Protein AF-0000000086647575 (afdb_homodimer)

InterPro domains:
  IPR001873 Epithelial sodium channel [PF00858] (28-490)
  IPR001873 Epithelial sodium channel [PR01078] (91-107)
  IPR001873 Epithelial sodium channel [PR01078] (253-271)
  IPR001873 Epithelial sodium channel [PR01078] (278-296)
  IPR001873 Epithelial sodium channel [PR01078] (342-353)
  IPR001873 Epithelial sodium channel [PR01078] (353-370)
  IPR001873 Epithelial sodium channel [PR01078] (436-456)
  IPR001873 Epithelial sodium channel [PR01078] (456-470)
  IPR001873 Epithelial sodium channel [PR01078] (470-486)
  IPR001873 Epithelial sodium channel [PTHR11690] (23-499)

Foldseek 3Di:
DVVVVVVVVVVVVVVVVVVVVVVLLLVCLCQFPWPLSNQLNDPPDDPVSNVVSVVLQVVLVVVLVVVLVVLVVVCVVAWKDKDKDWFAFQLPDFAWKKWKFWQFQFQQVLLVVLLVLVCVVPQDNVLSLLLRQQLQCLLVPDDGPHDPVSNVVSCVSVVDANLRVSVSRGDDPQQFWPWKDALQHTDRLLLQWDWAFASSGTTIMGLADADAPPVPCPVVPDCVVPPSVVPYDPDDSCPHHSRNDTHTWPFFDLSTGMKIKGFSPVVRGRHGNDPAGWMKMWTHHNHAHRYPQIDIDTAHFLKEKEKAKAKEKEAEDPLCVPPDCVVSQADECVRDPPGNRDALRRLLVVQLQVVVCVQQVAGRSRDDDRPGRHDDSVSSVSCVVCVVVSPPPPPCCVPPSVRTHHNIDMHMDIDMDMDGDDDPPDDDPNCPPDDSRRMYMYTYTHNDRTHMYMYMYTPADPVNSVVVSQVSCCVSTVDHPVSVVVVVVSVVVVVVVVVPPDPDDPPVPPSPVPVVPPPPPPPVPPPPPPPD/DVVVVVVVVVVVVVVVVVVVVVVLLLQCLLPFPWPLSNQLNDVPDDPVSNVVSVVQQVVLVVVLVVVLVVLVVVCVPAWKDKDKDWFAFQLPDFAWKKWKFWQFQFFQVLLVVLLVLVCVVPQDNVLSLLLRQQLQCLLVPDDGPHDPVSNVVSCVSVVDANLRVSVSRGDDPQQFWPWKDALQHTDRLLLQWDWAFASSGITIMGLADADPLDPPCPCCPPCVPPPSVVPYDPDDSCPHHSRNDGHTFPFFDQSTGMKTKGFSPPVRGRHGNDPAGWMKMWTGHNRAHRYFQIDIDTAHFLKEKEKAKAKEKEAEDPLCVPPDCVVSQADEQVRDPPDNRDALRRLLVVQLQVVVCVQQVAGRSRDDDDPGRHDDSVSSVSCVVCVVVSPPPPPCCVPPSVRTHHNIDMHMDIDMDMGGDDPPPDDDPNCPPDDSRRMYMYTYTHNDRTHMYMYMYTPAHPVNSVVVSQVSCCVSTVDDPVSVVVVVVSVVVVVVVVVPPDPDDPPCPPRPVVVVVPDPPPPPPPPPPPPD

Secondary structure (DSSP, 8-state):
-HHHHHHHHHHHHHHHHHHHHHHHHHHHHHH--SSSGGGGS-TTS-HHHHHHHHHHHHHHHHHHHHHHHHHHHHHHH--EEEEEEEEEEGGGSPPPEEEEEESBSS-HHHHHHHHHHHHHTT--HHHHHHHHHHGGGGTS-----S-HHHHHHHHHHHT--HHHHHHHHSPPHHHHEEEEEETTEEE-HHHHEEEEEETTEEEEEES-----SS-------TTTTSTTGGG--SS-GGGSTTTSS----SS-STTSEEEEEE---GGG-SSBSSSSS-EEEEEE-TTS-TTTT-EEEEE-TTEEEEEEEEEEEEEE-GGGGGS-HHHH--B-GGGSTT-TT--HHHHHHHHHHHHHHHHHS-B-TTS--SSSPBP-GGGHHHHHHTHHHHH--TTHIIIII----BSSEEEEEEEEEEEE---S----TTTTT--TTT-EEEEEEES-SEEEEEEEEESS-HHHHHHHHHHHHHHHH---HHHHHHHHHHHHHHHHHHHS-----------HHHHSS-------GGGGGGG-/-HHHHHHHHHHHHHHHHHHHHHHHHHHHHHH--SSSGGGGS-TT--HHHHHHHHHHHHHHHHHHHHHHHHHHHHHHH--EEEEEEEEEEGGGSPPPEEEEEESBSSBHHHHHHHHHHHHHTT--HHHHHHHHHHGGGGTS-----S-HHHHHHHHHHHT--HHHHHHHHSPPHHHHEEEEEETTEEE-HHHHEEEEEETTEEEEEES-----SS-----THHHHTSTTGGG--SS-GGGSTTTSS----SS-STTSEEEEEE---GGGBSSBSSSSS-EEEEEE-TTS-SSTT-EEEEE-TTEEEEEEEEEEEEEE-GGGGGS-HHHH--B-GGGSTT-TT--HHHHHHHHHHHHHHHHHS-B-TTS--SSSPBP-GGGHHHHHHTHHHHH--TTTIIIII----BSSEEEEEEEEEEEE---S----TTTTT--TTT-EEEEEEES-SEEEEEEEEESS-HHHHHHHHHHHHHHHH---HHHHHHHHHHHHHHHHHHHS-----------TTGGG--------GGGGGTT-

Sequence (1064 aa):
MRVHSFRSISRRRRKAISQCLREKIKIYCKNTTLHGFRYLTVHQSTIIESMLWFLVCIMSIIFCIILMMRLWHNFDENPTATAISTTNPIWNIYFPGVTICNNNKVYNPHAKIFGNILSRNGINHSQSEKFFVSLMKLTRPDKTDVDNLTATRALEVLGFTVDRLMYELMQPCKTMLLRCAWLGQKFNCSDIFKAVKSREGYCCAFNYHFNLDRPYGYDNYDLKNSSEENDRSDIPSEELPGIGQIQKAPGSGRDVGLAVALNVEGEHYKSSNRPFAGATVLIHDPKDYPDIGIHSMSVLPGHVMGIGISGTTTESSQDLRQLPLKRRMCLFQDEVRGNSNYSFQSCVSNCIYMRVHKYCGCLPFYYPNENSRTCFLTDVDCILNHRRIVSTYETSFENECNCLPQCSDTFYDVVSESIAIEDVGYNSEITRDLDNKNASFIYVYFRDISYIEYRKQNIMSWDSLLASFGGIFGLCLGGSVISLVELLYYIVREFFYLRKGSTSAKRNFPAASELFVSTPLKDSKWKKFNGKMRVHSFRSISRRRRKAISQCLREKIKIYCKNTTLHGFRYLTVHQSTIIESMLWFLVCIMSIIFCIILMMRLWHNFDENPTATAISTTNPIWNIYFPGVTICNNNKVYNPHAKIFGNILSRNGINHSQSEKFFVSLMKLTRPDKTDVDNLTATRALEVLGFTVDRLMYELMQPCKTMLLRCAWLGQKFNCSDIFKAVKSREGYCCAFNYHFNLDRPYGYDNYDLKNSSEENDRSDIPSEELPGIGQIQKAPGSGRDVGLAVALNVEGEHYKSSNRPFAGATVLIHDPKDYPDIGIHSMSVLPGHVMGIGISGTTTESSQDLRQLPLKRRMCLFQDEVRGNSNYSFQSCVSNCIYMRVHKYCGCLPFYYPNENSRTCFLTDVDCILNHRRIVSTYETSFENECNCLPQCSDTFYDVVSESIAIEDVGYNSEITRDLDNKNASFIYVYFRDISYIEYRKQNIMSWDSLLASFGGIFGLCLGGSVISLVELLYYIVREFFYLRKGSTSAKRNFPAASELFVSTPLKDSKWKKFNGK

Organism: Vespula vulgaris (NCBI:txid7454)

Nearest PDB structures (foldseek):
  6wth-assembly1_C  TM=6.554E-01  e=1.546E-19  Homo sapiens
  9btg-assembly1_C  TM=6.231E-01  e=3.506E-20  Homo sapiens
  9btu-assembly1_C  TM=6.529E-01  e=1.605E-18  Homo sapiens
  9blr-assembly1_C  TM=6.102E-01  e=1.637E-19  Homo sapiens
  6wth-assembly1_A  TM=6.115E-01  e=5.737E-16  Homo sapiens

pLDDT: mean 80.05, std 18.46, range [21.81, 98.62]

Radius of gyration: 42.6 Å; Cα contacts (8 Å, |Δi|>4): 1866; chains: 2; bounding box: 90×135×94 Å

Structure (mmCIF, N/CA/C/O backbone):
data_AF-0000000086647575-model_v1
#
loop_
_entity.id
_entity.type
_entity.pdbx_description
1 polymer 'Sodium channel protein Nach'
#
loop_
_atom_site.group_PDB
_atom_site.id
_atom_site.type_symbol
_atom_site.label_atom_id
_atom_site.label_alt_id
_atom_site.label_comp_id
_atom_site.label_asym_id
_atom_site.label_entity_id
_atom_site.label_seq_id
_atom_site.pdbx_PDB_ins_code
_atom_site.Cartn_x
_atom_site.Cartn_y
_atom_site.Cartn_z
_atom_site.occupancy
_atom_site.B_iso_or_equiv
_atom_site.auth_seq_id
_atom_site.auth_comp_id
_atom_site.auth_asym_id
_atom_site.auth_atom_id
_atom_site.pdbx_PDB_model_num
ATOM 1 N N . MET A 1 1 ? -12.398 86.188 -19.031 1 34.53 1 MET A N 1
ATOM 2 C CA . MET A 1 1 ? -12.664 86.438 -17.625 1 34.53 1 MET A CA 1
ATOM 3 C C . MET A 1 1 ? -13.414 85.25 -16.984 1 34.53 1 MET A C 1
ATOM 5 O O . MET A 1 1 ? -13.375 85.125 -15.766 1 34.53 1 MET A O 1
ATOM 9 N N . ARG A 1 2 ? -14.211 84.562 -17.734 1 50 2 ARG A N 1
ATOM 10 C CA . ARG A 1 2 ? -15.125 83.562 -17.188 1 50 2 ARG A CA 1
ATOM 11 C C . ARG A 1 2 ? -14.391 82.25 -16.875 1 50 2 ARG A C 1
ATOM 13 O O . ARG A 1 2 ? -14.836 81.5 -16.016 1 50 2 ARG A O 1
ATOM 20 N N . VAL A 1 3 ? -13.336 82 -17.562 1 54.19 3 VAL A N 1
ATOM 21 C CA . VAL A 1 3 ? -12.672 80.75 -17.375 1 54.19 3 VAL A CA 1
ATOM 22 C C . VAL A 1 3 ? -11.844 80.75 -16.094 1 54.19 3 VAL A C 1
ATOM 24 O O . VAL A 1 3 ? -11.672 79.688 -15.445 1 54.19 3 VAL A O 1
ATOM 27 N N . HIS A 1 4 ? -11.383 81.938 -15.758 1 54.28 4 HIS A N 1
ATOM 28 C CA . HIS A 1 4 ? -10.555 82 -14.562 1 54.28 4 HIS A CA 1
ATOM 29 C C . HIS A 1 4 ? -11.391 81.812 -13.297 1 54.28 4 HIS A C 1
ATOM 31 O O . HIS A 1 4 ? -10.875 81.438 -12.25 1 54.28 4 HIS A O 1
ATOM 37 N N . SER A 1 5 ? -12.719 82.125 -13.344 1 57.12 5 SER A N 1
ATOM 38 C CA . SER A 1 5 ? -13.578 82.062 -12.172 1 57.12 5 SER A CA 1
ATOM 39 C C . SER A 1 5 ? -13.938 80.625 -11.789 1 57.12 5 SER A C 1
ATOM 41 O O . SER A 1 5 ? -14.094 80.312 -10.609 1 57.12 5 SER A O 1
ATOM 43 N N . PHE A 1 6 ? -13.93 79.812 -12.75 1 58.97 6 PHE A N 1
ATOM 44 C CA . PHE A 1 6 ? -14.359 78.438 -12.477 1 58.97 6 PHE A CA 1
ATOM 45 C C . PHE A 1 6 ? -13.258 77.688 -11.766 1 58.97 6 PHE A C 1
ATOM 47 O O . PHE A 1 6 ? -13.539 76.875 -10.883 1 58.97 6 PHE A O 1
ATOM 54 N N . ARG A 1 7 ? -12.031 77.938 -12.125 1 62.91 7 ARG A N 1
ATOM 55 C CA . ARG A 1 7 ? -10.914 77.25 -11.5 1 62.91 7 ARG A CA 1
ATOM 56 C C . ARG A 1 7 ? -10.742 77.688 -10.047 1 62.91 7 ARG A C 1
ATOM 58 O O . ARG A 1 7 ? -10.375 76.875 -9.188 1 62.91 7 ARG A O 1
ATOM 65 N N . SER A 1 8 ? -11.078 78.875 -9.836 1 65.44 8 SER A N 1
ATOM 66 C CA . SER A 1 8 ? -10.961 79.438 -8.477 1 65.44 8 SER A CA 1
ATOM 67 C C . SER A 1 8 ? -12.062 78.875 -7.578 1 65.44 8 SER A C 1
ATOM 69 O O . SER A 1 8 ? -11.812 78.562 -6.414 1 65.44 8 SER A O 1
ATOM 71 N N . ILE A 1 9 ? -13.203 78.625 -8.125 1 65.44 9 ILE A N 1
ATOM 72 C CA . ILE A 1 9 ? -14.336 78.125 -7.367 1 65.44 9 ILE A CA 1
ATOM 73 C C . ILE A 1 9 ? -14.102 76.625 -7.059 1 65.44 9 ILE A C 1
ATOM 75 O O . ILE A 1 9 ? -14.391 76.188 -5.953 1 65.44 9 ILE A O 1
ATOM 79 N N . SER A 1 10 ? -13.57 76 -8.023 1 67.94 10 SER A N 1
ATOM 80 C CA . SER A 1 10 ? -13.297 74.562 -7.824 1 67.94 10 SER A CA 1
ATOM 81 C C . SER A 1 10 ? -12.195 74.375 -6.793 1 67.94 10 SER A C 1
ATOM 83 O O . SER A 1 10 ? -12.273 73.438 -5.969 1 67.94 10 SER A O 1
ATOM 85 N N . ARG A 1 11 ? -11.203 75.188 -6.863 1 69.81 11 ARG A N 1
ATOM 86 C CA . ARG A 1 11 ? -10.125 75.125 -5.883 1 69.81 11 ARG A CA 1
ATOM 87 C C . ARG A 1 11 ? -10.625 75.5 -4.492 1 69.81 11 ARG A C 1
ATOM 89 O O . ARG A 1 11 ? -10.219 74.875 -3.496 1 69.81 11 ARG A O 1
ATOM 96 N N . ARG A 1 12 ? -11.508 76.438 -4.418 1 68.75 12 ARG A N 1
ATOM 97 C CA . ARG A 1 12 ? -12.102 76.812 -3.148 1 68.75 12 ARG A CA 1
ATOM 98 C C . ARG A 1 12 ? -13.008 75.75 -2.605 1 68.75 12 ARG A C 1
ATOM 100 O O . ARG A 1 12 ? -13.023 75.5 -1.399 1 68.75 12 ARG A O 1
ATOM 107 N N . ARG A 1 13 ? -13.664 75.125 -3.453 1 67.44 13 ARG A N 1
ATOM 108 C CA . ARG A 1 13 ? -14.523 74 -3.051 1 67.44 13 ARG A CA 1
ATOM 109 C C . ARG A 1 13 ? -13.703 72.812 -2.578 1 67.44 13 ARG A C 1
ATOM 111 O O . ARG A 1 13 ? -14.055 72.125 -1.597 1 67.44 13 ARG A O 1
ATOM 118 N N . ARG A 1 14 ? -12.641 72.5 -3.352 1 69.44 14 ARG A N 1
ATOM 119 C CA . ARG A 1 14 ? -11.758 71.438 -2.943 1 69.44 14 ARG A CA 1
ATOM 120 C C . ARG A 1 14 ? -11.094 71.75 -1.604 1 69.44 14 ARG A C 1
ATOM 122 O O . ARG A 1 14 ? -10.953 70.875 -0.758 1 69.44 14 ARG A O 1
ATOM 129 N N . LYS A 1 15 ? -10.688 72.938 -1.506 1 70.56 15 LYS A N 1
ATOM 130 C CA . LYS A 1 15 ? -10.102 73.375 -0.234 1 70.56 15 LYS A CA 1
ATOM 131 C C . LYS A 1 15 ? -11.133 73.312 0.891 1 70.56 15 LYS A C 1
ATOM 133 O O . LYS A 1 15 ? -10.805 72.938 2.016 1 70.56 15 LYS A O 1
ATOM 138 N N . ALA A 1 16 ? -12.336 73.75 0.584 1 67.5 16 ALA A N 1
ATOM 139 C CA . ALA A 1 16 ? -13.406 73.688 1.57 1 67.5 16 ALA A CA 1
ATOM 140 C C . ALA A 1 16 ? -13.75 72.25 1.933 1 67.5 16 ALA A C 1
ATOM 142 O O . ALA A 1 16 ? -13.953 71.938 3.105 1 67.5 16 ALA A O 1
ATOM 143 N N . ILE A 1 17 ? -13.758 71.5 0.965 1 66.44 17 ILE A N 1
ATOM 144 C CA . ILE A 1 17 ? -14.039 70.062 1.188 1 66.44 17 ILE A CA 1
ATOM 145 C C . ILE A 1 17 ? -12.891 69.438 1.977 1 66.44 17 ILE A C 1
ATOM 147 O O . ILE A 1 17 ? -13.125 68.688 2.895 1 66.44 17 ILE A O 1
ATOM 151 N N . SER A 1 18 ? -11.734 69.75 1.573 1 70.69 18 SER A N 1
ATOM 152 C CA . SER A 1 18 ? -10.57 69.25 2.295 1 70.69 18 SER A CA 1
ATOM 153 C C . SER A 1 18 ? -10.562 69.75 3.74 1 70.69 18 SER A C 1
ATOM 155 O O . SER A 1 18 ? -10.227 69 4.656 1 70.69 18 SER A O 1
ATOM 157 N N . GLN A 1 19 ? -10.93 71 3.918 1 69 19 GLN A N 1
ATOM 158 C CA . GLN A 1 19 ? -11 71.5 5.27 1 69 19 GLN A CA 1
ATOM 159 C C . GLN A 1 19 ? -12.109 70.875 6.078 1 69 19 GLN A C 1
ATOM 161 O O . GLN A 1 19 ? -11.938 70.562 7.266 1 69 19 GLN A O 1
ATOM 166 N N . CYS A 1 20 ? -13.195 70.625 5.426 1 63.94 20 CYS A N 1
ATOM 167 C CA . CYS A 1 20 ? -14.305 69.938 6.082 1 63.94 20 CYS A CA 1
ATOM 168 C C . CYS A 1 20 ? -13.922 68.5 6.465 1 63.94 20 CYS A C 1
ATOM 170 O O . CYS A 1 20 ? -14.219 68.062 7.57 1 63.94 20 CYS A O 1
ATOM 172 N N . LEU A 1 21 ? -13.266 67.875 5.551 1 69.06 21 LEU A N 1
ATOM 173 C CA . LEU A 1 21 ? -12.836 66.5 5.824 1 69.06 21 LEU A CA 1
ATOM 174 C C . LEU A 1 21 ? -11.797 66.5 6.945 1 69.06 21 LEU A C 1
ATOM 176 O O . LEU A 1 21 ? -11.836 65.625 7.801 1 69.06 21 LEU A O 1
ATOM 180 N N . ARG A 1 22 ? -10.914 67.375 6.918 1 71 22 ARG A N 1
ATOM 181 C CA . ARG A 1 22 ? -9.898 67.5 7.961 1 71 22 ARG A CA 1
ATOM 182 C C . ARG A 1 22 ? -10.539 67.688 9.328 1 71 22 ARG A C 1
ATOM 184 O O . ARG A 1 22 ? -10.094 67.125 10.328 1 71 22 ARG A O 1
ATOM 191 N N . GLU A 1 23 ? -11.531 68.562 9.305 1 69.94 23 GLU A N 1
ATOM 192 C CA . GLU A 1 23 ? -12.211 68.812 10.562 1 69.94 23 GLU A CA 1
ATOM 193 C C . GLU A 1 23 ? -12.969 67.625 11.07 1 69.94 23 GLU A C 1
ATOM 195 O O . GLU A 1 23 ? -12.969 67.312 12.273 1 69.94 23 GLU A O 1
ATOM 200 N N . LYS A 1 24 ? -13.539 66.938 10.172 1 68.62 24 LYS A N 1
ATOM 201 C CA . LYS A 1 24 ? -14.297 65.75 10.555 1 68.62 24 LYS A CA 1
ATOM 202 C C . LYS A 1 24 ? -13.367 64.625 11.047 1 68.62 24 LYS A C 1
ATOM 204 O O . LYS A 1 24 ? -13.688 63.938 12.008 1 68.62 24 LYS A O 1
ATOM 209 N N . ILE A 1 25 ? -12.266 64.438 10.406 1 71.38 25 ILE A N 1
ATOM 210 C CA . ILE A 1 25 ? -11.289 63.438 10.828 1 71.38 25 ILE A CA 1
ATOM 211 C C . ILE A 1 25 ? -10.727 63.812 12.203 1 71.38 25 ILE A C 1
ATOM 213 O O . ILE A 1 25 ? -10.5 62.938 13.047 1 71.38 25 ILE A O 1
ATOM 217 N N . LYS A 1 26 ? -10.578 65.125 12.32 1 68.19 26 LYS A N 1
ATOM 218 C CA . LYS A 1 26 ? -10.094 65.562 13.609 1 68.19 26 LYS A CA 1
ATOM 219 C C . LYS A 1 26 ? -11.078 65.25 14.727 1 68.19 26 LYS A C 1
ATOM 221 O O . LYS A 1 26 ? -10.68 64.875 15.82 1 68.19 26 LYS A O 1
ATOM 226 N N . ILE A 1 27 ? -12.336 65.438 14.375 1 62.94 27 ILE A N 1
ATOM 227 C CA . ILE A 1 27 ? -13.367 65.188 15.367 1 62.94 27 ILE A CA 1
ATOM 228 C C . ILE A 1 27 ? -13.383 63.656 15.68 1 62.94 27 ILE A C 1
ATOM 230 O O . ILE A 1 27 ? -13.516 63.281 16.844 1 62.94 27 ILE A O 1
ATOM 234 N N . TYR A 1 28 ? -13.195 62.969 14.688 1 66.94 28 TYR A N 1
ATOM 235 C CA . TYR A 1 28 ? -13.18 61.5 14.891 1 66.94 28 TYR A CA 1
ATOM 236 C C . TYR A 1 28 ? -11.977 61.094 15.719 1 66.94 28 TYR A C 1
ATOM 238 O O . TYR A 1 28 ? -12.094 60.25 16.625 1 66.94 28 TYR A O 1
ATOM 246 N N . CYS A 1 29 ? -10.875 61.562 15.328 1 66.88 29 CYS A N 1
ATOM 247 C CA . CYS A 1 29 ? -9.648 61.219 16.016 1 66.88 29 CYS A CA 1
ATOM 248 C C . CYS A 1 29 ? -9.719 61.594 17.5 1 66.88 29 CYS A C 1
ATOM 250 O O . CYS A 1 29 ? -9.141 60.906 18.344 1 66.88 29 CYS A O 1
ATOM 252 N N . LYS A 1 30 ? -10.484 62.594 17.688 1 62.47 30 LYS A N 1
ATOM 253 C CA . LYS A 1 30 ? -10.609 63.062 19.047 1 62.47 30 LYS A CA 1
ATOM 254 C C . LYS A 1 30 ? -11.539 62.188 19.859 1 62.47 30 LYS A C 1
ATOM 256 O O . LYS A 1 30 ? -11.383 62.062 21.078 1 62.47 30 LYS A O 1
ATOM 261 N N . ASN A 1 31 ? -12.461 61.438 19.062 1 58.25 31 ASN A N 1
ATOM 262 C CA . ASN A 1 31 ? -13.492 60.688 19.766 1 58.25 31 ASN A CA 1
ATOM 263 C C . ASN A 1 31 ? -13.289 59.188 19.641 1 58.25 31 ASN A C 1
ATOM 265 O O . ASN A 1 31 ? -14.016 58.406 20.234 1 58.25 31 ASN A O 1
ATOM 269 N N . THR A 1 32 ? -12.289 58.875 19 1 64.06 32 THR A N 1
ATOM 270 C CA . THR A 1 32 ? -12.125 57.438 18.75 1 64.06 32 THR A CA 1
ATOM 271 C C . THR A 1 32 ? -11.516 56.75 19.969 1 64.06 32 THR A C 1
ATOM 273 O O . THR A 1 32 ? -10.82 57.375 20.766 1 64.06 32 THR A O 1
ATOM 276 N N . THR A 1 33 ? -11.93 55.5 20.156 1 62.91 33 THR A N 1
ATOM 277 C CA . THR A 1 33 ? -11.398 54.656 21.234 1 62.91 33 THR A CA 1
ATOM 278 C C . THR A 1 33 ? -10.148 53.906 20.781 1 62.91 33 THR A C 1
ATOM 280 O O . THR A 1 33 ? -9.555 53.156 21.547 1 62.91 33 THR A O 1
ATOM 283 N N . LEU A 1 34 ? -9.773 54.188 19.531 1 70.88 34 LEU A N 1
ATOM 284 C CA . LEU A 1 34 ? -8.555 53.562 19.031 1 70.88 34 LEU A CA 1
ATOM 285 C C . LEU A 1 34 ? -7.316 54.188 19.641 1 70.88 34 LEU A C 1
ATOM 287 O O . LEU A 1 34 ? -7.305 55.406 19.906 1 70.88 34 LEU A O 1
ATOM 291 N N . HIS A 1 35 ? -6.395 53.344 19.859 1 67.94 35 HIS A N 1
ATOM 292 C CA . HIS A 1 35 ? -5.18 53.875 20.484 1 67.94 35 HIS A CA 1
ATOM 293 C C . HIS A 1 35 ? -4.355 54.688 19.484 1 67.94 35 HIS A C 1
ATOM 295 O O . HIS A 1 35 ? -4.25 54.312 18.312 1 67.94 35 HIS A O 1
ATOM 301 N N . GLY A 1 36 ? -3.816 55.688 19.766 1 67.62 36 GLY A N 1
ATOM 302 C CA . GLY A 1 36 ? -2.84 56.469 19 1 67.62 36 GLY A CA 1
ATOM 303 C C . GLY A 1 36 ? -3.461 57.562 18.172 1 67.62 36 GLY A C 1
ATOM 304 O O . GLY A 1 36 ? -2.799 58.562 17.859 1 67.62 36 GLY A O 1
ATOM 305 N N . PHE A 1 37 ? -4.723 57.406 17.891 1 71 37 PHE A N 1
ATOM 306 C CA . PHE A 1 37 ? -5.328 58.375 16.969 1 71 37 PHE A CA 1
ATOM 307 C C . PHE A 1 37 ? -5.598 59.688 17.672 1 71 37 PHE A C 1
ATOM 309 O O . PHE A 1 37 ? -5.684 60.75 17.031 1 71 37 PHE A O 1
ATOM 316 N N . ARG A 1 38 ? -5.594 59.656 18.938 1 67 38 ARG A N 1
ATOM 317 C CA . ARG A 1 38 ? -5.855 60.844 19.719 1 67 38 ARG A CA 1
ATOM 318 C C . ARG A 1 38 ? -4.684 61.812 19.625 1 67 38 ARG A C 1
ATOM 320 O O . ARG A 1 38 ? -4.875 63.031 19.688 1 67 38 ARG A O 1
ATOM 327 N N . TYR A 1 39 ? -3.52 61.25 19.328 1 68.19 39 TYR A N 1
ATOM 328 C CA . TYR A 1 39 ? -2.338 62.125 19.328 1 68.19 39 TYR A CA 1
ATOM 329 C C . TYR A 1 39 ? -2.191 62.844 18 1 68.19 39 TYR A C 1
ATOM 331 O O . TYR A 1 39 ? -1.36 63.75 17.859 1 68.19 39 TYR A O 1
ATOM 339 N N . LEU A 1 40 ? -3.035 62.438 17.125 1 70.31 40 LEU A N 1
ATOM 340 C CA . LEU A 1 40 ? -2.971 63.094 15.828 1 70.31 40 LEU A CA 1
ATOM 341 C C . LEU A 1 40 ? -3.59 64.5 15.906 1 70.31 40 LEU A C 1
ATOM 343 O O . LEU A 1 40 ? -3.213 65.375 15.148 1 70.31 40 LEU A O 1
ATOM 347 N N . THR A 1 41 ? -4.574 64.688 16.812 1 61.12 41 THR A N 1
ATOM 348 C CA . THR A 1 41 ? -5.328 65.938 16.797 1 61.12 41 THR A CA 1
ATOM 349 C C . THR A 1 41 ? -5.008 66.75 18.031 1 61.12 41 THR A C 1
ATOM 351 O O . THR A 1 41 ? -5.605 67.812 18.25 1 61.12 41 THR A O 1
ATOM 354 N N . VAL A 1 42 ? -4.035 66.375 18.781 1 58.41 42 VAL A N 1
ATOM 355 C CA . VAL A 1 42 ? -3.797 67.188 19.953 1 58.41 42 VAL A CA 1
ATOM 356 C C . VAL A 1 42 ? -3.273 68.562 19.547 1 58.41 42 VAL A C 1
ATOM 358 O O . VAL A 1 42 ? -2.391 68.625 18.688 1 58.41 42 VAL A O 1
ATOM 361 N N . HIS A 1 43 ? -4.074 69.562 19.734 1 53.97 43 HIS A N 1
ATOM 362 C CA . HIS A 1 43 ? -3.881 70.938 19.375 1 53.97 43 HIS A CA 1
ATOM 363 C C . HIS A 1 43 ? -2.451 71.375 19.656 1 53.97 43 HIS A C 1
ATOM 365 O O . HIS A 1 43 ? -1.905 72.25 18.938 1 53.97 43 HIS A O 1
ATOM 371 N N . GLN A 1 44 ? -1.751 70.938 20.734 1 55.12 44 GLN A N 1
ATOM 372 C CA . GLN A 1 44 ? -0.445 71.5 21.047 1 55.12 44 GLN A CA 1
ATOM 373 C C . GLN A 1 44 ? 0.68 70.688 20.422 1 55.12 44 GLN A C 1
ATOM 375 O O . GLN A 1 44 ? 1.857 70.938 20.688 1 55.12 44 GLN A O 1
ATOM 380 N N . SER A 1 45 ? 0.343 69.812 19.516 1 59.94 45 SER A N 1
ATOM 381 C CA . SER A 1 45 ? 1.405 68.938 19 1 59.94 45 SER A CA 1
ATOM 382 C C . SER A 1 45 ? 2.031 69.5 17.734 1 59.94 45 SER A C 1
ATOM 384 O O . SER A 1 45 ? 1.359 70.188 16.969 1 59.94 45 SER A O 1
ATOM 386 N N . THR A 1 46 ? 3.348 69.562 17.719 1 69 46 THR A N 1
ATOM 387 C CA . THR A 1 46 ? 4.078 70.062 16.547 1 69 46 THR A CA 1
ATOM 388 C C . THR A 1 46 ? 3.701 69.188 15.328 1 69 46 THR A C 1
ATOM 390 O O . THR A 1 46 ? 3.195 68.062 15.469 1 69 46 THR A O 1
ATOM 393 N N . ILE A 1 47 ? 3.65 69.812 14.242 1 76 47 ILE A N 1
ATOM 394 C CA . ILE A 1 47 ? 3.342 69.125 12.969 1 76 47 ILE A CA 1
ATOM 395 C C . ILE A 1 47 ? 4.18 67.875 12.828 1 76 47 ILE A C 1
ATOM 397 O O . ILE A 1 47 ? 3.697 66.875 12.32 1 76 47 ILE A O 1
ATOM 401 N N . ILE A 1 48 ? 5.367 67.875 13.398 1 78.19 48 ILE A N 1
ATOM 402 C CA . ILE A 1 48 ? 6.262 66.75 13.289 1 78.19 48 ILE A CA 1
ATOM 403 C C . ILE A 1 48 ? 5.73 65.562 14.148 1 78.19 48 ILE A C 1
ATOM 405 O O . ILE A 1 48 ? 5.746 64.438 13.727 1 78.19 48 ILE A O 1
ATOM 409 N N . GLU A 1 49 ? 5.246 65.938 15.25 1 78.81 49 GLU A N 1
ATOM 410 C CA . GLU A 1 49 ? 4.703 64.938 16.141 1 78.81 49 GLU A CA 1
ATOM 411 C C . GLU A 1 49 ? 3.441 64.312 15.562 1 78.81 49 GLU A C 1
ATOM 413 O O . GLU A 1 49 ? 3.25 63.062 15.648 1 78.81 49 GLU A O 1
ATOM 418 N N . SER A 1 50 ? 2.736 65.125 14.906 1 78.38 50 SER A N 1
ATOM 419 C CA . SER A 1 50 ? 1.505 64.625 14.305 1 78.38 50 SER A CA 1
ATOM 420 C C . SER A 1 50 ? 1.8 63.719 13.109 1 78.38 50 SER A C 1
ATOM 422 O O . SER A 1 50 ? 1.104 62.719 12.898 1 78.38 50 SER A O 1
ATOM 424 N N . MET A 1 51 ? 2.832 64.062 12.445 1 82.81 51 MET A N 1
ATOM 425 C CA . MET A 1 51 ? 3.213 63.219 11.305 1 82.81 51 MET A CA 1
ATOM 426 C C . MET A 1 51 ? 3.779 61.875 11.773 1 82.81 51 MET A C 1
ATOM 428 O O . MET A 1 51 ? 3.547 60.844 11.141 1 82.81 51 MET A O 1
ATOM 432 N N . LEU A 1 52 ? 4.441 61.844 12.867 1 82.88 52 LEU A N 1
ATOM 433 C CA . LEU A 1 52 ? 5.016 60.625 13.406 1 82.88 52 LEU A CA 1
ATOM 434 C C . LEU A 1 52 ? 3.922 59.688 13.883 1 82.88 52 LEU A C 1
ATOM 436 O O . LEU A 1 52 ? 3.98 58.469 13.625 1 82.88 52 LEU A O 1
ATOM 440 N N . TRP A 1 53 ? 2.963 60.312 14.523 1 82.69 53 TRP A N 1
ATOM 441 C CA . TRP A 1 53 ? 1.873 59.469 15.016 1 82.69 53 TRP A CA 1
ATOM 442 C C . TRP A 1 53 ? 1.018 58.969 13.867 1 82.69 53 TRP A C 1
ATOM 444 O O . TRP A 1 53 ? 0.488 57.844 13.93 1 82.69 53 TRP A O 1
ATOM 454 N N . PHE A 1 54 ? 0.952 59.781 12.859 1 82.62 54 PHE A N 1
ATOM 455 C CA . PHE A 1 54 ? 0.248 59.312 11.664 1 82.62 54 PHE A CA 1
ATOM 456 C C . PHE A 1 54 ? 0.957 58.125 11.047 1 82.62 54 PHE A C 1
ATOM 458 O O . PHE A 1 54 ? 0.311 57.156 10.641 1 82.62 54 PHE A O 1
ATOM 465 N N . LEU A 1 55 ? 2.215 58.125 11.055 1 86.75 55 LEU A N 1
ATOM 466 C CA . LEU A 1 55 ? 3 57.031 10.516 1 86.75 55 LEU A CA 1
ATOM 467 C C . LEU A 1 55 ? 2.852 55.781 11.383 1 86.75 55 LEU A C 1
ATOM 469 O O . LEU A 1 55 ? 2.746 54.656 10.859 1 86.75 55 LEU A O 1
ATOM 473 N N . VAL A 1 56 ? 2.84 55.938 12.648 1 84.62 56 VAL A N 1
ATOM 474 C CA . VAL A 1 56 ? 2.691 54.812 13.562 1 84.62 56 VAL A CA 1
ATOM 475 C C . VAL A 1 56 ? 1.325 54.156 13.367 1 84.62 56 VAL A C 1
ATOM 477 O O . VAL A 1 56 ? 1.214 52.938 13.344 1 84.62 56 VAL A O 1
ATOM 480 N N . CYS A 1 57 ? 0.354 54.969 13.211 1 80.81 57 CYS A N 1
ATOM 481 C CA . CYS A 1 57 ? -0.995 54.469 13.023 1 80.81 57 CYS A CA 1
ATOM 482 C C . CYS A 1 57 ? -1.11 53.688 11.711 1 80.81 57 CYS A C 1
ATOM 484 O O . CYS A 1 57 ? -1.689 52.594 11.672 1 80.81 57 CYS A O 1
ATOM 486 N N . ILE A 1 58 ? -0.531 54.219 10.672 1 86.81 58 ILE A N 1
ATOM 487 C CA . ILE A 1 58 ? -0.594 53.562 9.367 1 86.81 58 ILE A CA 1
ATOM 488 C C . ILE A 1 58 ? 0.193 52.25 9.414 1 86.81 58 ILE A C 1
ATOM 490 O O . ILE A 1 58 ? -0.244 51.219 8.867 1 86.81 58 ILE A O 1
ATOM 494 N N . MET A 1 59 ? 1.306 52.219 10.055 1 88.19 59 MET A N 1
ATOM 495 C CA . MET A 1 59 ? 2.117 51.031 10.172 1 88.19 59 MET A CA 1
ATOM 496 C C . MET A 1 59 ? 1.392 49.969 10.984 1 88.19 59 MET A C 1
ATOM 498 O O . MET A 1 59 ? 1.495 48.75 10.688 1 88.19 59 MET A O 1
ATOM 502 N N . SER A 1 60 ? 0.685 50.438 11.969 1 84.81 60 SER A N 1
ATOM 503 C CA . SER A 1 60 ? -0.071 49.469 12.789 1 84.81 60 SER A CA 1
ATOM 504 C C . SER A 1 60 ? -1.216 48.844 11.992 1 84.81 60 SER A C 1
ATOM 506 O O . SER A 1 60 ? -1.494 47.656 12.133 1 84.81 60 SER A O 1
ATOM 508 N N . ILE A 1 61 ? -1.799 49.656 11.211 1 85.25 61 ILE A N 1
ATOM 509 C CA . ILE A 1 61 ? -2.887 49.156 10.383 1 85.25 61 ILE A CA 1
ATOM 510 C C . ILE A 1 61 ? -2.338 48.156 9.367 1 85.25 61 ILE A C 1
ATOM 512 O O . ILE A 1 61 ? -2.91 47.062 9.164 1 85.25 61 ILE A O 1
ATOM 516 N N . ILE A 1 62 ? -1.272 48.469 8.758 1 89.44 62 ILE A N 1
ATOM 517 C CA . ILE A 1 62 ? -0.66 47.594 7.773 1 89.44 62 ILE A CA 1
ATOM 518 C C . ILE A 1 62 ? -0.228 46.312 8.453 1 89.44 62 ILE A C 1
ATOM 520 O O . ILE A 1 62 ? -0.45 45.219 7.918 1 89.44 62 ILE A O 1
ATOM 524 N N . PHE A 1 63 ? 0.357 46.406 9.562 1 84.94 63 PHE A N 1
ATOM 525 C CA . PHE A 1 63 ? 0.785 45.25 10.328 1 84.94 63 PHE A CA 1
ATOM 526 C C . PHE A 1 63 ? -0.41 44.375 10.711 1 84.94 63 PHE A C 1
ATOM 528 O O . PHE A 1 63 ? -0.335 43.156 10.656 1 84.94 63 PHE A O 1
ATOM 535 N N . CYS A 1 64 ? -1.443 45.031 11.109 1 85.19 64 CYS A N 1
ATOM 536 C CA . CYS A 1 64 ? -2.678 44.312 11.445 1 85.19 64 CYS A CA 1
ATOM 537 C C . CYS A 1 64 ? -3.203 43.531 10.25 1 85.19 64 CYS A C 1
ATOM 539 O O . CYS A 1 64 ? -3.539 42.344 10.375 1 85.19 64 CYS A O 1
ATOM 541 N N . ILE A 1 65 ? -3.191 44.125 9.164 1 88 65 ILE A N 1
ATOM 542 C CA . ILE A 1 65 ? -3.707 43.5 7.957 1 88 65 ILE A CA 1
ATOM 543 C C . ILE A 1 65 ? -2.803 42.312 7.559 1 88 65 ILE A C 1
ATOM 545 O O . ILE A 1 65 ? -3.287 41.25 7.188 1 88 65 ILE A O 1
ATOM 549 N N . ILE A 1 66 ? -1.568 42.469 7.645 1 87.19 66 ILE A N 1
ATOM 550 C CA . ILE A 1 66 ? -0.625 41.438 7.273 1 87.19 66 ILE A CA 1
ATOM 551 C C . ILE A 1 66 ? -0.81 40.219 8.188 1 87.19 66 ILE A C 1
ATOM 553 O O . ILE A 1 66 ? -0.861 39.062 7.715 1 87.19 66 ILE A O 1
ATOM 557 N N . LEU A 1 67 ? -0.973 40.469 9.383 1 83.94 67 LEU A N 1
ATOM 558 C CA . LEU A 1 67 ? -1.142 39.375 10.328 1 83.94 67 LEU A CA 1
ATOM 559 C C . LEU A 1 67 ? -2.455 38.656 10.078 1 83.94 67 LEU A C 1
ATOM 561 O O . LEU A 1 67 ? -2.51 37.406 10.164 1 83.94 67 LEU A O 1
ATOM 565 N N . MET A 1 68 ? -3.408 39.406 9.859 1 84.62 68 MET A N 1
ATOM 566 C CA . MET A 1 68 ? -4.707 38.812 9.594 1 84.62 68 MET A CA 1
ATOM 567 C C . MET A 1 68 ? -4.664 38 8.305 1 84.62 68 MET A C 1
ATOM 569 O O . MET A 1 68 ? -5.254 36.906 8.234 1 84.62 68 MET A O 1
ATOM 573 N N . MET A 1 69 ? -3.979 38.438 7.328 1 85.62 69 MET A N 1
ATOM 574 C CA . MET A 1 69 ? -3.863 37.719 6.066 1 85.62 69 MET A CA 1
ATOM 575 C C . MET A 1 69 ? -3.051 36.438 6.242 1 85.62 69 MET A C 1
ATOM 577 O O . MET A 1 69 ? -3.363 35.406 5.641 1 85.62 69 MET A O 1
ATOM 581 N N . ARG A 1 70 ? -2.121 36.5 6.969 1 81.88 70 ARG A N 1
ATOM 582 C CA . ARG A 1 70 ? -1.299 35.344 7.227 1 81.88 70 ARG A CA 1
ATOM 583 C C . ARG A 1 70 ? -2.086 34.281 7.988 1 81.88 70 ARG A C 1
ATOM 585 O O . ARG A 1 70 ? -1.954 33.094 7.715 1 81.88 70 ARG A O 1
ATOM 592 N N . LEU A 1 71 ? -2.76 34.75 8.938 1 80.19 71 LEU A N 1
ATOM 593 C CA . LEU A 1 71 ? -3.607 33.812 9.688 1 80.19 71 LEU A CA 1
ATOM 594 C C . LEU A 1 71 ? -4.664 33.188 8.781 1 80.19 71 LEU A C 1
ATOM 596 O O . LEU A 1 71 ? -4.957 32 8.891 1 80.19 71 LEU A O 1
ATOM 600 N N . TRP A 1 72 ? -5.152 34.031 7.938 1 81.06 72 TRP A N 1
ATOM 601 C CA . TRP A 1 72 ? -6.129 33.531 6.969 1 81.06 72 TRP A CA 1
ATOM 602 C C . TRP A 1 72 ? -5.508 32.5 6.055 1 81.06 72 TRP A C 1
ATOM 604 O O . TRP A 1 72 ? -6.133 31.469 5.762 1 81.06 72 TRP A O 1
ATOM 614 N N . HIS A 1 73 ? -4.383 32.719 5.645 1 78.06 73 HIS A N 1
ATOM 615 C CA . HIS A 1 73 ? -3.693 31.797 4.746 1 78.06 73 HIS A CA 1
ATOM 616 C C . HIS A 1 73 ? -3.393 30.484 5.445 1 78.06 73 HIS A C 1
ATOM 618 O O . HIS A 1 73 ? -3.541 29.406 4.848 1 78.06 73 HIS A O 1
ATOM 624 N N . ASN A 1 74 ? -2.965 30.609 6.598 1 73.38 74 ASN A N 1
ATOM 625 C CA . ASN A 1 74 ? -2.699 29.406 7.371 1 73.38 74 ASN A CA 1
ATOM 626 C C . ASN A 1 74 ? -3.973 28.594 7.594 1 73.38 74 ASN A C 1
ATOM 628 O O . ASN A 1 74 ? -3.947 27.359 7.523 1 73.38 74 ASN A O 1
ATOM 632 N N . PHE A 1 75 ? -4.988 29.25 7.941 1 74 75 PHE A N 1
ATOM 633 C CA . PHE A 1 75 ? -6.289 28.625 8.125 1 74 75 PHE A CA 1
ATOM 634 C C . PHE A 1 75 ? -6.734 27.922 6.855 1 74 75 PHE A C 1
ATOM 636 O O . PHE A 1 75 ? -7.289 26.812 6.91 1 74 75 PHE A O 1
ATOM 643 N N . ASP A 1 76 ? -6.43 28.5 5.844 1 74.62 76 ASP A N 1
ATOM 644 C CA . ASP A 1 76 ? -6.859 27.953 4.559 1 74.62 76 ASP A CA 1
ATOM 645 C C . ASP A 1 76 ? -5.988 26.781 4.148 1 74.62 76 ASP A C 1
ATOM 647 O O . ASP A 1 76 ? -6.48 25.812 3.551 1 74.62 76 ASP A O 1
ATOM 651 N N . GLU A 1 77 ? -4.801 26.812 4.465 1 72 77 GLU A N 1
ATOM 652 C CA . GLU A 1 77 ? -3.859 25.797 4.012 1 72 77 GLU A CA 1
ATOM 653 C C . GLU A 1 77 ? -3.92 24.562 4.898 1 72 77 GLU A C 1
ATOM 655 O O . GLU A 1 77 ? -3.682 23.438 4.434 1 72 77 GLU A O 1
ATOM 660 N N . ASN A 1 78 ? -4.145 24.797 6.129 1 65.94 78 ASN A N 1
ATOM 661 C CA . ASN A 1 78 ? -4.098 23.656 7.043 1 65.94 78 ASN A CA 1
ATOM 662 C C . ASN A 1 78 ? -5.379 23.547 7.863 1 65.94 78 ASN A C 1
ATOM 664 O O . ASN A 1 78 ? -5.352 23.688 9.086 1 65.94 78 ASN A O 1
ATOM 668 N N . PRO A 1 79 ? -6.281 23.062 7.242 1 66.94 79 PRO A N 1
ATOM 669 C CA . PRO A 1 79 ? -7.574 23.203 7.918 1 66.94 79 PRO A CA 1
ATOM 670 C C . PRO A 1 79 ? -7.891 22.016 8.828 1 66.94 79 PRO A C 1
ATOM 672 O O . PRO A 1 79 ? -8.664 22.156 9.781 1 66.94 79 PRO A O 1
ATOM 675 N N . THR A 1 80 ? -7.203 20.922 8.609 1 76.19 80 THR A N 1
ATOM 676 C CA . THR A 1 80 ? -7.73 19.766 9.312 1 76.19 80 THR A CA 1
ATOM 677 C C . THR A 1 80 ? -6.633 19.078 10.133 1 76.19 80 THR A C 1
ATOM 679 O O . THR A 1 80 ? -5.449 19.234 9.836 1 76.19 80 THR A O 1
ATOM 682 N N . ALA A 1 81 ? -6.977 18.578 11.266 1 78.81 81 ALA A N 1
ATOM 683 C CA . ALA A 1 81 ? -6.141 17.719 12.102 1 78.81 81 ALA A CA 1
ATOM 684 C C . ALA A 1 81 ? -6.832 16.391 12.375 1 78.81 81 ALA A C 1
ATOM 686 O O . ALA A 1 81 ? -8.047 16.266 12.219 1 78.81 81 ALA A O 1
ATOM 687 N N . THR A 1 82 ? -5.992 15.383 12.648 1 85.75 82 THR A N 1
ATOM 688 C CA . THR A 1 82 ? -6.559 14.062 12.906 1 85.75 82 THR A CA 1
ATOM 689 C C . THR A 1 82 ? -6.227 13.602 14.32 1 85.75 82 THR A C 1
ATOM 691 O O . THR A 1 82 ? -5.066 13.648 14.734 1 85.75 82 THR A O 1
ATOM 694 N N . ALA A 1 83 ? -7.262 13.297 15.062 1 83.94 83 ALA A N 1
ATOM 695 C CA . ALA A 1 83 ? -7.094 12.656 16.375 1 83.94 83 ALA A CA 1
ATOM 696 C C . ALA A 1 83 ? -7.176 11.141 16.25 1 83.94 83 ALA A C 1
ATOM 698 O O . ALA A 1 83 ? -8.016 10.609 15.523 1 83.94 83 ALA A O 1
ATOM 699 N N . ILE A 1 84 ? -6.262 10.414 16.922 1 87.56 84 ILE A N 1
ATOM 700 C CA . ILE A 1 84 ? -6.223 8.961 16.844 1 87.56 84 ILE A CA 1
ATOM 701 C C . ILE A 1 84 ? -6.695 8.367 18.172 1 87.56 84 ILE A C 1
ATOM 703 O O . ILE A 1 84 ? -6.23 8.766 19.234 1 87.56 84 ILE A O 1
ATOM 707 N N . SER A 1 85 ? -7.711 7.48 18.078 1 87.62 85 SER A N 1
ATOM 708 C CA . SER A 1 85 ? -8.172 6.695 19.219 1 87.62 85 SER A CA 1
ATOM 709 C C . SER A 1 85 ? -7.938 5.203 18.984 1 87.62 85 SER A C 1
ATOM 711 O O . SER A 1 85 ? -8.328 4.66 17.953 1 87.62 85 SER A O 1
ATOM 713 N N . THR A 1 86 ? -7.309 4.512 19.953 1 86.94 86 THR A N 1
ATOM 714 C CA . THR A 1 86 ? -6.965 3.107 19.766 1 86.94 86 THR A CA 1
ATOM 715 C C . THR A 1 86 ? -7.723 2.234 20.766 1 86.94 86 THR A C 1
ATOM 717 O O . THR A 1 86 ? -7.492 1.026 20.844 1 86.94 86 THR A O 1
ATOM 720 N N . THR A 1 87 ? -8.734 2.727 21.531 1 84.94 87 THR A N 1
ATOM 721 C CA . THR A 1 87 ? -9.328 1.954 22.625 1 84.94 87 THR A CA 1
ATOM 722 C C . THR A 1 87 ? -10.812 1.705 22.359 1 84.94 87 THR A C 1
ATOM 724 O O . THR A 1 87 ? -11.531 1.241 23.25 1 84.94 87 THR A O 1
ATOM 727 N N . ASN A 1 88 ? -11.25 1.971 21.203 1 89.5 88 ASN A N 1
ATOM 728 C CA . ASN A 1 88 ? -12.656 1.73 20.922 1 89.5 88 ASN A CA 1
ATOM 729 C C . ASN A 1 88 ? -12.953 0.24 20.766 1 89.5 88 ASN A C 1
ATOM 731 O O . ASN A 1 88 ? -12.211 -0.484 20.109 1 89.5 88 ASN A O 1
ATOM 735 N N . PRO A 1 89 ? -13.961 -0.186 21.391 1 91.38 89 PRO A N 1
ATOM 736 C CA . PRO A 1 89 ? -14.266 -1.618 21.359 1 91.38 89 PRO A CA 1
ATOM 737 C C . PRO A 1 89 ? -14.828 -2.062 20 1 91.38 89 PRO A C 1
ATOM 739 O O . PRO A 1 89 ? -15.578 -1.317 19.375 1 91.38 89 PRO A O 1
ATOM 742 N N . ILE A 1 90 ? -14.688 -3.322 19.594 1 92 90 ILE A N 1
ATOM 743 C CA . ILE A 1 90 ? -15 -3.846 18.266 1 92 90 ILE A CA 1
ATOM 744 C C . ILE A 1 90 ? -16.5 -4.074 18.141 1 92 90 ILE A C 1
ATOM 746 O O . ILE A 1 90 ? -17.031 -4.277 17.047 1 92 90 ILE A O 1
ATOM 750 N N . TRP A 1 91 ? -17.281 -4.148 19.234 1 89.62 91 TRP A N 1
ATOM 751 C CA . TRP A 1 91 ? -18.703 -4.391 19.094 1 89.62 91 TRP A CA 1
ATOM 752 C C . TRP A 1 91 ? -19.406 -3.176 18.5 1 89.62 91 TRP A C 1
ATOM 754 O O . TRP A 1 91 ? -20.609 -3.215 18.234 1 89.62 91 TRP A O 1
ATOM 764 N N . ASN A 1 92 ? -18.672 -2.031 18.219 1 90.19 92 ASN A N 1
ATOM 765 C CA . ASN A 1 92 ? -19.234 -0.843 17.578 1 90.19 92 ASN A CA 1
ATOM 766 C C . ASN A 1 92 ? -19.047 -0.892 16.062 1 90.19 92 ASN A C 1
ATOM 768 O O . ASN A 1 92 ? -19.531 -0.011 15.352 1 90.19 92 ASN A O 1
ATOM 772 N N . ILE A 1 93 ? -18.312 -1.885 15.594 1 94 93 ILE A N 1
ATOM 773 C CA . ILE A 1 93 ? -18.156 -2.006 14.148 1 94 93 ILE A CA 1
ATOM 774 C C . ILE A 1 93 ? -18.703 -3.348 13.672 1 94 93 ILE A C 1
ATOM 776 O O . ILE A 1 93 ? -18.891 -4.27 14.477 1 94 93 ILE A O 1
ATOM 780 N N . TYR A 1 94 ? -18.969 -3.4 12.469 1 95.12 94 TYR A N 1
ATOM 781 C CA . TYR A 1 94 ? -19.547 -4.598 11.875 1 95.12 94 TYR A CA 1
ATOM 782 C C . TYR A 1 94 ? -18.469 -5.637 11.57 1 95.12 94 TYR A C 1
ATOM 784 O O . TYR A 1 94 ? -17.312 -5.285 11.336 1 95.12 94 TYR A O 1
ATOM 792 N N . PHE A 1 95 ? -18.875 -6.938 11.648 1 96.62 95 PHE A N 1
ATOM 793 C CA . PHE A 1 95 ? -18.047 -8.008 11.109 1 96.62 95 PHE A CA 1
ATOM 794 C C . PHE A 1 95 ? -17.984 -7.93 9.586 1 96.62 95 PHE A C 1
ATOM 796 O O . PHE A 1 95 ? -18.984 -7.645 8.93 1 96.62 95 PHE A O 1
ATOM 803 N N . PRO A 1 96 ? -16.844 -8.117 9.016 1 96.69 96 PRO A N 1
ATOM 804 C CA . PRO A 1 96 ? -16.734 -7.98 7.562 1 96.69 96 PRO A CA 1
ATOM 805 C C . PRO A 1 96 ? -17.453 -9.102 6.812 1 96.69 96 PRO A C 1
ATOM 807 O O . PRO A 1 96 ? -17.844 -10.102 7.414 1 96.69 96 PRO A O 1
ATOM 810 N N . GLY A 1 97 ? -17.672 -8.797 5.578 1 96.62 97 GLY A N 1
ATOM 811 C CA . GLY A 1 97 ? -18.125 -9.867 4.699 1 96.62 97 GLY A CA 1
ATOM 812 C C . GLY A 1 97 ? -17.016 -10.852 4.363 1 96.62 97 GLY A C 1
ATOM 813 O O . GLY A 1 97 ? -15.867 -10.469 4.164 1 96.62 97 GLY A O 1
ATOM 814 N N . VAL A 1 98 ? -17.391 -12.109 4.336 1 98.12 98 VAL A N 1
ATOM 815 C CA . VAL A 1 98 ? -16.469 -13.18 3.979 1 98.12 98 VAL A CA 1
ATOM 816 C C . VAL A 1 98 ? -16.969 -13.906 2.73 1 98.12 98 VAL A C 1
ATOM 818 O O . VAL A 1 98 ? -17.969 -14.625 2.785 1 98.12 98 VAL A O 1
ATOM 821 N N . THR A 1 99 ? -16.266 -13.695 1.669 1 97.75 99 THR A N 1
ATOM 822 C CA . THR A 1 99 ? -16.641 -14.32 0.401 1 97.75 99 THR A CA 1
ATOM 823 C C . THR A 1 99 ? -15.609 -15.367 -0.009 1 97.75 99 THR A C 1
ATOM 825 O O . THR A 1 99 ? -14.422 -15.07 -0.112 1 97.75 99 THR A O 1
ATOM 828 N N . ILE A 1 100 ? -16.047 -16.547 -0.209 1 98.5 100 ILE A N 1
ATOM 829 C CA . ILE A 1 100 ? -15.18 -17.656 -0.568 1 98.5 100 ILE A CA 1
ATOM 830 C C . ILE A 1 100 ? -15.438 -18.078 -2.016 1 98.5 100 ILE A C 1
ATOM 832 O O . ILE A 1 100 ? -16.562 -18.422 -2.377 1 98.5 100 ILE A O 1
ATOM 836 N N . CYS A 1 101 ? -14.43 -18.047 -2.791 1 97.94 101 CYS A N 1
ATOM 837 C CA . CYS A 1 101 ? -14.539 -18.328 -4.219 1 97.94 101 CYS A CA 1
ATOM 838 C C . CYS A 1 101 ? -13.672 -19.531 -4.602 1 97.94 101 CYS A C 1
ATOM 840 O O . CYS A 1 101 ? -12.461 -19.516 -4.395 1 97.94 101 CYS A O 1
ATOM 842 N N . ASN A 1 102 ? -14.312 -20.516 -5.148 1 98.12 102 ASN A N 1
ATOM 843 C CA . ASN A 1 102 ? -13.523 -21.578 -5.742 1 98.12 102 ASN A CA 1
ATOM 844 C C . ASN A 1 102 ? -12.719 -21.078 -6.938 1 98.12 102 ASN A C 1
ATOM 846 O O . ASN A 1 102 ? -13.242 -20.359 -7.785 1 98.12 102 ASN A O 1
ATOM 850 N N . ASN A 1 103 ? -11.469 -21.484 -6.992 1 97.19 103 ASN A N 1
ATOM 851 C CA . ASN A 1 103 ? -10.648 -21.078 -8.133 1 97.19 103 ASN A CA 1
ATOM 852 C C . ASN A 1 103 ? -11.125 -21.719 -9.422 1 97.19 103 ASN A C 1
ATOM 854 O O . ASN A 1 103 ? -10.852 -21.219 -10.516 1 97.19 103 ASN A O 1
ATOM 858 N N . ASN A 1 104 ? -11.797 -22.828 -9.266 1 97.38 104 ASN A N 1
ATOM 859 C CA . ASN A 1 104 ? -12.367 -23.531 -10.414 1 97.38 104 ASN A CA 1
ATOM 860 C C . ASN A 1 104 ? -13.656 -22.859 -10.891 1 97.38 104 ASN A C 1
ATOM 862 O O . ASN A 1 104 ? -14.656 -22.844 -10.164 1 97.38 104 ASN A O 1
ATOM 866 N N . LYS A 1 105 ? -13.633 -22.391 -12.094 1 96.5 105 LYS A N 1
ATOM 867 C CA . LYS A 1 105 ? -14.797 -21.672 -12.594 1 96.5 105 LYS A CA 1
ATOM 868 C C . LYS A 1 105 ? -15.734 -22.609 -13.352 1 96.5 105 LYS A C 1
ATOM 870 O O . LYS A 1 105 ? -16.891 -22.266 -13.617 1 96.5 105 LYS A O 1
ATOM 875 N N . VAL A 1 106 ? -15.25 -23.75 -13.656 1 97.31 106 VAL A N 1
ATOM 876 C CA . VAL A 1 106 ? -16.062 -24.75 -14.336 1 97.31 106 VAL A CA 1
ATOM 877 C C . VAL A 1 106 ? -16.031 -26.062 -13.555 1 97.31 106 VAL A C 1
ATOM 879 O O . VAL A 1 106 ? -15.039 -26.781 -13.594 1 97.31 106 VAL A O 1
ATOM 882 N N . TYR A 1 107 ? -17.141 -26.328 -12.938 1 97.44 107 TYR A N 1
ATOM 883 C CA . TYR A 1 107 ? -17.297 -27.562 -12.188 1 97.44 107 TYR A CA 1
ATOM 884 C C . TYR A 1 107 ? -17.484 -28.75 -13.125 1 97.44 107 TYR A C 1
ATOM 886 O O . TYR A 1 107 ? -18.484 -28.828 -13.836 1 97.44 107 TYR A O 1
ATOM 894 N N . ASN A 1 108 ? -16.594 -29.703 -13.133 1 97 108 ASN A N 1
ATOM 895 C CA . ASN A 1 108 ? -16.5 -30.766 -14.125 1 97 108 ASN A CA 1
ATOM 896 C C . ASN A 1 108 ? -17.781 -31.594 -14.172 1 97 108 ASN A C 1
ATOM 898 O O . ASN A 1 108 ? -18.266 -31.938 -15.258 1 97 108 ASN A O 1
ATOM 902 N N . PRO A 1 109 ? -18.359 -31.984 -13.016 1 96.69 109 PRO A N 1
ATOM 903 C CA . PRO A 1 109 ? -19.578 -32.781 -13.07 1 96.69 109 PRO A CA 1
ATOM 904 C C . PRO A 1 109 ? -20.703 -32.094 -13.852 1 96.69 109 PRO A C 1
ATOM 906 O O . PRO A 1 109 ? -21.422 -32.75 -14.602 1 96.69 109 PRO A O 1
ATOM 909 N N . HIS A 1 110 ? -20.797 -30.812 -13.68 1 96.94 110 HIS A N 1
ATOM 910 C CA . HIS A 1 110 ? -21.812 -30.078 -14.43 1 96.94 110 HIS A CA 1
ATOM 911 C C . HIS A 1 110 ? -21.406 -29.906 -15.891 1 96.94 110 HIS A C 1
ATOM 913 O O . HIS A 1 110 ? -22.25 -29.984 -16.781 1 96.94 110 HIS A O 1
ATOM 919 N N . ALA A 1 111 ? -20.141 -29.688 -16.109 1 97.25 111 ALA A N 1
ATOM 920 C CA . ALA A 1 111 ? -19.625 -29.547 -17.469 1 97.25 111 ALA A CA 1
ATOM 921 C C . ALA A 1 111 ? -19.875 -30.812 -18.281 1 97.25 111 ALA A C 1
ATOM 923 O O . ALA A 1 111 ? -20.141 -30.734 -19.484 1 97.25 111 ALA A O 1
ATOM 924 N N . LYS A 1 112 ? -19.734 -31.953 -17.641 1 96.69 112 LYS A N 1
ATOM 925 C CA . LYS A 1 112 ? -19.984 -33.219 -18.328 1 96.69 112 LYS A CA 1
ATOM 926 C C . LYS A 1 112 ? -21.438 -33.344 -18.781 1 96.69 112 LYS A C 1
ATOM 928 O O . LYS A 1 112 ? -21.703 -33.812 -19.891 1 96.69 112 LYS A O 1
ATOM 933 N N . ILE A 1 113 ? -22.312 -32.906 -17.922 1 96.62 113 ILE A N 1
ATOM 934 C CA . ILE A 1 113 ? -23.734 -32.938 -18.266 1 96.62 113 ILE A CA 1
ATOM 935 C C . ILE A 1 113 ? -23.984 -32.031 -19.484 1 96.62 113 ILE A C 1
ATOM 937 O O . ILE A 1 113 ? -24.625 -32.469 -20.453 1 96.62 113 ILE A O 1
ATOM 941 N N . PHE A 1 114 ? -23.484 -30.844 -19.484 1 96.88 114 PHE A N 1
ATOM 942 C CA . PHE A 1 114 ? -23.672 -29.906 -20.578 1 96.88 114 PHE A CA 1
ATOM 943 C C . PHE A 1 114 ? -22.922 -30.359 -21.812 1 96.88 114 PHE A C 1
ATOM 945 O O . PHE A 1 114 ? -23.375 -30.141 -22.938 1 96.88 114 PHE A O 1
ATOM 952 N N . GLY A 1 115 ? -21.75 -30.984 -21.609 1 96.31 115 GLY A N 1
ATOM 953 C CA . GLY A 1 115 ? -21 -31.531 -22.719 1 96.31 115 GLY A CA 1
ATOM 954 C C . GLY A 1 115 ? -21.766 -32.562 -23.5 1 96.31 115 GLY A C 1
ATOM 955 O O . GLY A 1 115 ? -21.688 -32.625 -24.734 1 96.31 115 GLY A O 1
ATOM 956 N N . ASN A 1 116 ? -22.5 -33.375 -22.812 1 96.5 116 ASN A N 1
ATOM 957 C CA . ASN A 1 116 ? -23.344 -34.375 -23.453 1 96.5 116 ASN A CA 1
ATOM 958 C C . ASN A 1 116 ? -24.453 -33.75 -24.297 1 96.5 116 ASN A C 1
ATOM 960 O O . ASN A 1 116 ? -24.766 -34.219 -25.375 1 96.5 116 ASN A O 1
ATOM 964 N N . ILE A 1 117 ? -25 -32.719 -23.766 1 96.56 117 ILE A N 1
ATOM 965 C CA . ILE A 1 117 ? -26.031 -31.984 -24.5 1 96.56 117 ILE A CA 1
ATOM 966 C C . ILE A 1 117 ? -25.438 -31.391 -25.766 1 96.56 117 ILE A C 1
ATOM 968 O O . ILE A 1 117 ? -26.031 -31.453 -26.844 1 96.56 117 ILE A O 1
ATOM 972 N N . LEU A 1 118 ? -24.312 -30.844 -25.688 1 96.69 118 LEU A N 1
ATOM 973 C CA . LEU A 1 118 ? -23.641 -30.234 -26.828 1 96.69 118 LEU A CA 1
ATOM 974 C C . LEU A 1 118 ? -23.281 -31.297 -27.875 1 96.69 118 LEU A C 1
ATOM 976 O O . LEU A 1 118 ? -23.438 -31.062 -29.078 1 96.69 118 LEU A O 1
ATOM 980 N N . SER A 1 119 ? -22.812 -32.438 -27.391 1 95.81 119 SER A N 1
ATOM 981 C CA . SER A 1 119 ? -22.453 -33.531 -28.297 1 95.81 119 SER A CA 1
ATOM 982 C C . SER A 1 119 ? -23.656 -34 -29.094 1 95.81 119 SER A C 1
ATOM 984 O O . SER A 1 119 ? -23.531 -34.312 -30.281 1 95.81 119 SER A O 1
ATOM 986 N N . ARG A 1 120 ? -24.781 -34 -28.531 1 96.25 120 ARG A N 1
ATOM 987 C CA . ARG A 1 120 ? -26 -34.438 -29.188 1 96.25 120 ARG A CA 1
ATOM 988 C C . ARG A 1 120 ? -26.453 -33.406 -30.219 1 96.25 120 ARG A C 1
ATOM 990 O O . ARG A 1 120 ? -27.234 -33.719 -31.125 1 96.25 120 ARG A O 1
ATOM 997 N N . ASN A 1 121 ? -26 -32.25 -30.125 1 96 121 ASN A N 1
ATOM 998 C CA . ASN A 1 121 ? -26.422 -31.172 -31.047 1 96 121 ASN A CA 1
ATOM 999 C C . ASN A 1 121 ? -25.297 -30.781 -32 1 96 121 ASN A C 1
ATOM 1001 O O . ASN A 1 121 ? -25.188 -29.625 -32.406 1 96 121 ASN A O 1
ATOM 1005 N N . GLY A 1 122 ? -24.25 -31.609 -32.188 1 93.69 122 GLY A N 1
ATOM 1006 C CA . GLY A 1 122 ? -23.297 -31.453 -33.312 1 93.69 122 GLY A CA 1
ATOM 1007 C C . GLY A 1 122 ? -21.984 -30.844 -32.875 1 93.69 122 GLY A C 1
ATOM 1008 O O . GLY A 1 122 ? -21.141 -30.547 -33.719 1 93.69 122 GLY A O 1
ATOM 1009 N N . ILE A 1 123 ? -21.797 -30.531 -31.609 1 94.69 123 ILE A N 1
ATOM 1010 C CA . ILE A 1 123 ? -20.531 -30 -31.141 1 94.69 123 ILE A CA 1
ATOM 1011 C C . ILE A 1 123 ? -19.688 -31.141 -30.562 1 94.69 123 ILE A C 1
ATOM 1013 O O . ILE A 1 123 ? -20.094 -31.812 -29.625 1 94.69 123 ILE A O 1
ATOM 1017 N N . ASN A 1 124 ? -18.562 -31.422 -31.156 1 93.44 124 ASN A N 1
ATOM 1018 C CA . ASN A 1 124 ? -17.781 -32.594 -30.766 1 93.44 124 ASN A CA 1
ATOM 1019 C C . ASN A 1 124 ? -17.109 -32.375 -29.406 1 93.44 124 ASN A C 1
ATOM 1021 O O . ASN A 1 124 ? -17.141 -31.281 -28.859 1 93.44 124 ASN A O 1
ATOM 1025 N N . HIS A 1 125 ? -16.484 -33.438 -28.922 1 94.19 125 HIS A N 1
ATOM 1026 C CA . HIS A 1 125 ? -15.922 -33.469 -27.562 1 94.19 125 HIS A CA 1
ATOM 1027 C C . HIS A 1 125 ? -14.742 -32.5 -27.453 1 94.19 125 HIS A C 1
ATOM 1029 O O . HIS A 1 125 ? -14.609 -31.812 -26.438 1 94.19 125 HIS A O 1
ATOM 1035 N N . SER A 1 126 ? -13.93 -32.469 -28.422 1 93 126 SER A N 1
ATOM 1036 C CA . SER A 1 126 ? -12.766 -31.578 -28.406 1 93 126 SER A CA 1
ATOM 1037 C C . SER A 1 126 ? -13.188 -30.109 -28.391 1 93 126 SER A C 1
ATOM 1039 O O . SER A 1 126 ? -12.602 -29.297 -27.656 1 93 126 SER A O 1
ATOM 1041 N N . GLN A 1 127 ? -14.195 -29.812 -29.156 1 93.56 127 GLN A N 1
ATOM 1042 C CA . GLN A 1 127 ? -14.719 -28.453 -29.203 1 93.56 127 GLN A CA 1
ATOM 1043 C C . GLN A 1 127 ? -15.359 -28.078 -27.875 1 93.56 127 GLN A C 1
ATOM 1045 O O . GLN A 1 127 ? -15.164 -26.969 -27.375 1 93.56 127 GLN A O 1
ATOM 1050 N N . SER A 1 128 ? -16.094 -29 -27.297 1 94.38 128 SER A N 1
ATOM 1051 C CA . SER A 1 128 ? -16.734 -28.75 -26 1 94.38 128 SER A CA 1
ATOM 1052 C C . SER A 1 128 ? -15.703 -28.531 -24.906 1 94.38 128 SER A C 1
ATOM 1054 O O . SER A 1 128 ? -15.875 -27.656 -24.047 1 94.38 128 SER A O 1
ATOM 1056 N N . GLU A 1 129 ? -14.656 -29.344 -24.953 1 93.12 129 GLU A N 1
ATOM 1057 C CA . GLU A 1 129 ? -13.594 -29.219 -23.969 1 93.12 129 GLU A CA 1
ATOM 1058 C C . GLU A 1 129 ? -12.914 -27.859 -24.062 1 93.12 129 GLU A C 1
ATOM 1060 O O . GLU A 1 129 ? -12.688 -27.188 -23.047 1 93.12 129 GLU A O 1
ATOM 1065 N N . LYS A 1 130 ? -12.586 -27.422 -25.25 1 92 130 LYS A N 1
ATOM 1066 C CA . LYS A 1 130 ? -11.969 -26.125 -25.453 1 92 130 LYS A CA 1
ATOM 1067 C C . LYS A 1 130 ? -12.898 -25 -25 1 92 130 LYS A C 1
ATOM 1069 O O . LYS A 1 130 ? -12.445 -24 -24.453 1 92 130 LYS A O 1
ATOM 1074 N N . PHE A 1 131 ? -14.156 -25.219 -25.234 1 94.56 131 PHE A N 1
ATOM 1075 C CA . PHE A 1 131 ? -15.164 -24.234 -24.812 1 94.56 131 PHE A CA 1
ATOM 1076 C C . PHE A 1 131 ? -15.156 -24.078 -23.297 1 94.56 131 PHE A C 1
ATOM 1078 O O . PHE A 1 131 ? -15.031 -22.953 -22.797 1 94.56 131 PHE A O 1
ATOM 1085 N N . PHE A 1 132 ? -15.195 -25.141 -22.578 1 95.19 132 PHE A N 1
ATOM 1086 C CA . PHE A 1 132 ? -15.266 -25.094 -21.125 1 95.19 132 PHE A CA 1
ATOM 1087 C C . PHE A 1 132 ? -13.977 -24.531 -20.531 1 95.19 132 PHE A C 1
ATOM 1089 O O . PHE A 1 132 ? -14 -23.719 -19.609 1 95.19 132 PHE A O 1
ATOM 1096 N N . VAL A 1 133 ? -12.852 -24.922 -21.047 1 92.44 133 VAL A N 1
ATOM 1097 C CA . VAL A 1 133 ? -11.555 -24.469 -20.547 1 92.44 133 VAL A CA 1
ATOM 1098 C C . VAL A 1 133 ? -11.406 -22.969 -20.781 1 92.44 133 VAL A C 1
ATOM 1100 O O . VAL A 1 133 ? -10.789 -22.266 -19.984 1 92.44 133 VAL A O 1
ATOM 1103 N N . SER A 1 134 ? -12.031 -22.391 -21.781 1 93.06 134 SER A N 1
ATOM 1104 C CA . SER A 1 134 ? -11.891 -20.984 -22.141 1 93.06 134 SER A CA 1
ATOM 1105 C C . SER A 1 134 ? -12.773 -20.094 -21.281 1 93.06 134 SER A C 1
ATOM 1107 O O . SER A 1 134 ? -12.625 -18.875 -21.281 1 93.06 134 SER A O 1
ATOM 1109 N N . LEU A 1 135 ? -13.641 -20.703 -20.531 1 94.5 135 LEU A N 1
ATOM 1110 C CA . LEU A 1 135 ? -14.641 -19.922 -19.828 1 94.5 135 LEU A CA 1
ATOM 1111 C C . LEU A 1 135 ? -13.992 -19.125 -18.688 1 94.5 135 LEU A C 1
ATOM 1113 O O . LEU A 1 135 ? -14.539 -18.109 -18.25 1 94.5 135 LEU A O 1
ATOM 1117 N N . MET A 1 136 ? -12.828 -19.547 -18.172 1 92.38 136 MET A N 1
ATOM 1118 C CA . MET A 1 136 ? -12.141 -18.781 -17.125 1 92.38 136 MET A CA 1
ATOM 1119 C C . MET A 1 136 ? -11.703 -17.422 -17.656 1 92.38 136 MET A C 1
ATOM 1121 O O . MET A 1 136 ? -11.469 -16.5 -16.875 1 92.38 136 MET A O 1
ATOM 1125 N N . LYS A 1 137 ? -11.633 -17.266 -18.969 1 92.44 137 LYS A N 1
ATOM 1126 C CA . LYS A 1 137 ? -11.203 -16.016 -19.594 1 92.44 137 LYS A CA 1
ATOM 1127 C C . LYS A 1 137 ? -12.258 -14.922 -19.422 1 92.44 137 LYS A C 1
ATOM 1129 O O . LYS A 1 137 ? -11.977 -13.742 -19.641 1 92.44 137 LYS A O 1
ATOM 1134 N N . LEU A 1 138 ? -13.438 -15.328 -19.047 1 93.62 138 LEU A N 1
ATOM 1135 C CA . LEU A 1 138 ? -14.477 -14.352 -18.75 1 93.62 138 LEU A CA 1
ATOM 1136 C C . LEU A 1 138 ? -14.172 -13.602 -17.453 1 93.62 138 LEU A C 1
ATOM 1138 O O . LEU A 1 138 ? -14.578 -12.453 -17.281 1 93.62 138 LEU A O 1
ATOM 1142 N N . THR A 1 139 ? -13.453 -14.211 -16.531 1 92.19 139 THR A N 1
ATOM 1143 C CA . THR A 1 139 ? -13.062 -13.586 -15.273 1 92.19 139 THR A CA 1
ATOM 1144 C C . THR A 1 139 ? -11.641 -13.039 -15.352 1 92.19 139 THR A C 1
ATOM 1146 O O . THR A 1 139 ? -11.336 -12 -14.773 1 92.19 139 THR A O 1
ATOM 1149 N N . ARG A 1 140 ? -10.883 -13.781 -16.031 1 89 140 ARG A N 1
ATOM 1150 C CA . ARG A 1 140 ? -9.5 -13.375 -16.266 1 89 140 ARG A CA 1
ATOM 1151 C C . ARG A 1 140 ? -9.188 -13.312 -17.766 1 89 140 ARG A C 1
ATOM 1153 O O . ARG A 1 140 ? -8.625 -14.258 -18.328 1 89 140 ARG A O 1
ATOM 1160 N N . PRO A 1 141 ? -9.422 -12.188 -18.281 1 88 141 PRO A N 1
ATOM 1161 C CA . PRO A 1 141 ? -9.281 -12.062 -19.734 1 88 141 PRO A CA 1
ATOM 1162 C C . PRO A 1 141 ? -7.859 -12.336 -20.219 1 88 141 PRO A C 1
ATOM 1164 O O . PRO A 1 141 ? -6.895 -11.883 -19.594 1 88 141 PRO A O 1
ATOM 1167 N N . ASP A 1 142 ? -7.77 -13.156 -21.219 1 86.06 142 ASP A N 1
ATOM 1168 C CA . ASP A 1 142 ? -6.547 -13.531 -21.922 1 86.06 142 ASP A CA 1
ATOM 1169 C C . ASP A 1 142 ? -6.859 -14.047 -23.312 1 86.06 142 ASP A C 1
ATOM 1171 O O . ASP A 1 142 ? -8.023 -14.211 -23.688 1 86.06 142 ASP A O 1
ATOM 1175 N N . LYS A 1 143 ? -5.84 -14.211 -24.094 1 80.19 143 LYS A N 1
ATOM 1176 C CA . LYS A 1 143 ? -6.066 -14.719 -25.438 1 80.19 143 LYS A CA 1
ATOM 1177 C C . LYS A 1 143 ? -6.742 -16.078 -25.406 1 80.19 143 LYS A C 1
ATOM 1179 O O . LYS A 1 143 ? -6.387 -16.938 -24.594 1 80.19 143 LYS A O 1
ATOM 1184 N N . THR A 1 144 ? -7.82 -16.188 -26.172 1 75.94 144 THR A N 1
ATOM 1185 C CA . THR A 1 144 ? -8.609 -17.406 -26.156 1 75.94 144 THR A CA 1
ATOM 1186 C C . THR A 1 144 ? -8.258 -18.297 -27.344 1 75.94 144 THR A C 1
ATOM 1188 O O . THR A 1 144 ? -7.957 -17.797 -28.438 1 75.94 144 THR A O 1
ATOM 1191 N N . ASP A 1 145 ? -8.383 -19.578 -27.094 1 74.62 145 ASP A N 1
ATOM 1192 C CA . ASP A 1 145 ? -8.102 -20.547 -28.141 1 74.62 145 ASP A CA 1
ATOM 1193 C C . ASP A 1 145 ? -9.391 -21.016 -28.812 1 74.62 145 ASP A C 1
ATOM 1195 O O . ASP A 1 145 ? -9.344 -21.719 -29.828 1 74.62 145 ASP A O 1
ATOM 1199 N N . VAL A 1 146 ? -10.539 -20.688 -28.234 1 78.06 146 VAL A N 1
ATOM 1200 C CA . VAL A 1 146 ? -11.789 -21.172 -28.797 1 78.06 146 VAL A CA 1
ATOM 1201 C C . VAL A 1 146 ? -12.281 -20.188 -29.859 1 78.06 146 VAL A C 1
ATOM 1203 O O . VAL A 1 146 ? -12.188 -18.969 -29.688 1 78.06 146 VAL A O 1
ATOM 1206 N N . ASP A 1 147 ? -12.781 -20.828 -30.891 1 85.56 147 ASP A N 1
ATOM 1207 C CA . ASP A 1 147 ? -13.352 -20.016 -31.953 1 85.56 147 ASP A CA 1
ATOM 1208 C C . ASP A 1 147 ? -14.672 -19.375 -31.531 1 85.56 147 ASP A C 1
ATOM 1210 O O . ASP A 1 147 ? -15.484 -20.016 -30.859 1 85.56 147 ASP A O 1
ATOM 1214 N N . ASN A 1 148 ? -14.906 -18.203 -31.922 1 88.94 148 ASN A N 1
ATOM 1215 C CA . ASN A 1 148 ? -16.094 -17.422 -31.547 1 88.94 148 ASN A CA 1
ATOM 1216 C C . ASN A 1 148 ? -17.359 -18.109 -32.031 1 88.94 148 ASN A C 1
ATOM 1218 O O . ASN A 1 148 ? -18.375 -18.094 -31.328 1 88.94 148 ASN A O 1
ATOM 1222 N N . LEU A 1 149 ? -17.281 -18.734 -33.125 1 90.69 149 LEU A N 1
ATOM 1223 C CA . LEU A 1 149 ? -18.453 -19.391 -33.688 1 90.69 149 LEU A CA 1
ATOM 1224 C C . LEU A 1 149 ? -18.859 -20.594 -32.844 1 90.69 149 LEU A C 1
ATOM 1226 O O . LEU A 1 149 ? -20.031 -20.781 -32.531 1 90.69 149 LEU A O 1
ATOM 1230 N N . THR A 1 150 ? -17.906 -21.359 -32.469 1 92.19 150 THR A N 1
ATOM 1231 C CA . THR A 1 150 ? -18.172 -22.516 -31.625 1 92.19 150 THR A CA 1
ATOM 1232 C C . THR A 1 150 ? -18.719 -22.078 -30.281 1 92.19 150 THR A C 1
ATOM 1234 O O . THR A 1 150 ? -19.656 -22.703 -29.766 1 92.19 150 THR A O 1
ATOM 1237 N N . ALA A 1 151 ? -18.141 -21.094 -29.734 1 94.25 151 ALA A N 1
ATOM 1238 C CA . ALA A 1 151 ? -18.594 -20.594 -28.438 1 94.25 151 ALA A CA 1
ATOM 1239 C C . ALA A 1 151 ? -20.031 -20.109 -28.484 1 94.25 151 ALA A C 1
ATOM 1241 O O . ALA A 1 151 ? -20.844 -20.438 -27.609 1 94.25 151 ALA A O 1
ATOM 1242 N N . THR A 1 152 ? -20.391 -19.359 -29.547 1 94.94 152 THR A N 1
ATOM 1243 C CA . THR A 1 152 ? -21.734 -18.828 -29.688 1 94.94 152 THR A CA 1
ATOM 1244 C C . THR A 1 152 ? -22.75 -19.969 -29.922 1 94.94 152 THR A C 1
ATOM 1246 O O . THR A 1 152 ? -23.844 -19.938 -29.359 1 94.94 152 THR A O 1
ATOM 1249 N N . ARG A 1 153 ? -22.328 -20.891 -30.703 1 95.31 153 ARG A N 1
ATOM 1250 C CA . ARG A 1 153 ? -23.188 -22.047 -30.969 1 95.31 153 ARG A CA 1
ATOM 1251 C C . ARG A 1 153 ? -23.453 -22.844 -29.688 1 95.31 153 ARG A C 1
ATOM 1253 O O . ARG A 1 153 ? -24.578 -23.281 -29.453 1 95.31 153 ARG A O 1
ATOM 1260 N N . ALA A 1 154 ? -22.422 -23.047 -28.938 1 95.94 154 ALA A N 1
ATOM 1261 C CA . ALA A 1 154 ? -22.562 -23.766 -27.688 1 95.94 154 ALA A CA 1
ATOM 1262 C C . ALA A 1 154 ? -23.562 -23.078 -26.766 1 95.94 154 ALA A C 1
ATOM 1264 O O . ALA A 1 154 ? -24.422 -23.734 -26.156 1 95.94 154 ALA A O 1
ATOM 1265 N N . LEU A 1 155 ? -23.469 -21.797 -26.656 1 95.75 155 LEU A N 1
ATOM 1266 C CA . LEU A 1 155 ? -24.375 -21.031 -25.812 1 95.75 155 LEU A CA 1
ATOM 1267 C C . LEU A 1 155 ? -25.812 -21.141 -26.312 1 95.75 155 LEU A C 1
ATOM 1269 O O . LEU A 1 155 ? -26.734 -21.281 -25.516 1 95.75 155 LEU A O 1
ATOM 1273 N N . GLU A 1 156 ? -25.984 -21.125 -27.594 1 95.69 156 GLU A N 1
ATOM 1274 C CA . GLU A 1 156 ? -27.312 -21.219 -28.203 1 95.69 156 GLU A CA 1
ATOM 1275 C C . GLU A 1 156 ? -27.938 -22.594 -27.969 1 95.69 156 GLU A C 1
ATOM 1277 O O . GLU A 1 156 ? -29.109 -22.703 -27.656 1 95.69 156 GLU A O 1
ATOM 1282 N N . VAL A 1 157 ? -27.125 -23.547 -28.141 1 96.31 157 VAL A N 1
ATOM 1283 C CA . VAL A 1 157 ? -27.594 -24.906 -27.984 1 96.31 157 VAL A CA 1
ATOM 1284 C C . VAL A 1 157 ? -28.062 -25.141 -26.547 1 96.31 157 VAL A C 1
ATOM 1286 O O . VAL A 1 157 ? -29.078 -25.797 -26.312 1 96.31 157 VAL A O 1
ATOM 1289 N N . LEU A 1 158 ? -27.359 -24.672 -25.578 1 95.56 158 LEU A N 1
ATOM 1290 C CA . LEU A 1 158 ? -27.703 -24.844 -24.172 1 95.56 158 LEU A CA 1
ATOM 1291 C C . LEU A 1 158 ? -28.891 -23.984 -23.781 1 95.56 158 LEU A C 1
ATOM 1293 O O . LEU A 1 158 ? -29.547 -24.25 -22.781 1 95.56 158 LEU A O 1
ATOM 1297 N N . GLY A 1 159 ? -29.125 -22.906 -24.516 1 93.88 159 GLY A N 1
ATOM 1298 C CA . GLY A 1 159 ? -30.219 -22 -24.219 1 93.88 159 GLY A CA 1
ATOM 1299 C C . GLY A 1 159 ? -30 -21.156 -22.984 1 93.88 159 GLY A C 1
ATOM 1300 O O . GLY A 1 159 ? -30.938 -20.828 -22.266 1 93.88 159 GLY A O 1
ATOM 1301 N N . PHE A 1 160 ? -28.75 -20.953 -22.656 1 92.56 160 PHE A N 1
ATOM 1302 C CA . PHE A 1 160 ? -28.406 -20.203 -21.469 1 92.56 160 PHE A CA 1
ATOM 1303 C C . PHE A 1 160 ? -27.953 -18.781 -21.812 1 92.56 160 PHE A C 1
ATOM 1305 O O . PHE A 1 160 ? -27.469 -18.547 -22.922 1 92.56 160 PHE A O 1
ATOM 1312 N N . THR A 1 161 ? -28.203 -17.859 -20.906 1 92.12 161 THR A N 1
ATOM 1313 C CA . THR A 1 161 ? -27.422 -16.625 -20.906 1 92.12 161 THR A CA 1
ATOM 1314 C C . THR A 1 161 ? -26.031 -16.875 -20.344 1 92.12 161 THR A C 1
ATOM 1316 O O . THR A 1 161 ? -25.781 -17.891 -19.703 1 92.12 161 THR A O 1
ATOM 1319 N N . VAL A 1 162 ? -25.125 -16.016 -20.609 1 94.38 162 VAL A N 1
ATOM 1320 C CA . VAL A 1 162 ? -23.781 -16.156 -20.094 1 94.38 162 VAL A CA 1
ATOM 1321 C C . VAL A 1 162 ? -23.812 -16.234 -18.578 1 94.38 162 VAL A C 1
ATOM 1323 O O . VAL A 1 162 ? -23.125 -17.062 -17.969 1 94.38 162 VAL A O 1
ATOM 1326 N N . ASP A 1 163 ? -24.609 -15.422 -18 1 92.12 163 ASP A N 1
ATOM 1327 C CA . ASP A 1 163 ? -24.766 -15.383 -16.547 1 92.12 163 ASP A CA 1
ATOM 1328 C C . ASP A 1 163 ? -25.234 -16.734 -16.016 1 92.12 163 ASP A C 1
ATOM 1330 O O . ASP A 1 163 ? -24.672 -17.25 -15.055 1 92.12 163 ASP A O 1
ATOM 1334 N N . ARG A 1 164 ? -26.234 -17.25 -16.578 1 92.56 164 ARG A N 1
ATOM 1335 C CA . ARG A 1 164 ? -26.781 -18.531 -16.156 1 92.56 164 ARG A CA 1
ATOM 1336 C C . ARG A 1 164 ? -25.781 -19.656 -16.375 1 92.56 164 ARG A C 1
ATOM 1338 O O . ARG A 1 164 ? -25.641 -20.547 -15.523 1 92.56 164 ARG A O 1
ATOM 1345 N N . LEU A 1 165 ? -25.156 -19.625 -17.484 1 95.75 165 LEU A N 1
ATOM 1346 C CA . LEU A 1 165 ? -24.141 -20.641 -17.781 1 95.75 165 LEU A CA 1
ATOM 1347 C C . LEU A 1 165 ? -23.078 -20.672 -16.672 1 95.75 165 LEU A C 1
ATOM 1349 O O . LEU A 1 165 ? -22.781 -21.734 -16.141 1 95.75 165 LEU A O 1
ATOM 1353 N N . MET A 1 166 ? -22.547 -19.469 -16.328 1 96.19 166 MET A N 1
ATOM 1354 C CA . MET A 1 166 ? -21.469 -19.406 -15.352 1 96.19 166 MET A CA 1
ATOM 1355 C C . MET A 1 166 ? -21.969 -19.766 -13.961 1 96.19 166 MET A C 1
ATOM 1357 O O . MET A 1 166 ? -21.219 -20.344 -13.164 1 96.19 166 MET A O 1
ATOM 1361 N N . TYR A 1 167 ? -23.188 -19.5 -13.688 1 94.25 167 TYR A N 1
ATOM 1362 C CA . TYR A 1 167 ? -23.766 -19.875 -12.406 1 94.25 167 TYR A CA 1
ATOM 1363 C C . TYR A 1 167 ? -23.922 -21.391 -12.297 1 94.25 167 TYR A C 1
ATOM 1365 O O . TYR A 1 167 ? -23.562 -21.984 -11.266 1 94.25 167 TYR A O 1
ATOM 1373 N N . GLU A 1 168 ? -24.375 -22.031 -13.383 1 95.12 168 GLU A N 1
ATOM 1374 C CA . GLU A 1 168 ? -24.609 -23.469 -13.375 1 95.12 168 GLU A CA 1
ATOM 1375 C C . GLU A 1 168 ? -23.297 -24.25 -13.352 1 95.12 168 GLU A C 1
ATOM 1377 O O . GLU A 1 168 ? -23.25 -25.391 -12.883 1 95.12 168 GLU A O 1
ATOM 1382 N N . LEU A 1 169 ? -22.297 -23.578 -13.805 1 97 169 LEU A N 1
ATOM 1383 C CA . LEU A 1 169 ? -21.016 -24.266 -13.922 1 97 169 LEU A CA 1
ATOM 1384 C C . LEU A 1 169 ? -20.188 -24.078 -12.656 1 97 169 LEU A C 1
ATOM 1386 O O . LEU A 1 169 ? -19.141 -24.719 -12.492 1 97 169 LEU A O 1
ATOM 1390 N N . MET A 1 170 ? -20.562 -23.172 -11.773 1 96.25 170 MET A N 1
ATOM 1391 C CA . MET A 1 170 ? -19.828 -23.031 -10.523 1 96.25 170 MET A CA 1
ATOM 1392 C C . MET A 1 170 ? -20.094 -24.219 -9.602 1 96.25 170 MET A C 1
ATOM 1394 O O . MET A 1 170 ? -21.156 -24.812 -9.641 1 96.25 170 MET A O 1
ATOM 1398 N N . GLN A 1 171 ? -19.109 -24.609 -8.82 1 96.88 171 GLN A N 1
ATOM 1399 C CA . GLN A 1 171 ? -19.406 -25.578 -7.77 1 96.88 171 GLN A CA 1
ATOM 1400 C C . GLN A 1 171 ? -20.469 -25.047 -6.812 1 96.88 171 GLN A C 1
ATOM 1402 O O . GLN A 1 171 ? -20.328 -23.953 -6.281 1 96.88 171 GLN A O 1
ATOM 1407 N N . PRO A 1 172 ? -21.531 -25.766 -6.656 1 95.56 172 PRO A N 1
ATOM 1408 C CA . PRO A 1 172 ? -22.562 -25.297 -5.734 1 95.56 172 PRO A CA 1
ATOM 1409 C C . PRO A 1 172 ? -22.031 -25.047 -4.324 1 95.56 172 PRO A C 1
ATOM 1411 O O . PRO A 1 172 ? -21.188 -25.812 -3.838 1 95.56 172 PRO A O 1
ATOM 1414 N N . CYS A 1 173 ? -22.547 -24.016 -3.701 1 95.56 173 CYS A N 1
ATOM 1415 C CA . CYS A 1 173 ? -22.094 -23.672 -2.363 1 95.56 173 CYS A CA 1
ATOM 1416 C C . CYS A 1 173 ? -22.328 -24.812 -1.383 1 95.56 173 CYS A C 1
ATOM 1418 O O . CYS A 1 173 ? -21.5 -25.078 -0.511 1 95.56 173 CYS A O 1
ATOM 1420 N N . LYS A 1 174 ? -23.391 -25.484 -1.586 1 93.06 174 LYS A N 1
ATOM 1421 C CA . LYS A 1 174 ? -23.766 -26.578 -0.692 1 93.06 174 LYS A CA 1
ATOM 1422 C C . LYS A 1 174 ? -22.734 -27.703 -0.725 1 93.06 174 LYS A C 1
ATOM 1424 O O . LYS A 1 174 ? -22.484 -28.359 0.288 1 93.06 174 LYS A O 1
ATOM 1429 N N . THR A 1 175 ? -22.141 -27.859 -1.892 1 94.5 175 THR A N 1
ATOM 1430 C CA . THR A 1 175 ? -21.156 -28.922 -2.045 1 94.5 175 THR A CA 1
ATOM 1431 C C . THR A 1 175 ? -19.781 -28.453 -1.615 1 94.5 175 THR A C 1
ATOM 1433 O O . THR A 1 175 ? -18.969 -29.234 -1.119 1 94.5 175 THR A O 1
ATOM 1436 N N . MET A 1 176 ? -19.469 -27.203 -1.769 1 97.38 176 MET A N 1
ATOM 1437 C CA . MET A 1 176 ? -18.156 -26.672 -1.436 1 97.38 176 MET A CA 1
ATOM 1438 C C . MET A 1 176 ? -18.016 -26.453 0.068 1 97.38 176 MET A C 1
ATOM 1440 O O . MET A 1 176 ? -16.984 -26.797 0.657 1 97.38 176 MET A O 1
ATOM 1444 N N . LEU A 1 177 ? -19.094 -25.906 0.684 1 97.69 177 LEU A N 1
ATOM 1445 C CA . LEU A 1 177 ? -19.078 -25.641 2.117 1 97.69 177 LEU A CA 1
ATOM 1446 C C . LEU A 1 177 ? -19.656 -26.812 2.898 1 97.69 177 LEU A C 1
ATOM 1448 O O . LEU A 1 177 ? -20.875 -27.047 2.859 1 97.69 177 LEU A O 1
ATOM 1452 N N . LEU A 1 178 ? -18.859 -27.453 3.643 1 96.88 178 LEU A N 1
ATOM 1453 C CA . LEU A 1 178 ? -19.25 -28.688 4.297 1 96.88 178 LEU A CA 1
ATOM 1454 C C . LEU A 1 178 ? -19.891 -28.422 5.652 1 96.88 178 LEU A C 1
ATOM 1456 O O . LEU A 1 178 ? -20.922 -29 5.984 1 96.88 178 LEU A O 1
ATOM 1460 N N . ARG A 1 179 ? -19.219 -27.578 6.406 1 96.94 179 ARG A N 1
ATOM 1461 C CA . ARG A 1 179 ? -19.703 -27.203 7.73 1 96.94 179 ARG A CA 1
ATOM 1462 C C . ARG A 1 179 ? -19.438 -25.734 8.016 1 96.94 179 ARG A C 1
ATOM 1464 O O . ARG A 1 179 ? -18.406 -25.188 7.621 1 96.94 179 ARG A O 1
ATOM 1471 N N . CYS A 1 180 ? -20.375 -25.141 8.719 1 95.94 180 CYS A N 1
ATOM 1472 C CA . CYS A 1 180 ? -20.266 -23.734 9.062 1 95.94 180 CYS A CA 1
ATOM 1473 C C . CYS A 1 180 ? -20.688 -23.484 10.508 1 95.94 180 CYS A C 1
ATOM 1475 O O . CYS A 1 180 ? -21.594 -24.141 11.016 1 95.94 180 CYS A O 1
ATOM 1477 N N . ALA A 1 181 ? -19.953 -22.609 11.094 1 95.69 181 ALA A N 1
ATOM 1478 C CA . ALA A 1 181 ? -20.281 -22.203 12.461 1 95.69 181 ALA A CA 1
ATOM 1479 C C . ALA A 1 181 ? -20.078 -20.703 12.641 1 95.69 181 ALA A C 1
ATOM 1481 O O . ALA A 1 181 ? -19.125 -20.125 12.094 1 95.69 181 ALA A O 1
ATOM 1482 N N . TRP A 1 182 ? -20.984 -20.062 13.328 1 95.25 182 TRP A N 1
ATOM 1483 C CA . TRP A 1 182 ? -20.906 -18.656 13.695 1 95.25 182 TRP A CA 1
ATOM 1484 C C . TRP A 1 182 ? -21 -18.484 15.203 1 95.25 182 TRP A C 1
ATOM 1486 O O . TRP A 1 182 ? -21.953 -18.922 15.836 1 95.25 182 TRP A O 1
ATOM 1496 N N . LEU A 1 183 ? -20.016 -17.875 15.797 1 93.75 183 LEU A N 1
ATOM 1497 C CA . LEU A 1 183 ? -19.906 -17.672 17.234 1 93.75 183 LEU A CA 1
ATOM 1498 C C . LEU A 1 183 ? -20 -19 17.984 1 93.75 183 LEU A C 1
ATOM 1500 O O . LEU A 1 183 ? -20.734 -19.094 18.984 1 93.75 183 LEU A O 1
ATOM 1504 N N . GLY A 1 184 ? -19.531 -20 17.359 1 89.88 184 GLY A N 1
ATOM 1505 C CA . GLY A 1 184 ? -19.469 -21.297 18.016 1 89.88 184 GLY A CA 1
ATOM 1506 C C . GLY A 1 184 ? -20.688 -22.156 17.766 1 89.88 184 GLY A C 1
ATOM 1507 O O . GLY A 1 184 ? -20.703 -23.344 18.141 1 89.88 184 GLY A O 1
ATOM 1508 N N . GLN A 1 185 ? -21.656 -21.672 17.188 1 91.69 185 GLN A N 1
ATOM 1509 C CA . GLN A 1 185 ? -22.875 -22.438 16.891 1 91.69 185 GLN A CA 1
ATOM 1510 C C . GLN A 1 185 ? -22.875 -22.938 15.461 1 91.69 185 GLN A C 1
ATOM 1512 O O . GLN A 1 185 ? -22.609 -22.172 14.523 1 91.69 185 GLN A O 1
ATOM 1517 N N . LYS A 1 186 ? -23.219 -24.172 15.32 1 92.88 186 LYS A N 1
ATOM 1518 C CA . LYS A 1 186 ? -23.25 -24.797 14 1 92.88 186 LYS A CA 1
ATOM 1519 C C . LYS A 1 186 ? -24.531 -24.422 13.242 1 92.88 186 LYS A C 1
ATOM 1521 O O . LYS A 1 186 ? -25.609 -24.391 13.828 1 92.88 186 LYS A O 1
ATOM 1526 N N . PHE A 1 187 ? -24.406 -24.125 12.016 1 92.56 187 PHE A N 1
ATOM 1527 C CA . PHE A 1 187 ? -25.516 -23.844 11.102 1 92.56 187 PHE A CA 1
ATOM 1528 C C . PHE A 1 187 ? -25.359 -24.641 9.812 1 92.56 187 PHE A C 1
ATOM 1530 O O . PHE A 1 187 ? -24.25 -25.078 9.477 1 92.56 187 PHE A O 1
ATOM 1537 N N . ASN A 1 188 ? -26.516 -24.859 9.195 1 92.5 188 ASN A N 1
ATOM 1538 C CA . ASN A 1 188 ? -26.391 -25.281 7.801 1 92.5 188 ASN A CA 1
ATOM 1539 C C . ASN A 1 188 ? -25.75 -24.188 6.941 1 92.5 188 ASN A C 1
ATOM 1541 O O . ASN A 1 188 ? -26.203 -23.047 6.953 1 92.5 188 ASN A O 1
ATOM 1545 N N . CYS A 1 189 ? -24.734 -24.547 6.285 1 94.5 189 CYS A N 1
ATOM 1546 C CA . CYS A 1 189 ? -24 -23.547 5.52 1 94.5 189 C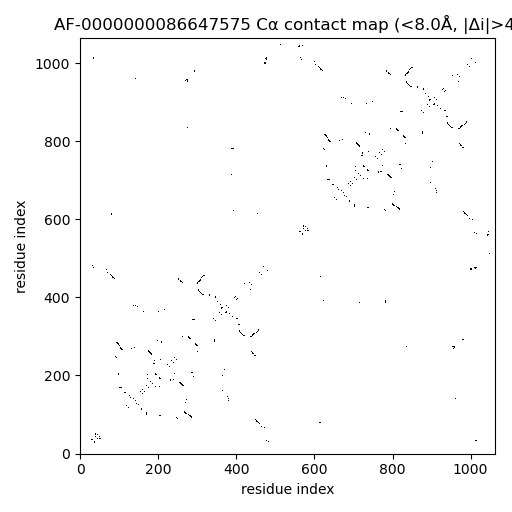YS A CA 1
ATOM 1547 C C . CYS A 1 189 ? -24.906 -22.828 4.523 1 94.5 189 CYS A C 1
ATOM 1549 O O . CYS A 1 189 ? -24.75 -21.641 4.293 1 94.5 189 CYS A O 1
ATOM 1551 N N . SER A 1 190 ? -25.812 -23.531 3.93 1 89.81 190 SER A N 1
ATOM 1552 C CA . SER A 1 190 ? -26.703 -22.953 2.934 1 89.81 190 SER A CA 1
ATOM 1553 C C . SER A 1 190 ? -27.625 -21.922 3.557 1 89.81 190 SER A C 1
ATOM 1555 O O . SER A 1 190 ? -28.219 -21.094 2.846 1 89.81 190 SER A O 1
ATOM 1557 N N . ASP A 1 191 ? -27.703 -21.938 4.875 1 90.5 191 ASP A N 1
ATOM 1558 C CA . ASP A 1 191 ? -28.578 -21 5.566 1 90.5 191 ASP A CA 1
ATOM 1559 C C . ASP A 1 191 ? -27.875 -19.656 5.793 1 90.5 191 ASP A C 1
ATOM 1561 O O . ASP A 1 191 ? -28.531 -18.609 5.871 1 90.5 191 ASP A O 1
ATOM 1565 N N . ILE A 1 192 ? -26.625 -19.75 5.875 1 93.12 192 ILE A N 1
ATOM 1566 C CA . ILE A 1 192 ? -25.969 -18.516 6.301 1 93.12 192 ILE A CA 1
ATOM 1567 C C . ILE A 1 192 ? -25.062 -18 5.18 1 93.12 192 ILE A C 1
ATOM 1569 O O . ILE A 1 192 ? -24.562 -16.875 5.25 1 93.12 192 ILE A O 1
ATOM 1573 N N . PHE A 1 193 ? -24.891 -18.781 4.184 1 94.44 193 PHE A N 1
ATOM 1574 C CA . PHE A 1 193 ? -24.141 -18.359 3.004 1 94.44 193 PHE A CA 1
ATOM 1575 C C . PHE A 1 193 ? -25.078 -18.219 1.8 1 94.44 193 PHE A C 1
ATOM 1577 O O . PHE A 1 193 ? -26.047 -18.969 1.679 1 94.44 193 PHE A O 1
ATOM 1584 N N . LYS A 1 194 ? -24.719 -17.297 0.982 1 90.62 194 LYS A N 1
ATOM 1585 C CA . LYS A 1 194 ? -25.453 -17.156 -0.273 1 90.62 194 LYS A CA 1
ATOM 1586 C C . LYS A 1 194 ? -24.5 -16.984 -1.449 1 90.62 194 LYS A C 1
ATOM 1588 O O . LYS A 1 194 ? -23.375 -16.516 -1.276 1 90.62 194 LYS A O 1
ATOM 1593 N N . ALA A 1 195 ? -24.922 -17.422 -2.582 1 93 195 ALA A N 1
ATOM 1594 C CA . ALA A 1 195 ? -24.141 -17.219 -3.801 1 93 195 ALA A CA 1
ATOM 1595 C C . ALA A 1 195 ? -24.172 -15.758 -4.23 1 93 195 ALA A C 1
ATOM 1597 O O . ALA A 1 195 ? -25.25 -15.141 -4.289 1 93 195 ALA A O 1
ATOM 1598 N N . VAL A 1 196 ? -23.016 -15.219 -4.457 1 92.81 196 VAL A N 1
ATOM 1599 C CA . VAL A 1 196 ? -22.938 -13.812 -4.824 1 92.81 196 VAL A CA 1
ATOM 1600 C C . VAL A 1 196 ? -21.953 -13.625 -5.977 1 92.81 196 VAL A C 1
ATOM 1602 O O . VAL A 1 196 ? -21.172 -14.531 -6.281 1 92.81 196 VAL A O 1
ATOM 1605 N N . LYS A 1 197 ? -22.094 -12.453 -6.602 1 93 197 LYS A N 1
ATOM 1606 C CA . LYS A 1 197 ? -21.156 -12.062 -7.641 1 93 197 LYS A CA 1
ATOM 1607 C C . LYS A 1 197 ? -19.953 -11.32 -7.047 1 93 197 LYS A C 1
ATOM 1609 O O . LYS A 1 197 ? -20.109 -10.562 -6.086 1 93 197 LYS A O 1
ATOM 1614 N N . SER A 1 198 ? -18.812 -11.578 -7.566 1 93.69 198 SER A N 1
ATOM 1615 C CA . SER A 1 198 ? -17.578 -10.914 -7.191 1 93.69 198 SER A CA 1
ATOM 1616 C C . SER A 1 198 ? -16.625 -10.805 -8.375 1 93.69 198 SER A C 1
ATOM 1618 O O . SER A 1 198 ? -16.891 -11.352 -9.445 1 93.69 198 SER A O 1
ATOM 1620 N N . ARG A 1 199 ? -15.617 -10.117 -8.156 1 91.75 199 ARG A N 1
ATOM 1621 C CA . ARG A 1 199 ? -14.617 -9.992 -9.219 1 91.75 199 ARG A CA 1
ATOM 1622 C C . ARG A 1 199 ? -14.078 -11.352 -9.633 1 91.75 199 ARG A C 1
ATOM 1624 O O . ARG A 1 199 ? -13.586 -11.516 -10.75 1 91.75 199 ARG A O 1
ATOM 1631 N N . GLU A 1 200 ? -14.227 -12.359 -8.773 1 94.56 200 GLU A N 1
ATOM 1632 C CA . GLU A 1 200 ? -13.758 -13.711 -9.055 1 94.56 200 GLU A CA 1
ATOM 1633 C C . GLU A 1 200 ? -14.867 -14.562 -9.656 1 94.56 200 GLU A C 1
ATOM 1635 O O . GLU A 1 200 ? -14.711 -15.773 -9.82 1 94.56 200 GLU A O 1
ATOM 1640 N N . GLY A 1 201 ? -15.914 -13.953 -10 1 95.12 201 GLY A N 1
ATOM 1641 C CA . GLY A 1 201 ? -17.062 -14.695 -10.477 1 95.12 201 GLY A CA 1
ATOM 1642 C C . GLY A 1 201 ? -18.078 -14.977 -9.383 1 95.12 201 GLY A C 1
ATOM 1643 O O . GLY A 1 201 ? -18.297 -14.148 -8.492 1 95.12 201 GLY A O 1
ATOM 1644 N N . TYR A 1 202 ? -18.719 -16.109 -9.523 1 95.25 202 TYR A N 1
ATOM 1645 C CA . TYR A 1 202 ? -19.672 -16.5 -8.492 1 95.25 202 TYR A CA 1
ATOM 1646 C C . TYR A 1 202 ? -18.969 -17.125 -7.301 1 95.25 202 TYR A C 1
ATOM 1648 O O . TYR A 1 202 ? -18.062 -17.953 -7.469 1 95.25 202 TYR A O 1
ATOM 1656 N N . CYS A 1 203 ? -19.328 -16.641 -6.176 1 96.81 203 CYS A N 1
ATOM 1657 C CA . CYS A 1 203 ? -18.734 -17.062 -4.914 1 96.81 203 CYS A CA 1
ATOM 1658 C C . CYS A 1 203 ? -19.812 -17.297 -3.854 1 96.81 203 CYS A C 1
ATOM 1660 O O . CYS A 1 203 ? -21 -17.109 -4.121 1 96.81 203 CYS A O 1
ATOM 1662 N N . CYS A 1 204 ? -19.422 -17.844 -2.701 1 97.12 204 CYS A N 1
ATOM 1663 C CA . CYS A 1 204 ? -20.297 -18.016 -1.55 1 97.12 204 CYS A CA 1
ATOM 1664 C C . CYS A 1 204 ? -19.953 -17.031 -0.439 1 97.12 204 CYS A C 1
ATOM 1666 O O . CYS A 1 204 ? -18.828 -17.047 0.074 1 97.12 204 CYS A O 1
ATOM 1668 N N . ALA A 1 205 ? -20.938 -16.25 -0.035 1 96.81 205 ALA A N 1
ATOM 1669 C CA . ALA A 1 205 ? -20.578 -15.164 0.862 1 96.81 205 ALA A CA 1
ATOM 1670 C C . ALA A 1 205 ? -21.375 -15.227 2.158 1 96.81 205 ALA A C 1
ATOM 1672 O O . ALA A 1 205 ? -22.562 -15.57 2.143 1 96.81 205 ALA A O 1
ATOM 1673 N N . PHE A 1 206 ? -20.734 -14.992 3.232 1 96.75 206 PHE A N 1
ATOM 1674 C CA . PHE A 1 206 ? -21.312 -14.758 4.551 1 96.75 206 PHE A CA 1
ATOM 1675 C C . PHE A 1 206 ? -21.328 -13.273 4.883 1 96.75 206 PHE A C 1
ATOM 1677 O O . PHE A 1 206 ? -20.344 -12.57 4.66 1 96.75 206 PHE A O 1
ATOM 1684 N N . ASN A 1 207 ? -22.406 -12.719 5.414 1 95.88 207 ASN A N 1
ATOM 1685 C CA . ASN A 1 207 ? -22.547 -11.336 5.859 1 95.88 207 ASN A CA 1
ATOM 1686 C C . ASN A 1 207 ? -22.359 -10.359 4.707 1 95.88 207 ASN A C 1
ATOM 1688 O O . ASN A 1 207 ? -21.609 -9.383 4.824 1 95.88 207 ASN A O 1
ATOM 1692 N N . TYR A 1 208 ? -22.922 -10.688 3.594 1 93.62 208 TYR A N 1
ATOM 1693 C CA . TYR A 1 208 ? -22.891 -9.867 2.387 1 93.62 208 TYR A CA 1
ATOM 1694 C C . TYR A 1 208 ? -24.219 -9.117 2.199 1 93.62 208 TYR A C 1
ATOM 1696 O O . TYR A 1 208 ? -25.266 -9.734 2.09 1 93.62 208 TYR A O 1
ATOM 1704 N N . HIS A 1 209 ? -24.156 -7.75 2.092 1 89.88 209 HIS A N 1
ATOM 1705 C CA . HIS A 1 209 ? -25.375 -6.953 2.043 1 89.88 209 HIS A CA 1
ATOM 1706 C C . HIS A 1 209 ? -25.297 -5.879 0.965 1 89.88 209 HIS A C 1
ATOM 1708 O O . HIS A 1 209 ? -25.906 -4.82 1.088 1 89.88 209 HIS A O 1
ATOM 1714 N N . PHE A 1 210 ? -24.422 -6.094 0.097 1 86.81 210 PHE A N 1
ATOM 1715 C CA . PHE A 1 210 ? -24.375 -5.172 -1.029 1 86.81 210 PHE A CA 1
ATOM 1716 C C . PHE A 1 210 ? -25.688 -5.199 -1.808 1 86.81 210 PHE A C 1
ATOM 1718 O O . PHE A 1 210 ? -26.219 -6.27 -2.107 1 86.81 210 PHE A O 1
ATOM 1725 N N . ASN A 1 211 ? -26.531 -3.98 -1.508 1 68.44 211 ASN A N 1
ATOM 1726 C CA . ASN A 1 211 ? -27.766 -3.824 -2.26 1 68.44 211 ASN A CA 1
ATOM 1727 C C . ASN A 1 211 ? -27.641 -2.725 -3.312 1 68.44 211 ASN A C 1
ATOM 1729 O O . ASN A 1 211 ? -27.359 -1.571 -2.982 1 68.44 211 ASN A O 1
ATOM 1733 N N . LEU A 1 212 ? -27.25 -2.838 -4.414 1 50.88 212 LEU A N 1
ATOM 1734 C CA . LEU A 1 212 ? -27.453 -1.7 -5.305 1 50.88 212 LEU A CA 1
ATOM 1735 C C . LEU A 1 212 ? -28.891 -1.188 -5.211 1 50.88 212 LEU A C 1
ATOM 1737 O O . LEU A 1 212 ? -29.828 -1.976 -5.23 1 50.88 212 LEU A O 1
ATOM 1741 N N . ASP A 1 213 ? -29.344 -0.228 -4.328 1 44.12 213 ASP A N 1
ATOM 1742 C CA . ASP A 1 213 ? -30.703 0.297 -4.27 1 44.12 213 ASP A CA 1
ATOM 1743 C C . ASP A 1 213 ? -31.484 -0.032 -5.543 1 44.12 213 ASP A C 1
ATOM 1745 O O . ASP A 1 213 ? -32.594 0.478 -5.758 1 44.12 213 ASP A O 1
ATOM 1749 N N . ARG A 1 214 ? -31.047 0.258 -6.703 1 38.19 214 ARG A N 1
ATOM 1750 C CA . ARG A 1 214 ? -31.906 0.121 -7.875 1 38.19 214 ARG A CA 1
ATOM 1751 C C . ARG A 1 214 ? -32.75 -1.152 -7.793 1 38.19 214 ARG A C 1
ATOM 1753 O O . ARG A 1 214 ? -32.312 -2.139 -7.188 1 38.19 214 ARG A O 1
ATOM 1760 N N . PRO A 1 215 ? -34.156 -0.875 -7.816 1 32.78 215 PRO A N 1
ATOM 1761 C CA . PRO A 1 215 ? -35 -2.031 -8.156 1 32.78 215 PRO A CA 1
ATOM 1762 C C . PRO A 1 215 ? -34.25 -3.057 -9.016 1 32.78 215 PRO A C 1
ATOM 1764 O O . PRO A 1 215 ? -34.875 -3.766 -9.812 1 32.78 215 PRO A O 1
ATOM 1767 N N . TYR A 1 216 ? -33.031 -2.828 -9.219 1 29.66 216 TYR A N 1
ATOM 1768 C CA . TYR A 1 216 ? -32.688 -3.82 -10.219 1 29.66 216 TYR A CA 1
ATOM 1769 C C . TYR A 1 216 ? -33.25 -5.191 -9.859 1 29.66 216 TYR A C 1
ATOM 1771 O O . TYR A 1 216 ? -33.281 -5.566 -8.688 1 29.66 216 TYR A O 1
ATOM 1779 N N . GLY A 1 217 ? -34.344 -5.309 -10.289 1 28.62 217 GLY A N 1
ATOM 1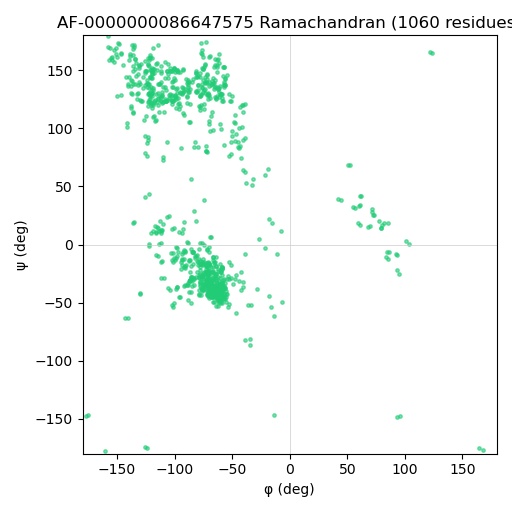780 C CA . GLY A 1 217 ? -34.938 -6.629 -10.469 1 28.62 217 GLY A CA 1
ATOM 1781 C C . GLY A 1 217 ? -33.906 -7.742 -10.422 1 28.62 217 GLY A C 1
ATOM 1782 O O . GLY A 1 217 ? -33.5 -8.258 -11.469 1 28.62 217 GLY A O 1
ATOM 1783 N N . TYR A 1 218 ? -32.844 -7.309 -9.867 1 32.06 218 TYR A N 1
ATOM 1784 C CA . TYR A 1 218 ? -32.094 -8.562 -9.805 1 32.06 218 TYR A CA 1
ATOM 1785 C C . TYR A 1 218 ? -33.031 -9.727 -9.484 1 32.06 218 TYR A C 1
ATOM 1787 O O . TYR A 1 218 ? -33.562 -9.836 -8.375 1 32.06 218 TYR A O 1
ATOM 1795 N N . ASP A 1 219 ? -33.938 -9.711 -10.266 1 30.83 219 ASP A N 1
ATOM 1796 C CA . ASP A 1 219 ? -34.594 -11.016 -10.305 1 30.83 219 ASP A CA 1
ATOM 1797 C C . ASP A 1 219 ? -33.688 -12.102 -9.727 1 30.83 219 ASP A C 1
ATOM 1799 O O . ASP A 1 219 ? -32.562 -12.312 -10.203 1 30.83 219 ASP A O 1
ATOM 1803 N N . ASN A 1 220 ? -33.375 -12 -8.359 1 33.91 220 ASN A N 1
ATOM 1804 C CA . ASN A 1 220 ? -33.281 -13.391 -7.941 1 33.91 220 ASN A CA 1
ATOM 1805 C C . ASN A 1 220 ? -33.719 -14.344 -9.047 1 33.91 220 ASN A C 1
ATOM 1807 O O . ASN A 1 220 ? -34.875 -14.766 -9.07 1 33.91 220 ASN A O 1
ATOM 1811 N N . TYR A 1 221 ? -33.844 -13.711 -10.156 1 31.94 221 TYR A N 1
ATOM 1812 C CA . TYR A 1 221 ? -34.312 -14.688 -11.141 1 31.94 221 TYR A CA 1
ATOM 1813 C C . TYR A 1 221 ? -34.156 -16.109 -10.617 1 31.94 221 TYR A C 1
ATOM 1815 O O . TYR A 1 221 ? -33.5 -16.328 -9.594 1 31.94 221 TYR A O 1
ATOM 1823 N N . ASP A 1 222 ? -33.875 -17 -11.633 1 33.19 222 ASP A N 1
ATOM 1824 C CA . ASP A 1 222 ? -34.031 -18.438 -11.836 1 33.19 222 ASP A CA 1
ATOM 1825 C C . ASP A 1 222 ? -33.062 -19.219 -10.953 1 33.19 222 ASP A C 1
ATOM 1827 O O . ASP A 1 222 ? -32.812 -20.391 -11.211 1 33.19 222 ASP A O 1
ATOM 1831 N N . LEU A 1 223 ? -32.219 -18.547 -10.297 1 36.28 223 LEU A N 1
ATOM 1832 C CA . LEU A 1 223 ? -31.547 -19.469 -9.375 1 36.28 223 LEU A CA 1
ATOM 1833 C C . LEU A 1 223 ? -32.562 -20.031 -8.367 1 36.28 223 LEU A C 1
ATOM 1835 O O . LEU A 1 223 ? -32.188 -20.812 -7.492 1 36.28 223 LEU A O 1
ATOM 1839 N N . LYS A 1 224 ? -33.562 -19.422 -7.973 1 37.41 224 LYS A N 1
ATOM 1840 C CA . LYS A 1 224 ? -34.688 -19.969 -7.219 1 37.41 224 LYS A CA 1
ATOM 1841 C C . LYS A 1 224 ? -34.969 -21.406 -7.633 1 37.41 224 LYS A C 1
ATOM 1843 O O . LYS A 1 224 ? -35.438 -22.203 -6.824 1 37.41 224 LYS A O 1
ATOM 1848 N N . ASN A 1 225 ? -35.094 -21.5 -8.914 1 34.03 225 ASN A N 1
ATOM 1849 C CA . ASN A 1 225 ? -35.312 -22.875 -9.352 1 34.03 225 ASN A CA 1
ATOM 1850 C C . ASN A 1 225 ? -34 -23.672 -9.352 1 34.03 225 ASN A C 1
ATOM 1852 O O . ASN A 1 225 ? -33.906 -24.719 -9.984 1 34.03 225 ASN A O 1
ATOM 1856 N N . SER A 1 226 ? -33 -22.875 -8.922 1 38.56 226 SER A N 1
ATOM 1857 C CA . SER A 1 226 ? -31.781 -23.703 -8.906 1 38.56 226 SER A CA 1
ATOM 1858 C C . SER A 1 226 ? -31.797 -24.672 -7.73 1 38.56 226 SER A C 1
ATOM 1860 O O . SER A 1 226 ? -32.531 -24.484 -6.766 1 38.56 226 SER A O 1
ATOM 1862 N N . SER A 1 227 ? -31.203 -25.703 -7.801 1 43.97 227 SER A N 1
ATOM 1863 C CA . SER A 1 227 ? -31.109 -26.844 -6.887 1 43.97 227 SER A CA 1
ATOM 1864 C C . SER A 1 227 ? -30.703 -26.406 -5.492 1 43.97 227 SER A C 1
ATOM 1866 O O . SER A 1 227 ? -30.844 -27.156 -4.523 1 43.97 227 SER A O 1
ATOM 1868 N N . GLU A 1 228 ? -30.172 -25.188 -5.203 1 47.25 228 GLU A N 1
ATOM 1869 C CA . GLU A 1 228 ? -29.641 -24.906 -3.871 1 47.25 228 GLU A CA 1
ATOM 1870 C C . GLU A 1 228 ? -30.734 -24.391 -2.943 1 47.25 228 GLU A C 1
ATOM 1872 O O . GLU A 1 228 ? -30.594 -24.453 -1.72 1 47.25 228 GLU A O 1
ATOM 1877 N N . GLU A 1 229 ? -31.781 -23.688 -3.271 1 47.84 229 GLU A N 1
ATOM 1878 C CA . GLU A 1 229 ? -32.812 -23.141 -2.385 1 47.84 229 GLU A CA 1
ATOM 1879 C C . GLU A 1 229 ? -33.5 -24.234 -1.598 1 47.84 229 GLU A C 1
ATOM 1881 O O . GLU A 1 229 ? -33.969 -24.016 -0.479 1 47.84 229 GLU A O 1
ATOM 1886 N N . ASN A 1 230 ? -33.594 -25.391 -2.223 1 47.06 230 ASN A N 1
ATOM 1887 C CA . ASN A 1 230 ? -34.344 -26.422 -1.54 1 47.06 230 ASN A CA 1
ATOM 1888 C C . ASN A 1 230 ? -33.688 -26.844 -0.232 1 47.06 230 ASN A C 1
ATOM 1890 O O . ASN A 1 230 ? -34.25 -27.609 0.547 1 47.06 230 ASN A O 1
ATOM 1894 N N . ASP A 1 231 ? -32.438 -26.406 0.01 1 53.56 231 ASP A N 1
ATOM 1895 C CA . ASP A 1 231 ? -31.703 -26.969 1.142 1 53.56 231 ASP A CA 1
ATOM 1896 C C . ASP A 1 231 ? -31.703 -26.016 2.334 1 53.56 231 ASP A C 1
ATOM 1898 O O . ASP A 1 231 ? -31.016 -26.25 3.324 1 53.56 231 ASP A O 1
ATOM 1902 N N . ARG A 1 232 ? -32.625 -24.938 2.258 1 55.22 232 ARG A N 1
ATOM 1903 C CA . ARG A 1 232 ? -32.656 -23.969 3.352 1 55.22 232 ARG A CA 1
ATOM 1904 C C . ARG A 1 232 ? -33.625 -24.406 4.449 1 55.22 232 ARG A C 1
ATOM 1906 O O . ARG A 1 232 ? -34.656 -25.031 4.168 1 55.22 232 ARG A O 1
ATOM 1913 N N . SER A 1 233 ? -33.094 -24.172 5.648 1 69.12 233 SER A N 1
ATOM 1914 C CA . SER A 1 233 ? -33.938 -24.5 6.801 1 69.12 233 SER A CA 1
ATOM 1915 C C . SER A 1 233 ? -35.156 -23.625 6.844 1 69.12 233 SER A C 1
ATOM 1917 O O . SER A 1 233 ? -35.25 -22.609 6.141 1 69.12 233 SER A O 1
ATOM 1919 N N . ASP A 1 234 ? -36.156 -24.047 7.523 1 67.56 234 ASP A N 1
ATOM 1920 C CA . ASP A 1 234 ? -37.406 -23.359 7.719 1 67.56 234 ASP A CA 1
ATOM 1921 C C . ASP A 1 234 ? -37.25 -22.125 8.594 1 67.56 234 ASP A C 1
ATOM 1923 O O . ASP A 1 234 ? -38.219 -21.453 8.945 1 67.56 234 ASP A O 1
ATOM 1927 N N . ILE A 1 235 ? -36.031 -21.859 8.883 1 69.44 235 ILE A N 1
ATOM 1928 C CA . ILE A 1 235 ? -35.812 -20.688 9.711 1 69.44 235 ILE A CA 1
ATOM 1929 C C . ILE A 1 235 ? -35.938 -19.422 8.859 1 69.44 235 ILE A C 1
ATOM 1931 O O . ILE A 1 235 ? -35.344 -19.328 7.781 1 69.44 235 ILE A O 1
ATOM 1935 N N . PRO A 1 236 ? -36.75 -18.516 9.32 1 70.5 236 PRO A N 1
ATOM 1936 C CA . PRO A 1 236 ? -36.906 -17.266 8.57 1 70.5 236 PRO A CA 1
ATOM 1937 C C . PRO A 1 236 ? -35.594 -16.547 8.359 1 70.5 236 PRO A C 1
ATOM 1939 O O . PRO A 1 236 ? -34.719 -16.562 9.242 1 70.5 236 PRO A O 1
ATOM 1942 N N . SER A 1 237 ? -35.375 -16.047 7.203 1 71.44 237 SER A N 1
ATOM 1943 C CA . SER A 1 237 ? -34.156 -15.383 6.793 1 71.44 237 SER A CA 1
ATOM 1944 C C . SER A 1 237 ? -33.75 -14.289 7.777 1 71.44 237 SER A C 1
ATOM 1946 O O . SER A 1 237 ? -32.562 -14.039 7.992 1 71.44 237 SER A O 1
ATOM 1948 N N . GLU A 1 238 ? -34.688 -13.727 8.414 1 74.19 238 GLU A N 1
ATOM 1949 C CA . GLU A 1 238 ? -34.438 -12.625 9.336 1 74.19 238 GLU A CA 1
ATOM 1950 C C . GLU A 1 238 ? -33.719 -13.109 10.594 1 74.19 238 GLU A C 1
ATOM 1952 O O . GLU A 1 238 ? -33.031 -12.328 11.273 1 74.19 238 GLU A O 1
ATOM 1957 N N . GLU A 1 239 ? -33.812 -14.391 10.758 1 76.06 239 GLU A N 1
ATOM 1958 C CA . GLU A 1 239 ? -33.219 -14.938 11.977 1 76.06 239 GLU A CA 1
ATOM 1959 C C . GLU A 1 239 ? -31.859 -15.586 11.695 1 76.06 239 GLU A C 1
ATOM 1961 O O . GLU A 1 239 ? -31.125 -15.914 12.625 1 76.06 239 GLU A O 1
ATOM 1966 N N . LEU A 1 240 ? -31.609 -15.633 10.477 1 85.56 240 LEU A N 1
ATOM 1967 C CA . LEU A 1 240 ? -30.344 -16.281 10.117 1 85.56 240 LEU A CA 1
ATOM 1968 C C . LEU A 1 240 ? -29.203 -15.281 10.125 1 85.56 240 LEU A C 1
ATOM 1970 O O . LEU A 1 240 ? -29.328 -14.18 9.578 1 85.56 240 LEU A O 1
ATOM 1974 N N . PRO A 1 241 ? -28.156 -15.672 10.773 1 88.69 241 PRO A N 1
ATOM 1975 C CA . PRO A 1 241 ? -27.031 -14.734 10.828 1 88.69 241 PRO A CA 1
ATOM 1976 C C . PRO A 1 241 ? -26.453 -14.422 9.445 1 88.69 241 PRO A C 1
ATOM 1978 O O . PRO A 1 241 ? -26.266 -15.336 8.641 1 88.69 241 PRO A O 1
ATOM 1981 N N . GLY A 1 242 ? -26.25 -13.078 9.273 1 87.25 242 GLY A N 1
ATOM 1982 C CA . GLY A 1 242 ? -25.531 -12.641 8.086 1 87.25 242 GLY A CA 1
ATOM 1983 C C . GLY A 1 242 ? -26.422 -12.492 6.871 1 87.25 242 GLY A C 1
ATOM 1984 O O . GLY A 1 242 ? -25.969 -12.07 5.805 1 87.25 242 GLY A O 1
ATOM 1985 N N . ILE A 1 243 ? -27.688 -12.867 6.934 1 84.5 243 ILE A N 1
ATOM 1986 C CA . ILE A 1 243 ? -28.562 -12.812 5.773 1 84.5 243 ILE A CA 1
ATOM 1987 C C . ILE A 1 243 ? -29.469 -11.586 5.867 1 84.5 243 ILE A C 1
ATOM 1989 O O . ILE A 1 243 ? -29.453 -10.727 4.984 1 84.5 243 ILE A O 1
ATOM 1993 N N . GLY A 1 244 ? -30.125 -11.414 6.926 1 80.62 244 GLY A N 1
ATOM 1994 C CA . GLY A 1 244 ? -31.047 -10.297 7.066 1 80.62 244 GLY A CA 1
ATOM 1995 C C . GLY A 1 244 ? -30.391 -9.055 7.625 1 80.62 244 GLY A C 1
ATOM 1996 O O . GLY A 1 244 ? -30.75 -7.934 7.25 1 80.62 244 GLY A O 1
ATOM 1997 N N . GLN A 1 245 ? -29.516 -9.328 8.461 1 87.75 245 GLN A N 1
ATOM 1998 C CA . GLN A 1 245 ? -28.859 -8.211 9.141 1 87.75 245 GLN A CA 1
ATOM 1999 C C . GLN A 1 245 ? -27.344 -8.367 9.125 1 87.75 245 GLN A C 1
ATOM 2001 O O . GLN A 1 245 ? -26.828 -9.492 9.172 1 87.75 245 GLN A O 1
ATOM 2006 N N . ILE A 1 246 ? -26.734 -7.195 9.055 1 92.81 246 ILE A N 1
ATOM 2007 C CA . ILE A 1 246 ? -25.281 -7.219 9.148 1 92.81 246 ILE A CA 1
ATOM 2008 C C . ILE A 1 246 ? -24.859 -7.652 10.555 1 92.81 246 ILE A C 1
ATOM 2010 O O . ILE A 1 246 ? -25.453 -7.211 11.547 1 92.81 246 ILE A O 1
ATOM 2014 N N . GLN A 1 247 ? -23.844 -8.438 10.664 1 94 247 GLN A N 1
ATOM 2015 C CA . GLN A 1 247 ? -23.469 -9.055 11.93 1 94 247 GLN A CA 1
ATOM 2016 C C . GLN A 1 247 ? -22.359 -8.266 12.617 1 94 247 GLN A C 1
ATOM 2018 O O . GLN A 1 247 ? -21.547 -7.621 11.953 1 94 247 GLN A O 1
ATOM 2023 N N . LYS A 1 248 ? -22.406 -8.328 13.914 1 92.94 248 LYS A N 1
ATOM 2024 C CA . LYS A 1 248 ? -21.328 -7.836 14.773 1 92.94 248 LYS A CA 1
ATOM 2025 C C . LYS A 1 248 ? -20.75 -8.953 15.633 1 92.94 248 LYS A C 1
ATOM 2027 O O . LYS A 1 248 ? -21.438 -9.953 15.898 1 92.94 248 LYS A O 1
ATOM 2032 N N . ALA A 1 249 ? -19.5 -8.859 15.945 1 90.44 249 ALA A N 1
ATOM 2033 C CA . ALA A 1 249 ? -18.891 -9.852 16.828 1 90.44 249 ALA A CA 1
ATOM 2034 C C . ALA A 1 249 ? -18.828 -9.336 18.266 1 90.44 249 ALA A C 1
ATOM 2036 O O . ALA A 1 249 ? -18.422 -8.195 18.516 1 90.44 249 ALA A O 1
ATOM 2037 N N . PRO A 1 250 ? -19.281 -10.156 19.156 1 87.38 250 PRO A N 1
ATOM 2038 C CA . PRO A 1 250 ? -19.281 -9.742 20.562 1 87.38 250 PRO A CA 1
ATOM 2039 C C . PRO A 1 250 ? -17.891 -9.711 21.172 1 87.38 250 PRO A C 1
ATOM 2041 O O . PRO A 1 250 ? -17.688 -9.117 22.234 1 87.38 250 PRO A O 1
ATOM 2044 N N . GLY A 1 251 ? -16.969 -10.383 20.547 1 89.44 251 GLY A N 1
ATOM 2045 C CA . GLY A 1 251 ? -15.617 -10.453 21.078 1 89.44 251 GLY A CA 1
ATOM 2046 C C . GLY A 1 251 ? -14.578 -10.789 20.031 1 89.44 251 GLY A C 1
ATOM 2047 O O . GLY A 1 251 ? -14.891 -10.891 18.844 1 89.44 251 GLY A O 1
ATOM 2048 N N . SER A 1 252 ? -13.305 -10.82 20.625 1 91.06 252 SER A N 1
ATOM 2049 C CA . SER A 1 252 ? -12.164 -11.164 19.766 1 91.06 252 SER A CA 1
ATOM 2050 C C . SER A 1 252 ? -11.68 -12.586 20.062 1 91.06 252 SER A C 1
ATOM 2052 O O . SER A 1 252 ? -11.977 -13.148 21.109 1 91.06 252 SER A O 1
ATOM 2054 N N . GLY A 1 253 ? -11.031 -13.156 19.031 1 91.19 253 GLY A N 1
ATOM 2055 C CA . GLY A 1 253 ? -10.484 -14.492 19.203 1 91.19 253 GLY A CA 1
ATOM 2056 C C . GLY A 1 253 ? -11.008 -15.484 18.172 1 91.19 253 GLY A C 1
ATOM 2057 O O . GLY A 1 253 ? -12.086 -15.297 17.609 1 91.19 253 GLY A O 1
ATOM 2058 N N . ARG A 1 254 ? -10.375 -16.531 18.094 1 89.31 254 ARG A N 1
ATOM 2059 C CA . ARG A 1 254 ? -10.641 -17.516 17.047 1 89.31 254 ARG A CA 1
ATOM 2060 C C . ARG A 1 254 ? -11.977 -18.219 17.297 1 89.31 254 ARG A C 1
ATOM 2062 O O . ARG A 1 254 ? -12.656 -18.625 16.344 1 89.31 254 ARG A O 1
ATOM 2069 N N . ASP A 1 255 ? -12.398 -18.297 18.5 1 87.44 255 ASP A N 1
ATOM 2070 C CA . ASP A 1 255 ? -13.617 -19.047 18.828 1 87.44 255 ASP A CA 1
ATOM 2071 C C . ASP A 1 255 ? -14.852 -18.156 18.688 1 87.44 255 ASP A C 1
ATOM 2073 O O . ASP A 1 255 ? -15.984 -18.656 18.75 1 87.44 255 ASP A O 1
ATOM 2077 N N . VAL A 1 256 ? -14.562 -16.922 18.594 1 91.06 256 VAL A N 1
ATOM 2078 C CA . VAL A 1 256 ? -15.664 -15.977 18.484 1 91.06 256 VAL A CA 1
ATOM 2079 C C . VAL A 1 256 ? -15.695 -15.375 17.078 1 91.06 256 VAL A C 1
ATOM 2081 O O . VAL A 1 256 ? -15.273 -14.234 16.875 1 91.06 256 VAL A O 1
ATOM 2084 N N . GLY A 1 257 ? -16.062 -16.047 16.156 1 95.56 257 GLY A N 1
ATOM 2085 C CA . GLY A 1 257 ? -16.141 -15.609 14.766 1 95.56 257 GLY A CA 1
ATOM 2086 C C . GLY A 1 257 ? -16.75 -16.641 13.844 1 95.56 257 GLY A C 1
ATOM 2087 O O . GLY A 1 257 ? -17.703 -17.328 14.211 1 95.56 257 GLY A O 1
ATOM 2088 N N . LEU A 1 258 ? -16.266 -16.656 12.625 1 97.62 258 LEU A N 1
ATOM 2089 C CA . LEU A 1 258 ? -16.781 -17.562 11.602 1 97.62 258 LEU A CA 1
ATOM 2090 C C . LEU A 1 258 ? -15.836 -18.734 11.391 1 97.62 258 LEU A C 1
ATOM 2092 O O . LEU A 1 258 ? -14.617 -18.547 11.305 1 97.62 258 LEU A O 1
ATOM 2096 N N . ALA A 1 259 ? -16.344 -19.922 11.461 1 97.25 259 ALA A N 1
ATOM 2097 C CA . ALA A 1 259 ? -15.594 -21.141 11.125 1 97.25 259 ALA A CA 1
ATOM 2098 C C . ALA A 1 259 ? -16.25 -21.875 9.969 1 97.25 259 ALA A C 1
ATOM 2100 O O . ALA A 1 259 ? -17.453 -22.094 9.961 1 97.25 259 ALA A O 1
ATOM 2101 N N . VAL A 1 260 ? -15.445 -22.25 9.039 1 97.88 260 VAL A N 1
ATOM 2102 C CA . VAL A 1 260 ? -15.984 -22.922 7.855 1 97.88 260 VAL A CA 1
ATOM 2103 C C . VAL A 1 260 ? -15.078 -24.094 7.469 1 97.88 260 VAL A C 1
ATOM 2105 O O . VAL A 1 260 ? -13.852 -23.953 7.434 1 97.88 260 VAL A O 1
ATOM 2108 N N . ALA A 1 261 ? -15.633 -25.234 7.258 1 97.81 261 ALA A N 1
ATOM 2109 C CA . ALA A 1 261 ? -14.969 -26.359 6.594 1 97.81 261 ALA A CA 1
ATOM 2110 C C . ALA A 1 261 ? -15.375 -26.438 5.125 1 97.81 261 ALA A C 1
ATOM 2112 O O . ALA A 1 261 ? -16.562 -26.438 4.805 1 97.81 261 ALA A O 1
ATOM 2113 N N . LEU A 1 262 ? -14.406 -26.469 4.246 1 97.94 262 LEU A N 1
ATOM 2114 C CA . LEU A 1 262 ? -14.766 -26.484 2.834 1 97.94 262 LEU A CA 1
ATOM 2115 C C . LEU A 1 262 ? -13.945 -27.531 2.076 1 97.94 262 LEU A C 1
ATOM 2117 O O . LEU A 1 262 ? -12.922 -27.984 2.574 1 97.94 262 LEU A O 1
ATOM 2121 N N . ASN A 1 263 ? -14.43 -27.922 0.966 1 97.94 263 ASN A N 1
ATOM 2122 C CA . ASN A 1 263 ? -13.797 -28.828 0.002 1 97.94 263 ASN A CA 1
ATOM 2123 C C . ASN A 1 263 ? -13.969 -28.312 -1.428 1 97.94 263 ASN A C 1
ATOM 2125 O O . ASN A 1 263 ? -15.086 -28.281 -1.95 1 97.94 263 ASN A O 1
ATOM 2129 N N . VAL A 1 264 ? -12.875 -27.953 -2.033 1 97.56 264 VAL A N 1
ATOM 2130 C CA . VAL A 1 264 ? -12.945 -27.375 -3.369 1 97.56 264 VAL A CA 1
ATOM 2131 C C . VAL A 1 264 ? -12.969 -28.484 -4.418 1 97.56 264 VAL A C 1
ATOM 2133 O O . VAL A 1 264 ? -13.086 -28.219 -5.617 1 97.56 264 VAL A O 1
ATOM 2136 N N . GLU A 1 265 ? -12.844 -29.719 -4.031 1 96.62 265 GLU A N 1
ATOM 2137 C CA . GLU A 1 265 ? -12.875 -30.875 -4.93 1 96.62 265 GLU A CA 1
ATOM 2138 C C . GLU A 1 265 ? -11.906 -30.688 -6.098 1 96.62 265 GLU A C 1
ATOM 2140 O O . GLU A 1 265 ? -12.32 -30.688 -7.258 1 96.62 265 GLU A O 1
ATOM 2145 N N . GLY A 1 266 ? -10.656 -30.719 -5.77 1 94.62 266 GLY A N 1
ATOM 2146 C CA . GLY A 1 266 ? -9.602 -30.469 -6.738 1 94.62 266 GLY A CA 1
ATOM 2147 C C . GLY A 1 266 ? -9.625 -31.438 -7.91 1 94.62 266 GLY A C 1
ATOM 2148 O O . GLY A 1 266 ? -9.164 -31.109 -9 1 94.62 266 GLY A O 1
ATOM 2149 N N . GLU A 1 267 ? -10.219 -32.531 -7.82 1 94 267 GLU A N 1
ATOM 2150 C CA . GLU A 1 267 ? -10.281 -33.531 -8.875 1 94 267 GLU A CA 1
ATOM 2151 C C . GLU A 1 267 ? -11.258 -33.125 -9.977 1 94 267 GLU A C 1
ATOM 2153 O O . GLU A 1 267 ? -11.195 -33.625 -11.094 1 94 267 GLU A O 1
ATOM 2158 N N . HIS A 1 268 ? -12.102 -32.188 -9.633 1 95.81 268 HIS A N 1
ATOM 2159 C CA . HIS A 1 268 ? -13.125 -31.781 -10.602 1 95.81 268 HIS A CA 1
ATOM 2160 C C . HIS A 1 268 ? -12.789 -30.438 -11.234 1 95.81 268 HIS A C 1
ATOM 2162 O O . HIS A 1 268 ? -13.68 -29.719 -11.688 1 95.81 268 HIS A O 1
ATOM 2168 N N . TYR A 1 269 ? -11.523 -30.141 -11.234 1 95.81 269 TYR A N 1
ATOM 2169 C CA . TYR A 1 269 ? -11.086 -28.891 -11.852 1 95.81 269 TYR A CA 1
ATOM 2170 C C . TYR A 1 269 ? -11.094 -29 -13.367 1 95.81 269 TYR A C 1
ATOM 2172 O O . TYR A 1 269 ? -10.68 -30.031 -13.922 1 95.81 269 TYR A O 1
ATOM 2180 N N . LYS A 1 270 ? -11.625 -27.969 -14.039 1 94.62 270 LYS A N 1
ATOM 2181 C CA . LYS A 1 270 ? -11.648 -27.938 -15.5 1 94.62 270 LYS A CA 1
ATOM 2182 C C . LYS A 1 270 ? -11.102 -26.609 -16.031 1 94.62 270 LYS A C 1
ATOM 2184 O O . LYS A 1 270 ? -10.438 -26.594 -17.062 1 94.62 270 LYS A O 1
ATOM 2189 N N . SER A 1 271 ? -11.445 -25.516 -15.438 1 94.31 271 SER A N 1
ATOM 2190 C CA . SER A 1 271 ? -11.031 -24.172 -15.812 1 94.31 271 SER A CA 1
ATOM 2191 C C . SER A 1 271 ? -10.766 -23.312 -14.586 1 94.31 271 SER A C 1
ATOM 2193 O O . SER A 1 271 ? -11.68 -22.703 -14.039 1 94.31 271 SER A O 1
ATOM 2195 N N . SER A 1 272 ? -9.469 -23.141 -14.25 1 94.19 272 SER A N 1
ATOM 2196 C CA . SER A 1 272 ? -9.102 -22.5 -12.992 1 94.19 272 SER A CA 1
ATOM 2197 C C . SER A 1 272 ? -8.586 -21.094 -13.219 1 94.19 272 SER A C 1
ATOM 2199 O O . SER A 1 272 ? -7.863 -20.828 -14.18 1 94.19 272 SER A O 1
ATOM 2201 N N . ASN A 1 273 ? -8.93 -20.188 -12.281 1 92.69 273 ASN A N 1
ATOM 2202 C CA . ASN A 1 273 ? -8.461 -18.812 -12.297 1 92.69 273 ASN A CA 1
ATOM 2203 C C . ASN A 1 273 ? -7.031 -18.703 -11.766 1 92.69 273 ASN A C 1
ATOM 2205 O O . ASN A 1 273 ? -6.387 -17.656 -11.93 1 92.69 273 ASN A O 1
ATOM 2209 N N . ARG A 1 274 ? -6.59 -19.719 -11.195 1 92.88 274 ARG A N 1
ATOM 2210 C CA . ARG A 1 274 ? -5.262 -19.766 -10.594 1 92.88 274 ARG A CA 1
ATOM 2211 C C . ARG A 1 274 ? -4.527 -21.047 -10.977 1 92.88 274 ARG A C 1
ATOM 2213 O O . ARG A 1 274 ? -5.152 -22.047 -11.305 1 92.88 274 ARG A O 1
ATOM 2220 N N . PRO A 1 275 ? -3.199 -21 -10.93 1 92.75 275 PRO A N 1
ATOM 2221 C CA . PRO A 1 275 ? -2.457 -22.188 -11.328 1 92.75 275 PRO A CA 1
ATOM 2222 C C . PRO A 1 275 ? -2.328 -23.203 -10.195 1 92.75 275 PRO A C 1
ATOM 2224 O O . PRO A 1 275 ? -1.282 -23.844 -10.055 1 92.75 275 PRO A O 1
ATOM 2227 N N . PHE A 1 276 ? -3.26 -23.234 -9.305 1 94.06 276 PHE A N 1
ATOM 2228 C CA . PHE A 1 276 ? -3.311 -24.203 -8.211 1 94.06 276 PHE A CA 1
ATOM 2229 C C . PHE A 1 276 ? -4.75 -24.438 -7.77 1 94.06 276 PHE A C 1
ATOM 2231 O O . PHE A 1 276 ? -5.629 -23.609 -8.023 1 94.06 276 PHE A O 1
ATOM 2238 N N . ALA A 1 277 ? -4.957 -25.578 -7.156 1 95.94 277 ALA A N 1
ATOM 2239 C CA . ALA A 1 277 ? -6.277 -25.875 -6.609 1 95.94 277 ALA A CA 1
ATOM 2240 C C . ALA A 1 277 ? -6.469 -25.203 -5.25 1 95.94 277 ALA A C 1
ATOM 2242 O O . ALA A 1 277 ? -5.551 -25.188 -4.43 1 95.94 277 ALA A O 1
ATOM 2243 N N . GLY A 1 278 ? -7.508 -24.578 -5.07 1 97.06 278 GLY A N 1
ATOM 2244 C CA . GLY A 1 278 ? -7.828 -23.906 -3.824 1 97.06 278 GLY A CA 1
ATOM 2245 C C . GLY A 1 278 ? -8.969 -22.906 -3.963 1 97.06 278 GLY A C 1
ATOM 2246 O O . GLY A 1 278 ? -9.672 -22.891 -4.973 1 97.06 278 GLY A O 1
ATOM 2247 N N . ALA A 1 279 ? -9.188 -22.25 -2.891 1 97.69 279 ALA A N 1
ATOM 2248 C CA . ALA A 1 279 ? -10.211 -21.203 -2.887 1 97.69 279 ALA A CA 1
ATOM 2249 C C . ALA A 1 279 ? -9.609 -19.859 -2.492 1 97.69 279 ALA A C 1
ATOM 2251 O O . ALA A 1 279 ? -8.586 -19.797 -1.811 1 97.69 279 ALA A O 1
ATOM 2252 N N . THR A 1 280 ? -10.219 -18.859 -3.018 1 96.75 280 THR A N 1
ATOM 2253 C CA . THR A 1 280 ? -9.852 -17.5 -2.65 1 96.75 280 THR A CA 1
ATOM 2254 C C . THR A 1 280 ? -10.859 -16.906 -1.667 1 96.75 280 THR A C 1
ATOM 2256 O O . THR A 1 280 ? -12.062 -16.906 -1.931 1 96.75 280 THR A O 1
ATOM 2259 N N . VAL A 1 281 ? -10.344 -16.484 -0.554 1 97.88 281 VAL A N 1
ATOM 2260 C CA . VAL A 1 281 ? -11.195 -15.852 0.448 1 97.88 281 VAL A CA 1
ATOM 2261 C C . VAL A 1 281 ? -11.07 -14.336 0.347 1 97.88 281 VAL A C 1
ATOM 2263 O O . VAL A 1 281 ? -9.969 -13.789 0.409 1 97.88 281 VAL A O 1
ATOM 2266 N N . LEU A 1 282 ? -12.172 -13.688 0.194 1 96.88 282 LEU A N 1
ATOM 2267 C CA . LEU A 1 282 ? -12.219 -12.234 0.097 1 96.88 282 LEU A CA 1
ATOM 2268 C C . LEU A 1 282 ? -12.828 -11.625 1.356 1 96.88 282 LEU A C 1
ATOM 2270 O O . LEU A 1 282 ? -13.945 -11.984 1.748 1 96.88 282 LEU A O 1
ATOM 2274 N N . ILE A 1 283 ? -12.094 -10.75 1.975 1 96.94 283 ILE A N 1
ATOM 2275 C CA . ILE A 1 283 ? -12.602 -10.008 3.121 1 96.94 283 ILE A CA 1
ATOM 2276 C C . ILE A 1 283 ? -12.906 -8.57 2.707 1 96.94 283 ILE A C 1
ATOM 2278 O O . ILE A 1 283 ? -12.039 -7.875 2.172 1 96.94 283 ILE A O 1
ATOM 2282 N N . HIS A 1 284 ? -14.07 -8.109 2.902 1 94.06 284 HIS A N 1
ATOM 2283 C CA . HIS A 1 284 ? -14.516 -6.785 2.469 1 94.06 284 HIS A CA 1
ATOM 2284 C C . HIS A 1 284 ? -15.602 -6.238 3.391 1 94.06 284 HIS A C 1
ATOM 2286 O O . HIS A 1 284 ? -16.125 -6.965 4.242 1 94.06 284 HIS A O 1
ATOM 2292 N N . ASP A 1 285 ? -15.914 -4.969 3.219 1 93.19 285 ASP A N 1
ATOM 2293 C CA . ASP A 1 285 ? -17.062 -4.402 3.922 1 93.19 285 ASP A CA 1
ATOM 2294 C C . ASP A 1 285 ? -18.359 -5.086 3.49 1 93.19 285 ASP A C 1
ATOM 2296 O O . ASP A 1 285 ? -18.562 -5.348 2.303 1 93.19 285 ASP A O 1
ATOM 2300 N N . PRO A 1 286 ? -19.219 -5.426 4.445 1 93.38 286 PRO A N 1
ATOM 2301 C CA . PRO A 1 286 ? -20.438 -6.172 4.109 1 93.38 286 PRO A CA 1
ATOM 2302 C C . PRO A 1 286 ? -21.312 -5.434 3.107 1 93.38 286 PRO A C 1
ATOM 2304 O O . PRO A 1 286 ? -22.109 -6.062 2.404 1 93.38 286 PRO A O 1
ATOM 2307 N N . LYS A 1 287 ? -21.156 -4.152 2.998 1 90.19 287 LYS A N 1
ATOM 2308 C CA . LYS A 1 287 ? -22.031 -3.369 2.131 1 90.19 287 LYS A CA 1
ATOM 2309 C C . LYS A 1 287 ? -21.375 -3.113 0.776 1 90.19 287 LYS A C 1
ATOM 2311 O O . LYS A 1 287 ? -22 -2.547 -0.123 1 90.19 287 LYS A O 1
ATOM 2316 N N . ASP A 1 288 ? -20.188 -3.533 0.587 1 90.88 288 ASP A N 1
ATOM 2317 C CA . ASP A 1 288 ? -19.453 -3.234 -0.638 1 90.88 288 ASP A CA 1
ATOM 2318 C C . ASP A 1 288 ? -19.484 -4.422 -1.599 1 90.88 288 ASP A C 1
ATOM 2320 O O . ASP A 1 288 ? -19.578 -5.574 -1.168 1 90.88 288 ASP A O 1
ATOM 2324 N N . TYR A 1 289 ? -19.391 -4.043 -2.883 1 91.81 289 TYR A N 1
ATOM 2325 C CA . TYR A 1 289 ? -19.141 -5.066 -3.889 1 91.81 289 TYR A CA 1
ATOM 2326 C C . TYR A 1 289 ? -17.703 -5.594 -3.771 1 91.81 289 TYR A C 1
ATOM 2328 O O . TYR A 1 289 ? -16.75 -4.816 -3.674 1 91.81 289 TYR A O 1
ATOM 2336 N N . PRO A 1 290 ? -17.547 -6.879 -3.639 1 93.12 290 PRO A N 1
ATOM 2337 C CA . PRO A 1 290 ? -16.219 -7.441 -3.402 1 93.12 290 PRO A CA 1
ATOM 2338 C C . PRO A 1 290 ? -15.312 -7.379 -4.637 1 93.12 290 PRO A C 1
ATOM 2340 O O . PRO A 1 290 ? -15.141 -8.383 -5.328 1 93.12 290 PRO A O 1
ATOM 2343 N N . ASP A 1 291 ? -14.758 -6.254 -4.879 1 90.62 291 ASP A N 1
ATOM 2344 C CA . ASP A 1 291 ? -13.93 -6.012 -6.055 1 90.62 291 ASP A CA 1
ATOM 2345 C C . ASP A 1 291 ? -12.727 -5.141 -5.711 1 90.62 291 ASP A C 1
ATOM 2347 O O . ASP A 1 291 ? -11.602 -5.633 -5.633 1 90.62 291 ASP A O 1
ATOM 2351 N N . ILE A 1 292 ? -13.055 -3.975 -5.305 1 85.94 292 ILE A N 1
ATOM 2352 C CA . ILE A 1 292 ? -12 -3.01 -5.023 1 85.94 292 ILE A CA 1
ATOM 2353 C C . ILE A 1 292 ? -11.773 -2.918 -3.516 1 85.94 292 ILE A C 1
ATOM 2355 O O . ILE A 1 292 ? -12.727 -2.891 -2.738 1 85.94 292 ILE A O 1
ATOM 2359 N N . GLY A 1 293 ? -10.484 -2.814 -3.193 1 81.94 293 GLY A N 1
ATOM 2360 C CA . GLY A 1 293 ? -10.164 -2.621 -1.787 1 81.94 293 GLY A CA 1
ATOM 2361 C C . GLY A 1 293 ? -10.406 -3.861 -0.946 1 81.94 293 GLY A C 1
ATOM 2362 O O . GLY A 1 293 ? -10.805 -3.762 0.216 1 81.94 293 GLY A O 1
ATOM 2363 N N . ILE A 1 294 ? -10.266 -4.973 -1.483 1 89.62 294 ILE A N 1
ATOM 2364 C CA . ILE A 1 294 ? -10.547 -6.223 -0.779 1 89.62 294 ILE A CA 1
ATOM 2365 C C . ILE A 1 294 ? -9.234 -6.926 -0.44 1 89.62 294 ILE A C 1
ATOM 2367 O O . ILE A 1 294 ? -8.211 -6.695 -1.091 1 89.62 294 ILE A O 1
ATOM 2371 N N . HIS A 1 295 ? -9.305 -7.629 0.651 1 92.06 295 HIS A N 1
ATOM 2372 C CA . HIS A 1 295 ? -8.195 -8.508 1.002 1 92.06 295 HIS A CA 1
ATOM 2373 C C . HIS A 1 295 ? -8.445 -9.93 0.53 1 92.06 295 HIS A C 1
ATOM 2375 O O . HIS A 1 295 ? -9.461 -10.531 0.88 1 92.06 295 HIS A O 1
ATOM 2381 N N . SER A 1 296 ? -7.574 -10.344 -0.292 1 93 296 SER A N 1
ATOM 2382 C CA . SER A 1 296 ? -7.727 -11.688 -0.844 1 93 296 SER A CA 1
ATOM 2383 C C . SER A 1 296 ? -6.66 -12.633 -0.302 1 93 296 SER A C 1
ATOM 2385 O O . SER A 1 296 ? -5.48 -12.273 -0.237 1 93 296 SER A O 1
ATOM 2387 N N . MET A 1 297 ? -7.043 -13.812 0.075 1 94.5 297 MET A N 1
ATOM 2388 C CA . MET A 1 297 ? -6.148 -14.867 0.544 1 94.5 297 MET A CA 1
ATOM 2389 C C . MET A 1 297 ? -6.52 -16.203 -0.078 1 94.5 297 MET A C 1
ATOM 2391 O O . MET A 1 297 ? -7.684 -16.453 -0.407 1 94.5 297 MET A O 1
ATOM 2395 N N . SER A 1 298 ? -5.531 -17.031 -0.166 1 96.06 298 SER A N 1
ATOM 2396 C CA . SER A 1 298 ? -5.766 -18.344 -0.772 1 96.06 298 SER A CA 1
ATOM 2397 C C . SER A 1 298 ? -5.75 -19.453 0.276 1 96.06 298 SER A C 1
ATOM 2399 O O . SER A 1 298 ? -4.875 -19.484 1.142 1 96.06 298 SER A O 1
ATOM 2401 N N . VAL A 1 299 ? -6.73 -20.266 0.173 1 96.94 299 VAL A N 1
ATOM 2402 C CA . VAL A 1 299 ? -6.773 -21.438 1.036 1 96.94 299 VAL A CA 1
ATOM 2403 C C . VAL A 1 299 ? -6.555 -22.703 0.203 1 96.94 299 VAL A C 1
ATOM 2405 O O . VAL A 1 299 ? -7.219 -22.906 -0.815 1 96.94 299 VAL A O 1
ATOM 2408 N N . LEU A 1 300 ? -5.629 -23.516 0.624 1 96.69 300 LEU A N 1
ATOM 2409 C CA . LEU A 1 300 ? -5.27 -24.734 -0.091 1 96.69 300 LEU A CA 1
ATOM 2410 C C . LEU A 1 300 ? -5.969 -25.953 0.521 1 96.69 300 LEU A C 1
ATOM 2412 O O . LEU A 1 300 ? -6.289 -25.953 1.712 1 96.69 300 LEU A O 1
ATOM 2416 N N . PRO A 1 301 ? -6.25 -26.984 -0.35 1 96.81 301 PRO A N 1
ATOM 2417 C CA . PRO A 1 301 ? -6.793 -28.219 0.216 1 96.81 301 PRO A CA 1
ATOM 2418 C C . PRO A 1 301 ? -5.887 -28.828 1.281 1 96.81 301 PRO A C 1
ATOM 2420 O O . PRO A 1 301 ? -4.66 -28.812 1.134 1 96.81 301 PRO A O 1
ATOM 2423 N N . GLY A 1 302 ? -6.484 -29.25 2.352 1 96.44 302 GLY A N 1
ATOM 2424 C CA . GLY A 1 302 ? -5.734 -29.891 3.42 1 96.44 302 GLY A CA 1
ATOM 2425 C C . GLY A 1 302 ? -5.051 -28.906 4.344 1 96.44 302 GLY A C 1
ATOM 2426 O O . GLY A 1 302 ? -4.062 -29.234 5 1 96.44 302 GLY A O 1
ATOM 2427 N N . HIS A 1 303 ? -5.434 -27.703 4.359 1 96.75 303 HIS A N 1
ATOM 2428 C CA . HIS A 1 303 ? -4.816 -26.688 5.211 1 96.75 303 HIS A CA 1
ATOM 2429 C C . HIS A 1 303 ? -5.832 -26.094 6.18 1 96.75 303 HIS A C 1
ATOM 2431 O O . HIS A 1 303 ? -7.035 -26.109 5.918 1 96.75 303 HIS A O 1
ATOM 2437 N N . VAL A 1 304 ? -5.367 -25.656 7.285 1 96.44 304 VAL A N 1
ATOM 2438 C CA . VAL A 1 304 ? -6.125 -24.828 8.211 1 96.44 304 VAL A CA 1
ATOM 2439 C C . VAL A 1 304 ? -5.645 -23.375 8.109 1 96.44 304 VAL A C 1
ATOM 2441 O O . VAL A 1 304 ? -4.441 -23.109 8.125 1 96.44 304 VAL A O 1
ATOM 2444 N N . MET A 1 305 ? -6.578 -22.516 7.934 1 96.88 305 MET A N 1
ATOM 2445 C CA . MET A 1 305 ? -6.219 -21.109 7.754 1 96.88 305 MET A CA 1
ATOM 2446 C C . MET A 1 305 ? -6.887 -20.25 8.812 1 96.88 305 MET A C 1
ATOM 2448 O O . MET A 1 305 ? -8.109 -20.297 8.984 1 96.88 305 MET A O 1
ATOM 2452 N N . GLY A 1 306 ? -6.082 -19.516 9.516 1 96.69 306 GLY A N 1
ATOM 2453 C CA . GLY A 1 306 ? -6.582 -18.469 10.406 1 96.69 306 GLY A CA 1
ATOM 2454 C C . GLY A 1 306 ? -6.488 -17.078 9.812 1 96.69 306 GLY A C 1
ATOM 2455 O O . GLY A 1 306 ? -5.434 -16.688 9.32 1 96.69 306 GLY A O 1
ATOM 2456 N N . ILE A 1 307 ? -7.598 -16.422 9.82 1 97.44 307 ILE A N 1
ATOM 2457 C CA . ILE A 1 307 ? -7.645 -15.055 9.305 1 97.44 307 ILE A CA 1
ATOM 2458 C C . ILE A 1 307 ? -8 -14.094 10.438 1 97.44 307 ILE A C 1
ATOM 2460 O O . ILE A 1 307 ? -9.148 -14.039 10.875 1 97.44 307 ILE A O 1
ATOM 2464 N N . GLY A 1 308 ? -7.012 -13.367 10.852 1 96.56 308 GLY A N 1
ATOM 2465 C CA . GLY A 1 308 ? -7.227 -12.344 11.867 1 96.56 308 GLY A CA 1
ATOM 2466 C C . GLY A 1 308 ? -7.527 -10.977 11.281 1 96.56 308 GLY A C 1
ATOM 2467 O O . GLY A 1 308 ? -6.789 -10.484 10.43 1 96.56 308 GLY A O 1
ATOM 2468 N N . ILE A 1 309 ? -8.594 -10.352 11.805 1 96.19 309 ILE A N 1
ATOM 2469 C CA . ILE A 1 309 ? -9.055 -9.078 11.273 1 96.19 309 ILE A CA 1
ATOM 2470 C C . ILE A 1 309 ? -8.836 -7.969 12.305 1 96.19 309 ILE A C 1
ATOM 2472 O O . ILE A 1 309 ? -9.031 -8.18 13.5 1 96.19 309 ILE A O 1
ATOM 2476 N N . SER A 1 310 ? -8.383 -6.863 11.852 1 94.31 310 SER A N 1
ATOM 2477 C CA . SER A 1 310 ? -8.328 -5.641 12.648 1 94.31 310 SER A CA 1
ATOM 2478 C C . SER A 1 310 ? -9.094 -4.508 11.977 1 94.31 310 SER A C 1
ATOM 2480 O O . SER A 1 310 ? -9.008 -4.324 10.758 1 94.31 310 SER A O 1
ATOM 2482 N N . GLY A 1 311 ? -9.852 -3.754 12.828 1 92.25 311 GLY A N 1
ATOM 2483 C CA . GLY A 1 311 ? -10.68 -2.693 12.281 1 92.25 311 GLY A CA 1
ATOM 2484 C C . GLY A 1 311 ? -10.055 -1.316 12.422 1 92.25 311 GLY A C 1
ATOM 2485 O O . GLY A 1 311 ? -9.375 -1.038 13.414 1 92.25 311 GLY A O 1
ATOM 2486 N N . THR A 1 312 ? -10.234 -0.54 11.445 1 91.75 312 THR A N 1
ATOM 2487 C CA . THR A 1 312 ? -9.891 0.877 11.461 1 91.75 312 THR A CA 1
ATOM 2488 C C . THR A 1 312 ? -11.047 1.722 10.938 1 91.75 312 THR A C 1
ATOM 2490 O O . THR A 1 312 ? -11.625 1.408 9.898 1 91.75 312 THR A O 1
ATOM 2493 N N . THR A 1 313 ? -11.398 2.791 11.727 1 92.56 313 THR A N 1
ATOM 2494 C CA . THR A 1 313 ? -12.5 3.652 11.297 1 92.56 313 THR A CA 1
ATOM 2495 C C . THR A 1 313 ? -12.023 5.094 11.133 1 92.56 313 THR A C 1
ATOM 2497 O O . THR A 1 313 ? -11.078 5.52 11.805 1 92.56 313 THR A O 1
ATOM 2500 N N . THR A 1 314 ? -12.57 5.73 10.172 1 90 314 THR A N 1
ATOM 2501 C CA . THR A 1 314 ? -12.383 7.168 9.984 1 90 314 THR A CA 1
ATOM 2502 C C . THR A 1 314 ? -13.695 7.914 10.219 1 90 314 THR A C 1
ATOM 2504 O O . THR A 1 314 ? -14.734 7.527 9.695 1 90 314 THR A O 1
ATOM 2507 N N . GLU A 1 315 ? -13.633 8.891 11.055 1 90.69 315 GLU A N 1
ATOM 2508 C CA . GLU A 1 315 ? -14.781 9.75 11.32 1 90.69 315 GLU A CA 1
ATOM 2509 C C . GLU A 1 315 ? -14.422 11.227 11.148 1 90.69 315 GLU A C 1
ATOM 2511 O O . GLU A 1 315 ? -13.328 11.656 11.531 1 90.69 315 GLU A O 1
ATOM 2516 N N . SER A 1 316 ? -15.336 11.906 10.453 1 88.31 316 SER A N 1
ATOM 2517 C CA . SER A 1 316 ? -15.125 13.344 10.258 1 88.31 316 SER A CA 1
ATOM 2518 C C . SER A 1 316 ? -16.156 14.164 11.016 1 88.31 316 SER A C 1
ATOM 2520 O O . SER A 1 316 ? -17.328 13.789 11.078 1 88.31 316 SER A O 1
ATOM 2522 N N . SER A 1 317 ? -15.664 15.219 11.578 1 87.06 317 SER A N 1
ATOM 2523 C CA . SER A 1 317 ? -16.578 16.125 12.281 1 87.06 317 SER A CA 1
ATOM 2524 C C . SER A 1 317 ? -17.547 16.797 11.32 1 87.06 317 SER A C 1
ATOM 2526 O O . SER A 1 317 ? -17.203 17.047 10.164 1 87.06 317 SER A O 1
ATOM 2528 N N . GLN A 1 318 ? -18.734 17.172 11.867 1 85.94 318 GLN A N 1
ATOM 2529 C CA . GLN A 1 318 ? -19.766 17.797 11.055 1 85.94 318 GLN A CA 1
ATOM 2530 C C . GLN A 1 318 ? -19.328 19.172 10.578 1 85.94 318 GLN A C 1
ATOM 2532 O O . GLN A 1 318 ? -19.812 19.656 9.555 1 85.94 318 GLN A O 1
ATOM 2537 N N . ASP A 1 319 ? -18.391 19.688 11.227 1 81.06 319 ASP A N 1
ATOM 2538 C CA . ASP A 1 319 ? -17.922 21.031 10.891 1 81.06 319 ASP A CA 1
ATOM 2539 C C . ASP A 1 319 ? -17.172 21.016 9.555 1 81.06 319 ASP A C 1
ATOM 2541 O O . ASP A 1 319 ? -17.016 22.062 8.922 1 81.06 319 ASP A O 1
ATOM 2545 N N . LEU A 1 320 ? -16.797 19.875 9.18 1 84 320 LEU A N 1
ATOM 2546 C CA . LEU A 1 320 ? -16.062 19.766 7.922 1 84 320 LEU A CA 1
ATOM 2547 C C . LEU A 1 320 ? -16.969 20.047 6.734 1 84 320 LEU A C 1
ATOM 2549 O O . LEU A 1 320 ? -16.5 20.297 5.625 1 84 320 LEU A O 1
ATOM 2553 N N . ARG A 1 321 ? -18.25 19.969 6.992 1 84.44 321 ARG A N 1
ATOM 2554 C CA . ARG A 1 321 ? -19.219 20.203 5.926 1 84.44 321 ARG A CA 1
ATOM 2555 C C . ARG A 1 321 ? -19.094 21.641 5.395 1 84.44 321 ARG A C 1
ATOM 2557 O O . ARG A 1 321 ? -19.516 21.922 4.266 1 84.44 321 ARG A O 1
ATOM 2564 N N . GLN A 1 322 ? -18.547 22.406 6.199 1 79.44 322 GLN A N 1
ATOM 2565 C CA . GLN A 1 322 ? -18.422 23.812 5.824 1 79.44 322 GLN A CA 1
ATOM 2566 C C . GLN A 1 322 ? -17.281 24.016 4.836 1 79.44 322 GLN A C 1
ATOM 2568 O O . GLN A 1 322 ? -17.234 25.031 4.137 1 79.44 322 GLN A O 1
ATOM 2573 N N . LEU A 1 323 ? -16.438 23.141 4.785 1 79.88 323 LEU A N 1
ATOM 2574 C CA . LEU A 1 323 ? -15.344 23.219 3.834 1 79.88 323 LEU A CA 1
ATOM 2575 C C . LEU A 1 323 ? -15.797 22.781 2.441 1 79.88 323 LEU A C 1
ATOM 2577 O O . LEU A 1 323 ? -16.625 21.891 2.303 1 79.88 323 LEU A O 1
ATOM 2581 N N . PRO A 1 324 ? -15.203 23.453 1.473 1 81.56 324 PRO A N 1
ATOM 2582 C CA . PRO A 1 324 ? -15.508 23 0.113 1 81.56 324 PRO A CA 1
ATOM 2583 C C . PRO A 1 324 ? -15.039 21.578 -0.162 1 81.56 324 PRO A C 1
ATOM 2585 O O . PRO A 1 324 ? -14.07 21.125 0.443 1 81.56 324 PRO A O 1
ATOM 2588 N N . LEU A 1 325 ? -15.734 20.922 -1.091 1 81.25 325 LEU A N 1
ATOM 2589 C CA . LEU A 1 325 ? -15.477 19.531 -1.405 1 81.25 325 LEU A CA 1
ATOM 2590 C C . LEU A 1 325 ? -14.047 19.344 -1.904 1 81.25 325 LEU A C 1
ATOM 2592 O O . LEU A 1 325 ? -13.422 18.312 -1.643 1 81.25 325 LEU A O 1
ATOM 2596 N N . LYS A 1 326 ? -13.578 20.344 -2.619 1 75.94 326 LYS A N 1
ATOM 2597 C CA . LYS A 1 326 ? -12.227 20.25 -3.168 1 75.94 326 LYS A CA 1
ATOM 2598 C C . LYS A 1 326 ? -11.18 20.188 -2.057 1 75.94 326 LYS A C 1
ATOM 2600 O O . LYS A 1 326 ? -10.117 19.594 -2.232 1 75.94 326 LYS A O 1
ATOM 2605 N N . ARG A 1 327 ? -11.555 20.719 -0.96 1 74.81 327 ARG A N 1
ATOM 2606 C CA . ARG A 1 327 ? -10.617 20.734 0.159 1 74.81 327 ARG A CA 1
ATOM 2607 C C . ARG A 1 327 ? -10.859 19.562 1.099 1 74.81 327 ARG A C 1
ATOM 2609 O O . ARG A 1 327 ? -9.914 18.938 1.576 1 74.81 327 ARG A O 1
ATOM 2616 N N . ARG A 1 328 ? -12.117 19.344 1.394 1 77.81 328 ARG A N 1
ATOM 2617 C CA . ARG A 1 328 ? -12.414 18.266 2.322 1 77.81 328 ARG A CA 1
ATOM 2618 C C . ARG A 1 328 ? -12.188 16.906 1.673 1 77.81 328 ARG A C 1
ATOM 2620 O O . ARG A 1 328 ? -11.812 15.938 2.348 1 77.81 328 ARG A O 1
ATOM 2627 N N . MET A 1 329 ? -12.453 16.688 0.403 1 79.31 329 MET A N 1
ATOM 2628 C CA . MET A 1 329 ? -12.172 15.523 -0.422 1 79.31 329 MET A CA 1
ATOM 2629 C C . MET A 1 329 ? -12.875 14.289 0.131 1 79.31 329 MET A C 1
ATOM 2631 O O . MET A 1 329 ? -12.281 13.211 0.218 1 79.31 329 MET A O 1
ATOM 2635 N N . CYS A 1 330 ? -14.031 14.422 0.696 1 84.44 330 CYS A N 1
ATOM 2636 C CA . CYS A 1 330 ? -14.867 13.312 1.151 1 84.44 330 CYS A CA 1
ATOM 2637 C C . CYS A 1 330 ? -16.344 13.68 1.098 1 84.44 330 CYS A C 1
ATOM 2639 O O . CYS A 1 330 ? -16.688 14.859 1.011 1 84.44 330 CYS A O 1
ATOM 2641 N N . LEU A 1 331 ? -17.234 12.648 1.17 1 87.5 331 LEU A N 1
ATOM 2642 C CA . LEU A 1 331 ? -18.672 12.836 1.097 1 87.5 331 LEU A CA 1
ATOM 2643 C C . LEU A 1 331 ? -19.359 12.273 2.338 1 87.5 331 LEU A C 1
ATOM 2645 O O . LEU A 1 331 ? -19.062 11.156 2.766 1 87.5 331 LEU A O 1
ATOM 2649 N N . PHE A 1 332 ? -20.203 13.086 2.904 1 88.44 332 PHE A N 1
ATOM 2650 C CA . PHE A 1 332 ? -21.062 12.57 3.973 1 88.44 332 PHE A CA 1
ATOM 2651 C C . PHE A 1 332 ? -22.172 11.711 3.402 1 88.44 332 PHE A C 1
ATOM 2653 O O . PHE A 1 332 ? -22.609 11.914 2.264 1 88.44 332 PHE A O 1
ATOM 2660 N N . GLN A 1 333 ? -22.641 10.742 4.152 1 83.56 333 GLN A N 1
ATOM 2661 C CA . GLN A 1 333 ? -23.609 9.766 3.676 1 83.56 333 GLN A CA 1
ATOM 2662 C C . GLN A 1 333 ? -24.859 10.453 3.137 1 83.56 333 GLN A C 1
ATOM 2664 O O . GLN A 1 333 ? -25.453 9.992 2.158 1 83.56 333 GLN A O 1
ATOM 2669 N N . ASP A 1 334 ? -25.234 11.547 3.691 1 82.75 334 ASP A N 1
ATOM 2670 C CA . ASP A 1 334 ? -26.469 12.242 3.318 1 82.75 334 ASP A CA 1
ATOM 2671 C C . ASP A 1 334 ? -26.25 13.133 2.102 1 82.75 334 ASP A C 1
ATOM 2673 O O . ASP A 1 334 ? -27.219 13.648 1.525 1 82.75 334 ASP A O 1
ATOM 2677 N N . GLU A 1 335 ? -25.078 13.266 1.673 1 84.75 335 GLU A N 1
ATOM 2678 C CA . GLU A 1 335 ? -24.766 14.141 0.549 1 84.75 335 GLU A CA 1
ATOM 2679 C C . GLU A 1 335 ? -24.859 13.398 -0.778 1 84.75 335 GLU A C 1
ATOM 2681 O O . GLU A 1 335 ? -24.891 14.016 -1.844 1 84.75 335 GLU A O 1
ATOM 2686 N N . VAL A 1 336 ? -24.828 12.102 -0.711 1 78.62 336 VAL A N 1
ATOM 2687 C CA . VAL A 1 336 ? -24.938 11.336 -1.947 1 78.62 336 VAL A CA 1
ATOM 2688 C C . VAL A 1 336 ? -26.406 11.109 -2.283 1 78.62 336 VAL A C 1
ATOM 2690 O O . VAL A 1 336 ? -27.141 10.461 -1.521 1 78.62 336 VAL A O 1
ATOM 2693 N N . ARG A 1 337 ? -26.922 11.844 -3.285 1 67.19 337 ARG A N 1
ATOM 2694 C CA . ARG A 1 337 ? -28.312 11.766 -3.688 1 67.19 337 ARG A CA 1
ATOM 2695 C C . ARG A 1 337 ? -28.656 10.375 -4.203 1 67.19 337 ARG A C 1
ATOM 2697 O O . ARG A 1 337 ? -27.969 9.836 -5.066 1 67.19 337 ARG A O 1
ATOM 2704 N N . GLY A 1 338 ? -29.703 9.75 -3.686 1 61.09 338 GLY A N 1
ATOM 2705 C CA . GLY A 1 338 ? -30.312 8.555 -4.258 1 61.09 338 GLY A CA 1
ATOM 2706 C C . GLY A 1 338 ? -29.609 7.273 -3.838 1 61.09 338 GLY A C 1
ATOM 2707 O O . GLY A 1 338 ? -30.031 6.18 -4.223 1 61.09 338 GLY A O 1
ATOM 2708 N N . ASN A 1 339 ? -28.438 7.402 -3.205 1 61.16 339 ASN A N 1
ATOM 2709 C CA . ASN A 1 339 ? -27.75 6.164 -2.855 1 61.16 339 ASN A CA 1
ATOM 2710 C C . ASN A 1 339 ? -27.422 6.105 -1.365 1 61.16 339 ASN A C 1
ATOM 2712 O O . ASN A 1 339 ? -26.453 6.711 -0.913 1 61.16 339 ASN A O 1
ATOM 2716 N N . SER A 1 340 ? -28.328 5.504 -0.691 1 66.69 340 SER A N 1
ATOM 2717 C CA . SER A 1 340 ? -28.172 5.387 0.754 1 66.69 340 SER A CA 1
ATOM 2718 C C . SER A 1 340 ? -26.984 4.488 1.112 1 66.69 340 SER A C 1
ATOM 2720 O O . SER A 1 340 ? -26.484 4.543 2.232 1 66.69 340 SER A O 1
ATOM 2722 N N . ASN A 1 341 ? -26.5 3.791 0.195 1 78.88 341 ASN A N 1
ATOM 2723 C CA . ASN A 1 341 ? -25.422 2.871 0.513 1 78.88 341 ASN A CA 1
ATOM 2724 C C . ASN A 1 341 ? -24.172 3.154 -0.331 1 78.88 341 ASN A C 1
ATOM 2726 O O . ASN A 1 341 ? -23.531 2.227 -0.827 1 78.88 341 ASN A O 1
ATOM 2730 N N . TYR A 1 342 ? -23.953 4.371 -0.398 1 85 342 TYR A N 1
ATOM 2731 C CA . TYR A 1 342 ? -22.781 4.781 -1.168 1 85 342 TYR A CA 1
ATOM 2732 C C . TYR A 1 342 ? -21.5 4.297 -0.508 1 85 342 TYR A C 1
ATOM 2734 O O . TYR A 1 342 ? -21.359 4.344 0.717 1 85 342 TYR A O 1
ATOM 2742 N N . SER A 1 343 ? -20.625 3.744 -1.267 1 86.94 343 SER A N 1
ATOM 2743 C CA . SER A 1 343 ? -19.266 3.43 -0.86 1 86.94 343 SER A CA 1
ATOM 2744 C C . SER A 1 343 ? -18.266 3.811 -1.944 1 86.94 343 SER A C 1
ATOM 2746 O O . SER A 1 343 ? -18.547 3.686 -3.137 1 86.94 343 SER A O 1
ATOM 2748 N N . PHE A 1 344 ? -17.203 4.363 -1.529 1 86.5 344 PHE A N 1
ATOM 2749 C CA . PHE A 1 344 ? -16.172 4.773 -2.461 1 86.5 344 PHE A CA 1
ATOM 2750 C C . PHE A 1 344 ? -15.719 3.602 -3.326 1 86.5 344 PHE A C 1
ATOM 2752 O O . PHE A 1 344 ? -15.57 3.742 -4.543 1 86.5 344 PHE A O 1
ATOM 2759 N N . GLN A 1 345 ? -15.539 2.439 -2.717 1 86.38 345 GLN A N 1
ATOM 2760 C CA . GLN A 1 345 ? -15.062 1.245 -3.406 1 86.38 345 GLN A CA 1
ATOM 2761 C C . GLN A 1 345 ? -16.047 0.797 -4.477 1 86.38 345 GLN A C 1
ATOM 2763 O O . GLN A 1 345 ? -15.664 0.502 -5.605 1 86.38 345 GLN A O 1
ATOM 2768 N N . SER A 1 346 ? -17.281 0.788 -4.105 1 86.81 346 SER A N 1
ATOM 2769 C CA . SER A 1 346 ? -18.312 0.364 -5.059 1 86.81 346 SER A CA 1
ATOM 2770 C C . SER A 1 346 ? -18.469 1.382 -6.184 1 86.81 346 SER A C 1
ATOM 2772 O O . SER A 1 346 ? -18.781 1.016 -7.32 1 86.81 346 SER A O 1
ATOM 2774 N N . CYS A 1 347 ? -18.297 2.641 -5.867 1 85 347 CYS A N 1
ATOM 2775 C CA . CYS A 1 347 ? -18.344 3.686 -6.887 1 85 347 CYS A CA 1
ATOM 2776 C C . CYS A 1 347 ? -17.219 3.508 -7.898 1 85 347 CYS A C 1
ATOM 2778 O O . CYS A 1 347 ? -17.438 3.641 -9.102 1 85 347 CYS A O 1
ATOM 2780 N N . VAL A 1 348 ? -16.062 3.211 -7.375 1 84.38 348 VAL A N 1
ATOM 2781 C CA . VAL A 1 348 ? -14.922 3.002 -8.258 1 84.38 348 VAL A CA 1
ATOM 2782 C C . VAL A 1 348 ? -15.172 1.779 -9.141 1 84.38 348 VAL A C 1
ATOM 2784 O O . VAL A 1 348 ? -14.891 1.808 -10.336 1 84.38 348 VAL A O 1
ATOM 2787 N N . SER A 1 349 ? -15.664 0.722 -8.555 1 86.94 349 SER A N 1
ATOM 2788 C CA . SER A 1 349 ? -16.016 -0.462 -9.336 1 86.94 349 SER A CA 1
ATOM 2789 C C . SER A 1 349 ? -17 -0.123 -10.445 1 86.94 349 SER A C 1
ATOM 2791 O O . SER A 1 349 ? -16.828 -0.552 -11.586 1 86.94 349 SER A O 1
ATOM 2793 N N . ASN A 1 350 ? -17.984 0.605 -10.07 1 86.44 350 ASN A N 1
ATOM 2794 C CA . ASN A 1 350 ? -18.969 1 -11.062 1 86.44 350 ASN A CA 1
ATOM 2795 C C . ASN A 1 350 ? -18.344 1.803 -12.195 1 86.44 350 ASN A C 1
ATOM 2797 O O . ASN A 1 350 ? -18.703 1.625 -13.359 1 86.44 350 ASN A O 1
ATOM 2801 N N . CYS A 1 351 ? -17.516 2.648 -11.812 1 83.62 351 CYS A N 1
ATOM 2802 C CA . CYS A 1 351 ? -16.844 3.471 -12.82 1 83.62 351 CYS A CA 1
ATOM 2803 C C . CYS A 1 351 ? -16.047 2.607 -13.781 1 83.62 351 CYS A C 1
ATOM 2805 O O . CYS A 1 351 ? -16.078 2.822 -14.992 1 83.62 351 CYS A O 1
ATOM 2807 N N . ILE A 1 352 ? -15.32 1.647 -13.305 1 85.19 352 ILE A N 1
ATOM 2808 C CA . ILE A 1 352 ? -14.492 0.752 -14.102 1 85.19 352 ILE A CA 1
ATOM 2809 C C . ILE A 1 352 ? -15.375 -0.036 -15.07 1 85.19 352 ILE A C 1
ATOM 2811 O O . ILE A 1 352 ? -15.094 -0.11 -16.266 1 85.19 352 ILE A O 1
ATOM 2815 N N . TYR A 1 353 ? -16.438 -0.588 -14.562 1 89.12 353 TYR A N 1
ATOM 2816 C CA . TYR A 1 353 ? -17.266 -1.453 -15.398 1 89.12 353 TYR A CA 1
ATOM 2817 C C . TYR A 1 353 ? -18.094 -0.633 -16.375 1 89.12 353 TYR A C 1
ATOM 2819 O O . TYR A 1 353 ? -18.375 -1.085 -17.484 1 89.12 353 TYR A O 1
ATOM 2827 N N . MET A 1 354 ? -18.406 0.604 -16.016 1 87.94 354 MET A N 1
ATOM 2828 C CA . MET A 1 354 ? -19.094 1.466 -16.969 1 87.94 354 MET A CA 1
ATOM 2829 C C . MET A 1 354 ? -18.172 1.843 -18.125 1 87.94 354 MET A C 1
ATOM 2831 O O . MET A 1 354 ? -18.625 2.018 -19.25 1 87.94 354 MET A O 1
ATOM 2835 N N . ARG A 1 355 ? -16.984 1.92 -17.828 1 86.94 355 ARG A N 1
ATOM 2836 C CA . ARG A 1 355 ? -16.031 2.148 -18.891 1 86.94 355 ARG A CA 1
ATOM 2837 C C . ARG A 1 355 ? -15.93 0.935 -19.812 1 86.94 355 ARG A C 1
ATOM 2839 O O . ARG A 1 355 ? -15.797 1.078 -21.031 1 86.94 355 ARG A O 1
ATOM 2846 N N . VAL A 1 356 ? -15.906 -0.199 -19.203 1 89.88 356 VAL A N 1
ATOM 2847 C CA . VAL A 1 356 ? -15.938 -1.411 -20.016 1 89.88 356 VAL A CA 1
ATOM 2848 C C . VAL A 1 356 ? -17.172 -1.391 -20.938 1 89.88 356 VAL A C 1
ATOM 2850 O O . VAL A 1 356 ? -17.062 -1.687 -22.125 1 89.88 356 VAL A O 1
ATOM 2853 N N . HIS A 1 357 ? -18.266 -1.028 -20.344 1 91.75 357 HIS A N 1
ATOM 2854 C CA . HIS A 1 357 ? -19.5 -0.935 -21.109 1 91.75 357 HIS A CA 1
ATOM 2855 C C . HIS A 1 357 ? -19.391 0.101 -22.219 1 91.75 357 HIS A C 1
ATOM 2857 O O . HIS A 1 357 ? -19.875 -0.113 -23.328 1 91.75 357 HIS A O 1
ATOM 2863 N N . LYS A 1 358 ? -18.812 1.149 -21.938 1 89.19 358 LYS A N 1
ATOM 2864 C CA . LYS A 1 358 ? -18.656 2.236 -22.891 1 89.19 358 LYS A CA 1
ATOM 2865 C C . LYS A 1 358 ? -17.797 1.796 -24.094 1 89.19 358 LYS A C 1
ATOM 2867 O O . LYS A 1 358 ? -18.156 2.057 -25.234 1 89.19 358 LYS A O 1
ATOM 2872 N N . TYR A 1 359 ? -16.781 1.071 -23.859 1 91 359 TYR A N 1
ATOM 2873 C CA . TYR A 1 359 ? -15.82 0.75 -24.906 1 91 359 TYR A CA 1
ATOM 2874 C C . TYR A 1 359 ? -16.188 -0.557 -25.609 1 91 359 TYR A C 1
ATOM 2876 O O . TYR A 1 359 ? -15.984 -0.708 -26.812 1 91 359 TYR A O 1
ATOM 2884 N N . CYS A 1 360 ? -16.734 -1.532 -24.828 1 93.81 360 CYS A N 1
ATOM 2885 C CA . CYS A 1 360 ? -16.969 -2.854 -25.391 1 93.81 360 CYS A CA 1
ATOM 2886 C C . CYS A 1 360 ? -18.469 -3.127 -25.531 1 93.81 360 CYS A C 1
ATOM 2888 O O . CYS A 1 360 ? -18.859 -4.129 -26.141 1 93.81 360 CYS A O 1
ATOM 2890 N N . GLY A 1 361 ? -19.281 -2.354 -24.922 1 93.94 361 GLY A N 1
ATOM 2891 C CA . GLY A 1 361 ? -20.734 -2.471 -25.078 1 93.94 361 GLY A CA 1
ATOM 2892 C C . GLY A 1 361 ? -21.328 -3.598 -24.25 1 93.94 361 GLY A C 1
ATOM 2893 O O . GLY A 1 361 ? -22.406 -4.086 -24.562 1 93.94 361 GLY A O 1
ATOM 2894 N N . CYS A 1 362 ? -20.625 -4.105 -23.359 1 94.81 362 CYS A N 1
ATOM 2895 C CA . CYS A 1 362 ? -21.094 -5.188 -22.5 1 94.81 362 CYS A CA 1
ATOM 2896 C C . CYS A 1 362 ? -20.5 -5.07 -21.109 1 94.81 362 CYS A C 1
ATOM 2898 O O . CYS A 1 362 ? -19.594 -4.273 -20.875 1 94.81 362 CYS A O 1
ATOM 2900 N N . LEU A 1 363 ? -21.125 -5.816 -20.172 1 93.75 363 LEU A N 1
ATOM 2901 C CA . LEU A 1 363 ? -20.625 -5.891 -18.812 1 93.75 363 LEU A CA 1
ATOM 2902 C C . LEU A 1 363 ? -20.281 -7.328 -18.438 1 93.75 363 LEU A C 1
ATOM 2904 O O . LEU A 1 363 ? -20.922 -8.266 -18.906 1 93.75 363 LEU A O 1
ATOM 2908 N N . PRO A 1 364 ? -19.234 -7.469 -17.672 1 93.75 364 PRO A N 1
ATOM 2909 C CA . PRO A 1 364 ? -18.922 -8.828 -17.219 1 93.75 364 PRO A CA 1
ATOM 2910 C C . PRO A 1 364 ? -20.078 -9.469 -16.453 1 93.75 364 PRO A C 1
ATOM 2912 O O . PRO A 1 364 ? -20.844 -8.773 -15.781 1 93.75 364 PRO A O 1
ATOM 2915 N N . PHE A 1 365 ? -20.172 -10.797 -16.469 1 93.44 365 PHE A N 1
ATOM 2916 C CA . PHE A 1 365 ? -21.297 -11.516 -15.883 1 93.44 365 PHE A CA 1
ATOM 2917 C C . PHE A 1 365 ? -21.297 -11.352 -14.367 1 93.44 365 PHE A C 1
ATOM 2919 O O . PHE A 1 365 ? -22.344 -11.484 -13.727 1 93.44 365 PHE A O 1
ATOM 2926 N N . TYR A 1 366 ? -20.141 -11.055 -13.812 1 93.5 366 TYR A N 1
ATOM 2927 C CA . TYR A 1 366 ? -20.031 -11.023 -12.359 1 93.5 366 TYR A CA 1
ATOM 2928 C C . TYR A 1 366 ? -20.297 -9.625 -11.82 1 93.5 366 TYR A C 1
ATOM 2930 O O . TYR A 1 366 ? -20.266 -9.406 -10.609 1 93.5 366 TYR A O 1
ATOM 2938 N N . TYR A 1 367 ? -20.484 -8.68 -12.672 1 91.38 367 TYR A N 1
ATOM 2939 C CA . TYR A 1 367 ? -20.906 -7.367 -12.203 1 91.38 367 TYR A CA 1
ATOM 2940 C C . TYR A 1 367 ? -22.422 -7.223 -12.281 1 91.38 367 TYR A C 1
ATOM 2942 O O . TYR A 1 367 ? -23.016 -7.52 -13.32 1 91.38 367 TYR A O 1
ATOM 2950 N N . PRO A 1 368 ? -22.953 -6.754 -11.172 1 81.81 368 PRO A N 1
ATOM 2951 C CA . PRO A 1 368 ? -24.422 -6.695 -11.141 1 81.81 368 PRO A CA 1
ATOM 2952 C C . PRO A 1 368 ? -24.984 -5.621 -12.062 1 81.81 368 PRO A C 1
ATOM 2954 O O . PRO A 1 368 ? -24.531 -4.473 -12.031 1 81.81 368 PRO A O 1
ATOM 2957 N N . ASN A 1 369 ? -25.562 -6.02 -13.281 1 72.81 369 ASN A N 1
ATOM 2958 C CA . ASN A 1 369 ? -26.25 -5.043 -14.125 1 72.81 369 ASN A CA 1
ATOM 2959 C C . ASN A 1 369 ? -27.422 -5.664 -14.859 1 72.81 369 ASN A C 1
ATOM 2961 O O . ASN A 1 369 ? -27.344 -6.801 -15.328 1 72.81 369 ASN A O 1
ATOM 2965 N N . GLU A 1 370 ? -28.594 -5.137 -14.82 1 64.81 370 GLU A N 1
ATOM 2966 C CA . GLU A 1 370 ? -29.781 -5.77 -15.383 1 64.81 370 GLU A CA 1
ATOM 2967 C C . GLU A 1 370 ? -30.016 -5.332 -16.828 1 64.81 370 GLU A C 1
ATOM 2969 O O . GLU A 1 370 ? -30.531 -6.102 -17.641 1 64.81 370 GLU A O 1
ATOM 2974 N N . ASN A 1 371 ? -29.406 -4.25 -17.141 1 75.44 371 ASN A N 1
ATOM 2975 C CA . ASN A 1 371 ? -29.922 -3.719 -18.391 1 75.44 371 ASN A CA 1
ATOM 2976 C C . ASN A 1 371 ? -28.844 -3.682 -19.484 1 75.44 371 ASN A C 1
ATOM 2978 O O . ASN A 1 371 ? -29.031 -3.049 -20.516 1 75.44 371 ASN A O 1
ATOM 2982 N N . SER A 1 372 ? -27.844 -4.426 -19.141 1 86.06 372 SER A N 1
ATOM 2983 C CA . SER A 1 372 ? -26.781 -4.371 -20.156 1 86.06 372 SER A CA 1
ATOM 2984 C C . SER A 1 372 ? -26.422 -5.766 -20.641 1 86.06 372 SER A C 1
ATOM 2986 O O . SER A 1 372 ? -26.688 -6.762 -19.953 1 86.06 372 SER A O 1
ATOM 2988 N N . ARG A 1 373 ? -26.016 -5.777 -21.875 1 92.5 373 ARG A N 1
ATOM 2989 C CA . ARG A 1 373 ? -25.531 -7.035 -22.438 1 92.5 373 ARG A CA 1
ATOM 2990 C C . ARG A 1 373 ? -24.375 -7.594 -21.609 1 92.5 373 ARG A C 1
ATOM 2992 O O . ARG A 1 373 ? -23.516 -6.844 -21.172 1 92.5 373 ARG A O 1
ATOM 2999 N N . THR A 1 374 ? -24.406 -8.875 -21.406 1 94.38 374 THR A N 1
ATOM 3000 C CA . THR A 1 374 ? -23.328 -9.531 -20.688 1 94.38 374 THR A CA 1
ATOM 3001 C C . THR A 1 374 ? -22.203 -9.914 -21.625 1 94.38 374 THR A C 1
ATOM 3003 O O . THR A 1 374 ? 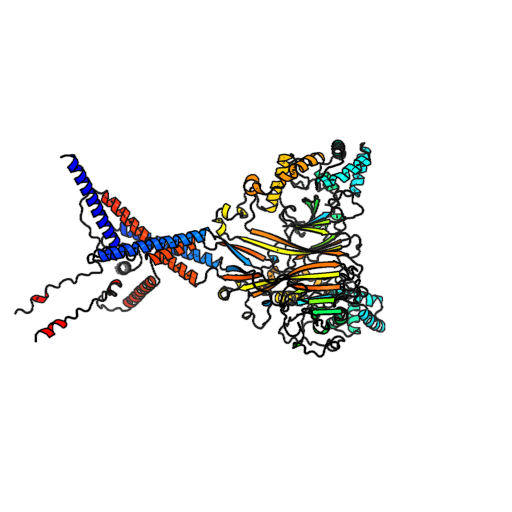-22.453 -10.445 -22.719 1 94.38 374 THR A O 1
ATOM 3006 N N . CYS A 1 375 ? -21.016 -9.625 -21.234 1 94.81 375 CYS A N 1
ATOM 3007 C CA . CYS A 1 375 ? -19.859 -9.969 -22.062 1 94.81 375 CYS A CA 1
ATOM 3008 C C . CYS A 1 375 ? -19.703 -11.477 -22.188 1 94.81 375 CYS A C 1
ATOM 3010 O O . CYS A 1 375 ? -19.969 -12.219 -21.234 1 94.81 375 CYS A O 1
ATOM 3012 N N . PHE A 1 376 ? -19.328 -11.891 -23.344 1 95.69 376 PHE A N 1
ATOM 3013 C CA . PHE A 1 376 ? -19.062 -13.297 -23.609 1 95.69 376 PHE A CA 1
ATOM 3014 C C . PHE A 1 376 ? -17.641 -13.484 -24.156 1 95.69 376 PHE A C 1
ATOM 3016 O O . PHE A 1 376 ? -16.828 -12.562 -24.109 1 95.69 376 PHE A O 1
ATOM 3023 N N . LEU A 1 377 ? -17.266 -14.695 -24.547 1 95.38 377 LEU A N 1
ATOM 3024 C CA . LEU A 1 377 ? -15.922 -15 -25.016 1 95.38 377 LEU A CA 1
ATOM 3025 C C . LEU A 1 377 ? -15.578 -14.164 -26.25 1 95.38 377 LEU A C 1
ATOM 3027 O O . LEU A 1 377 ? -14.414 -13.82 -26.469 1 95.38 377 LEU A O 1
ATOM 3031 N N . THR A 1 378 ? -16.562 -13.719 -26.969 1 94.12 378 THR A N 1
ATOM 3032 C CA . THR A 1 378 ? -16.375 -12.922 -28.172 1 94.12 378 THR A CA 1
ATOM 3033 C C . THR A 1 378 ? -15.93 -11.508 -27.828 1 94.12 378 THR A C 1
ATOM 3035 O O . THR A 1 378 ? -15.398 -10.789 -28.672 1 94.12 378 THR A O 1
ATOM 3038 N N . ASP A 1 379 ? -16.188 -11.125 -26.625 1 94.25 379 ASP A N 1
ATOM 3039 C CA . ASP A 1 379 ? -15.898 -9.758 -26.203 1 94.25 379 ASP A CA 1
ATOM 3040 C C . ASP A 1 379 ? -14.555 -9.68 -25.484 1 94.25 379 ASP A C 1
ATOM 3042 O O . ASP A 1 379 ? -14.102 -8.594 -25.125 1 94.25 379 ASP A O 1
ATOM 3046 N N . VAL A 1 380 ? -13.906 -10.789 -25.219 1 92.44 380 VAL A N 1
ATOM 3047 C CA . VAL A 1 380 ? -12.695 -10.852 -24.391 1 92.44 380 VAL A CA 1
ATOM 3048 C C . VAL A 1 380 ? -11.578 -10.047 -25.062 1 92.44 380 VAL A C 1
ATOM 3050 O O . VAL A 1 380 ? -10.82 -9.352 -24.375 1 92.44 380 VAL A O 1
ATOM 3053 N N . ASP A 1 381 ? -11.508 -10.086 -26.344 1 89.75 381 ASP A N 1
ATOM 3054 C CA . ASP A 1 381 ? -10.477 -9.344 -27.062 1 89.75 381 ASP A CA 1
ATOM 3055 C C . ASP A 1 381 ? -10.641 -7.836 -26.859 1 89.75 381 ASP A C 1
ATOM 3057 O O . ASP A 1 381 ? -9.656 -7.113 -26.719 1 89.75 381 ASP A O 1
ATOM 3061 N N . CYS A 1 382 ? -11.859 -7.43 -26.922 1 91.56 382 CYS A N 1
ATOM 3062 C CA . CYS A 1 382 ? -12.133 -6.012 -26.703 1 91.56 382 CYS A CA 1
ATOM 3063 C C . CYS A 1 382 ? -11.688 -5.586 -25.312 1 91.56 382 CYS A C 1
ATOM 3065 O O . CYS A 1 382 ? -11.078 -4.523 -25.141 1 91.56 382 CYS A O 1
ATOM 3067 N N . ILE A 1 383 ? -11.977 -6.398 -24.328 1 89.62 383 ILE A N 1
ATOM 3068 C CA . ILE A 1 383 ? -11.625 -6.09 -22.953 1 89.62 383 ILE A CA 1
ATOM 3069 C C . ILE A 1 383 ? -10.102 -6.027 -22.812 1 89.62 383 ILE A C 1
ATOM 3071 O O . ILE A 1 383 ? -9.57 -5.113 -22.172 1 89.62 383 ILE A O 1
ATOM 3075 N N . LEU A 1 384 ? -9.422 -6.918 -23.406 1 85.44 384 LEU A N 1
ATOM 3076 C CA . LEU A 1 384 ? -7.965 -6.973 -23.344 1 85.44 384 LEU A CA 1
ATOM 3077 C C . LEU A 1 384 ? -7.348 -5.742 -23.984 1 85.44 384 LEU A C 1
ATOM 3079 O O . LEU A 1 384 ? -6.371 -5.188 -23.484 1 85.44 384 LEU A O 1
ATOM 3083 N N . ASN A 1 385 ? -7.93 -5.348 -25.031 1 84.75 385 ASN A N 1
ATOM 3084 C CA . ASN A 1 385 ? -7.395 -4.211 -25.766 1 84.75 385 ASN A CA 1
ATOM 3085 C C . ASN A 1 385 ? -7.602 -2.9 -25.016 1 84.75 385 ASN A C 1
ATOM 3087 O O . ASN A 1 385 ? -6.836 -1.95 -25.188 1 84.75 385 ASN A O 1
ATOM 3091 N N . HIS A 1 386 ? -8.562 -2.889 -24.141 1 85.06 386 HIS A N 1
ATOM 3092 C CA . HIS A 1 386 ? -8.875 -1.646 -23.453 1 85.06 386 HIS A CA 1
ATOM 3093 C C . HIS A 1 386 ? -8.508 -1.741 -21.969 1 85.06 386 HIS A C 1
ATOM 3095 O O . HIS A 1 386 ? -8.938 -0.912 -21.156 1 85.06 386 HIS A O 1
ATOM 3101 N N . ARG A 1 387 ? -7.824 -2.686 -21.578 1 79 387 ARG A N 1
ATOM 3102 C CA . ARG A 1 387 ? -7.496 -2.945 -20.188 1 79 387 ARG A CA 1
ATOM 3103 C C . ARG A 1 387 ? -6.75 -1.769 -19.562 1 79 387 ARG A C 1
ATOM 3105 O O . ARG A 1 387 ? -6.988 -1.41 -18.406 1 79 387 ARG A O 1
ATOM 3112 N N . ARG A 1 388 ? -5.902 -1.162 -20.297 1 73.19 388 ARG A N 1
ATOM 3113 C CA . ARG A 1 388 ? -5.121 -0.039 -19.797 1 73.19 388 ARG A CA 1
ATOM 3114 C C . ARG A 1 388 ? -6.004 1.181 -19.547 1 73.19 388 ARG A C 1
ATOM 3116 O O . ARG A 1 388 ? -5.879 1.854 -18.531 1 73.19 388 ARG A O 1
ATOM 3123 N N . ILE A 1 389 ? -6.891 1.378 -20.422 1 72.69 389 ILE A N 1
ATOM 3124 C CA . ILE A 1 389 ? -7.746 2.559 -20.344 1 72.69 389 ILE A CA 1
ATOM 3125 C C . ILE A 1 389 ? -8.789 2.367 -19.25 1 72.69 389 ILE A C 1
ATOM 3127 O O . ILE A 1 389 ? -9.125 3.312 -18.531 1 72.69 389 ILE A O 1
ATOM 3131 N N . VAL A 1 390 ? -9.172 1.166 -19.141 1 74.44 390 VAL A N 1
ATOM 3132 C CA . VAL A 1 390 ? -10.234 0.878 -18.188 1 74.44 390 VAL A CA 1
ATOM 3133 C C . VAL A 1 390 ? -9.68 0.991 -16.766 1 74.44 390 VAL A C 1
ATOM 3135 O O . VAL A 1 390 ? -10.391 1.419 -15.844 1 74.44 390 VAL A O 1
ATOM 3138 N N . SER A 1 391 ? -8.43 0.703 -16.641 1 66.25 391 SER A N 1
ATOM 3139 C CA . SER A 1 391 ? -7.855 0.677 -15.305 1 66.25 391 SER A CA 1
ATOM 3140 C C . SER A 1 391 ? -7.23 2.021 -14.945 1 66.25 391 SER A C 1
ATOM 3142 O O . SER A 1 391 ? -6.883 2.262 -13.781 1 66.25 391 SER A O 1
ATOM 3144 N N . THR A 1 392 ? -6.957 2.85 -15.914 1 63.28 392 THR A N 1
ATOM 3145 C CA . THR A 1 392 ? -6.348 4.148 -15.641 1 63.28 392 THR A CA 1
ATOM 3146 C C . THR A 1 392 ? -7.332 5.066 -14.914 1 63.28 392 THR A C 1
ATOM 3148 O O . THR A 1 392 ? -8.383 5.414 -15.461 1 63.28 392 THR A O 1
ATOM 3151 N N . TYR A 1 393 ? -7.125 5.059 -13.57 1 58.12 393 TYR A N 1
ATOM 3152 C CA . TYR A 1 393 ? -7.961 5.84 -12.664 1 58.12 393 TYR A CA 1
ATOM 3153 C C . TYR A 1 393 ? -7.652 7.328 -12.781 1 58.12 393 TYR A C 1
ATOM 3155 O O . TYR A 1 393 ? -8.461 8.172 -12.383 1 58.12 393 TYR A O 1
ATOM 3163 N N . GLU A 1 394 ? -6.418 7.668 -13.219 1 54.12 394 GLU A N 1
ATOM 3164 C CA . GLU A 1 394 ? -5.879 9.016 -13.07 1 54.12 394 GLU A CA 1
ATOM 3165 C C . GLU A 1 394 ? -6.953 10.07 -13.312 1 54.12 394 GLU A C 1
ATOM 3167 O O . GLU A 1 394 ? -7.172 10.953 -12.469 1 54.12 394 GLU A O 1
ATOM 3172 N N . THR A 1 395 ? -7.141 10.312 -14.586 1 48.84 395 THR A N 1
ATOM 3173 C CA . THR A 1 395 ? -7.887 11.484 -15.031 1 48.84 395 THR A CA 1
ATOM 3174 C C . THR A 1 395 ? -9.344 11.406 -14.586 1 48.84 395 THR A C 1
ATOM 3176 O O . THR A 1 395 ? -10.016 12.43 -14.445 1 48.84 395 THR A O 1
ATOM 3179 N N . SER A 1 396 ? -9.82 10.258 -14.391 1 50.09 396 SER A N 1
ATOM 3180 C CA . SER A 1 396 ? -11.266 10.055 -14.477 1 50.09 396 SER A CA 1
ATOM 3181 C C . SER A 1 396 ? -11.938 10.297 -13.125 1 50.09 396 SER A C 1
ATOM 3183 O O . SER A 1 396 ? -13.148 10.492 -13.055 1 50.09 396 SER A O 1
ATOM 3185 N N . PHE A 1 397 ? -11.203 9.93 -12.07 1 52.44 397 PHE A N 1
ATOM 3186 C CA . PHE A 1 397 ? -11.984 10.078 -10.844 1 52.44 397 PHE A CA 1
ATOM 3187 C C . PHE A 1 397 ? -12.547 11.484 -10.727 1 52.44 397 PHE A C 1
ATOM 3189 O O . PHE A 1 397 ? -13.711 11.664 -10.367 1 52.44 397 PHE A O 1
ATOM 3196 N N . GLU A 1 398 ? -11.617 12.5 -10.836 1 55.19 398 GLU A N 1
ATOM 3197 C CA . GLU A 1 398 ? -12.133 13.859 -10.688 1 55.19 398 GLU A CA 1
ATOM 3198 C C . GLU A 1 398 ? -13.062 14.219 -11.836 1 55.19 398 GLU A C 1
ATOM 3200 O O . GLU A 1 398 ? -14.047 14.938 -11.648 1 55.19 398 GLU A O 1
ATOM 3205 N N . ASN A 1 399 ? -12.734 13.602 -12.969 1 56.97 399 ASN A N 1
ATOM 3206 C CA . ASN A 1 399 ? -13.477 14.203 -14.078 1 56.97 399 ASN A CA 1
ATOM 3207 C C . ASN A 1 399 ? -14.602 13.289 -14.555 1 56.97 399 ASN A C 1
ATOM 3209 O O . ASN A 1 399 ? -15.711 13.75 -14.844 1 56.97 399 ASN A O 1
ATOM 3213 N N . GLU A 1 400 ? -14.305 11.945 -14.555 1 66.88 400 GLU A N 1
ATOM 3214 C CA . GLU A 1 400 ? -15.328 11.148 -15.219 1 66.88 400 GLU A CA 1
ATOM 3215 C C . GLU A 1 400 ? -16.203 10.414 -14.203 1 66.88 400 GLU A C 1
ATOM 3217 O O . GLU A 1 400 ? -17.422 10.422 -14.305 1 66.88 400 GLU A O 1
ATOM 3222 N N . CYS A 1 401 ? -15.656 9.898 -13.133 1 73.44 401 CYS A N 1
ATOM 3223 C CA . CYS A 1 401 ? -16.438 9.031 -12.258 1 73.44 401 CYS A CA 1
ATOM 3224 C C . CYS A 1 401 ? -16.891 9.789 -11.016 1 73.44 401 CYS A C 1
ATOM 3226 O O . CYS A 1 401 ? -17.891 9.43 -10.398 1 73.44 401 CYS A O 1
ATOM 3228 N N . ASN A 1 402 ? -16.406 10.891 -10.719 1 77.25 402 ASN A N 1
ATOM 3229 C CA . ASN A 1 402 ? -16.766 11.719 -9.57 1 77.25 402 ASN A CA 1
ATOM 3230 C C . ASN A 1 402 ? -16.891 10.883 -8.297 1 77.25 402 ASN A C 1
ATOM 3232 O O . ASN A 1 402 ? -17.891 10.992 -7.586 1 77.25 402 ASN A O 1
ATOM 3236 N N . CYS A 1 403 ? -16.016 9.875 -8.094 1 82 403 CYS A N 1
ATOM 3237 C CA . CYS A 1 403 ? -16 9.094 -6.867 1 82 403 CYS A CA 1
ATOM 3238 C C . CYS A 1 403 ? -15.141 9.75 -5.801 1 82 403 CYS A C 1
ATOM 3240 O O . CYS A 1 403 ? -13.984 10.086 -6.055 1 82 403 CYS A O 1
ATOM 3242 N N . LEU A 1 404 ? -15.805 10.047 -4.668 1 83.12 404 LEU A N 1
ATOM 3243 C CA . LEU A 1 404 ? -15.062 10.57 -3.525 1 83.12 404 LEU A CA 1
ATOM 3244 C C . LEU A 1 404 ? -15.203 9.656 -2.316 1 83.12 404 LEU A C 1
ATOM 3246 O O . LEU A 1 404 ? -16.25 9.031 -2.121 1 83.12 404 LEU A O 1
ATOM 3250 N N . PRO A 1 405 ? -14.133 9.602 -1.541 1 85.75 405 PRO A N 1
ATOM 3251 C CA . PRO A 1 405 ? -14.242 8.781 -0.333 1 85.75 405 PRO A CA 1
ATOM 3252 C C . PRO A 1 405 ? -15.312 9.289 0.63 1 85.75 405 PRO A C 1
ATOM 3254 O O . PRO A 1 405 ? -15.719 10.453 0.554 1 85.75 405 PRO A O 1
ATOM 3257 N N . GLN A 1 406 ? -15.703 8.352 1.462 1 88.69 406 GLN A N 1
ATOM 3258 C CA . GLN A 1 406 ? -16.672 8.719 2.492 1 88.69 406 GLN A CA 1
ATOM 3259 C C . GLN A 1 406 ? -15.977 9.414 3.664 1 88.69 406 GLN A C 1
ATOM 3261 O O . GLN A 1 406 ? -14.867 9.047 4.047 1 88.69 406 GLN A O 1
ATOM 3266 N N . CYS A 1 407 ? -16.688 10.406 4.234 1 87.56 407 CYS A N 1
ATOM 3267 C CA . CYS A 1 407 ? -16.141 11.133 5.379 1 87.56 407 CYS A CA 1
ATOM 3268 C C . CYS A 1 407 ? -16.109 10.242 6.617 1 87.56 407 CYS A C 1
ATOM 3270 O O . CYS A 1 407 ? -15.367 10.523 7.562 1 87.56 407 CYS A O 1
ATOM 3272 N N . SER A 1 408 ? -16.969 9.25 6.609 1 89.38 408 SER A N 1
ATOM 3273 C CA . SER A 1 408 ? -16.953 8.219 7.641 1 89.38 408 SER A CA 1
ATOM 3274 C C . SER A 1 408 ? -16.953 6.824 7.02 1 89.38 408 SER A C 1
ATOM 3276 O O . SER A 1 408 ? -17.844 6.496 6.227 1 89.38 408 SER A O 1
ATOM 3278 N N . ASP A 1 409 ? -15.945 6.07 7.406 1 90.38 409 ASP A N 1
ATOM 3279 C CA . ASP A 1 409 ? -15.828 4.754 6.793 1 90.38 409 ASP A CA 1
ATOM 3280 C C . ASP A 1 409 ? -15.086 3.783 7.715 1 90.38 409 ASP A C 1
ATOM 3282 O O . ASP A 1 409 ? -14.492 4.199 8.711 1 90.38 409 ASP A O 1
ATOM 3286 N N . THR A 1 410 ? -15.297 2.52 7.398 1 91.19 410 THR A N 1
ATOM 3287 C CA . THR A 1 410 ? -14.617 1.455 8.125 1 91.19 410 THR A CA 1
ATOM 3288 C C . THR A 1 410 ? -13.766 0.615 7.184 1 91.19 410 THR A C 1
ATOM 3290 O O . THR A 1 410 ? -14.195 0.277 6.082 1 91.19 410 THR A O 1
ATOM 3293 N N . PHE A 1 411 ? -12.57 0.336 7.617 1 89.44 411 PHE A N 1
ATOM 3294 C CA . PHE A 1 411 ? -11.625 -0.487 6.867 1 89.44 411 PHE A CA 1
ATOM 3295 C C . PHE A 1 411 ? -11.172 -1.681 7.699 1 89.44 411 PHE A C 1
ATOM 3297 O O . PHE A 1 411 ? -11.203 -1.634 8.93 1 89.44 411 PHE A O 1
ATOM 3304 N N . TYR A 1 412 ? -10.766 -2.715 6.988 1 92.44 412 TYR A N 1
ATOM 3305 C CA . TYR A 1 412 ? -10.289 -3.912 7.676 1 92.44 412 TYR A CA 1
ATOM 3306 C C . TYR A 1 412 ? -8.883 -4.27 7.227 1 92.44 412 TYR A C 1
ATOM 3308 O O . TYR A 1 412 ? -8.547 -4.152 6.047 1 92.44 412 TYR A O 1
ATOM 3316 N N . ASP A 1 413 ? -8.078 -4.578 8.109 1 90.06 413 ASP A N 1
ATOM 3317 C CA . ASP A 1 413 ? -6.777 -5.184 7.832 1 90.06 413 ASP A CA 1
ATOM 3318 C C . ASP A 1 413 ? -6.77 -6.664 8.211 1 90.06 413 ASP A C 1
ATOM 3320 O O . ASP A 1 413 ? -7.418 -7.066 9.18 1 90.06 413 ASP A O 1
ATOM 3324 N N . VAL A 1 414 ? -5.965 -7.41 7.453 1 93.75 414 VAL A N 1
ATOM 3325 C CA . VAL A 1 414 ? -6.059 -8.852 7.648 1 93.75 414 VAL A CA 1
ATOM 3326 C C . VAL A 1 414 ? -4.656 -9.453 7.73 1 93.75 414 VAL A C 1
ATOM 3328 O O . VAL A 1 414 ? -3.746 -9.023 7.02 1 93.75 414 VAL A O 1
ATOM 3331 N N . VAL A 1 415 ? -4.496 -10.328 8.609 1 91.25 415 VAL A N 1
ATOM 3332 C CA . VAL A 1 415 ? -3.318 -11.18 8.703 1 91.25 415 VAL A CA 1
ATOM 3333 C C . VAL A 1 415 ? -3.742 -12.648 8.648 1 91.25 415 VAL A C 1
ATOM 3335 O O . VAL A 1 415 ? -4.676 -13.062 9.344 1 91.25 415 VAL A O 1
ATOM 3338 N N . SER A 1 416 ? -3.105 -13.352 7.797 1 94.06 416 SER A N 1
ATOM 3339 C CA . SER A 1 416 ? -3.516 -14.75 7.652 1 94.06 416 SER A CA 1
ATOM 3340 C C . SER A 1 416 ? -2.334 -15.695 7.836 1 94.06 416 SER A C 1
ATOM 3342 O O . SER A 1 416 ? -1.186 -15.312 7.602 1 94.06 416 SER A O 1
ATOM 3344 N N . GLU A 1 417 ? -2.645 -16.844 8.328 1 92.94 417 GLU A N 1
ATOM 3345 C CA . GLU A 1 417 ? -1.704 -17.953 8.453 1 92.94 417 GLU A CA 1
ATOM 3346 C C . GLU A 1 417 ? -2.314 -19.25 7.941 1 92.94 417 GLU A C 1
ATOM 3348 O O . GLU A 1 417 ? -3.449 -19.594 8.289 1 92.94 417 GLU A O 1
ATOM 3353 N N . SER A 1 418 ? -1.674 -19.906 7.031 1 94.31 418 SER A N 1
ATOM 3354 C CA . SER A 1 418 ? -2.123 -21.172 6.465 1 94.31 418 SER A CA 1
ATOM 3355 C C . SER A 1 418 ? -1.137 -22.297 6.773 1 94.31 418 SER A C 1
ATOM 3357 O O . SER A 1 418 ? 0.041 -22.203 6.418 1 94.31 418 SER A O 1
ATOM 3359 N N . ILE A 1 419 ? -1.621 -23.375 7.387 1 94.19 419 ILE A N 1
ATOM 3360 C CA . ILE A 1 419 ? -0.763 -24.484 7.797 1 94.19 419 ILE A CA 1
ATOM 3361 C C . ILE A 1 419 ? -1.355 -25.812 7.316 1 94.19 419 ILE A C 1
ATOM 3363 O O . ILE A 1 419 ? -2.561 -26.031 7.434 1 94.19 419 ILE A O 1
ATOM 3367 N N . ALA A 1 420 ? -0.51 -26.656 6.828 1 95.06 420 ALA A N 1
ATOM 3368 C CA . ALA A 1 420 ? -0.964 -27.969 6.391 1 95.06 420 ALA A CA 1
ATOM 3369 C C . ALA A 1 420 ? -1.443 -28.812 7.574 1 95.06 420 ALA A C 1
ATOM 3371 O O . ALA A 1 420 ? -0.827 -28.797 8.641 1 95.06 420 ALA A O 1
ATOM 3372 N N . ILE A 1 421 ? -2.543 -29.531 7.371 1 94.12 421 ILE A N 1
ATOM 3373 C CA . ILE A 1 421 ? -3.123 -30.359 8.422 1 94.12 421 ILE A CA 1
ATOM 3374 C C . ILE A 1 421 ? -2.348 -31.672 8.531 1 94.12 421 ILE A C 1
ATOM 3376 O O . ILE A 1 421 ? -1.989 -32.281 7.516 1 94.12 421 ILE A O 1
ATOM 3380 N N . GLU A 1 422 ? -2.035 -32 9.695 1 92.31 422 GLU A N 1
ATOM 3381 C CA . GLU A 1 422 ? -1.409 -33.281 10 1 92.31 422 GLU A CA 1
ATOM 3382 C C . GLU A 1 422 ? -2.314 -34.156 10.867 1 92.31 422 GLU A C 1
ATOM 3384 O O . GLU A 1 422 ? -3.24 -33.656 11.508 1 92.31 422 GLU A O 1
ATOM 3389 N N . ASP A 1 423 ? -2.064 -35.406 10.766 1 88.81 423 ASP A N 1
ATOM 3390 C CA . ASP A 1 423 ? -2.854 -36.312 11.578 1 88.81 423 ASP A CA 1
ATOM 3391 C C . ASP A 1 423 ? -2.314 -36.406 13.008 1 88.81 423 ASP A C 1
ATOM 3393 O O . ASP A 1 423 ? -1.518 -37.281 13.336 1 88.81 423 ASP A O 1
ATOM 3397 N N . VAL A 1 424 ? -2.76 -35.531 13.867 1 90.31 424 VAL A N 1
ATOM 3398 C CA . VAL A 1 424 ? -2.279 -35.5 15.25 1 90.31 424 VAL A CA 1
ATOM 3399 C C . VAL A 1 424 ? -3.428 -35.812 16.203 1 90.31 424 VAL A C 1
ATOM 3401 O O . VAL A 1 424 ? -3.359 -35.5 17.391 1 90.31 424 VAL A O 1
ATOM 3404 N N . GLY A 1 425 ? -4.586 -36.25 15.703 1 85.5 425 GLY A N 1
ATOM 3405 C CA . GLY A 1 425 ? -5.723 -36.656 16.516 1 85.5 425 GLY A CA 1
ATOM 3406 C C . GLY A 1 425 ? -6.609 -35.5 16.922 1 85.5 425 GLY A C 1
ATOM 3407 O O . GLY A 1 425 ? -7.316 -35.562 17.922 1 85.5 425 GLY A O 1
ATOM 3408 N N . TYR A 1 426 ? -6.43 -34.438 16.188 1 85.12 426 TYR A N 1
ATOM 3409 C CA . TYR A 1 426 ? -7.293 -33.281 16.438 1 85.12 426 TYR A CA 1
ATOM 3410 C C . TYR A 1 426 ? -8.727 -33.562 16 1 85.12 426 TYR A C 1
ATOM 3412 O O . TYR A 1 426 ? -8.953 -34.062 14.906 1 85.12 426 TYR A O 1
ATOM 3420 N N . ASN A 1 427 ? -9.656 -33.281 16.984 1 84.75 427 ASN A N 1
ATOM 3421 C CA . ASN A 1 427 ? -11.07 -33.562 16.734 1 84.75 427 ASN A CA 1
ATOM 3422 C C . ASN A 1 427 ? -11.953 -32.406 17.25 1 84.75 427 ASN A C 1
ATOM 3424 O O . ASN A 1 427 ? -11.914 -32.094 18.438 1 84.75 427 ASN A O 1
ATOM 3428 N N . SER A 1 428 ? -12.641 -31.781 16.344 1 87.19 428 SER A N 1
ATOM 3429 C CA . SER A 1 428 ? -13.594 -30.734 16.672 1 87.19 428 SER A CA 1
ATOM 3430 C C . SER A 1 428 ? -14.891 -30.891 15.898 1 87.19 428 SER A C 1
ATOM 3432 O O . SER A 1 428 ? -14.977 -31.719 14.984 1 87.19 428 SER A O 1
ATOM 3434 N N . GLU A 1 429 ? -15.914 -30.094 16.297 1 87.25 429 GLU A N 1
ATOM 3435 C CA . GLU A 1 429 ? -17.219 -30.188 15.641 1 87.25 429 GLU A CA 1
ATOM 3436 C C . GLU A 1 429 ? -17.109 -29.828 14.156 1 87.25 429 GLU A C 1
ATOM 3438 O O . GLU A 1 429 ? -17.828 -30.406 13.328 1 87.25 429 GLU A O 1
ATOM 3443 N N . ILE A 1 430 ? -16.188 -29.031 13.859 1 90.75 430 ILE A N 1
ATOM 3444 C CA . ILE A 1 430 ? -16.047 -28.562 12.484 1 90.75 430 ILE A CA 1
ATOM 3445 C C . ILE A 1 430 ? -15.195 -29.562 11.695 1 90.75 430 ILE A C 1
ATOM 3447 O O . ILE A 1 430 ? -15.438 -29.781 10.5 1 90.75 430 ILE A O 1
ATOM 3451 N N . THR A 1 431 ? -14.281 -30.234 12.289 1 90.44 431 THR A N 1
ATOM 3452 C CA . THR A 1 431 ? -13.32 -31.062 11.586 1 90.44 431 THR A CA 1
ATOM 3453 C C . THR A 1 431 ? -13.727 -32.531 11.633 1 90.44 431 THR A C 1
ATOM 3455 O O . THR A 1 431 ? -13.234 -33.344 10.852 1 90.44 431 THR A O 1
ATOM 3458 N N . ARG A 1 432 ? -14.625 -32.906 12.43 1 88.56 432 ARG A N 1
ATOM 3459 C CA . ARG A 1 432 ? -14.945 -34.312 12.703 1 88.56 432 ARG A CA 1
ATOM 3460 C C . ARG A 1 432 ? -15.391 -35.031 11.438 1 88.56 432 ARG A C 1
ATOM 3462 O O . ARG A 1 432 ? -16.234 -34.531 10.695 1 88.56 432 ARG A O 1
ATOM 3469 N N . ASP A 1 433 ? -14.797 -36.156 11.164 1 87.31 433 ASP A N 1
ATOM 3470 C CA . ASP A 1 433 ? -15.18 -37.094 10.117 1 87.31 433 ASP A CA 1
ATOM 3471 C C . ASP A 1 433 ? -14.898 -36.5 8.727 1 87.31 433 ASP A C 1
ATOM 3473 O O . ASP A 1 433 ? -15.57 -36.875 7.758 1 87.31 433 ASP A O 1
ATOM 3477 N N . LEU A 1 434 ? -14.148 -35.531 8.703 1 90.94 434 LEU A N 1
ATOM 3478 C CA . LEU A 1 434 ? -13.789 -34.969 7.406 1 90.94 434 LEU A CA 1
ATOM 3479 C C . LEU A 1 434 ? -12.383 -35.406 7.004 1 90.94 434 LEU A C 1
ATOM 3481 O O . LEU A 1 434 ? -11.555 -35.719 7.859 1 90.94 434 LEU A O 1
ATOM 3485 N N . ASP A 1 435 ? -12.242 -35.5 5.699 1 89.62 435 ASP A N 1
ATOM 3486 C CA . ASP A 1 435 ? -10.961 -35.906 5.152 1 89.62 435 ASP A CA 1
ATOM 3487 C C . ASP A 1 435 ? -9.938 -34.781 5.234 1 89.62 435 ASP A C 1
ATOM 3489 O O . ASP A 1 435 ? -10.039 -33.781 4.512 1 89.62 435 ASP A O 1
ATOM 3493 N N . ASN A 1 436 ? -8.867 -35 5.887 1 87.19 436 ASN A N 1
ATOM 3494 C CA . ASN A 1 436 ? -7.863 -34 6.16 1 87.19 436 ASN A CA 1
ATOM 3495 C C . ASN A 1 436 ? -7.059 -33.656 4.91 1 87.19 436 ASN A C 1
ATOM 3497 O O . ASN A 1 436 ? -6.391 -32.625 4.859 1 87.19 436 ASN A O 1
ATOM 3501 N N . LYS A 1 437 ? -7.105 -34.469 3.953 1 89.06 437 LYS A N 1
ATOM 3502 C CA . LYS A 1 437 ? -6.312 -34.219 2.752 1 89.06 437 LYS A CA 1
ATOM 3503 C C . LYS A 1 437 ? -7.055 -33.312 1.781 1 89.06 437 LYS A C 1
ATOM 3505 O O . LYS A 1 437 ? -6.434 -32.531 1.061 1 89.06 437 LYS A O 1
ATOM 3510 N N . ASN A 1 438 ? -8.359 -33.375 1.841 1 93.12 438 ASN A N 1
ATOM 3511 C CA . ASN A 1 438 ? -9.133 -32.625 0.852 1 93.12 438 ASN A CA 1
ATOM 3512 C C . ASN A 1 438 ? -9.891 -31.469 1.491 1 93.12 438 ASN A C 1
ATOM 3514 O O . ASN A 1 438 ? -10.148 -30.453 0.839 1 93.12 438 ASN A O 1
ATOM 3518 N N . ALA A 1 439 ? -10.219 -31.672 2.734 1 95.88 439 ALA A N 1
ATOM 3519 C CA . ALA A 1 439 ? -10.977 -30.625 3.406 1 95.88 439 ALA A CA 1
ATOM 3520 C C . ALA A 1 439 ? -10.055 -29.531 3.951 1 95.88 439 ALA A C 1
ATOM 3522 O O . ALA A 1 439 ? -8.93 -29.828 4.379 1 95.88 439 ALA A O 1
ATOM 3523 N N . SER A 1 440 ? -10.508 -28.328 3.857 1 97.5 440 SER A N 1
ATOM 3524 C CA . SER A 1 440 ? -9.797 -27.172 4.43 1 97.5 440 SER A CA 1
ATOM 3525 C C . SER A 1 440 ? -10.648 -26.484 5.488 1 97.5 440 SER A C 1
ATOM 3527 O O . SER A 1 440 ? -11.883 -26.531 5.441 1 97.5 440 SER A O 1
ATOM 3529 N N . PHE A 1 441 ? -9.992 -25.875 6.449 1 97 441 PHE A N 1
ATOM 3530 C CA . PHE A 1 441 ? -10.688 -25.203 7.539 1 97 441 PHE A CA 1
ATOM 3531 C C . PHE A 1 441 ? -10.289 -23.734 7.613 1 97 441 PHE A C 1
ATOM 3533 O O . PHE A 1 441 ? -9.102 -23.406 7.602 1 97 441 PHE A O 1
ATOM 3540 N N . ILE A 1 442 ? -11.266 -22.844 7.664 1 97.94 442 ILE A N 1
ATOM 3541 C CA . ILE A 1 442 ? -11.031 -21.406 7.734 1 97.94 442 ILE A CA 1
ATOM 3542 C C . ILE A 1 442 ? -11.633 -20.844 9.016 1 97.94 442 ILE A C 1
ATOM 3544 O O . ILE A 1 442 ? -12.789 -21.141 9.344 1 97.94 442 ILE A O 1
ATOM 3548 N N . TYR A 1 443 ? -10.906 -20.125 9.703 1 97.5 443 TYR A N 1
ATOM 3549 C CA . TYR A 1 443 ? -11.375 -19.391 10.875 1 97.5 443 TYR A CA 1
ATOM 3550 C C . TYR A 1 443 ? -11.18 -17.891 10.688 1 97.5 443 TYR A C 1
ATOM 3552 O O . TYR A 1 443 ? -10.055 -17.422 10.516 1 97.5 443 TYR A O 1
ATOM 3560 N N . VAL A 1 444 ? -12.219 -17.156 10.68 1 98 444 VAL A N 1
ATOM 3561 C CA . VAL A 1 444 ? -12.172 -15.703 10.562 1 98 444 VAL A CA 1
ATOM 3562 C C . VAL A 1 444 ? -12.625 -15.062 11.875 1 98 444 VAL A C 1
ATOM 3564 O O . VAL A 1 444 ? -13.711 -15.359 12.375 1 98 444 VAL A O 1
ATOM 3567 N N . TYR A 1 445 ? -11.836 -14.195 12.414 1 97.38 445 TYR A N 1
ATOM 3568 C CA . TYR A 1 445 ? -12.125 -13.625 13.727 1 97.38 445 TYR A CA 1
ATOM 3569 C C . TYR A 1 445 ? -11.422 -12.281 13.898 1 97.38 445 TYR A C 1
ATOM 3571 O O . TYR A 1 445 ? -10.469 -11.969 13.172 1 97.38 445 TYR A O 1
ATOM 3579 N N . PHE A 1 446 ? -11.938 -11.484 14.82 1 96.62 446 PHE A N 1
ATOM 3580 C CA . PHE A 1 446 ? -11.219 -10.273 15.195 1 96.62 446 PHE A CA 1
ATOM 3581 C C . PHE A 1 446 ? -10 -10.617 16.047 1 96.62 446 PHE A C 1
ATOM 3583 O O . PHE A 1 446 ? -10.109 -11.352 17.031 1 96.62 446 PHE A O 1
ATOM 3590 N N . ARG A 1 447 ? -8.906 -10.102 15.711 1 94.75 447 ARG A N 1
ATOM 3591 C CA . ARG A 1 447 ? -7.66 -10.352 16.438 1 94.75 447 ARG A CA 1
ATOM 3592 C C . ARG A 1 447 ? -7.59 -9.531 17.719 1 94.75 447 ARG A C 1
ATOM 3594 O O . ARG A 1 447 ? -7.109 -10.008 18.75 1 94.75 447 ARG A O 1
ATOM 3601 N N . ASP A 1 448 ? -8.133 -8.336 17.609 1 91.38 448 ASP A N 1
ATOM 3602 C CA . ASP A 1 448 ? -8.047 -7.395 18.719 1 91.38 448 ASP A CA 1
ATOM 3603 C C . ASP A 1 448 ? -9.438 -7.07 19.266 1 91.38 448 ASP A C 1
ATOM 3605 O O . ASP A 1 448 ? -10.43 -7.137 18.547 1 91.38 448 ASP A O 1
ATOM 3609 N N . ILE A 1 449 ? -9.469 -6.676 20.484 1 91.94 449 ILE A N 1
ATOM 3610 C CA . ILE A 1 449 ? -10.742 -6.348 21.125 1 91.94 449 ILE A CA 1
ATOM 3611 C C . ILE A 1 449 ? -11.102 -4.895 20.844 1 91.94 449 ILE A C 1
ATOM 3613 O O . ILE A 1 449 ? -12.258 -4.484 21.016 1 91.94 449 ILE A O 1
ATOM 3617 N N . SER A 1 450 ? -10.133 -4.18 20.359 1 92.62 450 SER A N 1
ATOM 3618 C CA . SER A 1 450 ? -10.352 -2.771 20.031 1 92.62 450 SER A CA 1
ATOM 3619 C C . SER A 1 450 ? -9.961 -2.467 18.594 1 92.62 450 SER A C 1
ATOM 3621 O O . SER A 1 450 ? -9.32 -3.287 17.922 1 92.62 450 SER A O 1
ATOM 3623 N N . TYR A 1 451 ? -10.516 -1.382 18.062 1 92.75 451 TYR A N 1
ATOM 3624 C CA . TYR A 1 451 ? -10.133 -0.927 16.734 1 92.75 451 TYR A CA 1
ATOM 3625 C C . TYR A 1 451 ? -9.586 0.493 16.781 1 92.75 451 TYR A C 1
ATOM 3627 O O . TYR A 1 451 ? -9.75 1.199 17.766 1 92.75 451 TYR A O 1
ATOM 3635 N N . ILE A 1 452 ? -8.859 0.897 15.75 1 91.62 452 ILE A N 1
ATOM 3636 C CA . ILE A 1 452 ? -8.266 2.229 15.641 1 91.62 452 ILE A CA 1
ATOM 3637 C C . ILE A 1 452 ? -9.266 3.18 14.984 1 91.62 452 ILE A C 1
ATOM 3639 O O . ILE A 1 452 ? -9.898 2.832 13.977 1 91.62 452 ILE A O 1
ATOM 3643 N N . GLU A 1 453 ? -9.422 4.336 15.562 1 92 453 GLU A N 1
ATOM 3644 C CA . GLU A 1 453 ? -10.312 5.355 15.008 1 92 453 GLU A CA 1
ATOM 3645 C C . GLU A 1 453 ? -9.547 6.641 14.703 1 92 453 GLU A C 1
ATOM 3647 O O . GLU A 1 453 ? -8.852 7.18 15.57 1 92 453 GLU A O 1
ATOM 3652 N N . TYR A 1 454 ? -9.641 7.086 13.492 1 88.81 454 TYR A N 1
ATOM 3653 C CA . TYR A 1 454 ? -9.141 8.391 13.07 1 88.81 454 TYR A CA 1
ATOM 3654 C C . TYR A 1 454 ? -10.266 9.414 13.016 1 88.81 454 TYR A C 1
ATOM 3656 O O . TYR A 1 454 ? -11.203 9.273 12.227 1 88.81 454 TYR A O 1
ATOM 3664 N N . ARG A 1 455 ? -10.18 10.398 13.789 1 88.75 455 ARG A N 1
ATOM 3665 C CA . ARG A 1 455 ? -11.18 11.469 13.789 1 88.75 455 ARG A CA 1
ATOM 3666 C C . ARG A 1 455 ? -10.602 12.758 13.211 1 88.75 455 ARG A C 1
ATOM 3668 O O . ARG A 1 455 ? -9.734 13.383 13.82 1 88.75 455 ARG A O 1
ATOM 3675 N N . LYS A 1 456 ? -11.156 13.094 12.102 1 85.5 456 LYS A N 1
ATOM 3676 C CA . LYS A 1 456 ? -10.742 14.328 11.438 1 85.5 456 LYS A CA 1
ATOM 3677 C C . LYS A 1 456 ? -11.562 15.516 11.922 1 85.5 456 LYS A C 1
ATOM 3679 O O . LYS A 1 456 ? -12.797 15.453 11.953 1 85.5 456 LYS A O 1
ATOM 3684 N N . GLN A 1 457 ? -10.875 16.5 12.32 1 83 457 GLN A N 1
ATOM 3685 C CA . GLN A 1 457 ? -11.523 17.703 12.82 1 83 457 GLN A CA 1
ATOM 3686 C C . GLN A 1 457 ? -10.805 18.953 12.336 1 83 457 GLN A C 1
ATOM 3688 O O . GLN A 1 457 ? -9.656 18.891 11.891 1 83 457 GLN A O 1
ATOM 3693 N N . ASN A 1 458 ? -11.602 20.031 12.383 1 75.19 458 ASN A N 1
ATOM 3694 C CA . ASN A 1 458 ? -10.984 21.312 12.062 1 75.19 458 ASN A CA 1
ATOM 3695 C C . ASN A 1 458 ? -10.023 21.766 13.156 1 75.19 458 ASN A C 1
ATOM 3697 O O . ASN A 1 458 ? -10.32 21.609 14.344 1 75.19 458 ASN A O 1
ATOM 3701 N N . ILE A 1 459 ? -8.805 22.125 12.656 1 71.5 459 ILE A N 1
ATOM 3702 C CA . ILE A 1 459 ? -7.867 22.672 13.633 1 71.5 459 ILE A CA 1
ATOM 3703 C C . ILE A 1 459 ? -8.422 23.969 14.227 1 71.5 459 ILE A C 1
ATOM 3705 O O . ILE A 1 459 ? -8.391 24.156 15.445 1 71.5 459 ILE A O 1
ATOM 3709 N N . MET A 1 460 ? -8.773 24.844 13.328 1 70.5 460 MET A N 1
ATOM 3710 C CA . MET A 1 460 ? -9.328 26.125 13.719 1 70.5 460 MET A CA 1
ATOM 3711 C C . MET A 1 460 ? -10.727 26.328 13.141 1 70.5 460 MET A C 1
ATOM 3713 O O . MET A 1 460 ? -10.938 26.125 11.945 1 70.5 460 MET A O 1
ATOM 3717 N N . SER A 1 461 ? -11.68 26.5 14.133 1 69.06 461 SER A N 1
ATOM 3718 C CA . SER A 1 461 ? -13.031 26.828 13.68 1 69.06 461 SER A CA 1
ATOM 3719 C C . SER A 1 461 ? -13.141 28.281 13.242 1 69.06 461 SER A C 1
ATOM 3721 O O . SER A 1 461 ? -12.234 29.078 13.484 1 69.06 461 SER A O 1
ATOM 3723 N N . TRP A 1 462 ? -14.188 28.625 12.602 1 71.25 462 TRP A N 1
ATOM 3724 C CA . TRP A 1 462 ? -14.461 30 12.203 1 71.25 462 TRP A CA 1
ATOM 3725 C C . TRP A 1 462 ? -14.523 30.922 13.414 1 71.25 462 TRP A C 1
ATOM 3727 O O . TRP A 1 462 ? -14.047 32.062 13.367 1 71.25 462 TRP A O 1
ATOM 3737 N N . ASP A 1 463 ? -15 30.297 14.422 1 70.12 463 ASP A N 1
ATOM 3738 C CA . ASP A 1 463 ? -15.102 31.094 15.648 1 70.12 463 ASP A CA 1
ATOM 3739 C C . ASP A 1 463 ? -13.727 31.406 16.219 1 70.12 463 ASP A C 1
ATOM 3741 O O . ASP A 1 463 ? -13.477 32.531 16.672 1 70.12 463 ASP A O 1
ATOM 3745 N N . SER A 1 464 ? -12.938 30.391 16.094 1 74.12 464 SER A N 1
ATOM 3746 C CA . SER A 1 464 ? -11.586 30.594 16.609 1 74.12 464 SER A CA 1
ATOM 3747 C C . SER A 1 464 ? -10.797 31.562 15.734 1 74.12 464 SER A C 1
ATOM 3749 O O . SER A 1 464 ? -9.992 32.344 16.234 1 74.12 464 SER A O 1
ATOM 3751 N N . LEU A 1 465 ? -11.086 31.516 14.508 1 78.31 465 LEU A N 1
ATOM 3752 C CA . LEU A 1 465 ? -10.422 32.438 13.594 1 78.31 465 LEU A CA 1
ATOM 3753 C C . LEU A 1 465 ? -10.859 33.875 13.859 1 78.31 465 LEU A C 1
ATOM 3755 O O . LEU A 1 465 ? -10.031 34.781 13.906 1 78.31 465 LEU A O 1
ATOM 3759 N N . LEU A 1 466 ? -12.094 34.031 14.109 1 77.56 466 LEU A N 1
ATOM 3760 C CA . LEU A 1 466 ? -12.633 35.375 14.391 1 77.56 466 LEU A CA 1
ATOM 3761 C C . LEU A 1 466 ? -12.086 35.906 15.703 1 77.56 466 LEU A C 1
ATOM 3763 O O . LEU A 1 466 ? -11.789 37.094 15.812 1 77.56 466 LEU A O 1
ATOM 3767 N N . ALA A 1 467 ? -12.008 35 16.547 1 74.94 467 ALA A N 1
ATOM 3768 C CA . ALA A 1 467 ? -11.438 35.375 17.828 1 74.94 467 ALA A CA 1
ATOM 3769 C C . ALA A 1 467 ? -9.984 35.812 17.672 1 74.94 467 ALA A C 1
ATOM 3771 O O . ALA A 1 467 ? -9.539 36.781 18.297 1 74.94 467 ALA A O 1
ATOM 3772 N N . SER A 1 468 ? -9.32 35.125 16.797 1 79.44 468 SER A N 1
ATOM 3773 C CA . SER A 1 468 ? -7.926 35.469 16.547 1 79.44 468 SER A CA 1
ATOM 3774 C C . SER A 1 468 ? -7.809 36.781 15.805 1 79.44 468 SER A C 1
ATOM 3776 O O . SER A 1 468 ? -6.895 37.594 16.062 1 79.44 468 SER A O 1
ATOM 3778 N N . PHE A 1 469 ? -8.734 37.062 15 1 81.62 469 PHE A N 1
ATOM 3779 C CA . PHE A 1 469 ? -8.766 38.344 14.32 1 81.62 469 PHE A CA 1
ATOM 3780 C C . PHE A 1 469 ? -9.008 39.469 15.312 1 81.62 469 PHE A C 1
ATOM 3782 O O . PHE A 1 469 ? -8.367 40.531 15.234 1 81.62 469 PHE A O 1
ATOM 3789 N N . GLY A 1 470 ? -9.875 39.219 16.219 1 76.25 470 GLY A N 1
ATOM 3790 C CA . GLY A 1 470 ? -10.109 40.219 17.266 1 76.25 470 GLY A CA 1
ATOM 3791 C C . GLY A 1 470 ? -8.883 40.469 18.125 1 76.25 470 GLY A C 1
ATOM 3792 O O . GLY A 1 470 ? -8.602 41.594 18.5 1 76.25 470 GLY A O 1
ATOM 3793 N N . GLY A 1 471 ? -8.273 39.375 18.375 1 77.62 471 GLY A N 1
ATOM 3794 C CA . GLY A 1 471 ? -7.043 39.5 19.141 1 77.62 471 GLY A CA 1
ATOM 3795 C C . GLY A 1 471 ? -5.984 40.312 18.406 1 77.62 471 GLY A C 1
ATOM 3796 O O . GLY A 1 471 ? -5.297 41.125 19.016 1 77.62 471 GLY A O 1
ATOM 3797 N N . ILE A 1 472 ? -5.961 40.094 17.125 1 82.88 472 ILE A N 1
ATOM 3798 C CA . ILE A 1 472 ? -4.996 40.844 16.312 1 82.88 472 ILE A CA 1
ATOM 3799 C C . ILE A 1 472 ? -5.387 42.312 16.25 1 82.88 472 ILE A C 1
ATOM 3801 O O . ILE A 1 472 ? -4.535 43.188 16.406 1 82.88 472 ILE A O 1
ATOM 3805 N N . PHE A 1 473 ? -6.594 42.531 16.078 1 82 473 PHE A N 1
ATOM 3806 C CA . PHE A 1 473 ? -7.105 43.906 16.031 1 82 473 PHE A CA 1
ATOM 3807 C C . PHE A 1 473 ? -6.879 44.625 17.359 1 82 473 PHE A C 1
ATOM 3809 O O . PHE A 1 473 ? -6.496 45.781 17.375 1 82 473 PHE A O 1
ATOM 3816 N N . GLY A 1 474 ? -7.043 43.906 18.359 1 77.31 474 GLY A N 1
ATOM 3817 C CA . GLY A 1 474 ? -6.801 44.469 19.688 1 77.31 474 GLY A CA 1
ATOM 3818 C C . GLY A 1 474 ? -5.332 44.719 19.969 1 77.31 474 GLY A C 1
ATOM 3819 O O . GLY A 1 474 ? -4.977 45.719 20.562 1 77.31 474 GLY A O 1
ATOM 3820 N N . LEU A 1 475 ? -4.613 43.906 19.453 1 79.88 475 LEU A N 1
ATOM 3821 C CA . LEU A 1 475 ? -3.174 44 19.672 1 79.88 475 LEU A CA 1
ATOM 3822 C C . LEU A 1 475 ? -2.592 45.188 18.906 1 79.88 475 LEU A C 1
ATOM 3824 O O . LEU A 1 475 ? -1.768 45.938 19.422 1 79.88 475 LEU A O 1
ATOM 3828 N N . CYS A 1 476 ? -3.049 45.312 17.703 1 80.88 476 CYS A N 1
ATOM 3829 C CA . CYS A 1 476 ? -2.42 46.281 16.828 1 80.88 476 CYS A CA 1
ATOM 3830 C C . CYS A 1 476 ? -3.025 47.688 17.031 1 80.88 476 CYS A C 1
ATOM 3832 O O . CYS A 1 476 ? -2.305 48.688 17.094 1 80.88 476 CYS A O 1
ATOM 3834 N N . LEU A 1 477 ? -4.383 47.781 17.188 1 76.5 477 LEU A N 1
ATOM 3835 C CA . LEU A 1 477 ? -5.039 49.094 17.172 1 76.5 477 LEU A CA 1
ATOM 3836 C C . LEU A 1 477 ? -5.816 49.312 18.469 1 76.5 477 LEU A C 1
ATOM 3838 O O . LEU A 1 477 ? -6.355 50.406 18.672 1 76.5 477 LEU A O 1
ATOM 3842 N N . GLY A 1 478 ? -5.797 48.375 19.359 1 73.62 478 GLY A N 1
ATOM 3843 C CA . GLY A 1 478 ? -6.57 48.5 20.594 1 73.62 478 GLY A CA 1
ATOM 3844 C C . GLY A 1 478 ? -8.062 48.625 20.344 1 73.62 478 GLY A C 1
ATOM 3845 O O . GLY A 1 478 ? -8.789 49.219 21.125 1 73.62 478 GLY A O 1
ATOM 3846 N N . GLY A 1 479 ? -8.406 48.25 19.156 1 70.75 479 GLY A N 1
ATOM 3847 C CA . GLY A 1 479 ? -9.805 48.406 18.766 1 70.75 479 GLY A CA 1
ATOM 3848 C C . GLY A 1 479 ? -10.617 47.156 19.031 1 70.75 479 GLY A C 1
ATOM 3849 O O . GLY A 1 479 ? -10.062 46.094 19.312 1 70.75 479 GLY A O 1
ATOM 3850 N N . SER A 1 480 ? -11.906 47.312 19.312 1 67.81 480 SER A N 1
ATOM 3851 C CA . SER A 1 480 ? -12.898 46.25 19.422 1 67.81 480 SER A CA 1
ATOM 3852 C C . SER A 1 480 ? -13.945 46.344 18.328 1 67.81 480 SER A C 1
ATOM 3854 O O . SER A 1 480 ? -13.883 47.25 17.484 1 67.81 480 SER A O 1
ATOM 3856 N N . VAL A 1 481 ? -14.742 45.406 18.234 1 69 481 VAL A N 1
ATOM 3857 C CA . VAL A 1 481 ? -15.844 45.469 17.281 1 69 481 VAL A CA 1
ATOM 3858 C C . VAL A 1 481 ? -16.656 46.75 17.484 1 69 481 VAL A C 1
ATOM 3860 O O . VAL A 1 481 ? -17.125 47.344 16.516 1 69 481 VAL A O 1
ATOM 3863 N N . ILE A 1 482 ? -16.641 47.25 18.656 1 64.19 482 ILE A N 1
ATOM 3864 C CA . ILE A 1 482 ? -17.406 48.438 18.984 1 64.19 482 ILE A CA 1
ATOM 3865 C C . ILE A 1 482 ? -16.766 49.656 18.344 1 64.19 482 ILE A C 1
ATOM 3867 O O . ILE A 1 482 ? -17.453 50.562 17.859 1 64.19 482 ILE A O 1
ATOM 3871 N N . SER A 1 483 ? -15.43 49.625 18.25 1 68.31 483 SER A N 1
ATOM 3872 C CA . SER A 1 483 ? -14.727 50.75 17.609 1 68.31 483 SER A CA 1
ATOM 3873 C C . SER A 1 483 ? -15.078 50.812 16.125 1 68.31 483 SER A C 1
ATOM 3875 O O . SER A 1 483 ? -15.172 51.906 15.57 1 68.31 483 SER A O 1
ATOM 3877 N N . LEU A 1 484 ? -15.344 49.719 15.648 1 71.44 484 LEU A N 1
ATOM 3878 C CA . LEU A 1 484 ? -15.719 49.688 14.234 1 71.44 484 LEU A CA 1
ATOM 3879 C C . LEU A 1 484 ? -17.156 50.188 14.055 1 71.44 484 LEU A C 1
ATOM 3881 O O . LEU A 1 484 ? -17.453 50.906 13.102 1 71.44 484 LEU A O 1
ATOM 3885 N N . VAL A 1 485 ? -18.016 49.781 14.977 1 70 485 VAL A N 1
ATOM 3886 C CA . VAL A 1 485 ? -19.391 50.25 14.914 1 70 485 VAL A CA 1
ATOM 3887 C C . VAL A 1 485 ? -19.453 51.75 15.141 1 70 485 VAL A C 1
ATOM 3889 O O . VAL A 1 485 ? -20.234 52.438 14.492 1 70 485 VAL A O 1
ATOM 3892 N N . GLU A 1 486 ? -18.594 52.281 16.016 1 64.19 486 GLU A N 1
ATOM 3893 C CA . GLU A 1 486 ? -18.5 53.719 16.25 1 64.19 486 GLU A CA 1
ATOM 3894 C C . GLU A 1 486 ? -18.078 54.438 14.984 1 64.19 486 GLU A C 1
ATOM 3896 O O . GLU A 1 486 ? -18.641 55.5 14.664 1 64.19 486 GLU A O 1
ATOM 3901 N N . LEU A 1 487 ? -17.203 53.844 14.344 1 72 487 LEU A N 1
ATOM 3902 C CA . LEU A 1 487 ? -16.75 54.438 13.102 1 72 487 LEU A CA 1
ATOM 3903 C C . LEU A 1 487 ? -17.859 54.469 12.055 1 72 487 LEU A C 1
ATOM 3905 O O . LEU A 1 487 ? -18.062 55.469 11.375 1 72 487 LEU A O 1
ATOM 3909 N N . LEU A 1 488 ? -18.516 53.406 12.016 1 74.19 488 LEU A N 1
ATOM 3910 C CA . LEU A 1 488 ? -19.609 53.312 11.062 1 74.19 488 LEU A CA 1
ATOM 3911 C C . LEU A 1 488 ? -20.719 54.281 11.414 1 74.19 488 LEU A C 1
ATOM 3913 O O . LEU A 1 488 ? -21.297 54.938 10.539 1 74.19 488 LEU A O 1
ATOM 3917 N N . TYR A 1 489 ? -20.938 54.344 12.719 1 67.75 489 TYR A N 1
ATOM 3918 C CA . TYR A 1 489 ? -21.938 55.312 13.203 1 67.75 489 TYR A CA 1
ATOM 3919 C C . TYR A 1 489 ? -21.562 56.719 12.812 1 67.75 489 TYR A C 1
ATOM 3921 O O . TYR A 1 489 ? -22.406 57.5 12.336 1 67.75 489 TYR A O 1
ATOM 3929 N N . TYR A 1 490 ? -20.344 57.094 12.898 1 69.56 490 TYR A N 1
ATOM 3930 C CA . TYR A 1 490 ? -19.875 58.406 12.555 1 69.56 490 TYR A CA 1
ATOM 3931 C C . TYR A 1 490 ? -19.984 58.656 11.055 1 69.56 490 TYR A C 1
ATOM 3933 O O . TYR A 1 490 ? -20.391 59.75 10.633 1 69.56 490 TYR A O 1
ATOM 3941 N N . ILE A 1 491 ? -19.703 57.656 10.32 1 71.94 491 ILE A N 1
ATOM 3942 C CA . ILE A 1 491 ? -19.75 57.812 8.867 1 71.94 491 ILE A CA 1
ATOM 3943 C C . ILE A 1 491 ? -21.188 57.969 8.406 1 71.94 491 ILE A C 1
ATOM 3945 O O . ILE A 1 491 ? -21.5 58.812 7.578 1 71.94 491 ILE A O 1
ATOM 3949 N N . VAL A 1 492 ? -22.031 57.125 8.969 1 73.88 492 VAL A N 1
ATOM 3950 C CA . VAL A 1 492 ? -23.438 57.188 8.594 1 73.88 492 VAL A CA 1
ATOM 3951 C C . VAL A 1 492 ? -24.047 58.531 9.023 1 73.88 492 VAL A C 1
ATOM 3953 O O . VAL A 1 492 ? -24.797 59.125 8.273 1 73.88 492 VAL A O 1
ATOM 3956 N N . ARG A 1 493 ? -23.688 58.969 10.164 1 64.12 493 ARG A N 1
ATOM 3957 C CA . ARG A 1 493 ? -24.172 60.25 10.68 1 64.12 493 ARG A CA 1
ATOM 3958 C C . ARG A 1 493 ? -23.734 61.406 9.789 1 64.12 493 ARG A C 1
ATOM 3960 O O . ARG A 1 493 ? -24.516 62.312 9.492 1 64.12 493 ARG A O 1
ATOM 3967 N N . GLU A 1 494 ? -22.562 61.344 9.32 1 67.5 494 GLU A N 1
ATOM 3968 C CA . GLU A 1 494 ? -22.031 62.406 8.469 1 67.5 494 GLU A CA 1
ATOM 3969 C C . GLU A 1 494 ? -22.656 62.375 7.078 1 67.5 494 GLU A C 1
ATOM 3971 O O . GLU A 1 494 ? -22.891 63.406 6.473 1 67.5 494 GLU A O 1
ATOM 3976 N N . PHE A 1 495 ? -22.891 61.25 6.66 1 67.56 495 PHE A N 1
ATOM 3977 C CA . PHE A 1 495 ? -23.531 61.094 5.359 1 67.56 495 PHE A CA 1
ATOM 3978 C C . PHE A 1 495 ? -24.953 61.656 5.391 1 67.56 495 PHE A C 1
ATOM 3980 O O . PHE A 1 495 ? -25.391 62.312 4.441 1 67.56 495 PHE A O 1
ATOM 3987 N N . PHE A 1 496 ? -25.609 61.375 6.43 1 60.91 496 PHE A N 1
ATOM 3988 C CA . PHE A 1 496 ? -26.969 61.875 6.566 1 60.91 496 PHE A CA 1
ATOM 3989 C C . PHE A 1 496 ? -26.969 63.375 6.832 1 60.91 496 PHE A C 1
ATOM 3991 O O . PHE A 1 496 ? -27.875 64.062 6.418 1 60.91 496 PHE A O 1
ATOM 3998 N N . TYR A 1 497 ? -25.938 63.844 7.535 1 58.28 497 TYR A N 1
ATOM 3999 C CA . TYR A 1 497 ? -25.812 65.312 7.758 1 58.28 497 TYR A CA 1
ATOM 4000 C C . TYR A 1 497 ? -25.531 66 6.453 1 58.28 497 TYR A C 1
ATOM 4002 O O . TYR A 1 497 ? -26.016 67.125 6.238 1 58.28 497 TYR A O 1
ATOM 4010 N N . LEU A 1 498 ? -24.734 65.438 5.668 1 57.28 498 LEU A N 1
ATOM 4011 C CA . LEU A 1 498 ? -24.469 66.062 4.383 1 57.28 498 LEU A CA 1
ATOM 4012 C C . LEU A 1 498 ? -25.703 66.062 3.506 1 57.28 498 LEU A C 1
ATOM 4014 O O . LEU A 1 498 ? -25.906 67 2.725 1 57.28 498 LEU A O 1
ATOM 4018 N N . ARG A 1 499 ? -26.438 65.125 3.471 1 55.25 499 ARG A N 1
ATOM 4019 C CA . ARG A 1 499 ? -27.656 65.125 2.66 1 55.25 499 ARG A CA 1
ATOM 4020 C C . ARG A 1 499 ? -28.672 66.125 3.205 1 55.25 499 ARG A C 1
ATOM 4022 O O . ARG A 1 499 ? -29.469 66.688 2.445 1 55.25 499 ARG A O 1
ATOM 4029 N N . LYS A 1 500 ? -28.812 66.125 4.5 1 49.44 500 LYS A N 1
ATOM 4030 C CA . LYS A 1 500 ? -29.734 67.188 5.004 1 49.44 500 LYS A CA 1
ATOM 4031 C C . LYS A 1 500 ? -29.141 68.562 4.918 1 49.44 500 LYS A C 1
ATOM 4033 O O . LYS A 1 500 ? -28 68.75 5.336 1 49.44 500 LYS A O 1
ATOM 4038 N N . GLY A 1 501 ? -29.234 69.25 3.775 1 42.5 501 GLY A N 1
ATOM 4039 C CA . GLY A 1 501 ? -28.891 70.625 3.457 1 42.5 501 GLY A CA 1
ATOM 4040 C C . GLY A 1 501 ? -28.656 71.5 4.688 1 42.5 501 GLY A C 1
ATOM 4041 O O . GLY A 1 501 ? -28.297 72.688 4.574 1 42.5 501 GLY A O 1
ATOM 4042 N N . SER A 1 502 ? -29.844 71.688 5.668 1 40.34 502 SER A N 1
ATOM 4043 C CA . SER A 1 502 ? -30.188 72.812 6.531 1 40.34 502 SER A CA 1
ATOM 4044 C C . SER A 1 502 ? -29.125 73.062 7.586 1 40.34 502 SER A C 1
ATOM 4046 O O . SER A 1 502 ? -28.344 72.125 7.91 1 40.34 502 SER A O 1
ATOM 4048 N N . THR A 1 503 ? -28.906 74.438 8.047 1 37.94 503 THR A N 1
ATOM 4049 C CA . THR A 1 503 ? -28.234 75.312 8.953 1 37.94 503 THR A CA 1
ATOM 4050 C C . THR A 1 503 ? -28.203 74.75 10.375 1 37.94 503 THR A C 1
ATOM 4052 O O . THR A 1 503 ? -27.906 75.5 11.328 1 37.94 503 THR A O 1
ATOM 4055 N N . SER A 1 504 ? -29.109 73.875 10.719 1 36.94 504 SER A N 1
ATOM 4056 C CA . SER A 1 504 ? -29.359 73.812 12.156 1 36.94 504 SER A CA 1
ATOM 4057 C C . SER A 1 504 ? -28.094 73.5 12.93 1 36.94 504 SER A C 1
ATOM 4059 O O . SER A 1 504 ? -27.188 72.812 12.398 1 36.94 504 SER A O 1
ATOM 4061 N N . ALA A 1 505 ? -28.094 74 14.258 1 39.62 505 ALA A N 1
ATOM 4062 C CA . ALA A 1 505 ? -27.141 74.188 15.352 1 39.62 505 ALA A CA 1
ATOM 4063 C C . ALA A 1 505 ? -26.391 72.875 15.633 1 39.62 505 ALA A C 1
ATOM 4065 O O . ALA A 1 505 ? -27 71.812 15.633 1 39.62 505 ALA A O 1
ATOM 4066 N N . LYS A 1 506 ? -25.156 72.938 15.562 1 42.69 506 LYS A N 1
ATOM 4067 C CA . LYS A 1 506 ? -24.031 72.062 16 1 42.69 506 LYS A CA 1
ATOM 4068 C C . LYS A 1 506 ? -24.391 71.312 17.266 1 42.69 506 LYS A C 1
ATOM 4070 O O . LYS A 1 506 ? -24.375 71.875 18.375 1 42.69 506 LYS A O 1
ATOM 4075 N N . ARG A 1 507 ? -25.469 70.562 17.281 1 37.94 507 ARG A N 1
ATOM 4076 C CA . ARG A 1 507 ? -25.609 69.812 18.531 1 37.94 507 ARG A CA 1
ATOM 4077 C C . ARG A 1 507 ? -24.328 69.062 18.844 1 37.94 507 ARG A C 1
ATOM 4079 O O . ARG A 1 507 ? -23.891 68.25 18.031 1 37.94 507 ARG A O 1
ATOM 4086 N N . ASN A 1 508 ? -23.375 69.625 19.531 1 34.97 508 ASN A N 1
ATOM 4087 C CA . ASN A 1 508 ? -22.188 69 20.141 1 34.97 508 ASN A CA 1
ATOM 4088 C C . ASN A 1 508 ? -22.5 67.688 20.766 1 34.97 508 ASN A C 1
ATOM 4090 O O . ASN A 1 508 ? -23.25 67.562 21.734 1 34.97 508 ASN A O 1
ATOM 4094 N N . PHE A 1 509 ? -22.891 66.688 20.062 1 37.22 509 PHE A N 1
ATOM 4095 C CA . PHE A 1 509 ? -23.047 65.375 20.719 1 37.22 509 PHE A CA 1
ATOM 4096 C C . PHE A 1 509 ? -21.906 65.125 21.703 1 37.22 509 PH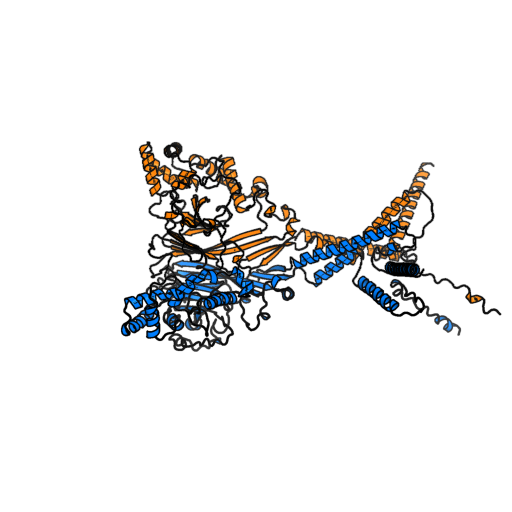E A C 1
ATOM 4098 O O . PHE A 1 509 ? -20.734 65.375 21.359 1 37.22 509 PHE A O 1
ATOM 4105 N N . PRO A 1 510 ? -22.219 65.062 23.062 1 35 510 PRO A N 1
ATOM 4106 C CA . PRO A 1 510 ? -21.172 64.812 24.047 1 35 510 PRO A CA 1
ATOM 4107 C C . PRO A 1 510 ? -20.297 63.594 23.703 1 35 510 PRO A C 1
ATOM 4109 O O . PRO A 1 510 ? -20.75 62.688 23 1 35 510 PRO A O 1
ATOM 4112 N N . ALA A 1 511 ? -19.094 63.719 23.688 1 37.88 511 ALA A N 1
ATOM 4113 C CA . ALA A 1 511 ? -18.109 62.656 23.453 1 37.88 511 ALA A CA 1
ATOM 4114 C C . ALA A 1 511 ? -18.5 61.375 24.172 1 37.88 511 ALA A C 1
ATOM 4116 O O . ALA A 1 511 ? -19.156 61.406 25.219 1 37.88 511 ALA A O 1
ATOM 4117 N N . ALA A 1 512 ? -18.703 60.281 23.547 1 39.75 512 ALA A N 1
ATOM 4118 C CA . ALA A 1 512 ? -19.094 58.969 24.031 1 39.75 512 ALA A CA 1
ATOM 4119 C C . ALA A 1 512 ? -18.625 58.75 25.469 1 39.75 512 ALA A C 1
ATOM 4121 O O . ALA A 1 512 ? -19.312 58.094 26.266 1 39.75 512 ALA A O 1
ATOM 4122 N N . SER A 1 513 ? -17.469 59.188 25.875 1 35.62 513 SER A N 1
ATOM 4123 C CA . SER A 1 513 ? -17.062 59.094 27.281 1 35.62 513 SER A CA 1
ATOM 4124 C C . SER A 1 513 ? -18.031 59.844 28.188 1 35.62 513 SER A C 1
ATOM 4126 O O . SER A 1 513 ? -18.016 59.688 29.406 1 35.62 513 SER A O 1
ATOM 4128 N N . GLU A 1 514 ? -18.766 60.812 27.625 1 35 514 GLU A N 1
ATOM 4129 C CA . GLU A 1 514 ? -19.672 61.625 28.438 1 35 514 GLU A CA 1
ATOM 4130 C C . GLU A 1 514 ? -20.969 60.875 28.734 1 35 514 GLU A C 1
ATOM 4132 O O . GLU A 1 514 ? -21.719 61.25 29.641 1 35 514 GLU A O 1
ATOM 4137 N N . LEU A 1 515 ? -21.312 60.031 27.891 1 33.03 515 LEU A N 1
ATOM 4138 C CA . LEU A 1 515 ? -22.641 59.438 28.078 1 33.03 515 LEU A CA 1
ATOM 4139 C C . LEU A 1 515 ? -22.688 58.594 29.328 1 33.03 515 LEU A C 1
ATOM 4141 O O . LEU A 1 515 ? -23.719 58.5 30 1 33.03 515 LEU A O 1
ATOM 4145 N N . PHE A 1 516 ? -21.672 57.781 29.594 1 33.12 516 PHE A N 1
ATOM 4146 C CA . PHE A 1 516 ? -21.906 56.875 30.688 1 33.12 516 PHE A CA 1
ATOM 4147 C C . PHE A 1 516 ? -21.75 57.562 32.031 1 33.12 516 PHE A C 1
ATOM 4149 O O . PHE A 1 516 ? -21.828 56.938 33.094 1 33.12 516 PHE A O 1
ATOM 4156 N N . VAL A 1 517 ? -21.094 58.781 32.156 1 30.72 517 VAL A N 1
ATOM 4157 C CA . VAL A 1 517 ? -21.047 59.344 33.5 1 30.72 517 VAL A CA 1
ATOM 4158 C C . VAL A 1 517 ? -22.438 59.875 33.875 1 30.72 517 VAL A C 1
ATOM 4160 O O . VAL A 1 517 ? -22.938 60.812 33.25 1 30.72 517 VAL A O 1
ATOM 4163 N N . SER A 1 518 ? -23.359 58.938 34.312 1 30.47 518 SER A N 1
ATOM 4164 C CA . SER A 1 518 ? -24.625 59.312 34.906 1 30.47 518 SER A CA 1
ATOM 4165 C C . SER A 1 518 ? -24.469 60.5 35.844 1 30.47 518 SER A C 1
ATOM 4167 O O . SER A 1 518 ? -23.641 60.5 36.75 1 30.47 518 SER A O 1
ATOM 4169 N N . THR A 1 519 ? -24.594 61.719 35.406 1 30.73 519 THR A N 1
ATOM 4170 C CA . THR A 1 519 ? -24.719 62.844 36.312 1 30.73 519 THR A CA 1
ATOM 4171 C C . THR A 1 519 ? -25.75 62.562 37.406 1 30.73 519 THR A C 1
ATOM 4173 O O . THR A 1 519 ? -26.875 62.156 37.125 1 30.73 519 THR A O 1
ATOM 4176 N N . PRO A 1 520 ? -25.297 62.281 38.625 1 31.67 520 PRO A N 1
ATOM 4177 C CA . PRO A 1 520 ? -26.344 62.219 39.656 1 31.67 520 PRO A CA 1
ATOM 4178 C C . PRO A 1 520 ? -27.281 63.438 39.594 1 31.67 520 PRO A C 1
ATOM 4180 O O . PRO A 1 520 ? -26.828 64.562 39.344 1 31.67 520 PRO A O 1
ATOM 4183 N N . LEU A 1 521 ? -28.438 63.281 39.125 1 32.16 521 LEU A N 1
ATOM 4184 C CA . LEU A 1 521 ? -29.516 64.25 39.219 1 32.16 521 LEU A CA 1
ATOM 4185 C C . LEU A 1 521 ? -29.516 64.938 40.594 1 32.16 521 LEU A C 1
ATOM 4187 O O . LEU A 1 521 ? -29.594 64.25 41.625 1 32.16 521 LEU A O 1
ATOM 4191 N N . LYS A 1 522 ? -28.844 66.062 40.75 1 37.16 522 LYS A N 1
ATOM 4192 C CA . LYS A 1 522 ? -29.062 66.938 41.906 1 37.16 522 LYS A CA 1
ATOM 4193 C C . LYS A 1 522 ? -30.547 67.125 42.188 1 37.16 522 LYS A C 1
ATOM 4195 O O . LYS A 1 522 ? -31.297 67.625 41.375 1 37.16 522 LYS A O 1
ATOM 4200 N N . ASP A 1 523 ? -31.141 66.188 42.906 1 33.03 523 ASP A N 1
ATOM 4201 C CA . ASP A 1 523 ? -32.469 66.375 43.5 1 33.03 523 ASP A CA 1
ATOM 4202 C C . ASP A 1 523 ? -32.469 67.688 44.344 1 33.03 523 ASP A C 1
ATOM 4204 O O . ASP A 1 523 ? -31.734 67.75 45.344 1 33.03 523 ASP A O 1
ATOM 4208 N N . SER A 1 524 ? -32.531 68.875 43.812 1 34.38 524 SER A N 1
ATOM 4209 C CA . SER A 1 524 ? -32.75 70.188 44.438 1 34.38 524 SER A CA 1
ATOM 4210 C C . SER A 1 524 ? -33.875 70.125 45.469 1 34.38 524 SER A C 1
ATOM 4212 O O . SER A 1 524 ? -34.094 71.062 46.25 1 34.38 524 SER A O 1
ATOM 4214 N N . LYS A 1 525 ? -34.844 69.312 45.312 1 36.81 525 LYS A N 1
ATOM 4215 C CA . LYS A 1 525 ? -36.094 69.562 45.969 1 36.81 525 LYS A CA 1
ATOM 4216 C C . LYS A 1 525 ? -36.031 69.25 47.469 1 36.81 525 LYS A C 1
ATOM 4218 O O . LYS A 1 525 ? -37.031 69.312 48.188 1 36.81 525 LYS A O 1
ATOM 4223 N N . TRP A 1 526 ? -34.969 68.562 47.938 1 33.78 526 TRP A N 1
ATOM 4224 C CA . TRP A 1 526 ? -35.25 68.125 49.312 1 33.78 526 TRP A CA 1
ATOM 4225 C C . TRP A 1 526 ? -35.156 69.25 50.281 1 33.78 526 TRP A C 1
ATOM 4227 O O . TRP A 1 526 ? -35.219 69.062 51.5 1 33.78 526 TRP A O 1
ATOM 4237 N N . LYS A 1 527 ? -34.844 70.5 49.875 1 35.03 527 LYS A N 1
ATOM 4238 C CA . LYS A 1 527 ? -34.719 71.5 50.938 1 35.03 527 LYS A CA 1
ATOM 4239 C C . LYS A 1 527 ? -36.062 71.812 51.594 1 35.03 527 LYS A C 1
ATOM 4241 O O . LYS A 1 527 ? -36.094 72.375 52.656 1 35.03 527 LYS A O 1
ATOM 4246 N N . LYS A 1 528 ? -37.125 71.812 50.844 1 34.06 528 LYS A N 1
ATOM 4247 C CA . LYS A 1 528 ? -38.188 72.625 51.375 1 34.06 528 LYS A CA 1
ATOM 4248 C C . LYS A 1 528 ? -38.844 72 52.594 1 34.06 528 LYS A C 1
ATOM 4250 O O . LYS A 1 528 ? -39.812 72.5 53.156 1 34.06 528 LYS A O 1
ATOM 4255 N N . PHE A 1 529 ? -38.656 70.688 52.75 1 30.92 529 PHE A N 1
ATOM 4256 C CA . PHE A 1 529 ? -39.656 70.188 53.688 1 30.92 529 PHE A CA 1
ATOM 4257 C C . PHE A 1 529 ? -39.344 70.625 55.094 1 30.92 529 PHE A C 1
ATOM 4259 O O . PHE A 1 529 ? -40.094 70.312 56.031 1 30.92 529 PHE A O 1
ATOM 4266 N N . ASN A 1 530 ? -38.125 70.938 55.469 1 29.5 530 ASN A N 1
ATOM 4267 C CA . ASN A 1 530 ? -38.031 71 56.938 1 29.5 530 ASN A CA 1
ATOM 4268 C C . ASN A 1 530 ? -38.562 72.312 57.469 1 29.5 530 ASN A C 1
ATOM 4270 O O . ASN A 1 530 ? -38.312 72.688 58.625 1 29.5 530 ASN A O 1
ATOM 4274 N N . GLY A 1 531 ? -38.875 73.312 56.625 1 26.94 531 GLY A N 1
ATOM 4275 C CA . GLY A 1 531 ? -39.281 74.562 57.312 1 26.94 531 GLY A CA 1
ATOM 4276 C C . GLY A 1 531 ? -40.562 74.438 58.094 1 26.94 531 GLY A C 1
ATOM 4277 O O . GLY A 1 531 ? -40.969 75.312 58.844 1 26.94 531 GLY A O 1
ATOM 4278 N N . LYS A 1 532 ? -41.438 73.438 57.969 1 23.61 532 LYS A N 1
ATOM 4279 C CA . LYS A 1 532 ? -42.438 73.625 59.031 1 23.61 532 LYS A CA 1
ATOM 4280 C C . LYS A 1 532 ? -41.875 73.125 60.375 1 23.61 532 LYS A C 1
ATOM 4282 O O . LYS A 1 532 ? -41.156 72.125 60.438 1 23.61 532 LYS A O 1
ATOM 4287 N N . MET B 1 1 ? 29.859 69.125 60.969 1 36.59 1 MET B N 1
ATOM 4288 C CA . MET B 1 1 ? 28.797 69.938 60.344 1 36.59 1 MET B CA 1
ATOM 4289 C C . MET B 1 1 ? 28.688 69.562 58.875 1 36.59 1 MET B C 1
ATOM 4291 O O . MET B 1 1 ? 27.641 69.812 58.25 1 36.59 1 MET B O 1
ATOM 4295 N N . ARG B 1 2 ? 29.75 69.188 58.25 1 52.09 2 ARG B N 1
ATOM 4296 C CA . ARG B 1 2 ? 29.797 69 56.781 1 52.09 2 ARG B CA 1
ATOM 4297 C C . ARG B 1 2 ? 29.172 67.688 56.375 1 52.09 2 ARG B C 1
ATOM 4299 O O . ARG B 1 2 ? 28.656 67.562 55.25 1 52.09 2 ARG B O 1
ATOM 4306 N N . VAL B 1 3 ? 29.25 66.75 57.25 1 55.81 3 VAL B N 1
ATOM 4307 C CA . VAL B 1 3 ? 28.781 65.438 56.844 1 55.81 3 VAL B CA 1
ATOM 4308 C C . VAL B 1 3 ? 27.25 65.375 56.875 1 55.81 3 VAL B C 1
ATOM 4310 O O . VAL B 1 3 ? 26.625 64.688 56.094 1 55.81 3 VAL B O 1
ATOM 4313 N N . HIS B 1 4 ? 26.688 66.25 57.719 1 55.81 4 HIS B N 1
ATOM 4314 C CA . HIS B 1 4 ? 25.219 66.188 57.812 1 55.81 4 HIS B CA 1
ATOM 4315 C C . HIS B 1 4 ? 24.594 66.875 56.594 1 55.81 4 HIS B C 1
ATOM 4317 O O . HIS B 1 4 ? 23.438 66.562 56.25 1 55.81 4 HIS B O 1
ATOM 4323 N N . SER B 1 5 ? 25.359 67.688 55.844 1 59.03 5 SER B N 1
ATOM 4324 C CA . SER B 1 5 ? 24.812 68.5 54.75 1 59.03 5 SER B CA 1
ATOM 4325 C C . SER B 1 5 ? 24.703 67.625 53.469 1 59.03 5 SER B C 1
ATOM 4327 O O . SER B 1 5 ? 23.781 67.75 52.688 1 59.03 5 SER B O 1
ATOM 4329 N N . PHE B 1 6 ? 25.578 66.688 53.406 1 61.34 6 PHE B N 1
ATOM 4330 C CA . PHE B 1 6 ? 25.578 65.875 52.188 1 61.34 6 PHE B CA 1
ATOM 4331 C C . PHE B 1 6 ? 24.422 64.875 52.188 1 61.34 6 PHE B C 1
ATOM 4333 O O . PHE B 1 6 ? 23.828 64.625 51.125 1 61.34 6 PHE B O 1
ATOM 4340 N N . ARG B 1 7 ? 24.109 64.312 53.312 1 64.12 7 ARG B N 1
ATOM 4341 C CA . ARG B 1 7 ? 23 63.375 53.438 1 64.12 7 ARG B CA 1
ATOM 4342 C C . ARG B 1 7 ? 21.672 64.062 53.188 1 64.12 7 ARG B C 1
ATOM 4344 O O . ARG B 1 7 ? 20.734 63.469 52.625 1 64.12 7 ARG B O 1
ATOM 4351 N N . SER B 1 8 ? 21.609 65.312 53.562 1 66.44 8 SER B N 1
ATOM 4352 C CA . SER B 1 8 ? 20.391 66.062 53.406 1 66.44 8 SER B CA 1
ATOM 4353 C C . SER B 1 8 ? 20.172 66.438 51.938 1 66.44 8 SER B C 1
ATOM 4355 O O . SER B 1 8 ? 19.031 66.375 51.438 1 66.44 8 SER B O 1
ATOM 4357 N N . ILE B 1 9 ? 21.234 66.688 51.25 1 66.56 9 ILE B N 1
ATOM 4358 C CA . ILE B 1 9 ? 21.156 67 49.812 1 66.56 9 ILE B CA 1
ATOM 4359 C C . ILE B 1 9 ? 20.797 65.812 49 1 66.56 9 ILE B C 1
ATOM 4361 O O . ILE B 1 9 ? 19.984 65.875 48.062 1 66.56 9 ILE B O 1
ATOM 4365 N N . SER B 1 10 ? 21.406 64.75 49.375 1 69 10 SER B N 1
ATOM 4366 C CA . SER B 1 10 ? 21.109 63.5 48.688 1 69 10 SER B CA 1
ATOM 4367 C C . SER B 1 10 ? 19.672 63.062 48.906 1 69 10 SER B C 1
ATOM 4369 O O . SER B 1 10 ? 19 62.562 48 1 69 10 SER B O 1
ATOM 4371 N N . ARG B 1 11 ? 19.234 63.219 50.125 1 69.38 11 ARG B N 1
ATOM 4372 C CA . ARG B 1 11 ? 17.844 62.906 50.438 1 69.38 11 ARG B CA 1
ATOM 4373 C C . ARG B 1 11 ? 16.875 63.844 49.75 1 69.38 11 ARG B C 1
ATOM 4375 O O . ARG B 1 11 ? 15.82 63.438 49.281 1 69.38 11 ARG B O 1
ATOM 4382 N N . ARG B 1 12 ? 17.234 65.062 49.594 1 68.5 12 ARG B N 1
ATOM 4383 C CA . ARG B 1 12 ? 16.422 66.062 48.875 1 68.5 12 ARG B CA 1
ATOM 4384 C C . ARG B 1 12 ? 16.406 65.75 47.375 1 68.5 12 ARG B C 1
ATOM 4386 O O . ARG B 1 12 ? 15.367 65.875 46.719 1 68.5 12 ARG B O 1
ATOM 4393 N N . ARG B 1 13 ? 17.484 65.375 46.875 1 68.19 13 ARG B N 1
ATOM 4394 C CA . ARG B 1 13 ? 17.578 65 45.469 1 68.19 13 ARG B CA 1
ATOM 4395 C C . ARG B 1 13 ? 16.766 63.719 45.188 1 68.19 13 ARG B C 1
ATOM 4397 O O . ARG B 1 13 ? 16.094 63.625 44.156 1 68.19 13 ARG B O 1
ATOM 4404 N N . ARG B 1 14 ? 16.938 62.781 46.125 1 69.5 14 ARG B N 1
ATOM 4405 C CA . ARG B 1 14 ? 16.156 61.562 45.969 1 69.5 14 ARG B CA 1
ATOM 4406 C C . ARG B 1 14 ? 14.664 61.844 46.062 1 69.5 14 ARG B C 1
ATOM 4408 O O . ARG B 1 14 ? 13.859 61.281 45.312 1 69.5 14 ARG B O 1
ATOM 4415 N N . LYS B 1 15 ? 14.383 62.656 47 1 69.25 15 LYS B N 1
ATOM 4416 C CA . LYS B 1 15 ? 12.984 63.062 47.156 1 69.25 15 LYS B CA 1
ATOM 4417 C C . LYS B 1 15 ? 12.492 63.844 45.938 1 69.25 15 LYS B C 1
ATOM 4419 O O . LYS B 1 15 ? 11.359 63.656 45.5 1 69.25 15 LYS B O 1
ATOM 4424 N N . ALA B 1 16 ? 13.344 64.688 45.406 1 68.06 16 ALA B N 1
ATOM 4425 C CA . ALA B 1 16 ? 13 65.438 44.219 1 68.06 16 ALA B CA 1
ATOM 4426 C C . ALA B 1 16 ? 12.859 64.5 43 1 68.06 16 ALA B C 1
ATOM 4428 O O . ALA B 1 16 ? 11.938 64.688 42.188 1 68.06 16 ALA B O 1
ATOM 4429 N N . ILE B 1 17 ? 13.734 63.688 42.938 1 67.56 17 ILE B N 1
ATOM 4430 C CA . ILE B 1 17 ? 13.672 62.719 41.844 1 67.56 17 ILE B CA 1
ATOM 4431 C C . ILE B 1 17 ? 12.43 61.844 42 1 67.56 17 ILE B C 1
ATOM 4433 O O . ILE B 1 17 ? 11.742 61.562 41 1 67.56 17 ILE B O 1
ATOM 4437 N N . SER B 1 18 ? 12.227 61.438 43.188 1 70.62 18 SER B N 1
ATOM 4438 C CA . SER B 1 18 ? 11.031 60.625 43.438 1 70.62 18 SER B CA 1
ATOM 4439 C C . SER B 1 18 ? 9.758 61.406 43.156 1 70.62 18 SER B C 1
ATOM 4441 O O . SER B 1 18 ? 8.797 60.875 42.594 1 70.62 18 SER B O 1
ATOM 4443 N N . GLN B 1 19 ? 9.75 62.656 43.5 1 70.12 19 GLN B N 1
ATOM 4444 C CA . GLN B 1 19 ? 8.602 63.531 43.219 1 70.12 19 GLN B CA 1
ATOM 4445 C C . GLN B 1 19 ? 8.43 63.75 41.719 1 70.12 19 GLN B C 1
ATOM 4447 O O . GLN B 1 19 ? 7.312 63.75 41.188 1 70.12 19 GLN B O 1
ATOM 4452 N N . CYS B 1 20 ? 9.539 63.906 41.062 1 64.88 20 CYS B N 1
ATOM 4453 C CA . CYS B 1 20 ? 9.508 64.062 39.594 1 64.88 20 CYS B CA 1
ATOM 4454 C C . CYS B 1 20 ? 8.992 62.812 38.906 1 64.88 20 CYS B C 1
ATOM 4456 O O . CYS B 1 20 ? 8.172 62.906 38 1 64.88 20 CYS B O 1
ATOM 4458 N N . LEU B 1 21 ? 9.461 61.75 39.406 1 71 21 LEU B N 1
ATOM 4459 C CA . LEU B 1 21 ? 9.016 60.469 38.844 1 71 21 LEU B CA 1
ATOM 4460 C C . LEU B 1 21 ? 7.531 60.25 39.094 1 71 21 LEU B C 1
ATOM 4462 O O . LEU B 1 21 ? 6.805 59.781 38.219 1 71 21 LEU B O 1
ATOM 4466 N N . ARG B 1 22 ? 7.102 60.531 40.281 1 71.56 22 ARG B N 1
ATOM 4467 C CA . ARG B 1 22 ? 5.695 60.406 40.625 1 71.56 22 ARG B CA 1
ATOM 4468 C C . ARG B 1 22 ? 4.816 61.281 39.75 1 71.56 22 ARG B C 1
ATOM 4470 O O . ARG B 1 22 ? 3.729 60.875 39.344 1 71.56 22 ARG B O 1
ATOM 4477 N N . GLU B 1 23 ? 5.273 62.438 39.469 1 72 23 GLU B N 1
ATOM 4478 C CA . GLU B 1 23 ? 4.504 63.375 38.625 1 72 23 GLU B CA 1
ATOM 4479 C C . GLU B 1 23 ? 4.438 62.875 37.188 1 72 23 GLU B C 1
ATOM 4481 O O . GLU B 1 23 ? 3.391 62.969 36.531 1 72 23 GLU B O 1
ATOM 4486 N N . LYS B 1 24 ? 5.523 62.312 36.844 1 70.88 24 LYS B N 1
ATOM 4487 C CA . LYS B 1 24 ? 5.574 61.812 35.469 1 70.88 24 LYS B CA 1
ATOM 4488 C C . LYS B 1 24 ? 4.699 60.594 35.312 1 70.88 24 LYS B C 1
ATOM 4490 O O . LYS B 1 24 ? 4.023 60.438 34.281 1 70.88 24 LYS B O 1
ATOM 4495 N N . ILE B 1 25 ? 4.727 59.719 36.219 1 72 25 ILE B N 1
ATOM 4496 C CA . ILE B 1 25 ? 3.879 58.531 36.188 1 72 25 ILE B CA 1
ATOM 4497 C C . ILE B 1 25 ? 2.41 58.938 36.219 1 72 25 ILE B C 1
ATOM 4499 O O . ILE B 1 25 ? 1.567 58.344 35.562 1 72 25 ILE B O 1
ATOM 4503 N N . LYS B 1 26 ? 2.217 59.969 37 1 69.88 26 LYS B N 1
ATOM 4504 C CA . LYS B 1 26 ? 0.855 60.5 37.094 1 69.88 26 LYS B CA 1
ATOM 4505 C C . LYS B 1 26 ? 0.372 61.031 35.75 1 69.88 26 LYS B C 1
ATOM 4507 O O . LYS B 1 26 ? -0.778 60.812 35.375 1 69.88 26 LYS B O 1
ATOM 4512 N N . ILE B 1 27 ? 1.282 61.656 35.062 1 65.94 27 ILE B N 1
ATOM 4513 C CA . ILE B 1 27 ? 0.932 62.188 33.75 1 65.94 27 ILE B CA 1
ATOM 4514 C C . ILE B 1 27 ? 0.681 61.062 32.75 1 65.94 27 ILE B C 1
ATOM 4516 O O . ILE B 1 27 ? -0.264 61.125 31.969 1 65.94 27 ILE B O 1
ATOM 4520 N N . TYR B 1 28 ? 1.475 60.094 32.875 1 69.25 28 TYR B N 1
ATOM 4521 C CA . TYR B 1 28 ? 1.293 58.938 32 1 69.25 28 TYR B CA 1
ATOM 4522 C C . TYR B 1 28 ? -0.019 58.219 32.281 1 69.25 28 TYR B C 1
ATOM 4524 O O . TYR B 1 28 ? -0.75 57.844 31.375 1 69.25 28 TYR B O 1
ATOM 4532 N N . CYS B 1 29 ? -0.198 57.969 33.531 1 69 29 CYS B N 1
ATOM 4533 C CA . CYS B 1 29 ? -1.408 57.25 33.938 1 69 29 CYS B CA 1
ATOM 4534 C C . CYS B 1 29 ? -2.654 58.031 33.5 1 69 29 CYS B C 1
ATOM 4536 O O . CYS B 1 29 ? -3.684 57.406 33.219 1 69 29 CYS B O 1
ATOM 4538 N N . LYS B 1 30 ? -2.482 59.25 33.375 1 63.94 30 LYS B N 1
ATOM 4539 C CA . LYS B 1 30 ? -3.613 60.094 33 1 63.94 30 LYS B CA 1
ATOM 4540 C C . LYS B 1 30 ? -3.857 60.031 31.5 1 63.94 30 LYS B C 1
ATOM 4542 O O . LYS B 1 30 ? -4.992 60.188 31.047 1 63.94 30 LYS B O 1
ATOM 4547 N N . ASN B 1 31 ? -2.738 59.656 30.688 1 61.94 31 ASN B N 1
ATOM 4548 C CA . ASN B 1 31 ? -2.854 59.75 29.234 1 61.94 31 ASN B CA 1
ATOM 4549 C C . ASN B 1 31 ? -2.797 58.375 28.594 1 61.94 31 ASN B C 1
ATOM 4551 O O . ASN B 1 31 ? -2.928 58.25 27.375 1 61.94 31 ASN B O 1
ATOM 4555 N N . THR B 1 32 ? -2.68 57.469 29.438 1 64.88 32 THR B N 1
ATOM 4556 C CA . THR B 1 32 ? -2.533 56.125 28.859 1 64.88 32 THR B CA 1
ATOM 4557 C C . THR B 1 32 ? -3.885 55.594 28.406 1 64.88 32 THR B C 1
ATOM 4559 O O . THR B 1 32 ? -4.926 55.969 28.938 1 64.88 32 THR B O 1
ATOM 4562 N N . THR B 1 33 ? -3.83 54.812 27.359 1 65.38 33 THR B N 1
ATOM 4563 C CA . THR B 1 33 ? -5.031 54.156 26.828 1 65.38 33 THR B CA 1
ATOM 4564 C C . THR B 1 33 ? -5.25 52.812 27.5 1 65.38 33 THR B C 1
ATOM 4566 O O . THR B 1 33 ? -6.223 52.125 27.203 1 65.38 33 THR B O 1
ATOM 4569 N N . LEU B 1 34 ? -4.383 52.469 28.469 1 71 34 LEU B N 1
ATOM 4570 C CA . LEU B 1 34 ? -4.562 51.219 29.203 1 71 34 LEU B CA 1
ATOM 4571 C C . LEU B 1 34 ? -5.703 51.344 30.203 1 71 34 LEU B C 1
ATOM 4573 O O . LEU B 1 34 ? -5.902 52.406 30.812 1 71 34 LEU B O 1
ATOM 4577 N N . HIS B 1 35 ? -6.402 50.312 30.297 1 65.69 35 HIS B N 1
ATOM 4578 C CA . HIS B 1 35 ? -7.547 50.344 31.203 1 65.69 35 HIS B CA 1
ATOM 4579 C C . HIS B 1 35 ? -7.098 50.281 32.656 1 65.69 35 HIS B C 1
ATOM 4581 O O . HIS B 1 35 ? -6.172 49.531 33 1 65.69 35 HIS B O 1
ATOM 4587 N N . GLY B 1 36 ? -7.629 50.969 33.5 1 65.56 36 GLY B N 1
ATOM 4588 C CA . GLY B 1 36 ? -7.457 50.906 34.938 1 65.56 36 GLY B CA 1
ATOM 4589 C C . GLY B 1 36 ? -6.422 51.875 35.469 1 65.56 36 GLY B C 1
ATOM 4590 O O . GLY B 1 36 ? -6.496 52.312 36.625 1 65.56 36 GLY B O 1
ATOM 4591 N N . PHE B 1 37 ? -5.469 52.25 34.594 1 71.75 37 PHE B N 1
ATOM 4592 C CA . PHE B 1 37 ? -4.367 53.094 35.094 1 71.75 37 PHE B CA 1
ATOM 4593 C C . PHE B 1 37 ? -4.824 54.531 35.312 1 71.75 37 PHE B C 1
ATOM 4595 O O . PHE B 1 37 ? -4.234 55.25 36.125 1 71.75 37 PHE B O 1
ATOM 4602 N N . ARG B 1 38 ? -5.922 54.812 34.75 1 65.81 38 ARG B N 1
ATOM 4603 C CA . ARG B 1 38 ? -6.441 56.188 34.875 1 65.81 38 ARG B CA 1
ATOM 4604 C C . ARG B 1 38 ? -6.973 56.438 36.281 1 65.81 38 ARG B C 1
ATOM 4606 O O . ARG B 1 38 ? -6.902 57.531 36.812 1 65.81 38 ARG B O 1
ATOM 4613 N N . TYR B 1 39 ? -7.332 55.375 36.938 1 65.31 39 TYR B N 1
ATOM 4614 C CA . TYR B 1 39 ? -7.953 55.531 38.25 1 65.31 39 TYR B CA 1
ATOM 4615 C C . TYR B 1 39 ? -6.895 55.656 39.312 1 65.31 39 TYR B C 1
ATOM 4617 O O . TYR B 1 39 ? -7.211 56 40.469 1 65.31 39 TYR B O 1
ATOM 4625 N N . LEU B 1 40 ? -5.684 55.469 38.875 1 70.56 40 LEU B N 1
ATOM 4626 C CA . LEU B 1 40 ? -4.609 55.594 39.844 1 70.56 40 LEU B CA 1
ATOM 4627 C C . LEU B 1 40 ? -4.332 57.062 40.156 1 70.56 40 LEU B C 1
ATOM 4629 O O . LEU B 1 40 ? -3.852 57.406 41.25 1 70.56 40 LEU B O 1
ATOM 4633 N N . THR B 1 41 ? -4.617 58 39.156 1 61.53 41 THR B N 1
ATOM 4634 C CA . THR B 1 41 ? -4.207 59.375 39.312 1 61.53 41 THR B CA 1
ATOM 4635 C C . THR B 1 41 ? -5.422 60.281 39.438 1 61.53 41 THR B C 1
ATOM 4637 O O . THR B 1 41 ? -5.285 61.531 39.469 1 61.53 41 THR B O 1
ATOM 4640 N N . VAL B 1 42 ? -6.559 59.688 39.625 1 57.12 42 VAL B N 1
ATOM 4641 C CA . VAL B 1 42 ? -7.695 60.594 39.75 1 57.12 42 VAL B CA 1
ATOM 4642 C C . VAL B 1 42 ? -7.574 61.406 41.031 1 57.12 42 VAL B C 1
ATOM 4644 O O . VAL B 1 42 ? -7.246 60.875 42.094 1 57.12 42 VAL B O 1
ATOM 4647 N N . HIS B 1 43 ? -7.391 62.688 40.844 1 55.62 43 HIS B N 1
ATOM 4648 C CA . HIS B 1 43 ? -7.191 63.656 41.906 1 55.62 43 HIS B CA 1
ATOM 4649 C C . HIS B 1 43 ? -8.141 63.406 43.094 1 55.62 43 HIS B C 1
ATOM 4651 O O . HIS B 1 43 ? -7.773 63.594 44.25 1 55.62 43 HIS B O 1
ATOM 4657 N N . GLN B 1 44 ? -9.398 63.031 42.875 1 55.69 44 GLN B N 1
ATOM 4658 C CA . GLN B 1 44 ? -10.32 62.938 44 1 55.69 44 GLN B CA 1
ATOM 4659 C C . GLN B 1 44 ? -10.336 61.531 44.594 1 55.69 44 GLN B C 1
ATOM 4661 O O . GLN B 1 44 ? -11.156 61.219 45.469 1 55.69 44 GLN B O 1
ATOM 4666 N N . SER B 1 45 ? -9.273 60.812 44.281 1 59.78 45 SER B N 1
ATOM 4667 C CA . SER B 1 45 ? -9.375 59.438 44.781 1 59.78 45 SER B CA 1
ATOM 4668 C C . SER B 1 45 ? -8.602 59.25 46.062 1 59.78 45 SER B C 1
ATOM 4670 O O . SER B 1 45 ? -7.594 59.938 46.281 1 59.78 45 SER B O 1
ATOM 4672 N N . THR B 1 46 ? -9.273 58.688 47.094 1 68.31 46 THR B N 1
ATOM 4673 C CA . THR B 1 46 ? -8.641 58.375 48.375 1 68.31 46 THR B CA 1
ATOM 4674 C C . THR B 1 46 ? -7.422 57.5 48.156 1 68.31 46 THR B C 1
ATOM 4676 O O . THR B 1 46 ? -7.293 56.844 47.125 1 68.31 46 THR B O 1
ATOM 4679 N N . ILE B 1 47 ? -6.418 57.625 48.906 1 76.12 47 ILE B N 1
ATOM 4680 C CA . ILE B 1 47 ? -5.188 56.844 48.875 1 76.12 47 ILE B CA 1
ATOM 4681 C C . ILE B 1 47 ? -5.527 55.375 48.844 1 76.12 47 ILE B C 1
ATOM 4683 O O . ILE B 1 47 ? -4.867 54.594 48.156 1 76.12 47 ILE B O 1
ATOM 4687 N N . ILE B 1 48 ? -6.629 55.031 49.531 1 76.06 48 ILE B N 1
ATOM 4688 C CA . ILE B 1 48 ? -7.031 53.625 49.594 1 76.06 48 ILE B CA 1
ATOM 4689 C C . ILE B 1 48 ? -7.52 53.188 48.219 1 76.06 48 ILE B C 1
ATOM 4691 O O . ILE B 1 48 ? -7.191 52.094 47.781 1 76.06 48 ILE B O 1
ATOM 4695 N N . GLU B 1 49 ? -8.227 54.062 47.531 1 78.5 49 GLU B N 1
ATOM 4696 C CA . GLU B 1 49 ? -8.734 53.719 46.219 1 78.5 49 GLU B CA 1
ATOM 4697 C C . GLU B 1 49 ? -7.605 53.594 45.188 1 78.5 49 GLU B C 1
ATOM 4699 O O . GLU B 1 49 ? -7.613 52.688 44.344 1 78.5 49 GLU B O 1
ATOM 4704 N N . SER B 1 50 ? -6.621 54.375 45.406 1 78.06 50 SER B N 1
ATOM 4705 C CA . SER B 1 50 ? -5.48 54.344 44.5 1 78.06 50 SER B CA 1
ATOM 4706 C C . SER B 1 50 ? -4.645 53.094 44.719 1 78.06 50 SER B C 1
ATOM 4708 O O . SER B 1 50 ? -4.137 52.5 43.75 1 78.06 50 SER B O 1
ATOM 4710 N N . MET B 1 51 ? -4.594 52.719 45.938 1 82.62 51 MET B N 1
ATOM 4711 C CA . MET B 1 51 ? -3.842 51.5 46.25 1 82.62 51 MET B CA 1
ATOM 4712 C C . MET B 1 51 ? -4.574 50.281 45.75 1 82.62 51 MET B C 1
ATOM 4714 O O . MET B 1 51 ? -3.945 49.312 45.281 1 82.62 51 MET B O 1
ATOM 4718 N N . LEU B 1 52 ? -5.832 50.281 45.781 1 82 52 LEU B N 1
ATOM 4719 C CA . LEU B 1 52 ? -6.625 49.188 45.281 1 82 52 LEU B CA 1
ATOM 4720 C C . LEU B 1 52 ? -6.5 49.031 43.75 1 82 52 LEU B C 1
ATOM 4722 O O . LEU B 1 52 ? -6.34 47.938 43.25 1 82 52 LEU B O 1
ATOM 4726 N N . TRP B 1 53 ? -6.535 50.219 43.125 1 81.56 53 TRP B N 1
ATOM 4727 C CA . TRP B 1 53 ? -6.41 50.156 41.656 1 81.56 53 TRP B CA 1
ATOM 4728 C C . TRP B 1 53 ? -5.004 49.75 41.25 1 81.56 53 TRP B C 1
ATOM 4730 O O . TRP B 1 53 ? -4.816 49.094 40.219 1 81.56 53 TRP B O 1
ATOM 4740 N N . PHE B 1 54 ? -4.066 50.125 42.062 1 82.75 54 PHE B N 1
ATOM 4741 C CA . PHE B 1 54 ? -2.693 49.688 41.812 1 82.75 54 PHE B CA 1
ATOM 4742 C C . PHE B 1 54 ? -2.561 48.188 41.938 1 82.75 54 PHE B C 1
ATOM 4744 O O . PHE B 1 54 ? -1.923 47.531 41.094 1 82.75 54 PHE B O 1
ATOM 4751 N N . LEU B 1 55 ? -3.199 47.625 42.906 1 85.25 55 LEU B N 1
ATOM 4752 C CA . LEU B 1 55 ? -3.17 46.188 43.094 1 85.25 55 LEU B CA 1
ATOM 4753 C C . LEU B 1 55 ? -3.867 45.469 41.938 1 85.25 55 LEU B C 1
ATOM 4755 O O . LEU B 1 55 ? -3.391 44.438 41.469 1 85.25 55 LEU B O 1
ATOM 4759 N N . VAL B 1 56 ? -4.93 46 41.5 1 83.12 56 VAL B N 1
ATOM 4760 C CA . VAL B 1 56 ? -5.668 45.406 40.375 1 83.12 56 VAL B CA 1
ATOM 4761 C C . VAL B 1 56 ? -4.82 45.438 39.125 1 83.12 56 VAL B C 1
ATOM 4763 O O . VAL B 1 56 ? -4.777 44.469 38.344 1 83.12 56 VAL B O 1
ATOM 4766 N N . CYS B 1 57 ? -4.145 46.531 38.875 1 81.06 57 CYS B N 1
ATOM 4767 C CA . CYS B 1 57 ? -3.318 46.656 37.688 1 81.06 57 CYS B CA 1
ATOM 4768 C C . CYS B 1 57 ? -2.143 45.688 37.719 1 81.06 57 CYS B C 1
ATOM 4770 O O . CYS B 1 57 ? -1.834 45.031 36.75 1 81.06 57 CYS B O 1
ATOM 4772 N N . ILE B 1 58 ? -1.545 45.562 38.875 1 86.69 58 ILE B N 1
ATOM 4773 C CA . ILE B 1 58 ? -0.407 44.656 39 1 86.69 58 ILE B CA 1
ATOM 4774 C C . ILE B 1 58 ? -0.874 43.219 38.875 1 86.69 58 ILE B C 1
ATOM 4776 O O . ILE B 1 58 ? -0.201 42.406 38.219 1 86.69 58 ILE B O 1
ATOM 4780 N N . MET B 1 59 ? -1.959 42.875 39.406 1 87.12 59 MET B N 1
ATOM 4781 C CA . MET B 1 59 ? -2.502 41.531 39.281 1 87.12 59 MET B CA 1
ATOM 4782 C C . MET B 1 59 ? -2.855 41.219 37.844 1 87.12 59 MET B C 1
ATOM 4784 O O . MET B 1 59 ? -2.676 40.094 37.375 1 87.12 59 MET B O 1
ATOM 4788 N N . SER B 1 60 ? -3.348 42.219 37.094 1 85.12 60 SER B N 1
ATOM 4789 C CA . SER B 1 60 ? -3.682 42.031 35.688 1 85.12 60 SER B CA 1
ATOM 4790 C C . SER B 1 60 ? -2.43 41.812 34.844 1 85.12 60 SER B C 1
ATOM 4792 O O . SER B 1 60 ? -2.426 40.969 33.938 1 85.12 60 SER B O 1
ATOM 4794 N N . ILE B 1 61 ? -1.417 42.469 35.219 1 86.12 61 ILE B N 1
ATOM 4795 C CA . ILE B 1 61 ? -0.16 42.312 34.5 1 86.12 61 ILE B CA 1
ATOM 4796 C C . ILE B 1 61 ? 0.426 40.938 34.781 1 86.12 61 ILE B C 1
ATOM 4798 O O . ILE B 1 61 ? 0.871 40.25 33.844 1 86.12 61 ILE B O 1
ATOM 4802 N N . ILE B 1 62 ? 0.4 40.562 36 1 89.56 62 ILE B N 1
ATOM 4803 C CA . ILE B 1 62 ? 0.917 39.25 36.375 1 89.56 62 ILE B CA 1
ATOM 4804 C C . ILE B 1 62 ? 0.093 38.156 35.688 1 89.56 62 ILE B C 1
ATOM 4806 O O . ILE B 1 62 ? 0.648 37.219 35.156 1 89.56 62 ILE B O 1
ATOM 4810 N N . PHE B 1 63 ? -1.181 38.312 35.688 1 87 63 PHE B N 1
ATOM 4811 C CA . PHE B 1 63 ? -2.072 37.375 35.031 1 87 63 PHE B CA 1
ATOM 4812 C C . PHE B 1 63 ? -1.796 37.312 33.531 1 87 63 PHE B C 1
ATOM 4814 O O . PHE B 1 63 ? -1.789 36.25 32.938 1 87 63 PHE B O 1
ATOM 4821 N N . CYS B 1 64 ? -1.567 38.438 32.938 1 86 64 CYS B N 1
ATOM 4822 C CA . CYS B 1 64 ? -1.235 38.531 31.531 1 86 64 CYS B CA 1
ATOM 4823 C C . CYS B 1 64 ? 0.054 37.781 31.219 1 86 64 CYS B C 1
ATOM 4825 O O . CYS B 1 64 ? 0.108 36.969 30.281 1 86 64 CYS B O 1
ATOM 4827 N N . ILE B 1 65 ? 0.952 37.969 32 1 89.88 65 ILE B N 1
ATOM 4828 C CA . ILE B 1 65 ? 2.254 37.344 31.812 1 89.88 65 ILE B CA 1
ATOM 4829 C C . ILE B 1 65 ? 2.137 35.844 31.984 1 89.88 65 ILE B C 1
ATOM 4831 O O . ILE B 1 65 ? 2.701 35.062 31.203 1 89.88 65 ILE B O 1
ATOM 4835 N N . ILE B 1 66 ? 1.424 35.406 32.938 1 89.19 66 ILE B N 1
ATOM 4836 C CA . ILE B 1 66 ? 1.249 34 33.188 1 89.19 66 ILE B CA 1
ATOM 4837 C C . ILE B 1 66 ? 0.551 33.344 32 1 89.19 66 ILE B C 1
ATOM 4839 O O . ILE B 1 66 ? 0.965 32.281 31.547 1 89.19 66 ILE B O 1
ATOM 4843 N N . LEU B 1 67 ? -0.385 33.969 31.5 1 87.19 67 LEU B N 1
ATOM 4844 C CA . LEU B 1 67 ? -1.114 33.406 30.359 1 87.19 67 LEU B CA 1
ATOM 4845 C C . LEU B 1 67 ? -0.233 33.375 29.125 1 87.19 67 LEU B C 1
ATOM 4847 O O . LEU B 1 67 ? -0.269 32.406 28.359 1 87.19 67 LEU B O 1
ATOM 4851 N N . MET B 1 68 ? 0.49 34.375 28.938 1 87.12 68 MET B N 1
ATOM 4852 C CA . MET B 1 68 ? 1.382 34.406 27.781 1 87.12 68 MET B CA 1
ATOM 4853 C C . MET B 1 68 ? 2.475 33.344 27.906 1 87.12 68 MET B C 1
ATOM 4855 O O . MET B 1 68 ? 2.844 32.719 26.922 1 87.12 68 MET B O 1
ATOM 4859 N N . MET B 1 69 ? 2.951 33.156 29.078 1 88.88 69 MET B N 1
ATOM 4860 C CA . MET B 1 69 ? 3.984 32.156 29.297 1 88.88 69 MET B CA 1
ATOM 4861 C C . MET B 1 69 ? 3.428 30.734 29.094 1 88.88 69 MET B C 1
ATOM 4863 O O . MET B 1 69 ? 4.117 29.859 28.578 1 88.88 69 MET B O 1
ATOM 4867 N N . ARG B 1 70 ? 2.301 30.562 29.547 1 85.12 70 ARG B N 1
ATOM 4868 C CA . ARG B 1 70 ? 1.658 29.281 29.344 1 85.12 70 ARG B CA 1
ATOM 4869 C C . ARG B 1 70 ? 1.449 29 27.859 1 85.12 70 ARG B C 1
ATOM 4871 O O . ARG B 1 70 ? 1.639 27.859 27.391 1 85.12 70 ARG B O 1
ATOM 4878 N N . LEU B 1 71 ? 1.031 29.906 27.125 1 83.69 71 LEU B N 1
ATOM 4879 C CA . LEU B 1 71 ? 0.837 29.75 25.688 1 83.69 71 LEU B CA 1
ATOM 4880 C C . LEU B 1 71 ? 2.166 29.5 24.984 1 83.69 71 LEU B C 1
ATOM 4882 O O . LEU B 1 71 ? 2.246 28.688 24.062 1 83.69 71 LEU B O 1
ATOM 4886 N N . TRP B 1 72 ? 3.178 30.188 25.453 1 84.06 72 TRP B N 1
ATOM 4887 C CA . TRP B 1 72 ? 4.516 30 24.906 1 84.06 72 TRP B CA 1
ATOM 4888 C C . TRP B 1 72 ? 5.016 28.578 25.172 1 84.06 72 TRP B C 1
ATOM 4890 O O . TRP B 1 72 ? 5.602 27.953 24.281 1 84.06 72 TRP B O 1
ATOM 4900 N N . HIS B 1 73 ? 4.766 28.141 26.312 1 82.31 73 HIS B N 1
ATOM 4901 C CA . HIS B 1 73 ? 5.203 26.797 26.672 1 82.31 73 HIS B CA 1
ATOM 4902 C C . HIS B 1 73 ? 4.477 25.734 25.859 1 82.31 73 HIS B C 1
ATOM 4904 O O . HIS B 1 73 ? 5.09 24.766 25.406 1 82.31 73 HIS B O 1
ATOM 4910 N N . ASN B 1 74 ? 3.264 25.906 25.641 1 77.44 74 ASN B N 1
ATOM 4911 C CA . ASN B 1 74 ? 2.486 25 24.812 1 77.44 74 ASN B CA 1
ATOM 4912 C C . ASN B 1 74 ? 2.955 25.016 23.359 1 77.44 74 ASN B C 1
ATOM 4914 O O . ASN B 1 74 ? 3.025 23.969 22.719 1 77.44 74 ASN B O 1
ATOM 4918 N N . PHE B 1 75 ? 3.207 26.156 22.906 1 76 75 PHE B N 1
ATOM 4919 C CA . PHE B 1 75 ? 3.699 26.312 21.547 1 76 75 PHE B CA 1
ATOM 4920 C C . PHE B 1 75 ? 5.043 25.625 21.375 1 76 75 PHE B C 1
ATOM 4922 O O . PHE B 1 75 ? 5.277 24.969 20.359 1 76 75 PHE B O 1
ATOM 4929 N N . ASP B 1 76 ? 5.809 25.688 22.328 1 75.94 76 ASP B N 1
ATOM 4930 C CA . ASP B 1 76 ? 7.156 25.141 22.25 1 75.94 76 ASP B CA 1
ATOM 4931 C C . ASP B 1 76 ? 7.137 23.625 22.406 1 75.94 76 ASP B C 1
ATOM 4933 O O . ASP B 1 76 ? 7.914 22.906 21.75 1 75.94 76 ASP B O 1
ATOM 4937 N N . GLU B 1 77 ? 6.246 23.125 23.141 1 73.88 77 GLU B N 1
ATOM 4938 C CA . GLU B 1 77 ? 6.211 21.703 23.453 1 73.88 77 GLU B CA 1
ATOM 4939 C C . GLU B 1 77 ? 5.488 20.922 22.359 1 73.88 77 GLU B C 1
ATOM 4941 O O . GLU B 1 77 ? 5.797 19.75 22.109 1 73.88 77 GLU B O 1
ATOM 4946 N N . ASN B 1 78 ? 4.512 21.453 21.797 1 68.75 78 ASN B N 1
ATOM 4947 C CA . ASN B 1 78 ? 3.703 20.734 20.828 1 68.75 78 ASN B CA 1
ATOM 4948 C C . ASN B 1 78 ? 3.635 21.484 19.484 1 68.75 78 ASN B C 1
ATOM 4950 O O . ASN B 1 78 ? 2.557 21.906 19.062 1 68.75 78 ASN B O 1
ATOM 4954 N N . PRO B 1 79 ? 4.672 21.359 18.859 1 67.31 79 PRO B N 1
ATOM 4955 C CA . PRO B 1 79 ? 4.711 22.25 17.703 1 67.31 79 PRO B CA 1
ATOM 4956 C C . PRO B 1 79 ? 4.047 21.641 16.469 1 67.31 79 PRO B C 1
ATOM 4958 O O . PRO B 1 79 ? 3.551 22.375 15.602 1 67.31 79 PRO B O 1
ATOM 4961 N N . THR B 1 80 ? 4.012 20.359 16.5 1 74.56 80 THR B N 1
ATOM 4962 C CA . THR B 1 80 ? 3.566 19.781 15.227 1 74.56 80 THR B CA 1
ATOM 4963 C C . THR B 1 80 ? 2.363 18.875 15.438 1 74.56 80 THR B C 1
ATOM 4965 O O . THR B 1 80 ? 2.168 18.328 16.531 1 74.56 80 THR B O 1
ATOM 4968 N N . ALA B 1 81 ? 1.468 18.938 14.508 1 77.31 81 ALA B N 1
ATOM 4969 C CA . ALA B 1 81 ? 0.343 18 14.43 1 77.31 81 ALA B CA 1
ATOM 4970 C C . ALA B 1 81 ? 0.375 17.219 13.125 1 77.31 81 ALA B C 1
ATOM 4972 O O . ALA B 1 81 ? 0.985 17.641 12.141 1 77.31 81 ALA B O 1
ATOM 4973 N N . THR B 1 82 ? -0.111 16 13.195 1 82 82 THR B N 1
ATOM 4974 C CA . THR B 1 82 ? -0.131 15.164 12 1 82 82 THR B CA 1
ATOM 4975 C C . THR B 1 82 ? -1.565 14.875 11.562 1 82 82 THR B C 1
ATOM 4977 O O . THR B 1 82 ? -2.398 14.469 12.375 1 82 82 THR B O 1
ATOM 4980 N N . ALA B 1 83 ? -1.803 15.305 10.352 1 83.19 83 ALA B N 1
ATOM 4981 C CA . ALA B 1 83 ? -3.074 14.945 9.734 1 83.19 83 ALA B CA 1
ATOM 4982 C C . ALA B 1 83 ? -2.936 13.664 8.906 1 83.19 83 ALA B C 1
ATOM 4984 O O . ALA B 1 83 ? -1.949 13.484 8.188 1 83.19 83 ALA B O 1
ATOM 4985 N N . ILE B 1 84 ? -3.881 12.758 9.055 1 85.19 84 ILE B N 1
ATOM 4986 C CA . ILE B 1 84 ? -3.836 11.492 8.336 1 85.19 84 ILE B CA 1
ATOM 4987 C C . ILE B 1 84 ? -4.941 11.453 7.285 1 85.19 84 ILE B C 1
ATOM 4989 O O . ILE B 1 84 ? -6.098 11.773 7.578 1 85.19 84 ILE B O 1
ATOM 4993 N N . SER B 1 85 ? -4.496 11.141 6.082 1 82.19 85 SER B N 1
ATOM 4994 C CA . SER B 1 85 ? -5.441 10.93 4.992 1 82.19 85 SER B CA 1
ATOM 4995 C C . SER B 1 85 ? -5.328 9.516 4.434 1 82.19 85 SER B C 1
ATOM 4997 O O . SER B 1 85 ? -4.23 9.062 4.098 1 82.19 85 SER B O 1
ATOM 4999 N N . THR B 1 86 ? -6.441 8.805 4.348 1 78.88 86 THR B N 1
ATOM 5000 C CA . THR B 1 86 ? -6.422 7.418 3.893 1 78.88 86 THR B CA 1
ATOM 5001 C C . THR B 1 86 ? -7.109 7.285 2.537 1 78.88 86 THR B C 1
ATOM 5003 O O . THR B 1 86 ? -7.332 6.172 2.055 1 78.88 86 THR B O 1
ATOM 5006 N N . THR B 1 87 ? -7.367 8.344 1.892 1 74.94 87 THR B N 1
ATOM 5007 C CA . THR B 1 87 ? -8.234 8.25 0.724 1 74.94 87 THR B CA 1
ATOM 5008 C C . THR B 1 87 ? -7.508 8.734 -0.53 1 74.94 87 THR B C 1
ATOM 5010 O O . THR B 1 87 ? -8.117 8.867 -1.593 1 74.94 87 THR B O 1
ATOM 5013 N N . ASN B 1 88 ? -6.289 8.945 -0.413 1 81.44 88 ASN B N 1
ATOM 5014 C CA . ASN B 1 88 ? -5.539 9.414 -1.577 1 81.44 88 ASN B CA 1
ATOM 5015 C C . ASN B 1 88 ? -5.34 8.289 -2.596 1 81.44 88 ASN B C 1
ATOM 5017 O O . ASN B 1 88 ? -4.988 7.168 -2.23 1 81.44 88 ASN B O 1
ATOM 5021 N N . PRO B 1 89 ? -5.57 8.57 -3.828 1 81.38 89 PRO B N 1
ATOM 5022 C CA . PRO B 1 89 ? -5.453 7.535 -4.859 1 81.38 89 PRO B CA 1
ATOM 5023 C C . PRO B 1 89 ? -4.004 7.164 -5.16 1 81.38 89 PRO B C 1
ATOM 5025 O O . PRO B 1 89 ? -3.121 8.023 -5.121 1 81.38 89 PRO B O 1
ATOM 5028 N N . ILE B 1 90 ? -3.74 5.961 -5.66 1 87.44 90 ILE B N 1
ATOM 5029 C CA . ILE B 1 90 ? -2.398 5.414 -5.828 1 87.44 90 ILE B CA 1
ATOM 5030 C C . ILE B 1 90 ? -1.771 5.969 -7.105 1 87.44 90 ILE B C 1
ATOM 5032 O O . ILE B 1 90 ? -0.563 5.836 -7.316 1 87.44 90 ILE B O 1
ATOM 5036 N N . TRP B 1 91 ? -2.502 6.582 -8.008 1 82.56 91 TRP B N 1
ATOM 5037 C CA . TRP B 1 91 ? -1.89 7.094 -9.227 1 82.56 91 TRP B CA 1
ATOM 5038 C C . TRP B 1 91 ? -1.036 8.32 -8.93 1 82.56 91 TRP B C 1
ATOM 5040 O O . TRP B 1 91 ? -0.374 8.859 -9.82 1 82.56 91 TRP B O 1
ATOM 5050 N N . ASN B 1 92 ? -1.06 8.797 -7.648 1 85.06 92 ASN B N 1
ATOM 5051 C CA . ASN B 1 92 ? -0.235 9.93 -7.242 1 85.06 92 ASN B CA 1
ATOM 5052 C C . ASN B 1 92 ? 1.124 9.477 -6.715 1 85.06 92 ASN B C 1
ATOM 5054 O O . ASN B 1 92 ? 1.98 10.305 -6.402 1 85.06 92 ASN B O 1
ATOM 5058 N N . ILE B 1 93 ? 1.252 8.188 -6.625 1 92 93 ILE B N 1
ATOM 5059 C CA . ILE B 1 93 ? 2.547 7.703 -6.16 1 92 93 ILE B CA 1
ATOM 5060 C C . ILE B 1 93 ? 3.158 6.781 -7.215 1 92 93 ILE B C 1
ATOM 5062 O O . ILE B 1 93 ? 2.457 6.285 -8.094 1 92 93 ILE B O 1
ATOM 5066 N N . TYR B 1 94 ? 4.41 6.629 -7.094 1 94.5 94 TYR B N 1
ATOM 5067 C CA . TYR B 1 94 ? 5.148 5.812 -8.047 1 94.5 94 TYR B CA 1
ATOM 5068 C C . TYR B 1 94 ? 5.035 4.332 -7.703 1 94.5 94 TYR B C 1
ATOM 5070 O O . TYR B 1 94 ? 4.867 3.973 -6.535 1 94.5 94 TYR B O 1
ATOM 5078 N N . PHE B 1 95 ? 5.059 3.523 -8.812 1 96.12 95 PHE B N 1
ATOM 5079 C CA . PHE B 1 95 ? 5.242 2.09 -8.617 1 96.12 95 PHE B CA 1
ATOM 5080 C C . PHE B 1 95 ? 6.641 1.789 -8.086 1 96.12 95 PHE B C 1
ATOM 5082 O O . PHE B 1 95 ? 7.617 2.398 -8.523 1 96.12 95 PHE B O 1
ATOM 5089 N N . PRO B 1 96 ? 6.809 0.904 -7.145 1 97.12 96 PRO B N 1
ATOM 5090 C CA . PRO B 1 96 ? 8.133 0.642 -6.582 1 97.12 96 PRO B CA 1
ATOM 5091 C C . PRO B 1 96 ? 9.062 -0.063 -7.566 1 97.12 96 PRO B C 1
ATOM 5093 O O . PRO B 1 96 ? 8.617 -0.548 -8.609 1 97.12 96 PRO B O 1
ATOM 5096 N N . GLY B 1 97 ? 10.297 0.042 -7.246 1 96.88 97 GLY B N 1
ATOM 5097 C CA . GLY B 1 97 ? 11.25 -0.796 -7.949 1 96.88 97 GLY B CA 1
ATOM 5098 C C . GLY B 1 97 ? 11.164 -2.26 -7.562 1 96.88 97 GLY B C 1
ATOM 5099 O O . GLY B 1 97 ? 10.969 -2.584 -6.387 1 96.88 97 GLY B O 1
ATOM 5100 N N . VAL B 1 98 ? 11.281 -3.111 -8.57 1 98.31 98 VAL B N 1
ATOM 5101 C CA . VAL B 1 98 ? 11.266 -4.555 -8.352 1 98.31 98 VAL B CA 1
ATOM 5102 C C . VAL B 1 98 ? 12.594 -5.16 -8.805 1 98.31 98 VAL B C 1
ATOM 5104 O O . VAL B 1 98 ? 12.875 -5.223 -10 1 98.31 98 VAL B O 1
ATOM 5107 N N . THR B 1 99 ? 13.336 -5.59 -7.844 1 97.94 99 THR B N 1
ATOM 5108 C CA . THR B 1 99 ? 14.641 -6.188 -8.133 1 97.94 99 THR B CA 1
ATOM 5109 C C . THR B 1 99 ? 14.633 -7.68 -7.812 1 97.94 99 THR B C 1
ATOM 5111 O O . THR B 1 99 ? 14.32 -8.078 -6.688 1 97.94 99 THR B O 1
ATOM 5114 N N . ILE B 1 100 ? 14.961 -8.477 -8.781 1 98.62 100 ILE B N 1
ATOM 5115 C CA . ILE B 1 100 ? 14.961 -9.93 -8.633 1 98.62 100 ILE B CA 1
ATOM 5116 C C . ILE B 1 100 ? 16.391 -10.453 -8.664 1 98.62 100 ILE B C 1
ATOM 5118 O O . ILE B 1 100 ? 17.109 -10.242 -9.641 1 98.62 100 ILE B O 1
ATOM 5122 N N . CYS B 1 101 ? 16.766 -11.102 -7.633 1 98.06 101 CYS B N 1
ATOM 5123 C CA . CYS B 1 101 ? 18.125 -11.594 -7.492 1 98.06 101 CYS B CA 1
ATOM 5124 C C . CYS B 1 101 ? 18.156 -13.117 -7.391 1 98.06 101 CYS B C 1
ATOM 5126 O O . CYS B 1 101 ? 17.531 -13.688 -6.496 1 98.06 101 CYS B O 1
ATOM 5128 N N . ASN B 1 102 ? 18.859 -13.719 -8.289 1 98.38 102 ASN B N 1
ATOM 5129 C CA . ASN B 1 102 ? 19.109 -15.141 -8.109 1 98.38 102 ASN B CA 1
ATOM 5130 C C . ASN B 1 102 ? 19.969 -15.414 -6.879 1 98.38 102 ASN B C 1
ATOM 5132 O O . ASN B 1 102 ? 20.953 -14.719 -6.648 1 98.38 102 ASN B O 1
ATOM 5136 N N . ASN B 1 103 ? 19.578 -16.406 -6.125 1 98.06 103 ASN B N 1
ATOM 5137 C CA . ASN B 1 103 ? 20.375 -16.75 -4.949 1 98.06 103 ASN B CA 1
ATOM 5138 C C . ASN B 1 103 ? 21.734 -17.312 -5.336 1 98.06 103 ASN B C 1
ATOM 5140 O O . ASN B 1 103 ? 22.672 -17.312 -4.535 1 98.06 103 ASN B O 1
ATOM 5144 N N . ASN B 1 104 ? 21.766 -17.828 -6.516 1 98.06 104 ASN B N 1
ATOM 5145 C CA . ASN B 1 104 ? 23.031 -18.359 -7.043 1 98.06 104 ASN B CA 1
ATOM 5146 C C . ASN B 1 104 ? 23.938 -17.25 -7.543 1 98.06 104 ASN B C 1
ATOM 5148 O O . ASN B 1 104 ? 23.609 -16.562 -8.508 1 98.06 104 ASN B O 1
ATOM 5152 N N . LYS B 1 105 ? 25.062 -17.141 -6.961 1 97.56 105 LYS B N 1
ATOM 5153 C CA . LYS B 1 105 ? 25.953 -16.047 -7.32 1 97.56 105 LYS B CA 1
ATOM 5154 C C . LYS B 1 105 ? 26.953 -16.469 -8.383 1 97.56 105 LYS B C 1
ATOM 5156 O O . LYS B 1 105 ? 27.609 -15.641 -9.008 1 97.56 105 LYS B O 1
ATOM 5161 N N . VAL B 1 106 ? 27.047 -17.703 -8.539 1 98.19 106 VAL B N 1
ATOM 5162 C CA . VAL B 1 106 ? 27.938 -18.25 -9.562 1 98.19 106 VAL B CA 1
ATOM 5163 C C . VAL B 1 106 ? 27.156 -19.172 -10.492 1 98.19 106 VAL B C 1
ATOM 5165 O O . VAL B 1 106 ? 26.828 -20.297 -10.117 1 98.19 106 VAL B O 1
ATOM 5168 N N . TYR B 1 107 ? 26.984 -18.734 -11.688 1 97.88 107 TYR B N 1
ATOM 5169 C CA . TYR B 1 107 ? 26.297 -19.5 -12.719 1 97.88 107 TYR B CA 1
ATOM 5170 C C . TYR B 1 107 ? 27.203 -20.578 -13.289 1 97.88 107 TYR B C 1
ATOM 5172 O O . TYR B 1 107 ? 28.203 -20.266 -13.938 1 97.88 107 TYR B O 1
ATOM 5180 N N . ASN B 1 108 ? 26.891 -21.797 -13.125 1 97.69 108 ASN B N 1
ATOM 5181 C CA . ASN B 1 108 ? 27.75 -22.938 -13.383 1 97.69 108 ASN B CA 1
ATOM 5182 C C . ASN B 1 108 ? 28.203 -22.969 -14.836 1 97.69 108 ASN B C 1
ATOM 5184 O O . ASN B 1 108 ? 29.375 -23.234 -15.125 1 97.69 108 ASN B O 1
ATOM 5188 N N . PRO B 1 109 ? 27.328 -22.766 -15.805 1 96.69 109 PRO B N 1
ATOM 5189 C CA . PRO B 1 109 ? 27.766 -22.781 -17.203 1 96.69 109 PRO B CA 1
ATOM 5190 C C . PRO B 1 109 ? 28.906 -21.797 -17.469 1 96.69 109 PRO B C 1
ATOM 5192 O O . PRO B 1 109 ? 29.844 -22.125 -18.203 1 96.69 109 PRO B O 1
ATOM 5195 N N . HIS B 1 110 ? 28.844 -20.672 -16.906 1 96.94 110 HIS B N 1
ATOM 5196 C CA . HIS B 1 110 ? 29.906 -19.703 -17.078 1 96.94 110 HIS B CA 1
ATOM 5197 C C . HIS B 1 110 ? 31.141 -20.078 -16.266 1 96.94 110 HIS B C 1
ATOM 5199 O O . HIS B 1 110 ? 32.281 -19.906 -16.719 1 96.94 110 HIS B O 1
ATOM 5205 N N . ALA B 1 111 ? 30.891 -20.609 -15.062 1 97.56 111 ALA B N 1
ATOM 5206 C CA . ALA B 1 111 ? 32 -21.047 -14.227 1 97.56 111 ALA B CA 1
ATOM 5207 C C . ALA B 1 111 ? 32.812 -22.141 -14.922 1 97.56 111 ALA B C 1
ATOM 5209 O O . ALA B 1 111 ? 34.031 -22.188 -14.773 1 97.56 111 ALA B O 1
ATOM 5210 N N . LYS B 1 112 ? 32.156 -23 -15.609 1 96.81 112 LYS B N 1
ATOM 5211 C CA . LYS B 1 112 ? 32.812 -24.078 -16.344 1 96.81 112 LYS B CA 1
ATOM 5212 C C . LYS B 1 112 ? 33.75 -23.5 -17.422 1 96.81 112 LYS B C 1
ATOM 5214 O O . LYS B 1 112 ? 34.844 -23.984 -17.609 1 96.81 112 LYS B O 1
ATOM 5219 N N . ILE B 1 113 ? 33.25 -22.5 -18.094 1 96.69 113 ILE B N 1
ATOM 5220 C CA . ILE B 1 113 ? 34.062 -21.844 -19.125 1 96.69 113 ILE B CA 1
ATOM 5221 C C . ILE B 1 113 ? 35.312 -21.25 -18.484 1 96.69 113 ILE B C 1
ATOM 5223 O O . ILE B 1 113 ? 36.438 -21.469 -18.969 1 96.69 113 ILE B O 1
ATOM 5227 N N . PHE B 1 114 ? 35.156 -20.547 -17.422 1 96.94 114 PHE B N 1
ATOM 5228 C CA . PHE B 1 114 ? 36.281 -19.906 -16.75 1 96.94 114 PHE B CA 1
ATOM 5229 C C . PHE B 1 114 ? 37.188 -20.953 -16.094 1 96.94 114 PHE B C 1
ATOM 5231 O O . PHE B 1 114 ? 38.406 -20.766 -16.016 1 96.94 114 PHE B O 1
ATOM 5238 N N . GLY B 1 115 ? 36.562 -22.016 -15.578 1 96.12 115 GLY B N 1
ATOM 5239 C CA . GLY B 1 115 ? 37.344 -23.094 -15 1 96.12 115 GLY B CA 1
ATOM 5240 C C . GLY B 1 115 ? 38.312 -23.719 -15.992 1 96.12 115 GLY B C 1
ATOM 5241 O O . GLY B 1 115 ? 39.438 -24.062 -15.625 1 96.12 115 GLY B O 1
ATOM 5242 N N . ASN B 1 116 ? 37.875 -23.844 -17.219 1 96.5 116 ASN B N 1
ATOM 5243 C CA . ASN B 1 116 ? 38.75 -24.375 -18.266 1 96.5 116 ASN B CA 1
ATOM 5244 C C . ASN B 1 116 ? 39.938 -23.453 -18.547 1 96.5 116 ASN B C 1
ATOM 5246 O O . ASN B 1 116 ? 41.031 -23.906 -18.781 1 96.5 116 ASN B O 1
ATOM 5250 N N . ILE B 1 117 ? 39.656 -22.203 -18.516 1 96.75 117 ILE B N 1
ATOM 5251 C CA . ILE B 1 117 ? 40.719 -21.234 -18.719 1 96.75 117 ILE B CA 1
ATOM 5252 C C . ILE B 1 117 ? 41.719 -21.312 -17.578 1 96.75 117 ILE B C 1
ATOM 5254 O O . ILE B 1 117 ? 42.938 -21.281 -17.797 1 96.75 117 ILE B O 1
ATOM 5258 N N . LEU B 1 118 ? 41.25 -21.453 -16.422 1 96.69 118 LEU B N 1
ATOM 5259 C CA . LEU B 1 118 ? 42.125 -21.547 -15.25 1 96.69 118 LEU B CA 1
ATOM 5260 C C . LEU B 1 118 ? 42.938 -22.812 -15.289 1 96.69 118 LEU B C 1
ATOM 5262 O O . LEU B 1 118 ? 44.156 -22.797 -14.961 1 96.69 118 LEU B O 1
ATOM 5266 N N . SER B 1 119 ? 42.312 -23.891 -15.688 1 95.69 119 SER B N 1
ATOM 5267 C CA . SER B 1 119 ? 43 -25.156 -15.773 1 95.69 119 SER B CA 1
ATOM 5268 C C . SER B 1 119 ? 44.156 -25.094 -16.766 1 95.69 119 SER B C 1
ATOM 5270 O O . SER B 1 119 ? 45.219 -25.656 -16.531 1 95.69 119 SER B O 1
ATOM 5272 N N . ARG B 1 120 ? 44 -24.375 -17.812 1 96.31 120 ARG B N 1
ATOM 5273 C CA . ARG B 1 120 ? 45.031 -24.219 -18.844 1 96.31 120 ARG B CA 1
ATOM 5274 C C . ARG B 1 120 ? 46.188 -23.359 -18.344 1 96.31 120 ARG B C 1
ATOM 5276 O O . ARG B 1 120 ? 47.281 -23.422 -18.906 1 96.31 120 ARG B O 1
ATOM 5283 N N . ASN B 1 121 ? 46 -22.625 -17.312 1 96.12 121 ASN B N 1
ATOM 5284 C CA . ASN B 1 121 ? 47.031 -21.734 -16.797 1 96.12 121 ASN B CA 1
ATOM 5285 C C . ASN B 1 121 ? 47.531 -22.188 -15.445 1 96.12 121 ASN B C 1
ATOM 5287 O O . ASN B 1 121 ? 47.938 -21.375 -14.609 1 96.12 121 ASN B O 1
ATOM 5291 N N . GLY B 1 122 ? 47.344 -23.438 -15.078 1 93.31 122 GLY B N 1
ATOM 5292 C CA . GLY B 1 122 ? 48.062 -24.047 -13.969 1 93.31 122 GLY B CA 1
ATOM 5293 C C . GLY B 1 122 ? 47.25 -24.125 -12.695 1 93.31 122 GLY B C 1
ATOM 5294 O O . GLY B 1 122 ? 47.75 -24.5 -11.648 1 93.31 122 GLY B O 1
ATOM 5295 N N . ILE B 1 123 ? 46 -23.719 -12.719 1 94.75 123 ILE B N 1
ATOM 5296 C CA . ILE B 1 123 ? 45.156 -23.859 -11.547 1 94.75 123 ILE B CA 1
ATOM 5297 C C . ILE B 1 123 ? 44.312 -25.125 -11.688 1 94.75 123 ILE B C 1
ATOM 5299 O O . ILE B 1 123 ? 43.531 -25.266 -12.648 1 94.75 123 ILE B O 1
ATOM 5303 N N . ASN B 1 124 ? 44.406 -26.062 -10.797 1 93.31 124 ASN B N 1
ATOM 5304 C CA . ASN B 1 124 ? 43.75 -27.344 -10.961 1 93.31 124 ASN B CA 1
ATOM 5305 C C . ASN B 1 124 ? 42.25 -27.234 -10.672 1 93.31 124 ASN B C 1
ATOM 5307 O O . ASN B 1 124 ? 41.781 -26.203 -10.211 1 93.31 124 ASN B O 1
ATOM 5311 N N . HIS B 1 125 ? 41.562 -28.344 -10.945 1 94.19 125 HIS B N 1
ATOM 5312 C CA . HIS B 1 125 ? 40.125 -28.375 -10.875 1 94.19 125 HIS B CA 1
ATOM 5313 C C . HIS B 1 125 ? 39.625 -28.188 -9.438 1 94.19 125 HIS B C 1
ATOM 5315 O O . HIS B 1 125 ? 38.656 -27.469 -9.203 1 94.19 125 HIS B O 1
ATOM 5321 N N . SER B 1 126 ? 40.281 -28.734 -8.5 1 93.44 126 SER B N 1
ATOM 5322 C CA . SER B 1 126 ? 39.875 -28.609 -7.094 1 93.44 126 SER B CA 1
ATOM 5323 C C . SER B 1 126 ? 40.031 -27.188 -6.594 1 93.44 126 SER B C 1
ATOM 5325 O O . SER B 1 126 ? 39.188 -26.672 -5.867 1 93.44 126 SER B O 1
ATOM 5327 N N . GLN B 1 127 ? 41.156 -26.578 -7.016 1 93.69 127 GLN B N 1
ATOM 5328 C CA . GLN B 1 127 ? 41.375 -25.188 -6.648 1 93.69 127 GLN B CA 1
ATOM 5329 C C . GLN B 1 127 ? 40.375 -24.266 -7.285 1 93.69 127 GLN B C 1
ATOM 5331 O O . GLN B 1 127 ? 39.875 -23.344 -6.637 1 93.69 127 GLN B O 1
ATOM 5336 N N . SER B 1 128 ? 40.031 -24.531 -8.539 1 94.62 128 SER B N 1
ATOM 5337 C CA . SER B 1 128 ? 39.062 -23.719 -9.25 1 94.62 128 SER B CA 1
ATOM 5338 C C . SER B 1 128 ? 37.688 -23.844 -8.602 1 94.62 128 SER B C 1
ATOM 5340 O O . SER B 1 128 ? 36.938 -22.859 -8.477 1 94.62 128 SER B O 1
ATOM 5342 N N . GLU B 1 129 ? 37.312 -25.062 -8.211 1 94.56 129 GLU B N 1
ATOM 5343 C CA . GLU B 1 129 ? 36.031 -25.297 -7.562 1 94.56 129 GLU B CA 1
ATOM 5344 C C . GLU B 1 129 ? 35.938 -24.547 -6.234 1 94.56 129 GLU B C 1
ATOM 5346 O O . GLU B 1 129 ? 34.906 -23.922 -5.945 1 94.56 129 GLU B O 1
ATOM 5351 N N . LYS B 1 130 ? 36.938 -24.594 -5.445 1 93.81 130 LYS B N 1
ATOM 5352 C CA . LYS B 1 130 ? 36.969 -23.875 -4.176 1 93.81 130 LYS B CA 1
ATOM 5353 C C . LYS B 1 130 ? 36.906 -22.375 -4.395 1 93.81 130 LYS B C 1
ATOM 5355 O O . LYS B 1 130 ? 36.25 -21.656 -3.623 1 93.81 130 LYS B O 1
ATOM 5360 N N . PHE B 1 131 ? 37.562 -21.938 -5.453 1 95.31 131 PHE B N 1
ATOM 5361 C CA . PHE B 1 131 ? 37.531 -20.516 -5.812 1 95.31 131 PHE B CA 1
ATOM 5362 C C . PHE B 1 131 ? 36.094 -20.062 -6.105 1 95.31 131 PHE B C 1
ATOM 5364 O O . PHE B 1 131 ? 35.625 -19.109 -5.508 1 95.31 131 PHE B O 1
ATOM 5371 N N . PHE B 1 132 ? 35.406 -20.797 -6.938 1 96.5 132 PHE B N 1
ATOM 5372 C CA . PHE B 1 132 ? 34.062 -20.406 -7.344 1 96.5 132 PHE B CA 1
ATOM 5373 C C . PHE B 1 132 ? 33.094 -20.516 -6.172 1 96.5 132 PHE B C 1
ATOM 5375 O O . PHE B 1 132 ? 32.25 -19.641 -5.98 1 96.5 132 PHE B O 1
ATOM 5382 N N . VAL B 1 133 ? 33.156 -21.516 -5.359 1 94.94 133 VAL B N 1
ATOM 5383 C CA . VAL B 1 133 ? 32.25 -21.719 -4.227 1 94.94 133 VAL B CA 1
ATOM 5384 C C . VAL B 1 133 ? 32.469 -20.609 -3.197 1 94.94 133 VAL B C 1
ATOM 5386 O O . VAL B 1 133 ? 31.516 -20.188 -2.523 1 94.94 133 VAL B O 1
ATOM 5389 N N . SER B 1 134 ? 33.625 -20.016 -3.1 1 95.19 134 SER B N 1
ATOM 5390 C CA . SER B 1 134 ? 33.969 -19.016 -2.098 1 95.19 134 SER B CA 1
ATOM 5391 C C . SER B 1 134 ? 33.469 -17.641 -2.518 1 95.19 134 SER B C 1
ATOM 5393 O O . SER B 1 134 ? 33.438 -16.703 -1.706 1 95.19 134 SER B O 1
ATOM 5395 N N . LEU B 1 135 ? 33.062 -17.531 -3.732 1 95.88 135 LEU B N 1
ATOM 5396 C CA . LEU B 1 135 ? 32.75 -16.203 -4.262 1 95.88 135 LEU B CA 1
ATOM 5397 C C . LEU B 1 135 ? 31.5 -15.648 -3.619 1 95.88 135 LEU B C 1
ATOM 5399 O O . LEU B 1 135 ? 31.297 -14.43 -3.588 1 95.88 135 LEU B O 1
ATOM 5403 N N . MET B 1 136 ? 30.562 -16.469 -3.078 1 94.5 136 MET B N 1
ATOM 5404 C CA . MET B 1 136 ? 29.375 -15.977 -2.391 1 94.5 136 MET B CA 1
ATOM 5405 C C . MET B 1 136 ? 29.766 -15.203 -1.136 1 94.5 136 MET B C 1
ATOM 5407 O O . MET B 1 136 ? 28.969 -14.391 -0.641 1 94.5 136 MET B O 1
ATOM 5411 N N . LYS B 1 137 ? 30.969 -15.406 -0.661 1 94.81 137 LYS B N 1
ATOM 5412 C CA . LYS B 1 137 ? 31.453 -14.727 0.544 1 94.81 137 LYS B CA 1
ATOM 5413 C C . LYS B 1 137 ? 31.672 -13.242 0.286 1 94.81 137 LYS B C 1
ATOM 5415 O O . LYS B 1 137 ? 31.797 -12.453 1.228 1 94.81 137 LYS B O 1
ATOM 5420 N N . LEU B 1 138 ? 31.734 -12.883 -0.962 1 95 138 LEU B N 1
ATOM 5421 C CA . LEU B 1 138 ? 31.844 -11.461 -1.296 1 95 138 LEU B CA 1
ATOM 5422 C C . LEU B 1 138 ? 30.547 -10.734 -0.976 1 95 138 LEU B C 1
ATOM 5424 O O . LEU B 1 138 ? 30.562 -9.531 -0.7 1 95 138 LEU B O 1
ATOM 5428 N N . THR B 1 139 ? 29.406 -11.406 -0.998 1 94.25 139 THR B N 1
ATOM 5429 C CA . THR B 1 139 ? 28.109 -10.82 -0.668 1 94.25 139 THR B CA 1
ATOM 5430 C C . THR B 1 139 ? 27.734 -11.141 0.772 1 94.25 139 THR B C 1
ATOM 5432 O O . THR B 1 139 ? 27.109 -10.32 1.453 1 94.25 139 THR B O 1
ATOM 5435 N N . ARG B 1 140 ? 28.109 -12.305 1.132 1 93.12 140 ARG B N 1
ATOM 5436 C CA . ARG B 1 140 ? 27.891 -12.758 2.502 1 93.12 140 ARG B CA 1
ATOM 5437 C C . ARG B 1 140 ? 29.203 -13.188 3.162 1 93.12 140 ARG B C 1
ATOM 5439 O O . ARG B 1 140 ? 29.5 -14.375 3.229 1 93.12 140 ARG B O 1
ATOM 5446 N N . PRO B 1 141 ? 29.797 -12.203 3.713 1 91.81 141 PRO B N 1
ATOM 5447 C CA . PRO B 1 141 ? 31.125 -12.492 4.266 1 91.81 141 PRO B CA 1
ATOM 5448 C C . PRO B 1 141 ? 31.094 -13.57 5.344 1 91.81 141 PRO B C 1
ATOM 5450 O O . PRO B 1 141 ? 30.219 -13.562 6.207 1 91.81 141 PRO B O 1
ATOM 5453 N N . ASP B 1 142 ? 31.938 -14.508 5.184 1 90.5 142 ASP B N 1
ATOM 5454 C CA . ASP B 1 142 ? 32.156 -15.602 6.121 1 90.5 142 ASP B CA 1
ATOM 5455 C C . ASP B 1 142 ? 33.562 -16.172 5.953 1 90.5 142 ASP B C 1
ATOM 5457 O O . ASP B 1 142 ? 34.312 -15.781 5.047 1 90.5 142 ASP B O 1
ATOM 5461 N N . LYS B 1 143 ? 33.969 -17 6.863 1 85 143 LYS B N 1
ATOM 5462 C CA . LYS B 1 143 ? 35.281 -17.594 6.758 1 85 143 LYS B CA 1
ATOM 5463 C C . LYS B 1 143 ? 35.438 -18.375 5.453 1 85 143 LYS B C 1
ATOM 5465 O O . LYS B 1 143 ? 34.531 -19.078 5.035 1 85 143 LYS B O 1
ATOM 5470 N N . THR B 1 144 ? 36.5 -18 4.727 1 79.69 144 THR B N 1
ATOM 5471 C CA . THR B 1 144 ? 36.719 -18.609 3.424 1 79.69 144 THR B CA 1
ATOM 5472 C C . THR B 1 144 ? 37.719 -19.75 3.531 1 79.69 144 THR B C 1
ATOM 5474 O O . THR B 1 144 ? 38.656 -19.688 4.32 1 79.69 144 THR B O 1
ATOM 5477 N N . ASP B 1 145 ? 37.531 -20.75 2.676 1 78.19 145 ASP B N 1
ATOM 5478 C CA . ASP B 1 145 ? 38.438 -21.906 2.633 1 78.19 145 ASP B CA 1
ATOM 5479 C C . ASP B 1 145 ? 39.469 -21.75 1.533 1 78.19 145 ASP B C 1
ATOM 5481 O O . ASP B 1 145 ? 40.406 -22.547 1.448 1 78.19 145 ASP B O 1
ATOM 5485 N N . VAL B 1 146 ? 39.312 -20.766 0.671 1 80.25 146 VAL B N 1
ATOM 5486 C CA . VAL B 1 146 ? 40.25 -20.625 -0.431 1 80.25 146 VAL B CA 1
ATOM 5487 C C . VAL B 1 146 ? 41.438 -19.781 0.022 1 80.25 146 VAL B C 1
ATOM 5489 O O . VAL B 1 146 ? 41.281 -18.797 0.74 1 80.25 146 VAL B O 1
ATOM 5492 N N . ASP B 1 147 ? 42.531 -20.281 -0.468 1 85.5 147 ASP B N 1
ATOM 5493 C CA . ASP B 1 147 ? 43.781 -19.547 -0.18 1 85.5 147 ASP B CA 1
ATOM 5494 C C . ASP B 1 147 ? 43.812 -18.234 -0.95 1 85.5 147 ASP B C 1
ATOM 5496 O O . ASP B 1 147 ? 43.469 -18.172 -2.127 1 85.5 147 ASP B O 1
ATOM 5500 N N . ASN B 1 148 ? 44.281 -17.203 -0.324 1 89 148 ASN B N 1
ATOM 5501 C CA . ASN B 1 148 ? 44.375 -15.875 -0.903 1 89 148 ASN B CA 1
ATOM 5502 C C . ASN B 1 148 ? 45.219 -15.852 -2.162 1 89 148 ASN B C 1
ATOM 5504 O O . ASN B 1 148 ? 44.906 -15.156 -3.127 1 89 148 ASN B O 1
ATOM 5508 N N . LEU B 1 149 ? 46.188 -16.656 -2.135 1 90.81 149 LEU B N 1
ATOM 5509 C CA . LEU B 1 149 ? 47.094 -16.688 -3.281 1 90.81 149 LEU B CA 1
ATOM 5510 C C . LEU B 1 149 ? 46.406 -17.297 -4.5 1 90.81 149 LEU B C 1
ATOM 5512 O O . LEU B 1 149 ? 46.531 -16.781 -5.609 1 90.81 149 LEU B O 1
ATOM 5516 N N . THR B 1 150 ? 45.75 -18.375 -4.262 1 92 150 THR B N 1
ATOM 5517 C CA . THR B 1 150 ? 45 -19.016 -5.348 1 92 150 THR B CA 1
ATOM 5518 C C . THR B 1 150 ? 43.938 -18.078 -5.902 1 92 150 THR B C 1
ATOM 5520 O O . THR B 1 150 ? 43.75 -17.984 -7.117 1 92 150 THR B O 1
ATOM 5523 N N . ALA B 1 151 ? 43.281 -17.438 -5.023 1 94.25 151 ALA B N 1
ATOM 5524 C CA . ALA B 1 151 ? 42.219 -16.531 -5.426 1 94.25 151 ALA B CA 1
ATOM 5525 C C . ALA B 1 151 ? 42.781 -15.383 -6.273 1 94.25 151 ALA B C 1
ATOM 5527 O O . ALA B 1 151 ? 42.219 -15.047 -7.316 1 94.25 151 ALA B O 1
ATOM 5528 N N . THR B 1 152 ? 43.875 -14.781 -5.871 1 94.88 152 THR B N 1
ATOM 5529 C CA . THR B 1 152 ? 44.469 -13.672 -6.586 1 94.88 152 THR B CA 1
ATOM 5530 C C . THR B 1 152 ? 45 -14.125 -7.945 1 94.88 152 THR B C 1
ATOM 5532 O O . THR B 1 152 ? 44.844 -13.414 -8.938 1 94.88 152 THR B O 1
ATOM 5535 N N . ARG B 1 153 ? 45.562 -15.289 -7.914 1 95.25 153 ARG B N 1
ATOM 5536 C CA . ARG B 1 153 ? 46.094 -15.828 -9.164 1 95.25 153 ARG B CA 1
ATOM 5537 C C . ARG B 1 153 ? 44.969 -16.078 -10.156 1 95.25 153 ARG B C 1
ATOM 5539 O O . ARG B 1 153 ? 45.094 -15.812 -11.352 1 95.25 153 ARG B O 1
ATOM 5546 N N . ALA B 1 154 ? 43.906 -16.641 -9.664 1 95.94 154 ALA B N 1
ATOM 5547 C CA . ALA B 1 154 ? 42.75 -16.906 -10.523 1 95.94 154 ALA B CA 1
ATOM 5548 C C . ALA B 1 154 ? 42.25 -15.625 -11.164 1 95.94 154 ALA B C 1
ATOM 5550 O O . ALA B 1 154 ? 41.969 -15.594 -12.367 1 9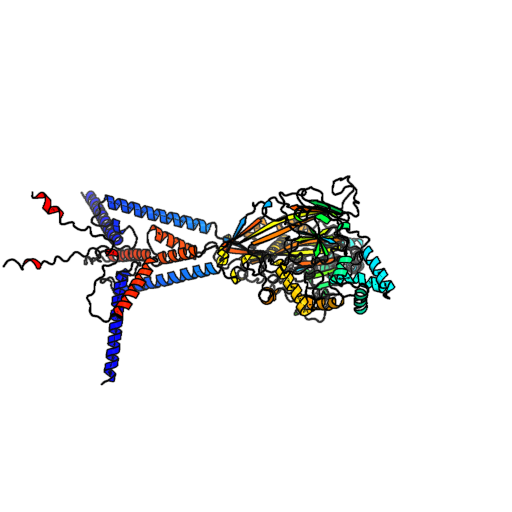5.94 154 ALA B O 1
ATOM 5551 N N . LEU B 1 155 ? 42.125 -14.586 -10.406 1 95.81 155 LEU B N 1
ATOM 5552 C CA . LEU B 1 155 ? 41.656 -13.297 -10.906 1 95.81 155 LEU B CA 1
ATOM 5553 C C . LEU B 1 155 ? 42.594 -12.742 -11.953 1 95.81 155 LEU B C 1
ATOM 5555 O O . LEU B 1 155 ? 42.188 -12.203 -12.969 1 95.81 155 LEU B O 1
ATOM 5559 N N . GLU B 1 156 ? 43.875 -12.914 -11.758 1 95.69 156 GLU B N 1
ATOM 5560 C CA . GLU B 1 156 ? 44.875 -12.43 -12.68 1 95.69 156 GLU B CA 1
ATOM 5561 C C . GLU B 1 156 ? 44.844 -13.195 -14 1 95.69 156 GLU B C 1
ATOM 5563 O O . GLU B 1 156 ? 44.938 -12.594 -15.07 1 95.69 156 GLU B O 1
ATOM 5568 N N . VAL B 1 157 ? 44.719 -14.445 -13.836 1 96.31 157 VAL B N 1
ATOM 5569 C CA . VAL B 1 157 ? 44.688 -15.297 -15.016 1 96.31 157 VAL B CA 1
ATOM 5570 C C . VAL B 1 157 ? 43.5 -14.93 -15.891 1 96.31 157 VAL B C 1
ATOM 5572 O O . VAL B 1 157 ? 43.594 -14.891 -17.125 1 96.31 157 VAL B O 1
ATOM 5575 N N . LEU B 1 158 ? 42.375 -14.688 -15.336 1 95.38 158 LEU B N 1
ATOM 5576 C CA . LEU B 1 158 ? 41.156 -14.367 -16.078 1 95.38 158 LEU B CA 1
ATOM 5577 C C . LEU B 1 158 ? 41.219 -12.945 -16.625 1 95.38 158 LEU B C 1
ATOM 5579 O O . LEU B 1 158 ? 40.5 -12.609 -17.562 1 95.38 158 LEU B O 1
ATOM 5583 N N . GLY B 1 159 ? 42 -12.102 -16.031 1 93.75 159 GLY B N 1
ATOM 5584 C CA . GLY B 1 159 ? 42.156 -10.719 -16.469 1 93.75 159 GLY B CA 1
ATOM 5585 C C . GLY B 1 159 ? 40.938 -9.875 -16.125 1 93.75 159 GLY B C 1
ATOM 5586 O O . GLY B 1 159 ? 40.594 -8.953 -16.875 1 93.75 159 GLY B O 1
ATOM 5587 N N . PHE B 1 160 ? 40.219 -10.273 -15.109 1 92.19 160 PHE B N 1
ATOM 5588 C CA . PHE B 1 160 ? 39 -9.586 -14.727 1 92.19 160 PHE B CA 1
ATOM 5589 C C . PHE B 1 160 ? 39.219 -8.734 -13.484 1 92.19 160 PHE B C 1
ATOM 5591 O O . PHE B 1 160 ? 40.094 -9.023 -12.68 1 92.19 160 PHE B O 1
ATOM 5598 N N . THR B 1 161 ? 38.438 -7.629 -13.438 1 91.88 161 THR B N 1
ATOM 5599 C CA . THR B 1 161 ? 38.219 -7.027 -12.125 1 91.88 161 THR B CA 1
ATOM 5600 C C . THR B 1 161 ? 37.219 -7.848 -11.312 1 91.88 161 THR B C 1
ATOM 5602 O O . THR B 1 161 ? 36.5 -8.695 -11.867 1 91.88 161 THR B O 1
ATOM 5605 N N . VAL B 1 162 ? 37.156 -7.652 -10.055 1 94.25 162 VAL B N 1
ATOM 5606 C CA . VAL B 1 162 ? 36.219 -8.375 -9.219 1 94.25 162 VAL B CA 1
ATOM 5607 C C . VAL B 1 162 ? 34.781 -8.102 -9.695 1 94.25 162 VAL B C 1
ATOM 5609 O O . VAL B 1 162 ? 33.969 -9.016 -9.781 1 94.25 162 VAL B O 1
ATOM 5612 N N . ASP B 1 163 ? 34.531 -6.887 -10.016 1 91.94 163 ASP B N 1
ATOM 5613 C CA . ASP B 1 163 ? 33.219 -6.465 -10.5 1 91.94 163 ASP B CA 1
ATOM 5614 C C . ASP B 1 163 ? 32.844 -7.219 -11.773 1 91.94 163 ASP B C 1
ATOM 5616 O O . ASP B 1 163 ? 31.719 -7.754 -11.875 1 91.94 163 ASP B O 1
ATOM 5620 N N . ARG B 1 164 ? 33.719 -7.242 -12.695 1 92.19 164 ARG B N 1
ATOM 5621 C CA . ARG B 1 164 ? 33.469 -7.926 -13.961 1 92.19 164 ARG B CA 1
ATOM 5622 C C . ARG B 1 164 ? 33.281 -9.43 -13.75 1 92.19 164 ARG B C 1
ATOM 5624 O O . ARG B 1 164 ? 32.438 -10.055 -14.367 1 92.19 164 ARG B O 1
ATOM 5631 N N . LEU B 1 165 ? 34.156 -9.969 -12.945 1 95.38 165 LEU B N 1
ATOM 5632 C CA . LEU B 1 165 ? 34.062 -11.391 -12.633 1 95.38 165 LEU B CA 1
ATOM 5633 C C . LEU B 1 165 ? 32.656 -11.742 -12.125 1 95.38 165 LEU B C 1
ATOM 5635 O O . LEU B 1 165 ? 32.031 -12.664 -12.633 1 95.38 165 LEU B O 1
ATOM 5639 N N . MET B 1 166 ? 32.219 -10.969 -11.133 1 96.06 166 MET B N 1
ATOM 5640 C CA . MET B 1 166 ? 30.922 -11.266 -10.508 1 96.06 166 MET B CA 1
ATOM 5641 C C . MET B 1 166 ? 29.766 -11.008 -11.484 1 96.06 166 MET B C 1
ATOM 5643 O O . MET B 1 166 ? 28.75 -11.703 -11.453 1 96.06 166 MET B O 1
ATOM 5647 N N . TYR B 1 167 ? 29.922 -10.094 -12.352 1 94.25 167 TYR B N 1
ATOM 5648 C CA . TYR B 1 167 ? 28.906 -9.828 -13.375 1 94.25 167 TYR B CA 1
ATOM 5649 C C . TYR B 1 167 ? 28.812 -10.977 -14.367 1 94.25 167 TYR B C 1
ATOM 5651 O O . TYR B 1 167 ? 27.719 -11.43 -14.703 1 94.25 167 TYR B O 1
ATOM 5659 N N . GLU B 1 168 ? 30 -11.484 -14.82 1 94.81 168 GLU B N 1
ATOM 5660 C CA . GLU B 1 168 ? 30.031 -12.555 -15.812 1 94.81 168 GLU B CA 1
ATOM 5661 C C . GLU B 1 168 ? 29.547 -13.875 -15.211 1 94.81 168 GLU B C 1
ATOM 5663 O O . GLU B 1 168 ? 29.062 -14.75 -15.938 1 94.81 168 GLU B O 1
ATOM 5668 N N . LEU B 1 169 ? 29.625 -13.945 -13.914 1 97.06 169 LEU B N 1
ATOM 5669 C CA . LEU B 1 169 ? 29.281 -15.203 -13.273 1 97.06 169 LEU B CA 1
ATOM 5670 C C . LEU B 1 169 ? 27.812 -15.211 -12.844 1 97.06 169 LEU B C 1
ATOM 5672 O O . LEU B 1 169 ? 27.281 -16.25 -12.43 1 97.06 169 LEU B O 1
ATOM 5676 N N . MET B 1 170 ? 27.141 -14.086 -12.859 1 96.19 170 MET B N 1
ATOM 5677 C CA . MET B 1 170 ? 25.719 -14.094 -12.539 1 96.19 170 MET B CA 1
ATOM 5678 C C . MET B 1 170 ? 24.906 -14.734 -13.656 1 96.19 170 MET B C 1
ATOM 5680 O O . MET B 1 170 ? 25.297 -14.672 -14.828 1 96.19 170 MET B O 1
ATOM 5684 N N . GLN B 1 171 ? 23.844 -15.414 -13.328 1 96.88 171 GLN B N 1
ATOM 5685 C CA . GLN B 1 171 ? 22.938 -15.828 -14.398 1 96.88 171 GLN B CA 1
ATOM 5686 C C . GLN B 1 171 ? 22.422 -14.633 -15.188 1 96.88 171 GLN B C 1
ATOM 5688 O O . GLN B 1 171 ? 21.922 -13.664 -14.609 1 96.88 171 GLN B O 1
ATOM 5693 N N . PRO B 1 172 ? 22.625 -14.625 -16.484 1 95.44 172 PRO B N 1
ATOM 5694 C CA . PRO B 1 172 ? 22.141 -13.492 -17.266 1 95.44 172 PRO B CA 1
ATOM 5695 C C . PRO B 1 172 ? 20.641 -13.258 -17.094 1 95.44 172 PRO B C 1
ATOM 5697 O O . PRO B 1 172 ? 19.859 -14.219 -17 1 95.44 172 PRO B O 1
ATOM 5700 N N . CYS B 1 173 ? 20.25 -12.008 -17.062 1 95.5 173 CYS B N 1
ATOM 5701 C CA . CYS B 1 173 ? 18.844 -11.664 -16.891 1 95.5 173 CYS B CA 1
ATOM 5702 C C . CYS B 1 173 ? 17.984 -12.258 -18 1 95.5 173 CYS B C 1
ATOM 5704 O O . CYS B 1 173 ? 16.859 -12.719 -17.75 1 95.5 173 CYS B O 1
ATOM 5706 N N . LYS B 1 174 ? 18.516 -12.312 -19.156 1 92.88 174 LYS B N 1
ATOM 5707 C CA . LYS B 1 174 ? 17.781 -12.828 -20.312 1 92.88 174 LYS B CA 1
ATOM 5708 C C . LYS B 1 174 ? 17.422 -14.297 -20.125 1 92.88 174 LYS B C 1
ATOM 5710 O O . LYS B 1 174 ? 16.375 -14.742 -20.594 1 92.88 174 LYS B O 1
ATOM 5715 N N . THR B 1 175 ? 18.297 -15 -19.438 1 94.62 175 THR B N 1
ATOM 5716 C CA . THR B 1 175 ? 18.062 -16.422 -19.234 1 94.62 175 THR B CA 1
ATOM 5717 C C . THR B 1 175 ? 17.203 -16.656 -18 1 94.62 175 THR B C 1
ATOM 5719 O O . THR B 1 175 ? 16.422 -17.609 -17.938 1 94.62 175 THR B O 1
ATOM 5722 N N . MET B 1 176 ? 17.281 -15.836 -17.031 1 97.5 176 MET B N 1
ATOM 5723 C CA . MET B 1 176 ? 16.531 -16 -15.797 1 97.5 176 MET B CA 1
ATOM 5724 C C . MET B 1 176 ? 15.086 -15.562 -15.977 1 97.5 176 MET B C 1
ATOM 5726 O O . MET B 1 176 ? 14.164 -16.234 -15.508 1 97.5 176 MET B O 1
ATOM 5730 N N . LEU B 1 177 ? 14.93 -14.422 -16.656 1 97.62 177 LEU B N 1
ATOM 5731 C CA . LEU B 1 177 ? 13.594 -13.883 -16.891 1 97.62 177 LEU B CA 1
ATOM 5732 C C . LEU B 1 177 ? 13.031 -14.375 -18.219 1 97.62 177 LEU B C 1
ATOM 5734 O O . LEU B 1 177 ? 13.484 -13.945 -19.281 1 97.62 177 LEU B O 1
ATOM 5738 N N . LEU B 1 178 ? 12.055 -15.18 -18.125 1 97 178 LEU B N 1
ATOM 5739 C CA . LEU B 1 178 ? 11.539 -15.852 -19.312 1 97 178 LEU B CA 1
ATOM 5740 C C . LEU B 1 178 ? 10.508 -14.992 -20.031 1 97 178 LEU B C 1
ATOM 5742 O O . LEU B 1 178 ? 10.555 -14.844 -21.25 1 97 178 LEU B O 1
ATOM 5746 N N . ARG B 1 179 ? 9.539 -14.508 -19.25 1 96.56 179 ARG B N 1
ATOM 5747 C CA . ARG B 1 179 ? 8.477 -13.656 -19.781 1 96.56 179 ARG B CA 1
ATOM 5748 C C . ARG B 1 179 ? 8.164 -12.516 -18.812 1 96.56 179 ARG B C 1
ATOM 5750 O O . ARG B 1 179 ? 8.188 -12.695 -17.594 1 96.56 179 ARG B O 1
ATOM 5757 N N . CYS B 1 180 ? 7.859 -11.391 -19.406 1 95.31 180 CYS B N 1
ATOM 5758 C CA . CYS B 1 180 ? 7.547 -10.203 -18.609 1 95.31 180 CYS B CA 1
ATOM 5759 C C . CYS B 1 180 ? 6.34 -9.469 -19.188 1 95.31 180 CYS B C 1
ATOM 5761 O O . CYS B 1 180 ? 6.164 -9.414 -20.406 1 95.31 180 CYS B O 1
ATOM 5763 N N . ALA B 1 181 ? 5.566 -9.008 -18.281 1 92.44 181 ALA B N 1
ATOM 5764 C CA . ALA B 1 181 ? 4.414 -8.203 -18.688 1 92.44 181 ALA B CA 1
ATOM 5765 C C . ALA B 1 181 ? 4.211 -7.027 -17.734 1 92.44 181 ALA B C 1
ATOM 5767 O O . ALA B 1 181 ? 4.398 -7.168 -16.516 1 92.44 181 ALA B O 1
ATOM 5768 N N . TRP B 1 182 ? 3.939 -5.867 -18.266 1 91.88 182 TRP B N 1
ATOM 5769 C CA . TRP B 1 182 ? 3.604 -4.664 -17.516 1 91.88 182 TRP B CA 1
ATOM 5770 C C . TRP B 1 182 ? 2.223 -4.148 -17.906 1 91.88 182 TRP B C 1
ATOM 5772 O O . TRP B 1 182 ? 1.96 -3.879 -19.078 1 91.88 182 TRP B O 1
ATOM 5782 N N . LEU B 1 183 ? 1.349 -4.051 -16.906 1 86.25 183 LEU B N 1
ATOM 5783 C CA . LEU B 1 183 ? -0.026 -3.609 -17.109 1 86.25 183 LEU B CA 1
ATOM 5784 C C . LEU B 1 183 ? -0.732 -4.488 -18.141 1 86.25 183 LEU B C 1
ATOM 5786 O O . LEU B 1 183 ? -1.418 -3.982 -19.031 1 86.25 183 LEU B O 1
ATOM 5790 N N . GLY B 1 184 ? -0.333 -5.734 -18.172 1 81.38 184 GLY B N 1
ATOM 5791 C CA . GLY B 1 184 ? -1.013 -6.703 -19.016 1 81.38 184 GLY B CA 1
ATOM 5792 C C . GLY B 1 184 ? -0.375 -6.852 -20.391 1 81.38 184 GLY B C 1
ATOM 5793 O O . GLY B 1 184 ? -0.742 -7.742 -21.156 1 81.38 184 GLY B O 1
ATOM 5794 N N . GLN B 1 185 ? 0.518 -6.047 -20.734 1 83.94 185 GLN B N 1
ATOM 5795 C CA . GLN B 1 185 ? 1.19 -6.109 -22.031 1 83.94 185 GLN B CA 1
ATOM 5796 C C . GLN B 1 185 ? 2.529 -6.836 -21.922 1 83.94 185 GLN B C 1
ATOM 5798 O O . GLN B 1 185 ? 3.33 -6.535 -21.031 1 83.94 185 GLN B O 1
ATOM 5803 N N . LYS B 1 186 ? 2.688 -7.695 -22.875 1 88.25 186 LYS B N 1
ATOM 5804 C CA . LYS B 1 186 ? 3.924 -8.469 -22.891 1 88.25 186 LYS B CA 1
ATOM 5805 C C . LYS B 1 186 ? 5.078 -7.66 -23.469 1 88.25 186 LYS B C 1
ATOM 5807 O O . LYS B 1 186 ? 4.906 -6.938 -24.453 1 88.25 186 LYS B O 1
ATOM 5812 N N . PHE B 1 187 ? 6.191 -7.73 -22.875 1 90.38 187 PHE B N 1
ATOM 5813 C CA . PHE B 1 187 ? 7.438 -7.125 -23.328 1 90.38 187 PHE B CA 1
ATOM 5814 C C . PHE B 1 187 ? 8.578 -8.141 -23.297 1 90.38 187 PHE B C 1
ATOM 5816 O O . PHE B 1 187 ? 8.492 -9.156 -22.594 1 90.38 187 PHE B O 1
ATOM 5823 N N . ASN B 1 188 ? 9.5 -7.836 -24.156 1 92.31 188 ASN B N 1
ATOM 5824 C CA . ASN B 1 188 ? 10.75 -8.547 -23.922 1 92.31 188 ASN B CA 1
ATOM 5825 C C . ASN B 1 188 ? 11.375 -8.172 -22.578 1 92.31 188 ASN B C 1
ATOM 5827 O O . ASN B 1 188 ? 11.555 -6.988 -22.297 1 92.31 188 ASN B O 1
ATOM 5831 N N . CYS B 1 189 ? 11.625 -9.156 -21.812 1 94.56 189 CYS B N 1
ATOM 5832 C CA . CYS B 1 189 ? 12.109 -8.891 -20.453 1 94.56 189 CYS B CA 1
ATOM 5833 C C . CYS B 1 189 ? 13.375 -8.047 -20.484 1 94.56 189 CYS B C 1
ATOM 5835 O O . CYS B 1 189 ? 13.57 -7.18 -19.625 1 94.56 189 CYS B O 1
ATOM 5837 N N . SER B 1 190 ? 14.258 -8.25 -21.422 1 90 190 SER B N 1
ATOM 5838 C CA . SER B 1 190 ? 15.516 -7.523 -21.531 1 90 190 SER B CA 1
ATOM 5839 C C . SER B 1 190 ? 15.281 -6.047 -21.828 1 90 190 SER B C 1
ATOM 5841 O O . SER B 1 190 ? 16.172 -5.215 -21.625 1 90 190 SER B O 1
ATOM 5843 N N . ASP B 1 191 ? 14.078 -5.758 -22.25 1 90.12 191 ASP B N 1
ATOM 5844 C CA . ASP B 1 191 ? 13.766 -4.375 -22.594 1 90.12 191 ASP B CA 1
ATOM 5845 C C . ASP B 1 191 ? 13.336 -3.586 -21.359 1 90.12 191 ASP B C 1
ATOM 5847 O O . ASP B 1 191 ? 13.508 -2.367 -21.312 1 90.12 191 ASP B O 1
ATOM 5851 N N . ILE B 1 192 ? 12.812 -4.293 -20.469 1 93.06 192 ILE B N 1
ATOM 5852 C CA . ILE B 1 192 ? 12.219 -3.529 -19.375 1 93.06 192 ILE B CA 1
ATOM 5853 C C . ILE B 1 192 ? 12.977 -3.803 -18.078 1 93.06 192 ILE B C 1
ATOM 5855 O O . ILE B 1 192 ? 12.773 -3.117 -17.062 1 93.06 192 ILE B O 1
ATOM 5859 N N . PHE B 1 193 ? 13.812 -4.746 -18.125 1 94.31 193 PHE B N 1
ATOM 5860 C CA . PHE B 1 193 ? 14.672 -5.035 -16.984 1 94.31 193 PHE B CA 1
ATOM 5861 C C . PHE B 1 193 ? 16.125 -4.703 -17.297 1 94.31 193 PHE B C 1
ATOM 5863 O O . PHE B 1 193 ? 16.562 -4.824 -18.453 1 94.31 193 PHE B O 1
ATOM 5870 N N . LYS B 1 194 ? 16.812 -4.328 -16.281 1 90.56 194 LYS B N 1
ATOM 5871 C CA . LYS B 1 194 ? 18.25 -4.094 -16.422 1 90.56 194 LYS B CA 1
ATOM 5872 C C . LYS B 1 194 ? 19.031 -4.699 -15.25 1 90.56 194 LYS B C 1
ATOM 5874 O O . LYS B 1 194 ? 18.484 -4.852 -14.156 1 90.56 194 LYS B O 1
ATOM 5879 N N . ALA B 1 195 ? 20.188 -5.086 -15.531 1 93.12 195 ALA B N 1
ATOM 5880 C CA . ALA B 1 195 ? 21.062 -5.586 -14.477 1 93.12 195 ALA B CA 1
ATOM 5881 C C . ALA B 1 195 ? 21.516 -4.453 -13.562 1 93.12 195 ALA B C 1
ATOM 5883 O O . ALA B 1 195 ? 21.953 -3.4 -14.039 1 93.12 195 ALA B O 1
ATOM 5884 N N . VAL B 1 196 ? 21.375 -4.68 -12.281 1 92.62 196 VAL B N 1
ATOM 5885 C CA . VAL B 1 196 ? 21.734 -3.629 -11.336 1 92.62 196 VAL B CA 1
ATOM 5886 C C . VAL B 1 196 ? 22.469 -4.234 -10.148 1 92.62 196 VAL B C 1
ATOM 5888 O O . VAL B 1 196 ? 22.469 -5.453 -9.953 1 92.62 196 VAL B O 1
ATOM 5891 N N . LYS B 1 197 ? 23.109 -3.326 -9.422 1 93.12 197 LYS B N 1
ATOM 5892 C CA . LYS B 1 197 ? 23.766 -3.715 -8.18 1 93.12 197 LYS B CA 1
ATOM 5893 C C . LYS B 1 197 ? 22.812 -3.594 -6.988 1 93.12 197 LYS B C 1
ATOM 5895 O O . LYS B 1 197 ? 21.984 -2.689 -6.945 1 93.12 197 LYS B O 1
ATOM 5900 N N . SER B 1 198 ? 22.922 -4.504 -6.094 1 94.31 198 SER B N 1
ATOM 5901 C CA . SER B 1 198 ? 22.156 -4.52 -4.855 1 94.31 198 SER B CA 1
ATOM 5902 C C . SER B 1 198 ? 22.953 -5.176 -3.725 1 94.31 198 SER B C 1
ATOM 5904 O O . SER B 1 198 ? 24.016 -5.727 -3.951 1 94.31 198 SER B O 1
ATOM 5906 N N . ARG B 1 199 ? 22.391 -5.094 -2.598 1 93.25 199 ARG B N 1
ATOM 5907 C CA . ARG B 1 199 ? 23.047 -5.734 -1.459 1 93.25 199 ARG B CA 1
ATOM 5908 C C . ARG B 1 199 ? 23.188 -7.238 -1.688 1 93.25 199 ARG B C 1
ATOM 5910 O O . ARG B 1 199 ? 24.047 -7.879 -1.077 1 93.25 199 ARG B O 1
ATOM 5917 N N . GLU B 1 200 ? 22.438 -7.797 -2.639 1 95.69 200 GLU B N 1
ATOM 5918 C CA . GLU B 1 200 ? 22.484 -9.219 -2.965 1 95.69 200 GLU B CA 1
ATOM 5919 C C . GLU B 1 200 ? 23.422 -9.477 -4.152 1 95.69 200 GLU B C 1
ATOM 5921 O O . GLU B 1 200 ? 23.469 -10.594 -4.668 1 95.69 200 GLU B O 1
ATOM 5926 N N . GLY B 1 201 ? 24.141 -8.508 -4.504 1 95.31 201 GLY B N 1
ATOM 5927 C CA . GLY B 1 201 ? 24.969 -8.625 -5.695 1 95.31 201 GLY B CA 1
ATOM 5928 C C . GLY B 1 201 ? 24.297 -8.102 -6.945 1 95.31 201 GLY B C 1
ATOM 5929 O O . GLY B 1 201 ? 23.562 -7.113 -6.891 1 95.31 201 GLY B O 1
ATOM 5930 N N . TYR B 1 202 ? 24.625 -8.711 -8.047 1 95.25 202 TYR B N 1
ATOM 5931 C CA . TYR B 1 202 ? 23.984 -8.312 -9.297 1 95.25 202 TYR B CA 1
ATOM 5932 C C . TYR B 1 202 ? 22.609 -8.945 -9.414 1 95.25 202 TYR B C 1
ATOM 5934 O O . TYR B 1 202 ? 22.422 -10.125 -9.125 1 95.25 202 TYR B O 1
ATOM 5942 N N . CYS B 1 203 ? 21.688 -8.148 -9.734 1 96.88 203 CYS B N 1
ATOM 5943 C CA . CYS B 1 203 ? 20.297 -8.539 -9.852 1 96.88 203 CYS B CA 1
ATOM 5944 C C . CYS B 1 203 ? 19.656 -7.926 -11.094 1 96.88 203 CYS B C 1
ATOM 5946 O O . CYS B 1 203 ? 20.312 -7.207 -11.844 1 96.88 203 CYS B O 1
ATOM 5948 N N . CYS B 1 204 ? 18.453 -8.328 -11.414 1 97 204 CYS B N 1
ATOM 5949 C CA . CYS B 1 204 ? 17.672 -7.766 -12.516 1 97 204 CYS B CA 1
ATOM 5950 C C . CYS B 1 204 ? 16.531 -6.898 -11.984 1 97 204 CYS B C 1
ATOM 5952 O O . CYS B 1 204 ? 15.672 -7.383 -11.258 1 97 204 CYS B O 1
ATOM 5954 N N . ALA B 1 205 ? 16.516 -5.648 -12.43 1 96.88 205 ALA B N 1
ATOM 5955 C CA . ALA B 1 205 ? 15.578 -4.742 -11.781 1 96.88 205 ALA B CA 1
ATOM 5956 C C . ALA B 1 205 ? 14.633 -4.102 -12.797 1 96.88 205 ALA B C 1
ATOM 5958 O O . ALA B 1 205 ? 15.047 -3.758 -13.906 1 96.88 205 ALA B O 1
ATOM 5959 N N . PHE B 1 206 ? 13.414 -3.996 -12.453 1 96.81 206 PHE B N 1
ATOM 5960 C CA . PHE B 1 206 ? 12.383 -3.219 -13.133 1 96.81 206 PHE B CA 1
ATOM 5961 C C . PHE B 1 206 ? 12.109 -1.915 -12.398 1 96.81 206 PHE B C 1
ATOM 5963 O O . PHE B 1 206 ? 12.023 -1.899 -11.164 1 96.81 206 PHE B O 1
ATOM 5970 N N . ASN B 1 207 ? 11.984 -0.776 -13.094 1 95.94 207 ASN B N 1
ATOM 5971 C CA . ASN B 1 207 ? 11.648 0.531 -12.539 1 95.94 207 ASN B CA 1
ATOM 5972 C C . ASN B 1 207 ? 12.688 1.004 -11.531 1 95.94 207 ASN B C 1
ATOM 5974 O O . ASN B 1 207 ? 12.344 1.457 -10.438 1 95.94 207 ASN B O 1
ATOM 5978 N N . TYR B 1 208 ? 13.914 0.793 -11.852 1 93.69 208 TYR B N 1
ATOM 5979 C CA . TYR B 1 208 ? 15.055 1.2 -11.039 1 93.69 208 TYR B CA 1
ATOM 5980 C C . TYR B 1 208 ? 15.703 2.461 -11.602 1 93.69 208 TYR B C 1
ATOM 5982 O O . TYR B 1 208 ? 16.156 2.475 -12.75 1 93.69 208 TYR B O 1
ATOM 5990 N N . HIS B 1 209 ? 15.812 3.537 -10.742 1 89.44 209 HIS B N 1
ATOM 5991 C CA . HIS B 1 209 ? 16.297 4.82 -11.234 1 89.44 209 HIS B CA 1
ATOM 5992 C C . HIS B 1 209 ? 17.297 5.441 -10.258 1 89.44 209 HIS B C 1
ATOM 5994 O O . HIS B 1 209 ? 17.406 6.664 -10.172 1 89.44 209 HIS B O 1
ATOM 6000 N N . PHE B 1 210 ? 17.75 4.641 -9.492 1 86.69 210 PHE B N 1
ATOM 6001 C CA . PHE B 1 210 ? 18.812 5.137 -8.625 1 86.69 210 PHE B CA 1
ATOM 6002 C C . PHE B 1 210 ? 19.984 5.648 -9.453 1 86.69 210 PHE B C 1
ATOM 6004 O O . PHE B 1 210 ? 20.453 4.969 -10.367 1 86.69 210 PHE B O 1
ATOM 6011 N N . ASN B 1 211 ? 19.922 7.168 -9.562 1 67.38 211 ASN B N 1
ATOM 6012 C CA . ASN B 1 211 ? 21.047 7.797 -10.242 1 67.38 211 ASN B CA 1
ATOM 6013 C C . ASN B 1 211 ? 22.109 8.258 -9.25 1 67.38 211 ASN B C 1
ATOM 6015 O O . ASN B 1 211 ? 21.828 9.055 -8.352 1 67.38 211 ASN B O 1
ATOM 6019 N N . LEU B 1 212 ? 22.844 7.664 -8.844 1 49.47 212 LEU B N 1
ATOM 6020 C CA . LEU B 1 212 ? 23.875 8.438 -8.141 1 49.47 212 LEU B CA 1
ATOM 6021 C C . LEU B 1 212 ? 24.266 9.672 -8.945 1 49.47 212 LEU B C 1
ATOM 6023 O O . LEU B 1 212 ? 24.484 9.578 -10.156 1 49.47 212 LEU B O 1
ATOM 6027 N N . ASP B 1 213 ? 23.547 10.906 -8.891 1 43.62 213 ASP B N 1
ATOM 6028 C CA . ASP B 1 213 ? 24.031 12.117 -9.539 1 43.62 213 ASP B CA 1
ATOM 6029 C C . ASP B 1 213 ? 25.438 11.898 -10.109 1 43.62 213 ASP B C 1
ATOM 6031 O O . ASP B 1 213 ? 26.078 12.852 -10.555 1 43.62 213 ASP B O 1
ATOM 6035 N N . ARG B 1 214 ? 26.359 11.391 -9.422 1 38.41 214 ARG B N 1
ATOM 6036 C CA . ARG B 1 214 ? 27.766 11.5 -9.789 1 38.41 214 ARG B CA 1
ATOM 6037 C C . ARG B 1 214 ? 28 11.078 -11.242 1 38.41 214 ARG B C 1
ATOM 6039 O O . ARG B 1 214 ? 27.25 10.25 -11.773 1 38.41 214 ARG B O 1
ATOM 6046 N N . PRO B 1 215 ? 28.625 12.109 -11.992 1 32.78 215 PRO B N 1
ATOM 6047 C CA . PRO B 1 215 ? 29.328 11.719 -13.219 1 32.78 215 PRO B CA 1
ATOM 6048 C C . PRO B 1 215 ? 29.719 10.242 -13.219 1 32.78 215 PRO B C 1
ATOM 6050 O O . PRO B 1 215 ? 30.656 9.852 -13.922 1 32.78 215 PRO B O 1
ATOM 6053 N N . TYR B 1 216 ? 29.422 9.656 -12.164 1 30.16 216 TYR B N 1
ATOM 6054 C CA . TYR B 1 216 ? 30.188 8.422 -12.297 1 30.16 216 TYR B CA 1
ATOM 6055 C C . TYR B 1 216 ? 29.938 7.773 -13.656 1 30.16 216 TYR B C 1
ATOM 6057 O O . TYR B 1 216 ? 28.828 7.82 -14.18 1 30.16 216 TYR B O 1
ATOM 6065 N N . GLY B 1 217 ? 30.734 8.086 -14.469 1 29.39 217 GLY B N 1
ATOM 6066 C CA . GLY B 1 217 ? 31.047 7.27 -15.625 1 29.39 217 GLY B CA 1
ATOM 6067 C C . GLY B 1 217 ? 30.609 5.828 -15.477 1 29.39 217 GLY B C 1
ATOM 6068 O O . GLY B 1 217 ? 31.438 4.953 -15.18 1 29.39 217 GLY B O 1
ATOM 6069 N N . TYR B 1 218 ? 29.703 5.68 -14.633 1 32.72 218 TYR B N 1
ATOM 6070 C CA . TYR B 1 218 ? 29.422 4.258 -14.82 1 32.72 218 TYR B CA 1
ATOM 6071 C C . TYR B 1 218 ? 29.484 3.883 -16.297 1 32.72 218 TYR B C 1
ATOM 6073 O O . TYR B 1 218 ? 28.656 4.359 -17.094 1 32.72 218 TYR B O 1
ATOM 6081 N N . ASP B 1 219 ? 30.547 4.047 -16.781 1 31.52 219 ASP B N 1
ATOM 6082 C CA . ASP B 1 219 ? 30.844 3.305 -18 1 31.52 219 ASP B CA 1
ATOM 6083 C C . ASP B 1 219 ? 29.938 2.082 -18.125 1 31.52 219 ASP B C 1
ATOM 6085 O O . ASP B 1 219 ? 29.984 1.175 -17.297 1 31.52 219 ASP B O 1
ATOM 6089 N N . ASN B 1 220 ? 28.641 2.207 -18.172 1 34.16 220 ASN B N 1
ATOM 6090 C CA . ASN B 1 220 ? 28.047 1.2 -19.047 1 34.16 220 ASN B CA 1
ATOM 6091 C C . ASN B 1 220 ? 29.109 0.463 -19.859 1 34.16 220 ASN B C 1
ATOM 6093 O O . ASN B 1 220 ? 28.812 -0.076 -20.938 1 34.16 220 ASN B O 1
ATOM 6097 N N . TYR B 1 221 ? 30.25 0.969 -19.734 1 32.44 221 TYR B N 1
ATOM 6098 C CA . TYR B 1 221 ? 31.312 0.409 -20.578 1 32.44 221 TYR B CA 1
ATOM 6099 C C . TYR B 1 221 ? 31.109 -1.089 -20.781 1 32.44 221 TYR B C 1
ATOM 6101 O O . TYR B 1 221 ? 31.094 -1.574 -21.906 1 32.44 221 TYR B O 1
ATOM 6109 N N . ASP B 1 222 ? 31.703 -1.815 -19.734 1 35.22 222 ASP B N 1
ATOM 6110 C CA . ASP B 1 222 ? 32.125 -3.191 -20.016 1 35.22 222 ASP B CA 1
ATOM 6111 C C . ASP B 1 222 ? 30.906 -4.117 -20.062 1 35.22 222 ASP B C 1
ATOM 6113 O O . ASP B 1 222 ? 31.047 -5.332 -20.234 1 35.22 222 ASP B O 1
ATOM 6117 N N . LEU B 1 223 ? 29.844 -3.758 -19.406 1 37.22 223 LEU B N 1
ATOM 6118 C CA . LEU B 1 223 ? 28.703 -4.621 -19.703 1 37.22 223 LEU B CA 1
ATOM 6119 C C . LEU B 1 223 ? 28.172 -4.367 -21.109 1 37.22 223 LEU B C 1
ATOM 6121 O O . LEU B 1 223 ? 27.203 -5.004 -21.531 1 37.22 223 LEU B O 1
ATOM 6125 N N . LYS B 1 224 ? 28.234 -3.244 -21.734 1 38.59 224 LYS B N 1
ATOM 6126 C CA . LYS B 1 224 ? 27.922 -2.932 -23.125 1 38.59 224 LYS B CA 1
ATOM 6127 C C . LYS B 1 224 ? 28.328 -4.078 -24.062 1 38.59 224 LYS B C 1
ATOM 6129 O O . LYS B 1 224 ? 27.688 -4.301 -25.094 1 38.59 224 LYS B O 1
ATOM 6134 N N . ASN B 1 225 ? 29.516 -4.422 -23.875 1 35.5 225 ASN B N 1
ATOM 6135 C CA . ASN B 1 225 ? 29.953 -5.551 -24.688 1 35.5 225 ASN B CA 1
ATOM 6136 C C . ASN B 1 225 ? 29.422 -6.871 -24.156 1 35.5 225 ASN B C 1
ATOM 6138 O O . ASN B 1 225 ? 29.922 -7.941 -24.5 1 35.5 225 ASN B O 1
ATOM 6142 N N . SER B 1 226 ? 28.656 -6.629 -23.062 1 40.75 226 SER B N 1
ATOM 6143 C CA . SER B 1 226 ? 28.203 -7.938 -22.609 1 40.75 226 SER B CA 1
ATOM 6144 C C . SER B 1 226 ? 27.078 -8.477 -23.484 1 40.75 226 SER B C 1
ATOM 6146 O O . SER B 1 226 ? 26.422 -7.711 -24.203 1 40.75 226 SER B O 1
ATOM 6148 N N . SER B 1 227 ? 26.922 -9.703 -23.609 1 44.72 227 SER B N 1
ATOM 6149 C CA . SER B 1 227 ? 26 -10.5 -24.406 1 44.72 227 SER B CA 1
ATOM 6150 C C . SER B 1 227 ? 24.562 -10.047 -24.203 1 44.72 227 SER B C 1
ATOM 6152 O O . SER B 1 227 ? 23.688 -10.336 -25.016 1 44.72 227 SER B O 1
ATOM 6154 N N . GLU B 1 228 ? 24.203 -9.312 -23.172 1 47.88 228 GLU B N 1
ATOM 6155 C CA . GLU B 1 228 ? 22.797 -9.062 -22.938 1 47.88 228 GLU B CA 1
ATOM 6156 C C . GLU B 1 228 ? 22.297 -7.871 -23.75 1 47.88 228 GLU B C 1
ATOM 6158 O O . GLU B 1 228 ? 21.109 -7.754 -24.031 1 47.88 228 GLU B O 1
ATOM 6163 N N . GLU B 1 229 ? 23.016 -6.828 -24.125 1 49.16 229 GLU B N 1
ATOM 6164 C CA . GLU B 1 229 ? 22.547 -5.637 -24.828 1 49.16 229 GLU B CA 1
ATOM 6165 C C . GLU B 1 229 ? 22.031 -5.988 -26.219 1 49.16 229 GLU B C 1
ATOM 6167 O O . GLU B 1 229 ? 21.141 -5.309 -26.734 1 49.16 229 GLU B O 1
ATOM 6172 N N . ASN B 1 230 ? 22.578 -7.031 -26.781 1 48.75 230 ASN B N 1
ATOM 6173 C CA . ASN B 1 230 ? 22.188 -7.336 -28.156 1 48.75 230 ASN B CA 1
ATOM 6174 C C . ASN B 1 230 ? 20.719 -7.754 -28.219 1 48.75 230 ASN B C 1
ATOM 6176 O O . ASN B 1 230 ? 20.156 -7.883 -29.312 1 48.75 230 ASN B O 1
ATOM 6180 N N . ASP B 1 231 ? 20.062 -8.008 -27.094 1 53.53 231 ASP B N 1
ATOM 6181 C CA . ASP B 1 231 ? 18.734 -8.586 -27.156 1 53.53 231 ASP B CA 1
ATOM 6182 C C . ASP B 1 231 ? 17.656 -7.523 -26.953 1 53.53 231 ASP B C 1
ATOM 6184 O O . ASP B 1 231 ? 16.469 -7.84 -26.859 1 53.53 231 ASP B O 1
ATOM 6188 N N . ARG B 1 232 ? 18.125 -6.172 -27.062 1 58 232 ARG B N 1
ATOM 6189 C CA . ARG B 1 232 ? 17.125 -5.125 -26.844 1 58 232 ARG B CA 1
ATOM 6190 C C . ARG B 1 232 ? 16.422 -4.758 -28.141 1 58 232 ARG B C 1
ATOM 6192 O O . ARG B 1 232 ? 17.031 -4.797 -29.219 1 58 232 ARG B O 1
ATOM 6199 N N . SER B 1 233 ? 15.047 -4.605 -27.953 1 70.56 233 SER B N 1
ATOM 6200 C CA . SER B 1 233 ? 14.258 -4.207 -29.109 1 70.56 233 SER B CA 1
ATOM 6201 C C . SER B 1 233 ? 14.656 -2.82 -29.609 1 70.56 233 SER B C 1
ATOM 6203 O O . SER B 1 233 ? 15.375 -2.092 -28.922 1 70.56 233 SER B O 1
ATOM 6205 N N . ASP B 1 234 ? 14.352 -2.553 -30.828 1 67.81 234 ASP B N 1
ATOM 6206 C CA . ASP B 1 234 ? 14.625 -1.274 -31.484 1 67.81 234 ASP B CA 1
ATOM 6207 C C . ASP B 1 234 ? 13.758 -0.163 -30.891 1 67.81 234 ASP B C 1
ATOM 6209 O O . ASP B 1 234 ? 13.773 0.968 -31.375 1 67.81 234 ASP B O 1
ATOM 6213 N N . ILE B 1 235 ? 13.094 -0.535 -29.891 1 69.69 235 ILE B N 1
ATOM 6214 C CA . ILE B 1 235 ? 12.258 0.493 -29.297 1 69.69 235 ILE B CA 1
ATOM 6215 C C . ILE B 1 235 ? 13.109 1.429 -28.438 1 69.69 235 ILE B C 1
ATOM 6217 O O . ILE B 1 235 ? 13.914 0.973 -27.625 1 69.69 235 ILE B O 1
ATOM 6221 N N . PRO B 1 236 ? 12.992 2.713 -28.688 1 69.94 236 PRO B N 1
ATOM 6222 C CA . PRO B 1 236 ? 13.766 3.666 -27.891 1 69.94 236 PRO B CA 1
ATOM 6223 C C . PRO B 1 236 ? 13.516 3.523 -26.391 1 69.94 236 PRO B C 1
ATOM 6225 O O . PRO B 1 236 ? 12.383 3.246 -25.984 1 69.94 236 PRO B O 1
ATOM 6228 N N . SER B 1 237 ? 14.539 3.584 -25.609 1 70.19 237 SER B N 1
ATOM 6229 C CA . SER B 1 237 ? 14.516 3.4 -24.172 1 70.19 237 SER B CA 1
ATOM 6230 C C . SER B 1 237 ? 13.477 4.305 -23.516 1 70.19 237 SER B C 1
ATOM 6232 O O . SER B 1 237 ? 12.875 3.941 -22.5 1 70.19 237 SER B O 1
ATOM 6234 N N . GLU B 1 238 ? 13.227 5.41 -24.109 1 72.06 238 GLU B N 1
ATOM 6235 C CA . GLU B 1 238 ? 12.297 6.383 -23.531 1 72.06 238 GLU B CA 1
ATOM 6236 C C . GLU B 1 238 ? 10.859 5.871 -23.594 1 72.06 238 GLU B C 1
ATOM 6238 O O . GLU B 1 238 ? 10.008 6.301 -22.812 1 72.06 238 GLU B O 1
ATOM 6243 N N . GLU B 1 239 ? 10.742 4.898 -24.406 1 75.81 239 GLU B N 1
ATOM 6244 C CA . GLU B 1 239 ? 9.391 4.395 -24.609 1 75.81 239 GLU B CA 1
ATOM 6245 C C . GLU B 1 239 ? 9.172 3.088 -23.844 1 75.81 239 GLU B C 1
ATOM 6247 O O . GLU B 1 239 ? 8.039 2.623 -23.703 1 75.81 239 GLU B O 1
ATOM 6252 N N . LEU B 1 240 ? 10.258 2.658 -23.328 1 83.81 240 LEU B N 1
ATOM 6253 C CA . LEU B 1 240 ? 10.148 1.391 -22.609 1 83.81 240 LEU B CA 1
ATOM 6254 C C . LEU B 1 240 ? 9.781 1.622 -21.141 1 83.81 240 LEU B C 1
ATOM 6256 O O . LEU B 1 240 ? 10.375 2.473 -20.484 1 83.81 240 LEU B O 1
ATOM 6260 N N . PRO B 1 241 ? 8.812 0.895 -20.734 1 87.38 241 PRO B N 1
ATOM 6261 C CA . PRO B 1 241 ? 8.398 1.098 -19.344 1 87.38 241 PRO B CA 1
ATOM 6262 C C . PRO B 1 241 ? 9.5 0.76 -18.344 1 87.38 241 PRO B C 1
ATOM 6264 O O . PRO B 1 241 ? 10.164 -0.269 -18.469 1 87.38 241 PRO B O 1
ATOM 6267 N N . GLY B 1 242 ? 9.656 1.73 -17.359 1 86.62 242 GLY B N 1
ATOM 6268 C CA . GLY B 1 242 ? 10.531 1.469 -16.234 1 86.62 242 GLY B CA 1
ATOM 6269 C C . GLY B 1 242 ? 11.984 1.818 -16.516 1 86.62 242 GLY B C 1
ATOM 6270 O O . GLY B 1 242 ? 12.836 1.698 -15.625 1 86.62 242 GLY B O 1
ATOM 6271 N N . ILE B 1 243 ? 12.328 2.172 -17.719 1 83.38 243 ILE B N 1
ATOM 6272 C CA . ILE B 1 243 ? 13.727 2.436 -18.062 1 83.38 243 ILE B CA 1
ATOM 6273 C C . ILE B 1 243 ? 13.969 3.941 -18.109 1 83.38 243 ILE B C 1
ATOM 6275 O O . ILE B 1 243 ? 14.797 4.465 -17.359 1 83.38 243 ILE B O 1
ATOM 6279 N N . GLY B 1 244 ? 13.211 4.617 -18.844 1 79.38 244 GLY B N 1
ATOM 6280 C CA . GLY B 1 244 ? 13.43 6.047 -18.984 1 79.38 244 GLY B CA 1
ATOM 6281 C C . GLY B 1 244 ? 12.703 6.863 -17.922 1 79.38 244 GLY B C 1
ATOM 6282 O O . GLY B 1 244 ? 13.203 7.898 -17.484 1 79.38 244 GLY B O 1
ATOM 6283 N N . GLN B 1 245 ? 11.609 6.355 -17.578 1 87.06 245 GLN B N 1
ATOM 6284 C CA . GLN B 1 245 ? 10.773 7.082 -16.625 1 87.06 245 GLN B CA 1
ATOM 6285 C C . GLN B 1 245 ? 10.25 6.16 -15.531 1 87.06 245 GLN B C 1
ATOM 6287 O O . GLN B 1 245 ? 9.992 4.98 -15.781 1 87.06 245 GLN B O 1
ATOM 6292 N N . ILE B 1 246 ? 10.172 6.812 -14.375 1 92.56 246 ILE B N 1
ATOM 6293 C CA . ILE B 1 246 ? 9.586 6.059 -13.281 1 92.56 246 ILE B CA 1
ATOM 6294 C C . ILE B 1 246 ? 8.109 5.781 -13.578 1 92.56 246 ILE B C 1
ATOM 6296 O O . ILE B 1 246 ? 7.391 6.664 -14.055 1 92.56 246 ILE B O 1
ATOM 6300 N N . GLN B 1 247 ? 7.676 4.629 -13.289 1 92.25 247 GLN B N 1
ATOM 6301 C CA . GLN B 1 247 ? 6.34 4.188 -13.68 1 92.25 247 GLN B CA 1
ATOM 6302 C C . GLN B 1 247 ? 5.336 4.41 -12.555 1 92.25 247 GLN B C 1
ATOM 6304 O O . GLN B 1 247 ? 5.695 4.367 -11.375 1 92.25 247 GLN B O 1
ATOM 6309 N N . LYS B 1 248 ? 4.125 4.68 -12.945 1 89.19 248 LYS B N 1
ATOM 6310 C CA . LYS B 1 248 ? 2.961 4.715 -12.062 1 89.19 248 LYS B CA 1
ATOM 6311 C C . LYS B 1 248 ? 1.927 3.672 -12.469 1 89.19 248 LYS B C 1
ATOM 6313 O O . LYS B 1 248 ? 1.875 3.266 -13.633 1 89.19 248 LYS B O 1
ATOM 6318 N N . ALA B 1 249 ? 1.226 3.133 -11.531 1 86 249 ALA B N 1
ATOM 6319 C CA . ALA B 1 249 ? 0.152 2.191 -11.836 1 86 249 ALA B CA 1
ATOM 6320 C C . ALA B 1 249 ? -1.199 2.898 -11.891 1 86 249 ALA B C 1
ATOM 6322 O O . ALA B 1 249 ? -1.529 3.688 -11 1 86 249 ALA B O 1
ATOM 6323 N N . PRO B 1 250 ? -1.903 2.658 -12.914 1 79.19 250 PRO B N 1
ATOM 6324 C CA . PRO B 1 250 ? -3.197 3.324 -13.078 1 79.19 250 PRO B CA 1
ATOM 6325 C C . PRO B 1 250 ? -4.277 2.75 -12.164 1 79.19 250 PRO B C 1
ATOM 6327 O O . PRO B 1 250 ? -5.328 3.371 -11.977 1 79.19 250 PRO B O 1
ATOM 6330 N N . GLY B 1 251 ? -4.027 1.621 -11.625 1 80.5 251 GLY B N 1
ATOM 6331 C CA . GLY B 1 251 ? -5.012 0.978 -10.766 1 80.5 251 GLY B CA 1
ATOM 6332 C C . GLY B 1 251 ? -4.41 -0.077 -9.859 1 80.5 251 GLY B C 1
ATOM 6333 O O . GLY B 1 251 ? -3.189 -0.218 -9.781 1 80.5 251 GLY B O 1
ATOM 6334 N N . SER B 1 252 ? -5.395 -0.683 -9.117 1 84.88 252 SER B N 1
ATOM 6335 C CA . SER B 1 252 ? -4.984 -1.745 -8.203 1 84.88 252 SER B CA 1
ATOM 6336 C C . SER B 1 252 ? -5.434 -3.111 -8.711 1 84.88 252 SER B C 1
ATOM 6338 O O . SER B 1 252 ? -6.328 -3.203 -9.555 1 84.88 252 SER B O 1
ATOM 6340 N N . GLY B 1 253 ? -4.699 -4.168 -8.227 1 82.94 253 GLY B N 1
ATOM 6341 C CA . GLY B 1 253 ? -5.074 -5.52 -8.602 1 82.94 253 GLY B CA 1
ATOM 6342 C C . GLY B 1 253 ? -3.959 -6.277 -9.297 1 82.94 253 GLY B C 1
ATOM 6343 O O . GLY B 1 253 ? -3.053 -5.672 -9.875 1 82.94 253 GLY B O 1
ATOM 6344 N N . ARG B 1 254 ? -4.141 -7.488 -9.383 1 82.25 254 ARG B N 1
ATOM 6345 C CA . ARG B 1 254 ? -3.102 -8.383 -9.883 1 82.25 254 ARG B CA 1
ATOM 6346 C C . ARG B 1 254 ? -2.9 -8.211 -11.383 1 82.25 254 ARG B C 1
ATOM 6348 O O . ARG B 1 254 ? -1.799 -8.422 -11.898 1 82.25 254 ARG B O 1
ATOM 6355 N N . ASP B 1 255 ? -3.863 -7.793 -12.023 1 77.81 255 ASP B N 1
ATOM 6356 C CA . ASP B 1 255 ? -3.775 -7.699 -13.477 1 77.81 255 ASP B CA 1
ATOM 6357 C C . ASP B 1 255 ? -3.182 -6.359 -13.906 1 77.81 255 ASP B C 1
ATOM 6359 O O . ASP B 1 255 ? -2.859 -6.164 -15.078 1 77.81 255 ASP B O 1
ATOM 6363 N N . VAL B 1 256 ? -3.166 -5.512 -12.945 1 83.56 256 VAL B N 1
ATOM 6364 C CA . VAL B 1 256 ? -2.641 -4.184 -13.242 1 83.56 256 VAL B CA 1
ATOM 6365 C C . VAL B 1 256 ? -1.304 -3.988 -12.531 1 83.56 256 VAL B C 1
ATOM 6367 O O . VAL B 1 256 ? -1.244 -3.361 -11.469 1 83.56 256 VAL B O 1
ATOM 6370 N N . GLY B 1 257 ? -0.365 -4.531 -12.977 1 92.06 257 GLY B N 1
ATOM 6371 C CA . GLY B 1 257 ? 0.968 -4.434 -12.406 1 92.06 257 GLY B CA 1
ATOM 6372 C C . GLY B 1 257 ? 2.02 -5.172 -13.211 1 92.06 257 GLY B C 1
ATOM 6373 O O . GLY B 1 257 ? 1.996 -5.145 -14.445 1 92.06 257 GLY B O 1
ATOM 6374 N N . LEU B 1 258 ? 2.996 -5.676 -12.492 1 96.5 258 LEU B N 1
ATOM 6375 C CA . LEU B 1 258 ? 4.109 -6.375 -13.125 1 96.5 258 LEU B CA 1
ATOM 6376 C C . LEU B 1 258 ? 3.947 -7.887 -12.984 1 96.5 258 LEU B C 1
ATOM 6378 O O . LEU B 1 258 ? 3.6 -8.383 -11.914 1 96.5 258 LEU B O 1
ATOM 6382 N N . ALA B 1 259 ? 4.043 -8.586 -14.078 1 95.81 259 ALA B N 1
ATOM 6383 C CA . ALA B 1 259 ? 4.062 -10.047 -14.078 1 95.81 259 ALA B CA 1
ATOM 6384 C C . ALA B 1 259 ? 5.355 -10.578 -14.695 1 95.81 259 ALA B C 1
ATOM 6386 O O . ALA B 1 259 ? 5.773 -10.125 -15.758 1 95.81 259 ALA B O 1
ATOM 6387 N N . VAL B 1 260 ? 5.957 -11.516 -14 1 97.75 260 VAL B N 1
ATOM 6388 C CA . VAL B 1 260 ? 7.234 -12.047 -14.477 1 97.75 260 VAL B CA 1
ATOM 6389 C C . VAL B 1 260 ? 7.246 -13.57 -14.32 1 97.75 260 VAL B C 1
ATOM 6391 O O . VAL B 1 260 ? 6.855 -14.094 -13.273 1 97.75 260 VAL B O 1
ATOM 6394 N N . ALA B 1 261 ? 7.586 -14.258 -15.375 1 97.62 261 ALA B N 1
ATOM 6395 C CA . ALA B 1 261 ? 7.945 -15.672 -15.305 1 97.62 261 ALA B CA 1
ATOM 6396 C C . ALA B 1 261 ? 9.461 -15.859 -15.25 1 97.62 261 ALA B C 1
ATOM 6398 O O . ALA B 1 261 ? 10.18 -15.312 -16.094 1 97.62 261 ALA B O 1
ATOM 6399 N N . LEU B 1 262 ? 9.945 -16.562 -14.281 1 98 262 LEU B N 1
ATOM 6400 C CA . LEU B 1 262 ? 11.391 -16.703 -14.195 1 98 262 LEU B CA 1
ATOM 6401 C C . LEU B 1 262 ? 11.781 -18.156 -13.938 1 98 262 LEU B C 1
ATOM 6403 O O . LEU B 1 262 ? 10.945 -18.969 -13.539 1 98 262 LEU B O 1
ATOM 6407 N N . ASN B 1 263 ? 12.969 -18.469 -14.234 1 98 263 ASN B N 1
ATOM 6408 C CA . ASN B 1 263 ? 13.633 -19.734 -14 1 98 263 ASN B CA 1
ATOM 6409 C C . ASN B 1 263 ? 15.047 -19.547 -13.453 1 98 263 ASN B C 1
ATOM 6411 O O . ASN B 1 263 ? 15.922 -19.031 -14.156 1 98 263 ASN B O 1
ATOM 6415 N N . VAL B 1 264 ? 15.266 -19.938 -12.25 1 97.94 264 VAL B N 1
ATOM 6416 C CA . VAL B 1 264 ? 16.562 -19.719 -11.609 1 97.94 264 VAL B CA 1
ATOM 6417 C C . VAL B 1 264 ? 17.531 -20.828 -11.984 1 97.94 264 VAL B C 1
ATOM 6419 O O . VAL B 1 264 ? 18.703 -20.812 -11.602 1 97.94 264 VAL B O 1
ATOM 6422 N N . GLU B 1 265 ? 17.078 -21.844 -12.68 1 97.12 265 GLU B N 1
ATOM 6423 C CA . GLU B 1 265 ? 17.906 -22.969 -13.117 1 97.12 265 GLU B CA 1
ATOM 6424 C C . GLU B 1 265 ? 18.672 -23.578 -11.945 1 97.12 265 GLU B C 1
ATOM 6426 O O . GLU B 1 265 ? 19.906 -23.609 -11.961 1 97.12 265 GLU B O 1
ATOM 6431 N N . GLY B 1 266 ? 17.906 -24.188 -11.094 1 95.94 266 GLY B N 1
ATOM 6432 C CA . GLY B 1 266 ? 18.469 -24.75 -9.875 1 95.94 266 GLY B CA 1
ATOM 6433 C C . GLY B 1 266 ? 19.547 -25.781 -10.133 1 95.94 266 GLY B C 1
ATOM 6434 O O . GLY B 1 266 ? 20.422 -26 -9.297 1 95.94 266 GLY B O 1
ATOM 6435 N N . GLU B 1 267 ? 19.625 -26.328 -11.25 1 95.44 267 GLU B N 1
ATOM 6436 C CA . GLU B 1 267 ? 20.594 -27.359 -11.594 1 95.44 267 GLU B CA 1
ATOM 6437 C C . GLU B 1 267 ? 21.984 -26.75 -11.836 1 95.44 267 GLU B C 1
ATOM 6439 O O . GLU B 1 267 ? 22.984 -27.438 -11.781 1 95.44 267 GLU B O 1
ATOM 6444 N N . HIS B 1 268 ? 22.016 -25.453 -12.008 1 96.94 268 HIS B N 1
ATOM 6445 C CA . HIS B 1 268 ? 23.281 -24.797 -12.32 1 96.94 268 HIS B CA 1
ATOM 6446 C C . HIS B 1 268 ? 23.812 -24.016 -11.125 1 96.94 268 HIS B C 1
ATOM 6448 O O . HIS B 1 268 ? 24.562 -23.062 -11.297 1 96.94 268 HIS B O 1
ATOM 6454 N N . TYR B 1 269 ? 23.375 -24.438 -9.961 1 97.06 269 TYR B N 1
ATOM 6455 C CA . TYR B 1 269 ? 23.844 -23.781 -8.75 1 97.06 269 TYR B CA 1
ATOM 6456 C C . TYR B 1 269 ? 25.266 -24.203 -8.406 1 97.06 269 TYR B C 1
ATOM 6458 O O . TYR B 1 269 ? 25.625 -25.375 -8.531 1 97.06 269 TYR B O 1
ATOM 6466 N N . LYS B 1 270 ? 26.078 -23.172 -8.039 1 96.62 270 LYS B N 1
ATOM 6467 C CA . LYS B 1 270 ? 27.453 -23.453 -7.645 1 96.62 270 LYS B CA 1
ATOM 6468 C C . LYS B 1 270 ? 27.797 -22.781 -6.32 1 96.62 270 LYS B C 1
ATOM 6470 O O . LYS B 1 270 ? 28.5 -23.359 -5.488 1 96.62 270 LYS B O 1
ATOM 6475 N N . SER B 1 271 ? 2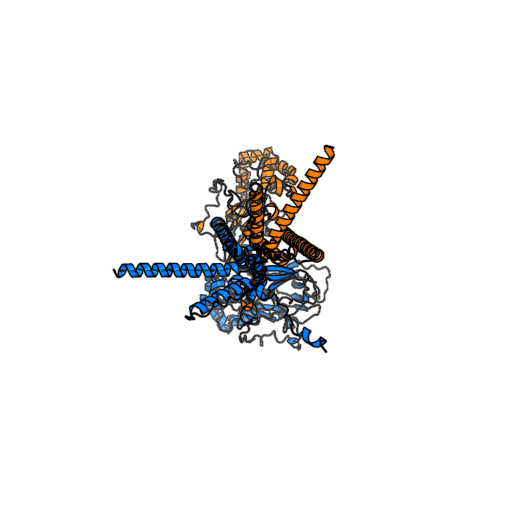7.375 -21.547 -6.148 1 96.06 271 SER B N 1
ATOM 6476 C CA . SER B 1 271 ? 27.625 -20.766 -4.945 1 96.06 271 SER B CA 1
ATOM 6477 C C . SER B 1 271 ? 26.406 -19.922 -4.582 1 96.06 271 SER B C 1
ATOM 6479 O O . SER B 1 271 ? 26.219 -18.828 -5.121 1 96.06 271 SER B O 1
ATOM 6481 N N . SER B 1 272 ? 25.656 -20.375 -3.525 1 95.81 272 SER B N 1
ATOM 6482 C CA . SER B 1 272 ? 24.359 -19.766 -3.221 1 95.81 272 SER B CA 1
ATOM 6483 C C . SER B 1 272 ? 24.438 -18.938 -1.941 1 95.81 272 SER B C 1
ATOM 6485 O O . SER B 1 272 ? 25.078 -19.328 -0.972 1 95.81 272 SER B O 1
ATOM 6487 N N . ASN B 1 273 ? 23.703 -17.812 -1.948 1 95 273 ASN B N 1
ATOM 6488 C CA . ASN B 1 273 ? 23.594 -16.938 -0.781 1 95 273 ASN B CA 1
ATOM 6489 C C . ASN B 1 273 ? 22.594 -17.5 0.227 1 95 273 ASN B C 1
ATOM 6491 O O . ASN B 1 273 ? 22.562 -17.062 1.38 1 95 273 ASN B O 1
ATOM 6495 N N . ARG B 1 274 ? 21.812 -18.406 -0.182 1 95.31 274 ARG B N 1
ATOM 6496 C CA . ARG B 1 274 ? 20.781 -19 0.651 1 95.31 274 ARG B CA 1
ATOM 6497 C C . ARG B 1 274 ? 20.859 -20.531 0.609 1 95.31 274 ARG B C 1
ATOM 6499 O O . ARG B 1 274 ? 21.406 -21.094 -0.337 1 95.31 274 ARG B O 1
ATOM 6506 N N . PRO B 1 275 ? 20.359 -21.172 1.644 1 95.19 275 PRO B N 1
ATOM 6507 C CA . PRO B 1 275 ? 20.438 -22.625 1.654 1 95.19 275 PRO B CA 1
ATOM 6508 C C . PRO B 1 275 ? 19.344 -23.297 0.828 1 95.19 275 PRO B C 1
ATOM 6510 O O . PRO B 1 275 ? 18.875 -24.375 1.175 1 95.19 275 PRO B O 1
ATOM 6513 N N . PHE B 1 276 ? 18.734 -22.609 -0.077 1 95.31 276 PHE B N 1
ATOM 6514 C CA . PHE B 1 276 ? 17.734 -23.156 -0.981 1 95.31 276 PHE B CA 1
ATOM 6515 C C . PHE B 1 276 ? 17.828 -22.5 -2.354 1 95.31 276 PHE B C 1
ATOM 6517 O O . PHE B 1 276 ? 18.344 -21.391 -2.48 1 95.31 276 PHE B O 1
ATOM 6524 N N . ALA B 1 277 ? 17.375 -23.234 -3.355 1 96.62 277 ALA B N 1
ATOM 6525 C CA . ALA B 1 277 ? 17.312 -22.672 -4.699 1 96.62 277 ALA B CA 1
ATOM 6526 C C . ALA B 1 277 ? 16.125 -21.734 -4.855 1 96.62 277 ALA B C 1
ATOM 6528 O O . ALA B 1 277 ? 15.023 -22.031 -4.379 1 96.62 277 ALA B O 1
ATOM 6529 N N . GLY B 1 278 ? 16.312 -20.641 -5.293 1 97.69 278 GLY B N 1
ATOM 6530 C CA . GLY B 1 278 ? 15.273 -19.641 -5.492 1 97.69 278 GLY B CA 1
ATOM 6531 C C . GLY B 1 278 ? 15.82 -18.25 -5.773 1 97.69 278 GLY B C 1
ATOM 6532 O O . GLY B 1 278 ? 17.016 -18.094 -6.031 1 97.69 278 GLY B O 1
ATOM 6533 N N . ALA B 1 279 ? 14.945 -17.359 -5.887 1 98.06 279 ALA B N 1
ATOM 6534 C CA . ALA B 1 279 ? 15.32 -15.961 -6.102 1 98.06 279 ALA B CA 1
ATOM 6535 C C . ALA B 1 279 ? 14.789 -15.07 -4.992 1 98.06 279 ALA B C 1
ATOM 6537 O O . ALA B 1 279 ? 13.789 -15.398 -4.344 1 98.06 279 ALA B O 1
ATOM 6538 N N . THR B 1 280 ? 15.477 -14.07 -4.742 1 97.94 280 THR B N 1
ATOM 6539 C CA . THR B 1 280 ? 15.055 -13.047 -3.789 1 97.94 280 THR B CA 1
ATOM 6540 C C . THR B 1 280 ? 14.508 -11.82 -4.52 1 97.94 280 THR B C 1
ATOM 6542 O O . THR B 1 280 ? 15.172 -11.266 -5.395 1 97.94 280 THR B O 1
ATOM 6545 N N . VAL B 1 281 ? 13.289 -11.477 -4.168 1 98.44 281 VAL B N 1
ATOM 6546 C CA . VAL B 1 281 ? 12.672 -10.297 -4.758 1 98.44 281 VAL B CA 1
ATOM 6547 C C . VAL B 1 281 ? 12.758 -9.125 -3.781 1 98.44 281 VAL B C 1
ATOM 6549 O O . VAL B 1 281 ? 12.305 -9.227 -2.637 1 98.44 281 VAL B O 1
ATOM 6552 N N . LEU B 1 282 ? 13.328 -8.039 -4.219 1 98.19 282 LEU B N 1
ATOM 6553 C CA . LEU B 1 282 ? 13.469 -6.832 -3.408 1 98.19 282 LEU B CA 1
ATOM 6554 C C . LEU B 1 282 ? 12.523 -5.738 -3.893 1 98.19 282 LEU B C 1
ATOM 6556 O O . LEU B 1 282 ? 12.539 -5.375 -5.07 1 98.19 282 LEU B O 1
ATOM 6560 N N . ILE B 1 283 ? 11.688 -5.27 -2.99 1 98.25 283 ILE B N 1
ATOM 6561 C CA . ILE B 1 283 ? 10.812 -4.141 -3.287 1 98.25 283 ILE B CA 1
ATOM 6562 C C . ILE B 1 283 ? 11.336 -2.885 -2.602 1 98.25 283 ILE B C 1
ATOM 6564 O O . ILE B 1 283 ? 11.562 -2.881 -1.389 1 98.25 283 ILE B O 1
ATOM 6568 N N . HIS B 1 284 ? 11.547 -1.815 -3.324 1 95.81 284 HIS B N 1
ATOM 6569 C CA . HIS B 1 284 ? 12.141 -0.586 -2.812 1 95.81 284 HIS B CA 1
ATOM 6570 C C . HIS B 1 284 ? 11.672 0.625 -3.611 1 95.81 284 HIS B C 1
ATOM 6572 O O . HIS B 1 284 ? 11.039 0.477 -4.664 1 95.81 284 HIS B O 1
ATOM 6578 N N . ASP B 1 285 ? 11.945 1.785 -3.072 1 94.19 285 ASP B N 1
ATOM 6579 C CA . ASP B 1 285 ? 11.711 2.998 -3.848 1 94.19 285 ASP B CA 1
ATOM 6580 C C . ASP B 1 285 ? 12.555 3.012 -5.121 1 94.19 285 ASP B C 1
ATOM 6582 O O . ASP B 1 285 ? 13.727 2.641 -5.098 1 94.19 285 ASP B O 1
ATOM 6586 N N . PRO B 1 286 ? 11.938 3.41 -6.246 1 93.62 286 PRO B N 1
ATOM 6587 C CA . PRO B 1 286 ? 12.656 3.352 -7.52 1 93.62 286 PRO B CA 1
ATOM 6588 C C . PRO B 1 286 ? 13.93 4.199 -7.523 1 93.62 286 PRO B C 1
ATOM 6590 O O . PRO B 1 286 ? 14.844 3.941 -8.305 1 93.62 286 PRO B O 1
ATOM 6593 N N . LYS B 1 287 ? 14.039 5.156 -6.648 1 90.19 287 LYS B N 1
ATOM 6594 C CA . LYS B 1 287 ? 15.18 6.066 -6.656 1 90.19 287 LYS B CA 1
ATOM 6595 C C . LYS B 1 287 ? 16.219 5.645 -5.625 1 90.19 287 LYS B C 1
ATOM 6597 O O . LYS B 1 287 ? 17.297 6.25 -5.535 1 90.19 287 LYS B O 1
ATOM 6602 N N . ASP B 1 288 ? 15.938 4.629 -4.891 1 91.44 288 ASP B N 1
ATOM 6603 C CA . ASP B 1 288 ? 16.844 4.227 -3.811 1 91.44 288 ASP B CA 1
ATOM 6604 C C . ASP B 1 288 ? 17.719 3.049 -4.234 1 91.44 288 ASP B C 1
ATOM 6606 O O . ASP B 1 288 ? 17.312 2.238 -5.07 1 91.44 288 ASP B O 1
ATOM 6610 N N . TYR B 1 289 ? 18.875 3.057 -3.619 1 91.94 289 TYR B N 1
ATOM 6611 C CA . TYR B 1 289 ? 19.703 1.858 -3.715 1 91.94 289 TYR B CA 1
ATOM 6612 C C . TYR B 1 289 ? 19.078 0.705 -2.936 1 91.94 289 TYR B C 1
ATOM 6614 O O . TYR B 1 289 ? 18.672 0.875 -1.785 1 91.94 289 TYR B O 1
ATOM 6622 N N . PRO B 1 290 ? 18.891 -0.424 -3.586 1 94.19 290 PRO B N 1
ATOM 6623 C CA . PRO B 1 290 ? 18.188 -1.528 -2.93 1 94.19 290 PRO B CA 1
ATOM 6624 C C . PRO B 1 290 ? 19.031 -2.207 -1.853 1 94.19 290 PRO B C 1
ATOM 6626 O O . PRO B 1 290 ? 19.578 -3.291 -2.082 1 94.19 290 PRO B O 1
ATOM 6629 N N . ASP B 1 291 ? 19.078 -1.614 -0.681 1 92.5 291 ASP B N 1
ATOM 6630 C CA . ASP B 1 291 ? 19.906 -2.098 0.43 1 92.5 291 ASP B CA 1
ATOM 6631 C C . ASP B 1 291 ? 19.188 -1.905 1.764 1 92.5 291 ASP B C 1
ATOM 6633 O O . ASP B 1 291 ? 18.688 -2.869 2.354 1 92.5 291 ASP B O 1
ATOM 6637 N N . ILE B 1 292 ? 18.953 -0.68 2.055 1 88 292 ILE B N 1
ATOM 6638 C CA . ILE B 1 292 ? 18.344 -0.348 3.336 1 88 292 ILE B CA 1
ATOM 6639 C C . ILE B 1 292 ? 16.859 -0.046 3.139 1 88 292 ILE B C 1
ATOM 6641 O O . ILE B 1 292 ? 16.484 0.637 2.186 1 88 292 ILE B O 1
ATOM 6645 N N . GLY B 1 293 ? 16.109 -0.566 4.133 1 85.88 293 GLY B N 1
ATOM 6646 C CA . GLY B 1 293 ? 14.688 -0.256 4.094 1 85.88 293 GLY B CA 1
ATOM 6647 C C . GLY B 1 293 ? 13.953 -0.975 2.98 1 85.88 293 GLY B C 1
ATOM 6648 O O . GLY B 1 293 ? 13.016 -0.427 2.395 1 85.88 293 GLY B O 1
ATOM 6649 N N . ILE B 1 294 ? 14.375 -2.053 2.572 1 92.12 294 ILE B N 1
ATOM 6650 C CA . ILE B 1 294 ? 13.773 -2.793 1.469 1 92.12 294 ILE B CA 1
ATOM 6651 C C . ILE B 1 294 ? 12.969 -3.973 2.016 1 92.12 294 ILE B C 1
ATOM 6653 O O . ILE B 1 294 ? 13.195 -4.414 3.145 1 92.12 294 ILE B O 1
ATOM 6657 N N . HIS B 1 295 ? 11.984 -4.34 1.298 1 95.25 295 HIS B N 1
ATOM 6658 C CA . HIS B 1 295 ? 11.258 -5.578 1.573 1 95.25 295 HIS B CA 1
ATOM 6659 C C . HIS B 1 295 ? 11.781 -6.723 0.713 1 95.25 295 HIS B C 1
ATOM 6661 O O . HIS B 1 295 ? 11.852 -6.605 -0.513 1 95.25 295 HIS B O 1
ATOM 6667 N N . SER B 1 296 ? 12.211 -7.742 1.407 1 96.38 296 SER B N 1
ATOM 6668 C CA . SER B 1 296 ? 12.766 -8.891 0.702 1 96.38 296 SER B CA 1
ATOM 6669 C C . SER B 1 296 ? 11.852 -10.109 0.829 1 96.38 296 SER B C 1
ATOM 6671 O O . SER B 1 296 ? 11.375 -10.422 1.922 1 96.38 296 SER B O 1
ATOM 6673 N N . MET B 1 297 ? 11.562 -10.766 -0.296 1 96.62 297 MET B N 1
ATOM 6674 C CA . MET B 1 297 ? 10.781 -12 -0.344 1 96.62 297 MET B CA 1
ATOM 6675 C C . MET B 1 297 ? 11.477 -13.055 -1.191 1 96.62 297 MET B C 1
ATOM 6677 O O . MET B 1 297 ? 12.242 -12.727 -2.102 1 96.62 297 MET B O 1
ATOM 6681 N N . SER B 1 298 ? 11.219 -14.273 -0.87 1 97 298 SER B N 1
ATOM 6682 C CA . SER B 1 298 ? 11.844 -15.375 -1.604 1 97 298 SER B CA 1
ATOM 6683 C C . SER B 1 298 ? 10.82 -16.094 -2.482 1 97 298 SER B C 1
ATOM 6685 O O . SER B 1 298 ? 9.695 -16.344 -2.055 1 97 298 SER B O 1
ATOM 6687 N N . VAL B 1 299 ? 11.227 -16.359 -3.662 1 97.19 299 VAL B N 1
ATOM 6688 C CA . VAL B 1 299 ? 10.398 -17.125 -4.582 1 97.19 299 VAL B CA 1
ATOM 6689 C C . VAL B 1 299 ? 11.07 -18.453 -4.891 1 97.19 299 VAL B C 1
ATOM 6691 O O . VAL B 1 299 ? 12.258 -18.5 -5.234 1 97.19 299 VAL B O 1
ATOM 6694 N N . LEU B 1 300 ? 10.312 -19.531 -4.766 1 97 300 LEU B N 1
ATOM 6695 C CA . LEU B 1 300 ? 10.82 -20.875 -5.004 1 97 300 LEU B CA 1
ATOM 6696 C C . LEU B 1 300 ? 10.469 -21.344 -6.41 1 97 300 LEU B C 1
ATOM 6698 O O . LEU B 1 300 ? 9.477 -20.906 -6.992 1 97 300 LEU B O 1
ATOM 6702 N N . PRO B 1 301 ? 11.367 -22.219 -6.969 1 97 301 PRO B N 1
ATOM 6703 C CA . PRO B 1 301 ? 10.992 -22.812 -8.25 1 97 301 PRO B CA 1
ATOM 6704 C C . PRO B 1 301 ? 9.648 -23.547 -8.188 1 97 301 PRO B C 1
ATOM 6706 O O . PRO B 1 301 ? 9.352 -24.219 -7.195 1 97 301 PRO B O 1
ATOM 6709 N N . GLY B 1 302 ? 8.828 -23.375 -9.195 1 96.81 302 GLY B N 1
ATOM 6710 C CA . GLY B 1 302 ? 7.539 -24.047 -9.266 1 96.81 302 GLY B CA 1
ATOM 6711 C C . GLY B 1 302 ? 6.469 -23.375 -8.43 1 96.81 302 GLY B C 1
ATOM 6712 O O . GLY B 1 302 ? 5.492 -24.016 -8.031 1 96.81 302 GLY B O 1
ATOM 6713 N N . HIS B 1 303 ? 6.668 -22.203 -8.039 1 96.81 303 HIS B N 1
ATOM 6714 C CA . HIS B 1 303 ? 5.688 -21.5 -7.219 1 96.81 303 HIS B CA 1
ATOM 6715 C C . HIS B 1 303 ? 5.164 -20.266 -7.934 1 96.81 303 HIS B C 1
ATOM 6717 O O . HIS B 1 303 ? 5.84 -19.703 -8.805 1 96.81 303 HIS B O 1
ATOM 6723 N N . VAL B 1 304 ? 3.979 -19.922 -7.641 1 96.06 304 VAL B N 1
ATOM 6724 C CA . VAL B 1 304 ? 3.416 -18.625 -8.016 1 96.06 304 VAL B CA 1
ATOM 6725 C C . VAL B 1 304 ? 3.379 -17.703 -6.793 1 96.06 304 VAL B C 1
ATOM 6727 O O . VAL B 1 304 ? 2.953 -18.125 -5.711 1 96.06 304 VAL B O 1
ATOM 6730 N N . MET B 1 305 ? 3.887 -16.547 -6.945 1 96.25 305 MET B N 1
ATOM 6731 C CA . MET B 1 305 ? 3.973 -15.609 -5.832 1 96.25 305 MET B CA 1
ATOM 6732 C C . MET B 1 305 ? 3.246 -14.305 -6.156 1 96.25 305 MET B C 1
ATOM 6734 O O . MET B 1 305 ? 3.51 -13.68 -7.188 1 96.25 305 MET B O 1
ATOM 6738 N N . GLY B 1 306 ? 2.33 -13.984 -5.344 1 95.06 306 GLY B N 1
ATOM 6739 C CA . GLY B 1 306 ? 1.698 -12.68 -5.398 1 95.06 306 GLY B CA 1
ATOM 6740 C C . GLY B 1 306 ? 2.246 -11.703 -4.371 1 95.06 306 GLY B C 1
ATOM 6741 O O . GLY B 1 306 ? 2.34 -12.031 -3.188 1 95.06 306 GLY B O 1
ATOM 6742 N N . ILE B 1 307 ? 2.625 -10.57 -4.859 1 96.44 307 ILE B N 1
ATOM 6743 C CA . ILE B 1 307 ? 3.152 -9.531 -3.979 1 96.44 307 ILE B CA 1
ATOM 6744 C C . ILE B 1 307 ? 2.244 -8.305 -4.023 1 96.44 307 ILE B C 1
ATOM 6746 O O . ILE B 1 307 ? 2.234 -7.566 -5.012 1 96.44 307 ILE B O 1
ATOM 6750 N N . GLY B 1 308 ? 1.534 -8.164 -2.949 1 94.19 308 GLY B N 1
ATOM 6751 C CA . GLY B 1 308 ? 0.684 -6.988 -2.822 1 94.19 308 GLY B CA 1
ATOM 6752 C C . GLY B 1 308 ? 1.365 -5.828 -2.121 1 94.19 308 GLY B C 1
ATOM 6753 O O . GLY B 1 308 ? 1.924 -5.996 -1.035 1 94.19 308 GLY B O 1
ATOM 6754 N N . ILE B 1 309 ? 1.222 -4.637 -2.766 1 95.06 309 ILE B N 1
ATOM 6755 C CA . ILE B 1 309 ? 1.919 -3.461 -2.256 1 95.06 309 ILE B CA 1
ATOM 6756 C C . ILE B 1 309 ? 0.903 -2.439 -1.751 1 95.06 309 ILE B C 1
ATOM 6758 O O . ILE B 1 309 ? -0.15 -2.246 -2.363 1 95.06 309 ILE B O 1
ATOM 6762 N N . SER B 1 310 ? 1.189 -1.853 -0.643 1 92.62 310 SER B N 1
ATOM 6763 C CA . SER B 1 310 ? 0.449 -0.704 -0.132 1 92.62 310 SER B CA 1
ATOM 6764 C C . SER B 1 310 ? 1.367 0.495 0.083 1 92.62 310 SER B C 1
ATOM 6766 O O . SER B 1 310 ? 2.494 0.344 0.56 1 92.62 310 SER B O 1
ATOM 6768 N N . GLY B 1 311 ? 0.875 1.683 -0.306 1 92.81 311 GLY B N 1
ATOM 6769 C CA . GLY B 1 311 ? 1.702 2.875 -0.214 1 92.81 311 GLY B CA 1
ATOM 6770 C C . GLY B 1 311 ? 1.386 3.729 1.001 1 92.81 311 GLY B C 1
ATOM 6771 O O . GLY B 1 311 ? 0.23 3.818 1.419 1 92.81 311 GLY B O 1
ATOM 6772 N N . THR B 1 312 ? 2.393 4.289 1.55 1 93.69 312 THR B N 1
ATOM 6773 C CA . THR B 1 312 ? 2.291 5.285 2.609 1 93.69 312 THR B CA 1
ATOM 6774 C C . THR B 1 312 ? 3.193 6.48 2.314 1 93.69 312 THR B C 1
ATOM 6776 O O . THR B 1 312 ? 4.367 6.312 1.977 1 93.69 312 THR B O 1
ATOM 6779 N N . THR B 1 313 ? 2.607 7.691 2.404 1 95 313 THR B N 1
ATOM 6780 C CA . THR B 1 313 ? 3.4 8.883 2.137 1 95 313 THR B CA 1
ATOM 6781 C C . THR B 1 313 ? 3.404 9.812 3.346 1 95 313 THR B C 1
ATOM 6783 O O . THR B 1 313 ? 2.449 9.836 4.125 1 95 313 THR B O 1
ATOM 6786 N N . THR B 1 314 ? 4.508 10.438 3.545 1 92.31 314 THR B N 1
ATOM 6787 C CA . THR B 1 314 ? 4.641 11.508 4.531 1 92.31 314 THR B CA 1
ATOM 6788 C C . THR B 1 314 ? 4.918 12.844 3.85 1 92.31 314 THR B C 1
ATOM 6790 O O . THR B 1 314 ? 5.797 12.93 2.988 1 92.31 314 THR B O 1
ATOM 6793 N N . GLU B 1 315 ? 4.117 13.805 4.168 1 91.12 315 GLU B N 1
ATOM 6794 C CA . GLU B 1 315 ? 4.309 15.156 3.66 1 91.12 315 GLU B CA 1
ATOM 6795 C C . GLU B 1 315 ? 4.375 16.172 4.801 1 91.12 315 GLU B C 1
ATOM 6797 O O . GLU B 1 315 ? 3.631 16.062 5.777 1 91.12 315 GLU B O 1
ATOM 6802 N N . SER B 1 316 ? 5.324 17.078 4.652 1 88.12 316 SER B N 1
ATOM 6803 C CA . SER B 1 316 ? 5.461 18.125 5.652 1 88.12 316 SER B CA 1
ATOM 6804 C C . SER B 1 316 ? 5.145 19.5 5.062 1 88.12 316 SER B C 1
ATOM 6806 O O . SER B 1 316 ? 5.516 19.781 3.922 1 88.12 316 SER B O 1
ATOM 6808 N N . SER B 1 317 ? 4.43 20.25 5.859 1 83.88 317 SER B N 1
ATOM 6809 C CA . SER B 1 317 ? 4.117 21.594 5.426 1 83.88 317 SER B CA 1
ATOM 6810 C C . SER B 1 317 ? 5.379 22.453 5.312 1 83.88 317 SER B C 1
ATOM 6812 O O . SER B 1 317 ? 6.348 22.234 6.043 1 83.88 317 SER B O 1
ATOM 6814 N N . GLN B 1 318 ? 5.312 23.469 4.461 1 83.62 318 GLN B N 1
ATOM 6815 C CA . GLN B 1 318 ? 6.457 24.344 4.23 1 83.62 318 GLN B CA 1
ATOM 6816 C C . GLN B 1 318 ? 6.773 25.188 5.465 1 83.62 318 GLN B C 1
ATOM 6818 O O . GLN B 1 318 ? 7.918 25.594 5.668 1 83.62 318 GLN B O 1
ATOM 6823 N N . ASP B 1 319 ? 5.832 25.297 6.289 1 77.94 319 ASP B N 1
ATOM 6824 C CA . ASP B 1 319 ? 6.004 26.109 7.488 1 77.94 319 ASP B CA 1
ATOM 6825 C C . ASP B 1 319 ? 6.973 25.453 8.469 1 77.94 319 ASP B C 1
ATOM 6827 O O . ASP B 1 319 ? 7.531 26.109 9.344 1 77.94 319 ASP B O 1
ATOM 6831 N N . LEU B 1 320 ? 7.18 24.219 8.242 1 83.31 320 LEU B N 1
ATOM 6832 C CA . LEU B 1 320 ? 8.07 23.484 9.133 1 83.31 320 LEU B CA 1
ATOM 6833 C C . LEU B 1 320 ? 9.523 23.906 8.922 1 83.31 320 LEU B C 1
ATOM 6835 O O . LEU B 1 320 ? 10.383 23.641 9.766 1 83.31 320 LEU B O 1
ATOM 6839 N N . ARG B 1 321 ? 9.75 24.547 7.824 1 84.75 321 ARG B N 1
ATOM 6840 C CA . ARG B 1 321 ? 11.102 25 7.52 1 84.75 321 ARG B CA 1
ATOM 6841 C C . ARG B 1 321 ? 11.586 26 8.555 1 84.75 321 ARG B C 1
ATOM 6843 O O . ARG B 1 321 ? 12.797 26.203 8.727 1 84.75 321 ARG B O 1
ATOM 6850 N N . GLN B 1 322 ? 10.633 26.578 9.164 1 78.31 322 GLN B N 1
ATOM 6851 C CA . GLN B 1 322 ? 10.977 27.594 10.141 1 78.31 322 GLN B CA 1
ATOM 6852 C C . GLN B 1 322 ? 11.492 26.984 11.438 1 78.31 322 GLN B C 1
ATOM 6854 O O . GLN B 1 322 ? 12.156 27.656 12.227 1 78.31 322 GLN B O 1
ATOM 6859 N N . LEU B 1 323 ? 11.258 25.797 11.609 1 79.94 323 LEU B N 1
ATOM 6860 C CA . LEU B 1 323 ? 11.758 25.094 12.789 1 79.94 323 LEU B CA 1
ATOM 6861 C C . LEU B 1 323 ? 13.203 24.672 12.602 1 79.94 323 LEU B C 1
ATOM 6863 O O . LEU B 1 323 ? 13.617 24.312 11.492 1 79.94 323 LEU B O 1
ATOM 6867 N N . PRO B 1 324 ? 13.93 24.734 13.664 1 81.81 324 PRO B N 1
ATOM 6868 C CA . PRO B 1 324 ? 15.305 24.234 13.562 1 81.81 324 PRO B CA 1
ATOM 6869 C C . PRO B 1 324 ? 15.367 22.734 13.234 1 81.81 324 PRO B C 1
ATOM 6871 O O . PRO B 1 324 ? 14.453 21.984 13.586 1 81.81 324 PRO B O 1
ATOM 6874 N N . LEU B 1 325 ? 16.453 22.328 12.625 1 83.19 325 LEU B N 1
ATOM 6875 C CA . LEU B 1 325 ? 16.625 20.969 12.156 1 83.19 325 LEU B CA 1
ATOM 6876 C C . LEU B 1 325 ? 16.594 19.984 13.32 1 83.19 325 LEU B C 1
ATOM 6878 O O . LEU B 1 325 ? 16.109 18.859 13.172 1 83.19 325 LEU B O 1
ATOM 6882 N N . LYS B 1 326 ? 17.125 20.422 14.469 1 78.44 326 LYS B N 1
ATOM 6883 C CA . LYS B 1 326 ? 17.156 19.547 15.641 1 78.44 326 LYS B CA 1
ATOM 6884 C C . LYS B 1 326 ? 15.742 19.203 16.109 1 78.44 326 LYS B C 1
ATOM 6886 O O . LYS B 1 326 ? 15.523 18.141 16.688 1 78.44 326 LYS B O 1
ATOM 6891 N N . ARG B 1 327 ? 14.859 20.094 15.781 1 76.38 327 ARG B N 1
ATOM 6892 C CA . ARG B 1 327 ? 13.477 19.875 16.203 1 76.38 327 ARG B CA 1
ATOM 6893 C C . ARG B 1 327 ? 12.672 19.203 15.094 1 76.38 327 ARG B C 1
ATOM 6895 O O . ARG B 1 327 ? 11.883 18.281 15.359 1 76.38 327 ARG B O 1
ATOM 6902 N N . ARG B 1 328 ? 12.836 19.703 13.891 1 80.06 328 ARG B N 1
ATOM 6903 C CA . ARG B 1 328 ? 12.055 19.141 12.789 1 80.06 328 ARG B CA 1
ATOM 6904 C C . ARG B 1 328 ? 12.555 17.75 12.422 1 80.06 328 ARG B C 1
ATOM 6906 O O . ARG B 1 328 ? 11.773 16.875 12.016 1 80.06 328 ARG B O 1
ATOM 6913 N N . MET B 1 329 ? 13.836 17.453 12.469 1 82.75 329 MET B N 1
ATOM 6914 C CA . MET B 1 329 ? 14.484 16.156 12.281 1 82.75 329 MET B CA 1
ATOM 6915 C C . MET B 1 329 ? 14.188 15.586 10.898 1 82.75 329 MET B C 1
ATOM 6917 O O . MET B 1 329 ? 13.883 14.406 10.758 1 82.75 329 MET B O 1
ATOM 6921 N N . CYS B 1 330 ? 14.039 16.422 9.891 1 87.44 330 CYS B N 1
ATOM 6922 C CA . CYS B 1 330 ? 13.883 16 8.5 1 87.44 330 CYS B CA 1
ATOM 6923 C C . CYS B 1 330 ? 14.453 17.047 7.547 1 87.44 330 CYS B C 1
ATOM 6925 O O . CYS B 1 330 ? 14.672 18.203 7.941 1 87.44 330 CYS B O 1
ATOM 6927 N N . LEU B 1 331 ? 14.727 16.625 6.285 1 88.88 331 LEU B N 1
ATOM 6928 C CA . LEU B 1 331 ? 15.312 17.5 5.277 1 88.88 331 LEU B CA 1
ATOM 6929 C C . LEU B 1 331 ? 14.391 17.656 4.07 1 88.88 331 LEU B C 1
ATOM 6931 O O . LEU B 1 331 ? 13.867 16.656 3.568 1 88.88 331 LEU B O 1
ATOM 6935 N N . PHE B 1 332 ? 14.156 18.875 3.66 1 89.31 332 PHE B N 1
ATOM 6936 C CA . PHE B 1 332 ? 13.461 19.109 2.398 1 89.31 332 PHE B CA 1
ATOM 6937 C C . PHE B 1 332 ? 14.383 18.844 1.215 1 89.31 332 PHE B C 1
ATOM 6939 O O . PHE B 1 332 ? 15.609 18.969 1.332 1 89.31 332 PHE B O 1
ATOM 6946 N N . GLN B 1 333 ? 13.844 18.453 0.12 1 83.88 333 GLN B N 1
ATOM 6947 C CA . GLN B 1 333 ? 14.625 18.016 -1.037 1 83.88 333 GLN B CA 1
ATOM 6948 C C . GLN B 1 333 ? 15.594 19.109 -1.484 1 83.88 333 GLN B C 1
ATOM 6950 O O . GLN B 1 333 ? 16.703 18.828 -1.909 1 83.88 333 GLN B O 1
ATOM 6955 N N . ASP B 1 334 ? 15.18 20.312 -1.369 1 82.81 334 ASP B N 1
ATOM 6956 C CA . ASP B 1 334 ? 15.984 21.438 -1.852 1 82.81 334 ASP B CA 1
ATOM 6957 C C . ASP B 1 334 ? 17.062 21.812 -0.835 1 82.81 334 ASP B C 1
ATOM 6959 O O . ASP B 1 334 ? 17.953 22.609 -1.142 1 82.81 334 ASP B O 1
ATOM 6963 N N . GLU B 1 335 ? 17 21.281 0.29 1 84.75 335 GLU B N 1
ATOM 6964 C CA . GLU B 1 335 ? 17.953 21.609 1.347 1 84.75 335 GLU B CA 1
ATOM 6965 C C . GLU B 1 335 ? 19.219 20.766 1.24 1 84.75 335 GLU B C 1
ATOM 6967 O O . GLU B 1 335 ? 20.234 21.078 1.862 1 84.75 335 GLU B O 1
ATOM 6972 N N . VAL B 1 336 ? 19.125 19.688 0.526 1 78 336 VAL B N 1
ATOM 6973 C CA . VAL B 1 336 ? 20.297 18.844 0.372 1 78 336 VAL B CA 1
ATOM 6974 C C . VAL B 1 336 ? 21.125 19.328 -0.817 1 78 336 VAL B C 1
ATOM 6976 O O . VAL B 1 336 ? 20.656 19.312 -1.957 1 78 336 VAL B O 1
ATOM 6979 N N . ARG B 1 337 ? 22.219 19.969 -0.516 1 66.94 337 ARG B N 1
ATOM 6980 C CA . ARG B 1 337 ? 23.094 20.516 -1.541 1 66.94 337 ARG B CA 1
ATOM 6981 C C . ARG B 1 337 ? 23.656 19.422 -2.443 1 66.94 337 ARG B C 1
ATOM 6983 O O . ARG B 1 337 ? 24.172 18.422 -1.958 1 66.94 337 ARG B O 1
ATOM 6990 N N . GLY B 1 338 ? 23.516 19.547 -3.791 1 61.19 338 GLY B N 1
ATOM 6991 C CA . GLY B 1 338 ? 24.219 18.734 -4.766 1 61.19 338 GLY B CA 1
ATOM 6992 C C . GLY B 1 338 ? 23.516 17.422 -5.059 1 61.19 338 GLY B C 1
ATOM 6993 O O . GLY B 1 338 ? 23.969 16.641 -5.898 1 61.19 338 GLY B O 1
ATOM 6994 N N . ASN B 1 339 ? 22.547 17.094 -4.223 1 61.47 339 ASN B N 1
ATOM 6995 C CA . ASN B 1 339 ? 21.922 15.797 -4.457 1 61.47 339 ASN B CA 1
ATOM 6996 C C . ASN B 1 339 ? 20.422 15.93 -4.66 1 61.47 339 ASN B C 1
ATOM 6998 O O . ASN B 1 339 ? 19.656 16.031 -3.693 1 61.47 339 ASN B O 1
ATOM 7002 N N . SER B 1 340 ? 20.078 16.047 -5.898 1 66.75 340 SER B N 1
ATOM 7003 C CA . SER B 1 340 ? 18.672 16.203 -6.254 1 66.75 340 SER B CA 1
ATOM 7004 C C . SER B 1 340 ? 17.891 14.938 -5.934 1 66.75 340 SER B C 1
ATOM 7006 O O . SER B 1 340 ? 16.656 14.969 -5.832 1 66.75 340 SER B O 1
ATOM 7008 N N . ASN B 1 341 ? 18.594 13.891 -5.625 1 78.38 341 ASN B N 1
ATOM 7009 C CA . ASN B 1 341 ? 17.875 12.648 -5.371 1 78.38 341 ASN B CA 1
ATOM 7010 C C . ASN B 1 341 ? 18.234 12.055 -4.012 1 78.38 341 ASN B C 1
ATOM 7012 O O . ASN B 1 341 ? 18.453 10.852 -3.893 1 78.38 341 ASN B O 1
ATOM 7016 N N . TYR B 1 342 ? 18.328 12.914 -3.123 1 85.06 342 TYR B N 1
ATOM 7017 C CA . TYR B 1 342 ? 18.656 12.477 -1.769 1 85.06 342 TYR B CA 1
ATOM 7018 C C . TYR B 1 342 ? 17.578 11.539 -1.224 1 85.06 342 TYR B C 1
ATOM 7020 O O . TYR B 1 342 ? 16.391 11.758 -1.437 1 85.06 342 TYR B O 1
ATOM 7028 N N . SER B 1 343 ? 18 10.461 -0.615 1 88.06 343 SER B N 1
ATOM 7029 C CA . SER B 1 343 ? 17.141 9.57 0.155 1 88.06 343 SER B CA 1
ATOM 7030 C C . SER B 1 343 ? 17.812 9.125 1.447 1 88.06 343 SER B C 1
ATOM 7032 O O . SER B 1 343 ? 19.031 8.898 1.472 1 88.06 343 SER B O 1
ATOM 7034 N N . PHE B 1 344 ? 17.047 9.133 2.498 1 88 344 PHE B N 1
ATOM 7035 C CA . PHE B 1 344 ? 17.562 8.719 3.797 1 88 344 PHE B CA 1
ATOM 7036 C C . PHE B 1 344 ? 18.188 7.324 3.713 1 88 344 PHE B C 1
ATOM 7038 O O . PHE B 1 344 ? 19.266 7.082 4.254 1 88 344 PHE B O 1
ATOM 7045 N N . GLN B 1 345 ? 17.531 6.438 3.025 1 88.5 345 GLN B N 1
ATOM 7046 C CA . GLN B 1 345 ? 17.969 5.055 2.91 1 88.5 345 GLN B CA 1
ATOM 7047 C C . GLN B 1 345 ? 19.312 4.965 2.188 1 88.5 345 GLN B C 1
ATOM 7049 O O . GLN B 1 345 ? 20.219 4.27 2.643 1 88.5 345 GLN B O 1
ATOM 7054 N N . SER B 1 346 ? 19.438 5.68 1.083 1 87.06 346 SER B N 1
ATOM 7055 C CA . SER B 1 346 ? 20.672 5.652 0.318 1 87.06 346 SER B CA 1
ATOM 7056 C C . SER B 1 346 ? 21.812 6.328 1.079 1 87.06 346 SER B C 1
ATOM 7058 O O . SER B 1 346 ? 22.969 5.934 0.954 1 87.06 346 SER B O 1
ATOM 7060 N N . CYS B 1 347 ? 21.484 7.344 1.84 1 84.88 347 CYS B N 1
ATOM 7061 C CA . CYS B 1 347 ? 22.484 8.008 2.68 1 84.88 347 CYS B CA 1
ATOM 7062 C C . CYS B 1 347 ? 23.031 7.051 3.729 1 84.88 347 CYS B C 1
ATOM 7064 O O . CYS B 1 347 ? 24.234 7.016 3.967 1 84.88 347 CYS B O 1
ATOM 7066 N N . VAL B 1 348 ? 22.141 6.312 4.328 1 86.56 348 VAL B N 1
ATOM 7067 C CA . VAL B 1 348 ? 22.562 5.348 5.34 1 86.56 348 VAL B CA 1
ATOM 7068 C C . VAL B 1 348 ? 23.438 4.273 4.699 1 86.56 348 VAL B C 1
ATOM 7070 O O . VAL B 1 348 ? 24.469 3.885 5.266 1 86.56 348 VAL B O 1
ATOM 7073 N N . SER B 1 349 ? 23.062 3.816 3.543 1 88.06 349 SER B N 1
ATOM 7074 C CA . SER B 1 349 ? 23.875 2.85 2.818 1 88.06 349 SER B CA 1
ATOM 7075 C C . SER B 1 349 ? 25.266 3.404 2.543 1 88.06 349 SER B C 1
ATOM 7077 O O . SER B 1 349 ? 26.281 2.715 2.754 1 88.06 349 SER B O 1
ATOM 7079 N N . ASN B 1 350 ? 25.281 4.59 2.074 1 86.38 350 ASN B N 1
ATOM 7080 C CA . ASN B 1 350 ? 26.578 5.223 1.793 1 86.38 350 ASN B CA 1
ATOM 7081 C C . ASN B 1 350 ? 27.438 5.312 3.045 1 86.38 350 ASN B C 1
ATOM 7083 O O . ASN B 1 350 ? 28.656 5.102 2.982 1 86.38 350 ASN B O 1
ATOM 7087 N N . CYS B 1 351 ? 26.781 5.633 4.074 1 83.94 351 CYS B N 1
ATOM 7088 C CA . CYS B 1 351 ? 27.516 5.75 5.328 1 83.94 351 CYS B CA 1
ATOM 7089 C C . CYS B 1 351 ? 28.125 4.406 5.73 1 83.94 351 CYS B C 1
ATOM 7091 O O . CYS B 1 351 ? 29.281 4.344 6.156 1 83.94 351 CYS B O 1
ATOM 7093 N N . ILE B 1 352 ? 27.422 3.365 5.609 1 87.25 352 ILE B N 1
ATOM 7094 C CA . ILE B 1 352 ? 27.859 2.021 5.969 1 87.25 352 ILE B CA 1
ATOM 7095 C C . ILE B 1 352 ? 29.047 1.624 5.098 1 87.25 352 ILE B C 1
ATOM 7097 O O . ILE B 1 352 ? 30.078 1.155 5.605 1 87.25 352 ILE B O 1
ATOM 7101 N N . TYR B 1 353 ? 28.953 1.839 3.82 1 89.25 353 TYR B N 1
ATOM 7102 C CA . TYR B 1 353 ? 30 1.376 2.912 1 89.25 353 TYR B CA 1
ATOM 7103 C C . TYR B 1 353 ? 31.219 2.275 2.988 1 89.25 353 TYR B C 1
ATOM 7105 O O . TYR B 1 353 ? 32.344 1.81 2.814 1 89.25 353 TYR B O 1
ATOM 7113 N N . MET B 1 354 ? 31.016 3.523 3.355 1 88.06 354 MET B N 1
ATOM 7114 C CA . MET B 1 354 ? 32.188 4.391 3.562 1 88.06 354 MET B CA 1
ATOM 7115 C C . MET B 1 354 ? 32.938 3.973 4.809 1 88.06 354 MET B C 1
ATOM 7117 O O . MET B 1 354 ? 34.156 4.113 4.863 1 88.06 354 MET B O 1
ATOM 7121 N N . ARG B 1 355 ? 32.281 3.469 5.703 1 87.81 355 ARG B N 1
ATOM 7122 C CA . ARG B 1 355 ? 32.969 2.92 6.875 1 87.81 355 ARG B CA 1
ATOM 7123 C C . ARG B 1 355 ? 33.75 1.68 6.504 1 87.81 355 ARG B C 1
ATOM 7125 O O . ARG B 1 355 ? 34.875 1.475 7.02 1 87.81 355 ARG B O 1
ATOM 7132 N N . VAL B 1 356 ? 33.188 0.88 5.688 1 90.69 356 VAL B N 1
ATOM 7133 C CA . VAL B 1 356 ? 33.906 -0.272 5.195 1 90.69 356 VAL B CA 1
ATOM 7134 C C . VAL B 1 356 ? 35.188 0.197 4.488 1 90.69 356 VAL B C 1
ATOM 7136 O O . VAL B 1 356 ? 36.281 -0.356 4.707 1 90.69 356 VAL B O 1
ATOM 7139 N N . HIS B 1 357 ? 34.969 1.183 3.67 1 91.81 357 HIS B N 1
ATOM 7140 C CA . HIS B 1 357 ? 36.125 1.747 2.963 1 91.81 357 HIS B CA 1
ATOM 7141 C C . HIS B 1 357 ? 37.156 2.301 3.941 1 91.81 357 HIS B C 1
ATOM 7143 O O . HIS B 1 357 ? 38.344 2.148 3.729 1 91.81 357 HIS B O 1
ATOM 7149 N N . LYS B 1 358 ? 36.719 2.91 4.91 1 89.31 358 LYS B N 1
ATOM 7150 C CA . LYS B 1 358 ? 37.594 3.52 5.902 1 89.31 358 LYS B CA 1
ATOM 7151 C C . LYS B 1 358 ? 38.406 2.461 6.637 1 89.31 358 LYS B C 1
ATOM 7153 O O . LYS B 1 358 ? 39.625 2.617 6.816 1 89.31 358 LYS B O 1
ATOM 7158 N N . TYR B 1 359 ? 37.844 1.384 6.973 1 91.19 359 TYR B N 1
ATOM 7159 C CA . TYR B 1 359 ? 38.5 0.394 7.82 1 91.19 359 TYR B CA 1
ATOM 7160 C C . TYR B 1 359 ? 39.25 -0.636 6.977 1 91.19 359 TYR B C 1
ATOM 7162 O O . TYR B 1 359 ? 40.312 -1.12 7.375 1 91.19 359 TYR B O 1
ATOM 7170 N N . CYS B 1 360 ? 38.688 -0.974 5.805 1 93.75 360 CYS B N 1
ATOM 7171 C CA . CYS B 1 360 ? 39.25 -2.064 5.031 1 93.75 360 CYS B CA 1
ATOM 7172 C C . CYS B 1 360 ? 39.875 -1.547 3.742 1 93.75 360 CYS B C 1
ATOM 7174 O O . CYS B 1 360 ? 40.562 -2.295 3.027 1 93.75 360 CYS B O 1
ATOM 7176 N N . GLY B 1 361 ? 39.594 -0.363 3.365 1 93.94 361 GLY B N 1
ATOM 7177 C CA . GLY B 1 361 ? 40.219 0.264 2.213 1 93.94 361 GLY B CA 1
ATOM 7178 C C . GLY B 1 361 ? 39.625 -0.179 0.893 1 93.94 361 GLY B C 1
ATOM 7179 O O . GLY B 1 361 ? 40.25 -0.071 -0.155 1 93.94 361 GLY B O 1
ATOM 7180 N N . CYS B 1 362 ? 38.531 -0.778 0.917 1 94.69 362 CYS B N 1
ATOM 7181 C CA . CYS B 1 362 ? 37.875 -1.238 -0.289 1 94.69 362 CYS B CA 1
ATOM 7182 C C . CYS B 1 362 ? 36.344 -1.153 -0.129 1 94.69 362 CYS B C 1
ATOM 7184 O O . CYS B 1 362 ? 35.844 -0.926 0.974 1 94.69 362 CYS B O 1
ATOM 7186 N N . LEU B 1 363 ? 35.656 -1.238 -1.264 1 93.81 363 LEU B N 1
ATOM 7187 C CA . LEU B 1 363 ? 34.188 -1.266 -1.288 1 93.81 363 LEU B CA 1
ATOM 7188 C C . LEU B 1 363 ? 33.688 -2.555 -1.925 1 93.81 363 LEU B C 1
ATOM 7190 O O . LEU B 1 363 ? 34.344 -3.1 -2.828 1 93.81 363 LEU B O 1
ATOM 7194 N N . PRO B 1 364 ? 32.625 -3.033 -1.39 1 93.69 364 PRO B N 1
ATOM 7195 C CA . PRO B 1 364 ? 32.062 -4.223 -2.035 1 93.69 364 PRO B CA 1
ATOM 7196 C C . PRO B 1 364 ? 31.734 -3.992 -3.506 1 93.69 364 PRO B C 1
ATOM 7198 O O . PRO B 1 364 ? 31.375 -2.877 -3.891 1 93.69 364 PRO B O 1
ATOM 7201 N N . PHE B 1 365 ? 31.75 -5.074 -4.336 1 93.31 365 PHE B N 1
ATOM 7202 C CA . PHE B 1 365 ? 31.562 -4.953 -5.773 1 93.31 365 PHE B CA 1
ATOM 7203 C C . PHE B 1 365 ? 30.141 -4.492 -6.094 1 93.31 365 PHE B C 1
ATOM 7205 O O . PHE B 1 365 ? 29.906 -3.92 -7.16 1 93.31 365 PHE B O 1
ATOM 7212 N N . TYR B 1 366 ? 29.234 -4.738 -5.184 1 93.44 366 TYR B N 1
ATOM 7213 C CA . TYR B 1 366 ? 27.828 -4.461 -5.469 1 93.44 366 TYR B CA 1
ATOM 7214 C C . TYR B 1 366 ? 27.453 -3.047 -5.039 1 93.44 366 TYR B C 1
ATOM 7216 O O . TYR B 1 366 ? 26.297 -2.625 -5.211 1 93.44 366 TYR B O 1
ATOM 7224 N N . TYR B 1 367 ? 28.297 -2.342 -4.406 1 91.06 367 TYR B N 1
ATOM 7225 C CA . TYR B 1 367 ? 28.031 -0.935 -4.129 1 91.06 367 TYR B CA 1
ATOM 7226 C C . TYR B 1 367 ? 28.625 -0.042 -5.207 1 91.06 367 TYR B C 1
ATOM 7228 O O . TYR B 1 367 ? 29.812 -0.183 -5.559 1 91.06 367 TYR B O 1
ATOM 7236 N N . PRO B 1 368 ? 27.766 0.85 -5.695 1 81.94 368 PRO B N 1
ATOM 7237 C CA . PRO B 1 368 ? 28.25 1.664 -6.816 1 81.94 368 PRO B CA 1
ATOM 7238 C C . PRO B 1 368 ? 29.328 2.666 -6.406 1 81.94 368 PRO B C 1
ATOM 7240 O O . PRO B 1 368 ? 29.156 3.395 -5.426 1 81.94 368 PRO B O 1
ATOM 7243 N N . ASN B 1 369 ? 30.625 2.4 -6.781 1 73.44 369 ASN B N 1
ATOM 7244 C CA . ASN B 1 369 ? 31.672 3.395 -6.559 1 73.44 369 ASN B CA 1
ATOM 7245 C C . ASN B 1 369 ? 32.781 3.295 -7.605 1 73.44 369 ASN B C 1
ATOM 7247 O O . ASN B 1 369 ? 33.156 2.195 -7.988 1 73.44 369 ASN B O 1
ATOM 7251 N N . GLU B 1 370 ? 33.188 4.32 -8.289 1 64.81 370 GLU B N 1
ATOM 7252 C CA . GLU B 1 370 ? 34.125 4.266 -9.398 1 64.81 370 GLU B CA 1
ATOM 7253 C C . GLU B 1 370 ? 35.562 4.449 -8.914 1 64.81 370 GLU B C 1
ATOM 7255 O O . GLU B 1 370 ? 36.5 3.906 -9.508 1 64.81 370 GLU B O 1
ATOM 7260 N N . ASN B 1 371 ? 35.656 5 -7.766 1 75.31 371 ASN B N 1
ATOM 7261 C CA . ASN B 1 371 ? 37.031 5.461 -7.52 1 75.31 371 ASN B CA 1
ATOM 7262 C C . ASN B 1 371 ? 37.688 4.699 -6.367 1 75.31 371 ASN B C 1
ATOM 7264 O O . ASN B 1 371 ? 38.75 5.09 -5.883 1 75.31 371 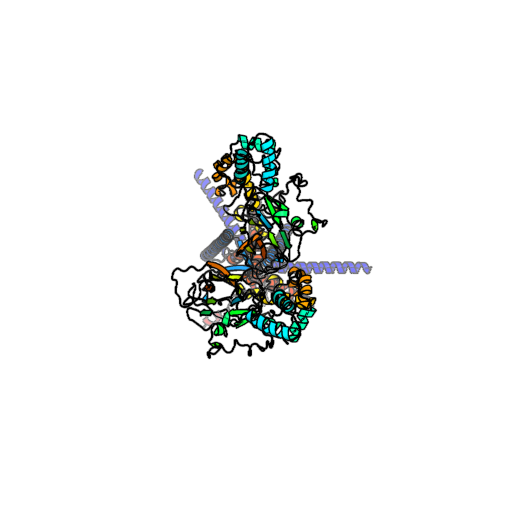ASN B O 1
ATOM 7268 N N . SER B 1 372 ? 37 3.625 -6.078 1 85.62 372 SER B N 1
ATOM 7269 C CA . SER B 1 372 ? 37.594 2.9 -4.953 1 85.62 372 SER B CA 1
ATOM 7270 C C . SER B 1 372 ? 37.875 1.452 -5.324 1 85.62 372 SER B C 1
ATOM 7272 O O . SER B 1 372 ? 37.281 0.909 -6.258 1 85.62 372 SER B O 1
ATOM 7274 N N . ARG B 1 373 ? 38.906 0.978 -4.688 1 92.31 373 ARG B N 1
ATOM 7275 C CA . ARG B 1 373 ? 39.25 -0.432 -4.871 1 92.31 373 ARG B CA 1
ATOM 7276 C C . ARG B 1 373 ? 38.062 -1.322 -4.484 1 92.31 373 ARG B C 1
ATOM 7278 O O . ARG B 1 373 ? 37.375 -1.061 -3.496 1 92.31 373 ARG B O 1
ATOM 7285 N N . THR B 1 374 ? 37.875 -2.316 -5.258 1 94.5 374 THR B N 1
ATOM 7286 C CA . THR B 1 374 ? 36.812 -3.27 -4.969 1 94.5 374 THR B CA 1
ATOM 7287 C C . THR B 1 374 ? 37.312 -4.379 -4.051 1 94.5 374 THR B C 1
ATOM 7289 O O . THR B 1 374 ? 38.406 -4.906 -4.246 1 94.5 374 THR B O 1
ATOM 7292 N N . CYS B 1 375 ? 36.531 -4.684 -3.094 1 94.62 375 CYS B N 1
ATOM 7293 C CA . CYS B 1 375 ? 36.906 -5.742 -2.164 1 94.62 375 CYS B CA 1
ATOM 7294 C C . CYS B 1 375 ? 36.938 -7.098 -2.863 1 94.62 375 CYS B C 1
ATOM 7296 O O . CYS B 1 375 ? 36.125 -7.363 -3.744 1 94.62 375 CYS B O 1
ATOM 7298 N N . PHE B 1 376 ? 37.875 -7.895 -2.465 1 95.62 376 PHE B N 1
ATOM 7299 C CA . PHE B 1 376 ? 38 -9.258 -2.973 1 95.62 376 PHE B CA 1
ATOM 7300 C C . PHE B 1 376 ? 38.031 -10.258 -1.828 1 95.62 376 PHE B C 1
ATOM 7302 O O . PHE B 1 376 ? 37.719 -9.914 -0.684 1 95.62 376 PHE B O 1
ATOM 7309 N N . LEU B 1 377 ? 38.25 -11.5 -2.109 1 95.69 377 LEU B N 1
ATOM 7310 C CA . LEU B 1 377 ? 38.219 -12.555 -1.1 1 95.69 377 LEU B CA 1
ATOM 7311 C C . LEU B 1 377 ? 39.281 -12.305 -0.028 1 95.69 377 LEU B C 1
ATOM 7313 O O . LEU B 1 377 ? 39.094 -12.688 1.131 1 95.69 377 LEU B O 1
ATOM 7317 N N . THR B 1 378 ? 40.312 -11.562 -0.37 1 94.06 378 THR B N 1
ATOM 7318 C CA . THR B 1 378 ? 41.406 -11.258 0.551 1 94.06 378 THR B CA 1
ATOM 7319 C C . THR B 1 378 ? 40.938 -10.25 1.604 1 94.06 378 THR B C 1
ATOM 7321 O O . THR B 1 378 ? 41.562 -10.125 2.656 1 94.06 378 THR B O 1
ATOM 7324 N N . ASP B 1 379 ? 39.969 -9.547 1.261 1 94.38 379 ASP B N 1
ATOM 7325 C CA . ASP B 1 379 ? 39.5 -8.477 2.141 1 94.38 379 ASP B CA 1
ATOM 7326 C C . ASP B 1 379 ? 38.375 -8.961 3.057 1 94.38 379 ASP B C 1
ATOM 7328 O O . ASP B 1 379 ? 37.938 -8.219 3.936 1 94.38 379 ASP B O 1
ATOM 7332 N N . VAL B 1 380 ? 37.844 -10.156 2.885 1 94.06 380 VAL B N 1
ATOM 7333 C CA . VAL B 1 380 ? 36.688 -10.672 3.582 1 94.06 380 VAL B CA 1
ATOM 7334 C C . VAL B 1 380 ? 36.938 -10.734 5.082 1 94.06 380 VAL B C 1
ATOM 7336 O O . VAL B 1 380 ? 36.062 -10.438 5.898 1 94.06 380 VAL B O 1
ATOM 7339 N N . ASP B 1 381 ? 38.125 -11.07 5.457 1 91.81 381 ASP B N 1
ATOM 7340 C CA . ASP B 1 381 ? 38.5 -11.156 6.867 1 91.81 381 ASP B CA 1
ATOM 7341 C C . ASP B 1 381 ? 38.406 -9.781 7.535 1 91.81 381 ASP B C 1
ATOM 7343 O O . ASP B 1 381 ? 37.969 -9.672 8.68 1 91.81 381 ASP B O 1
ATOM 7347 N N . CYS B 1 382 ? 38.875 -8.844 6.82 1 92.69 382 CYS B N 1
ATOM 7348 C CA . CYS B 1 382 ? 38.781 -7.484 7.348 1 92.69 382 CYS B CA 1
ATOM 7349 C C . CYS B 1 382 ? 37.344 -7.07 7.574 1 92.69 382 CYS B C 1
ATOM 7351 O O . CYS B 1 382 ? 37 -6.484 8.609 1 92.69 382 CYS B O 1
ATOM 7353 N N . ILE B 1 383 ? 36.531 -7.34 6.637 1 92.56 383 ILE B N 1
ATOM 7354 C CA . ILE B 1 383 ? 35.125 -6.984 6.73 1 92.56 383 ILE B CA 1
ATOM 7355 C C . ILE B 1 383 ? 34.469 -7.699 7.922 1 92.56 383 ILE B C 1
ATOM 7357 O O . ILE B 1 383 ? 33.75 -7.094 8.695 1 92.56 383 ILE B O 1
ATOM 7361 N N . LEU B 1 384 ? 34.781 -8.938 8.117 1 91.38 384 LEU B N 1
ATOM 7362 C CA . LEU B 1 384 ? 34.25 -9.734 9.219 1 91.38 384 LEU B CA 1
ATOM 7363 C C . LEU B 1 384 ? 34.688 -9.18 10.562 1 91.38 384 LEU B C 1
ATOM 7365 O O . LEU B 1 384 ? 33.906 -9.164 11.523 1 91.38 384 LEU B O 1
ATOM 7369 N N . ASN B 1 385 ? 35.844 -8.758 10.594 1 90.12 385 ASN B N 1
ATOM 7370 C CA . ASN B 1 385 ? 36.406 -8.25 11.844 1 90.12 385 ASN B CA 1
ATOM 7371 C C . ASN B 1 385 ? 35.781 -6.906 12.227 1 90.12 385 ASN B C 1
ATOM 7373 O O . ASN B 1 385 ? 35.719 -6.562 13.406 1 90.12 385 ASN B O 1
ATOM 7377 N N . HIS B 1 386 ? 35.281 -6.227 11.227 1 89.19 386 HIS B N 1
ATOM 7378 C CA . HIS B 1 386 ? 34.75 -4.895 11.5 1 89.19 386 HIS B CA 1
ATOM 7379 C C . HIS B 1 386 ? 33.219 -4.871 11.344 1 89.19 386 HIS B C 1
ATOM 7381 O O . HIS B 1 386 ? 32.625 -3.797 11.25 1 89.19 386 HIS B O 1
ATOM 7387 N N . ARG B 1 387 ? 32.562 -5.941 11.258 1 85 387 ARG B N 1
ATOM 7388 C CA . ARG B 1 387 ? 31.141 -6.043 10.992 1 85 387 ARG B CA 1
ATOM 7389 C C . ARG B 1 387 ? 30.328 -5.32 12.062 1 85 387 ARG B C 1
ATOM 7391 O O . ARG B 1 387 ? 29.312 -4.688 11.766 1 85 387 ARG B O 1
ATOM 7398 N N . ARG B 1 388 ? 30.703 -5.426 13.266 1 80.44 388 ARG B N 1
ATOM 7399 C CA . ARG B 1 388 ? 29.984 -4.797 14.367 1 80.44 388 ARG B CA 1
ATOM 7400 C C . ARG B 1 388 ? 30.094 -3.275 14.289 1 80.44 388 ARG B C 1
ATOM 7402 O O . ARG B 1 388 ? 29.109 -2.57 14.516 1 80.44 388 ARG B O 1
ATOM 7409 N N . ILE B 1 389 ? 31.219 -2.811 13.93 1 76.25 389 ILE B N 1
ATOM 7410 C CA . ILE B 1 389 ? 31.453 -1.37 13.883 1 76.25 389 ILE B CA 1
ATOM 7411 C C . ILE B 1 389 ? 30.75 -0.771 12.672 1 76.25 389 ILE B C 1
ATOM 7413 O O . ILE B 1 389 ? 30.203 0.336 12.742 1 76.25 389 ILE B O 1
ATOM 7417 N N . VAL B 1 390 ? 30.719 -1.521 11.641 1 76.19 390 VAL B N 1
ATOM 7418 C CA . VAL B 1 390 ? 30.156 -1.019 10.391 1 76.19 390 VAL B CA 1
ATOM 7419 C C . VAL B 1 390 ? 28.641 -0.923 10.516 1 76.19 390 VAL B C 1
ATOM 7421 O O . VAL B 1 390 ? 28.016 -0.014 9.953 1 76.19 390 VAL B O 1
ATOM 7424 N N . SER B 1 391 ? 27.969 -1.822 11.344 1 68.94 391 SER B N 1
ATOM 7425 C CA . SER B 1 391 ? 26.516 -1.891 11.391 1 68.94 391 SER B CA 1
ATOM 7426 C C . SER B 1 391 ? 25.953 -1.03 12.523 1 68.94 391 SER B C 1
ATOM 7428 O O . SER B 1 391 ? 24.75 -0.808 12.609 1 68.94 391 SER B O 1
ATOM 7430 N N . THR B 1 392 ? 26.688 -0.707 13.477 1 62.34 392 THR B N 1
ATOM 7431 C CA . THR B 1 392 ? 26.188 0.071 14.609 1 62.34 392 THR B CA 1
ATOM 7432 C C . THR B 1 392 ? 25.812 1.483 14.164 1 62.34 392 THR B C 1
ATOM 7434 O O . THR B 1 392 ? 26.656 2.229 13.664 1 62.34 392 THR B O 1
ATOM 7437 N N . TYR B 1 393 ? 24.391 1.699 13.914 1 58.25 393 TYR B N 1
ATOM 7438 C CA . TYR B 1 393 ? 23.75 2.939 13.484 1 58.25 393 TYR B CA 1
ATOM 7439 C C . TYR B 1 393 ? 23.781 3.979 14.602 1 58.25 393 TYR B C 1
ATOM 7441 O O . TYR B 1 393 ? 23.594 5.172 14.352 1 58.25 393 TYR B O 1
ATOM 7449 N N . GLU B 1 394 ? 23.703 3.461 15.812 1 53.06 394 GLU B N 1
ATOM 7450 C CA . GLU B 1 394 ? 23.375 4.32 16.953 1 53.06 394 GLU B CA 1
ATOM 7451 C C . GLU B 1 394 ? 23.984 5.715 16.766 1 53.06 394 GLU B C 1
ATOM 7453 O O . GLU B 1 394 ? 23.281 6.719 16.938 1 53.06 394 GLU B O 1
ATOM 7458 N N . THR B 1 395 ? 25.219 5.82 17.078 1 47.41 395 THR B N 1
ATOM 7459 C CA . THR B 1 395 ? 25.938 7.051 17.406 1 47.41 395 THR B CA 1
ATOM 7460 C C . THR B 1 395 ? 26.031 7.961 16.188 1 47.41 395 THR B C 1
ATOM 7462 O O . THR B 1 395 ? 26.328 9.156 16.328 1 47.41 395 THR B O 1
ATOM 7465 N N . SER B 1 396 ? 26.047 7.426 14.984 1 48.75 396 SER B N 1
ATOM 7466 C CA . SER B 1 396 ? 26.609 8.062 13.789 1 48.75 396 SER B CA 1
ATOM 7467 C C . SER B 1 396 ? 25.609 9.016 13.148 1 48.75 396 SER B C 1
ATOM 7469 O O . SER B 1 396 ? 25.906 9.656 12.141 1 48.75 396 SER B O 1
ATOM 7471 N N . PHE B 1 397 ? 24.281 8.734 13.32 1 50.84 397 PHE B N 1
ATOM 7472 C CA . PHE B 1 397 ? 23.406 9.703 12.648 1 50.84 397 PHE B CA 1
ATOM 7473 C C . PHE B 1 397 ? 23.859 11.125 12.93 1 50.84 397 PHE B C 1
ATOM 7475 O O . PHE B 1 397 ? 23.875 11.969 12.039 1 50.84 397 PHE B O 1
ATOM 7482 N N . GLU B 1 398 ? 23.859 11.414 14.273 1 53.5 398 GLU B N 1
ATOM 7483 C CA . GLU B 1 398 ? 24.156 12.812 14.602 1 53.5 398 GLU B CA 1
ATOM 7484 C C . GLU B 1 398 ? 25.594 13.172 14.219 1 53.5 398 GLU B C 1
ATOM 7486 O O . GLU B 1 398 ? 25.859 14.297 13.797 1 53.5 398 GLU B O 1
ATOM 7491 N N . ASN B 1 399 ? 26.453 12.117 14.453 1 58.72 399 ASN B N 1
ATOM 7492 C CA . ASN B 1 399 ? 27.812 12.664 14.406 1 58.72 399 ASN B CA 1
ATOM 7493 C C . ASN B 1 399 ? 28.484 12.383 13.07 1 58.72 399 ASN B C 1
ATOM 7495 O O . ASN B 1 399 ? 29.109 13.273 12.477 1 58.72 399 ASN B O 1
ATOM 7499 N N . GLU B 1 400 ? 28.484 11.047 12.555 1 68.38 400 GLU B N 1
ATOM 7500 C CA . GLU B 1 400 ? 29.391 10.758 11.453 1 68.38 400 GLU B CA 1
ATOM 7501 C C . GLU B 1 400 ? 28.672 10.797 10.109 1 68.38 400 GLU B C 1
ATOM 7503 O O . GLU B 1 400 ? 29.172 11.391 9.148 1 68.38 400 GLU B O 1
ATOM 7508 N N . CYS B 1 401 ? 27.516 10.367 9.938 1 74 401 CYS B N 1
ATOM 7509 C CA . CYS B 1 401 ? 26.891 10.219 8.625 1 74 401 CYS B CA 1
ATOM 7510 C C . CYS B 1 401 ? 25.938 11.367 8.344 1 74 401 CYS B C 1
ATOM 7512 O O . CYS B 1 401 ? 25.703 11.711 7.184 1 74 401 CYS B O 1
ATOM 7514 N N . ASN B 1 402 ? 25.562 12.117 9.258 1 77.81 402 ASN B N 1
ATOM 7515 C CA . ASN B 1 402 ? 24.656 13.25 9.109 1 77.81 402 ASN B CA 1
ATOM 7516 C C . ASN B 1 402 ? 23.484 12.922 8.188 1 77.81 402 ASN B C 1
ATOM 7518 O O . ASN B 1 402 ? 23.172 13.688 7.273 1 77.81 402 ASN B O 1
ATOM 7522 N N . CYS B 1 403 ? 22.922 11.695 8.266 1 82.75 403 CYS B N 1
ATOM 7523 C CA . CYS B 1 403 ? 21.75 11.312 7.48 1 82.75 403 CYS B CA 1
ATOM 7524 C C . CYS B 1 403 ? 20.469 11.648 8.227 1 82.75 403 CYS B C 1
ATOM 7526 O O . CYS B 1 403 ? 20.297 11.258 9.383 1 82.75 403 CYS B O 1
ATOM 7528 N N . LEU B 1 404 ? 19.641 12.445 7.625 1 84.56 404 LEU B N 1
ATOM 7529 C CA . LEU B 1 404 ? 18.328 12.758 8.18 1 84.56 404 LEU B CA 1
ATOM 7530 C C . LEU B 1 404 ? 17.219 12.32 7.23 1 84.56 404 LEU B C 1
ATOM 7532 O O . LEU B 1 404 ? 17.391 12.367 6.008 1 84.56 404 LEU B O 1
ATOM 7536 N N . PRO B 1 405 ? 16.062 11.891 7.836 1 89.38 405 PRO B N 1
ATOM 7537 C CA . PRO B 1 405 ? 14.938 11.531 6.965 1 89.38 405 PRO B CA 1
ATOM 7538 C C . PRO B 1 405 ? 14.445 12.703 6.129 1 89.38 405 PRO B C 1
ATOM 7540 O O . PRO B 1 405 ? 14.695 13.859 6.469 1 89.38 405 PRO B O 1
ATOM 7543 N N . GLN B 1 406 ? 13.812 12.32 5.031 1 90.62 406 GLN B N 1
ATOM 7544 C CA . GLN B 1 406 ? 13.203 13.336 4.184 1 90.62 406 GLN B CA 1
ATOM 7545 C C . GLN B 1 406 ? 11.883 13.828 4.77 1 90.62 406 GLN B C 1
ATOM 7547 O O . GLN B 1 406 ? 11.117 13.039 5.328 1 90.62 406 GLN B O 1
ATOM 7552 N N . CYS B 1 407 ? 11.609 15.133 4.594 1 89.88 407 CYS B N 1
ATOM 7553 C CA . CYS B 1 407 ? 10.359 15.711 5.082 1 89.88 407 CYS B CA 1
ATOM 7554 C C . CYS B 1 407 ? 9.18 15.227 4.254 1 89.88 407 CYS B C 1
ATOM 7556 O O . CYS B 1 407 ? 8.031 15.297 4.699 1 89.88 407 CYS B O 1
ATOM 7558 N N . SER B 1 408 ? 9.438 14.867 3.061 1 91.44 408 SER B N 1
ATOM 7559 C CA . SER B 1 408 ? 8.453 14.227 2.195 1 91.44 408 SER B CA 1
ATOM 7560 C C . SER B 1 408 ? 9.008 12.93 1.603 1 91.44 408 SER B C 1
ATOM 7562 O O . SER B 1 408 ? 10.07 12.93 0.981 1 91.44 408 SER B O 1
ATOM 7564 N N . ASP B 1 409 ? 8.281 11.867 1.862 1 92.44 409 ASP B N 1
ATOM 7565 C CA . ASP B 1 409 ? 8.789 10.578 1.419 1 92.44 409 ASP B CA 1
ATOM 7566 C C . ASP B 1 409 ? 7.645 9.586 1.201 1 92.44 409 ASP B C 1
ATOM 7568 O O . ASP B 1 409 ? 6.516 9.828 1.636 1 92.44 409 ASP B O 1
ATOM 7572 N N . THR B 1 410 ? 7.98 8.578 0.388 1 93.31 410 THR B N 1
ATOM 7573 C CA . THR B 1 410 ? 7.035 7.496 0.129 1 93.31 410 THR B CA 1
ATOM 7574 C C . THR B 1 410 ? 7.605 6.16 0.596 1 93.31 410 THR B C 1
ATOM 7576 O O . THR B 1 410 ? 8.781 5.867 0.374 1 93.31 410 THR B O 1
ATOM 7579 N N . PHE B 1 411 ? 6.793 5.426 1.255 1 92.69 411 PHE B N 1
ATOM 7580 C CA . PHE B 1 411 ? 7.145 4.098 1.748 1 92.69 411 PHE B CA 1
ATOM 7581 C C . PHE B 1 411 ? 6.18 3.047 1.209 1 92.69 411 PHE B C 1
ATOM 7583 O O . PHE B 1 411 ? 5.035 3.359 0.877 1 92.69 411 PHE B O 1
ATOM 7590 N N . TYR B 1 412 ? 6.711 1.823 1.128 1 94.56 412 TYR B N 1
ATOM 7591 C CA . TYR B 1 412 ? 5.875 0.729 0.646 1 94.56 412 TYR B CA 1
ATOM 7592 C C . TYR B 1 412 ? 5.797 -0.393 1.675 1 94.56 412 TYR B C 1
ATOM 7594 O O . TYR B 1 412 ? 6.797 -0.72 2.322 1 94.56 412 TYR B O 1
ATOM 7602 N N . ASP B 1 413 ? 4.645 -0.859 1.884 1 92.69 413 ASP B N 1
ATOM 7603 C CA . ASP B 1 413 ? 4.434 -2.09 2.639 1 92.69 413 ASP B CA 1
ATOM 7604 C C . ASP B 1 413 ? 4.047 -3.242 1.713 1 92.69 413 ASP B C 1
ATOM 7606 O O . ASP B 1 413 ? 3.363 -3.033 0.708 1 92.69 413 ASP B O 1
ATOM 7610 N N . VAL B 1 414 ? 4.523 -4.445 2.164 1 94.38 414 VAL B N 1
ATOM 7611 C CA . VAL B 1 414 ? 4.348 -5.551 1.231 1 94.38 414 VAL B CA 1
ATOM 7612 C C . VAL B 1 414 ? 3.744 -6.75 1.961 1 94.38 414 VAL B C 1
ATOM 7614 O O . VAL B 1 414 ? 4.086 -7.02 3.115 1 94.38 414 VAL B O 1
ATOM 7617 N N . VAL B 1 415 ? 2.771 -7.418 1.332 1 90.81 415 VAL B N 1
ATOM 7618 C CA . VAL B 1 415 ? 2.246 -8.719 1.73 1 90.81 415 VAL B CA 1
ATOM 7619 C C . VAL B 1 415 ? 2.428 -9.719 0.592 1 90.81 415 VAL B C 1
ATOM 7621 O O . VAL B 1 415 ? 2.111 -9.422 -0.562 1 90.81 415 VAL B O 1
ATOM 7624 N N . SER B 1 416 ? 3.006 -10.852 0.91 1 93.25 416 SER B N 1
ATOM 7625 C CA . SER B 1 416 ? 3.26 -11.812 -0.158 1 93.25 416 SER B CA 1
ATOM 7626 C C . SER B 1 416 ? 2.664 -13.18 0.173 1 93.25 416 SER B C 1
ATOM 7628 O O . SER B 1 416 ? 2.48 -13.516 1.345 1 93.25 416 SER B O 1
ATOM 7630 N N . GLU B 1 417 ? 2.248 -13.859 -0.843 1 92.69 417 GLU B N 1
ATOM 7631 C CA . GLU B 1 417 ? 1.792 -15.242 -0.786 1 92.69 417 GLU B CA 1
ATOM 7632 C C . GLU B 1 417 ? 2.482 -16.094 -1.846 1 92.69 417 GLU B C 1
ATOM 7634 O O . GLU B 1 417 ? 2.527 -15.719 -3.02 1 92.69 417 GLU B O 1
ATOM 7639 N N . SER B 1 418 ? 3.102 -17.125 -1.444 1 94 418 SER B N 1
ATOM 7640 C CA . SER B 1 418 ? 3.777 -18.062 -2.342 1 94 418 SER B CA 1
ATOM 7641 C C . SER B 1 418 ? 3.125 -19.438 -2.305 1 94 418 SER B C 1
ATOM 7643 O O . SER B 1 418 ? 3.061 -20.078 -1.249 1 94 418 SER B O 1
ATOM 7645 N N . ILE B 1 419 ? 2.691 -19.906 -3.461 1 94.88 419 ILE B N 1
ATOM 7646 C CA . ILE B 1 419 ? 1.945 -21.156 -3.523 1 94.88 419 ILE B CA 1
ATOM 7647 C C . ILE B 1 419 ? 2.537 -22.062 -4.605 1 94.88 419 ILE B C 1
ATOM 7649 O O . ILE B 1 419 ? 2.879 -21.594 -5.695 1 94.88 419 ILE B O 1
ATOM 7653 N N . ALA B 1 420 ? 2.613 -23.328 -4.328 1 95.06 420 ALA B N 1
ATOM 7654 C CA . ALA B 1 420 ? 3.125 -24.281 -5.312 1 95.06 420 ALA B CA 1
ATOM 7655 C C . ALA B 1 420 ? 2.152 -24.453 -6.477 1 95.06 420 ALA B C 1
ATOM 7657 O O . ALA B 1 420 ? 0.939 -24.531 -6.273 1 95.06 420 ALA B O 1
ATOM 7658 N N . ILE B 1 421 ? 2.699 -24.469 -7.66 1 94.88 421 ILE B N 1
ATOM 7659 C CA . ILE B 1 421 ? 1.892 -24.609 -8.867 1 94.88 421 ILE B CA 1
ATOM 7660 C C . ILE B 1 421 ? 1.451 -26.062 -9.023 1 94.88 421 ILE B C 1
ATOM 7662 O O . ILE B 1 421 ? 2.225 -26.984 -8.758 1 94.88 421 ILE B O 1
ATOM 7666 N N . GLU B 1 422 ? 0.199 -26.219 -9.414 1 93.06 422 GLU B N 1
ATOM 7667 C CA . GLU B 1 422 ? -0.36 -27.531 -9.711 1 93.06 422 GLU B CA 1
ATOM 7668 C C . GLU B 1 422 ? -0.917 -27.594 -11.125 1 93.06 422 GLU B C 1
ATOM 7670 O O . GLU B 1 422 ? -1.132 -26.562 -11.758 1 93.06 422 GLU B O 1
ATOM 7675 N N . ASP B 1 423 ? -1.064 -28.781 -11.602 1 88.12 423 ASP B N 1
ATOM 7676 C CA . ASP B 1 423 ? -1.62 -28.969 -12.938 1 88.12 423 ASP B CA 1
ATOM 7677 C C . ASP B 1 423 ? -3.146 -28.922 -12.914 1 88.12 423 ASP B C 1
ATOM 7679 O O . ASP B 1 423 ? -3.803 -29.953 -12.859 1 88.12 423 ASP B O 1
ATOM 7683 N N . VAL B 1 424 ? -3.688 -27.75 -12.953 1 88.75 424 VAL B N 1
ATOM 7684 C CA . VAL B 1 424 ? -5.137 -27.578 -12.898 1 88.75 424 VAL B CA 1
ATOM 7685 C C . VAL B 1 424 ? -5.641 -26.984 -14.211 1 88.75 424 VAL B C 1
ATOM 7687 O O . VAL B 1 424 ? -6.73 -26.422 -14.266 1 88.75 424 VAL B O 1
ATOM 7690 N N . GLY B 1 425 ? -4.805 -27.031 -15.219 1 81.19 425 GLY B N 1
ATOM 7691 C CA . GLY B 1 425 ? -5.191 -26.562 -16.547 1 81.19 425 GLY B CA 1
ATOM 7692 C C . GLY B 1 425 ? -5.168 -25.062 -16.672 1 81.19 425 GLY B C 1
ATOM 7693 O O . GLY B 1 425 ? -5.871 -24.484 -17.516 1 81.19 425 GLY B O 1
ATOM 7694 N N . TYR B 1 426 ? -4.441 -24.453 -15.781 1 84.38 426 TYR B N 1
ATOM 7695 C CA . TYR B 1 426 ? -4.301 -23.016 -15.867 1 84.38 426 TYR B CA 1
ATOM 7696 C C . TYR B 1 426 ? -3.432 -22.609 -17.047 1 84.38 426 TYR B C 1
ATOM 7698 O O . TYR B 1 426 ? -2.369 -23.203 -17.281 1 84.38 426 TYR B O 1
ATOM 7706 N N . ASN B 1 427 ? -4.004 -21.672 -17.844 1 81.38 427 ASN B N 1
ATOM 7707 C CA . ASN B 1 427 ? -3.277 -21.219 -19.031 1 81.38 427 ASN B CA 1
ATOM 7708 C C . ASN B 1 427 ? -3.391 -19.703 -19.203 1 81.38 427 ASN B C 1
ATOM 7710 O O . ASN B 1 427 ? -4.496 -19.156 -19.297 1 81.38 427 ASN B O 1
ATOM 7714 N N . SER B 1 428 ? -2.234 -19.062 -19.172 1 84.31 428 SER B N 1
ATOM 7715 C CA . SER B 1 428 ? -2.146 -17.625 -19.406 1 84.31 428 SER B CA 1
ATOM 7716 C C . SER B 1 428 ? -0.971 -17.281 -20.328 1 84.31 428 SER B C 1
ATOM 7718 O O . SER B 1 428 ? -0.129 -18.141 -20.609 1 84.31 428 SER B O 1
ATOM 7720 N N . GLU B 1 429 ? -0.977 -16.078 -20.766 1 83.38 429 GLU B N 1
ATOM 7721 C CA . GLU B 1 429 ? 0.092 -15.641 -21.656 1 83.38 429 GLU B CA 1
ATOM 7722 C C . GLU B 1 429 ? 1.454 -15.742 -20.969 1 83.38 429 GLU B C 1
ATOM 7724 O O . GLU B 1 429 ? 2.461 -16.016 -21.625 1 83.38 429 GLU B O 1
ATOM 7729 N N . ILE B 1 430 ? 1.452 -15.617 -19.719 1 88.19 430 ILE B N 1
ATOM 7730 C CA . ILE B 1 430 ? 2.705 -15.609 -18.969 1 88.19 430 ILE B CA 1
ATOM 7731 C C . ILE B 1 430 ? 3.125 -17.047 -18.672 1 88.19 430 ILE B C 1
ATOM 7733 O O . ILE B 1 430 ? 4.316 -17.375 -18.672 1 88.19 430 ILE B O 1
ATOM 7737 N N . THR B 1 431 ? 2.211 -17.953 -18.5 1 89.56 431 THR B N 1
ATOM 7738 C CA . THR B 1 431 ? 2.52 -19.297 -18.047 1 89.56 431 THR B CA 1
ATOM 7739 C C . THR B 1 431 ? 2.545 -20.281 -19.203 1 89.56 431 THR B C 1
ATOM 7741 O O . THR B 1 431 ? 3.072 -21.391 -19.078 1 89.56 431 THR B O 1
ATOM 7744 N N . ARG B 1 432 ? 2.104 -19.938 -20.312 1 85.94 432 ARG B N 1
ATOM 7745 C CA . ARG B 1 432 ? 1.904 -20.859 -21.438 1 85.94 432 ARG B CA 1
ATOM 7746 C C . ARG B 1 432 ? 3.219 -21.516 -21.844 1 85.94 432 ARG B C 1
ATOM 7748 O O . ARG B 1 432 ? 4.23 -20.828 -22.016 1 85.94 432 ARG B O 1
ATOM 7755 N N . ASP B 1 433 ? 3.217 -22.797 -21.953 1 84.88 433 ASP B N 1
ATOM 7756 C CA . ASP B 1 433 ? 4.301 -23.609 -22.484 1 84.88 433 ASP B CA 1
ATOM 7757 C C . ASP B 1 433 ? 5.52 -23.594 -21.562 1 84.88 433 ASP B C 1
ATOM 7759 O O . ASP B 1 433 ? 6.648 -23.797 -22.016 1 84.88 433 ASP B O 1
ATOM 7763 N N . LEU B 1 434 ? 5.332 -23.172 -20.438 1 90.38 434 LEU B N 1
ATOM 7764 C CA . LEU B 1 434 ? 6.445 -23.188 -19.5 1 90.38 434 LEU B CA 1
ATOM 7765 C C . LEU B 1 434 ? 6.328 -24.375 -18.547 1 90.38 434 LEU B C 1
ATOM 7767 O O . LEU B 1 434 ? 5.227 -24.875 -18.297 1 90.38 434 LEU B O 1
ATOM 7771 N N . ASP B 1 435 ? 7.453 -24.781 -18.125 1 89.62 435 ASP B N 1
ATOM 7772 C CA . ASP B 1 435 ? 7.496 -25.922 -17.203 1 89.62 435 ASP B CA 1
ATOM 7773 C C . ASP B 1 435 ? 7.094 -25.5 -15.789 1 89.62 435 ASP B C 1
ATOM 7775 O O . ASP B 1 435 ? 7.836 -24.781 -15.117 1 89.62 435 ASP B O 1
ATOM 7779 N N . ASN B 1 436 ? 6.082 -26.094 -15.297 1 88 436 ASN B N 1
ATOM 7780 C CA . ASN B 1 436 ? 5.508 -25.719 -14.008 1 88 436 ASN B CA 1
ATOM 7781 C C . ASN B 1 436 ? 6.406 -26.141 -12.852 1 88 436 ASN B C 1
ATOM 7783 O O . ASN B 1 436 ? 6.258 -25.656 -11.734 1 88 436 ASN B O 1
ATOM 7787 N N . LYS B 1 437 ? 7.301 -26.984 -13.125 1 89.44 437 LYS B N 1
ATOM 7788 C CA . LYS B 1 437 ? 8.156 -27.453 -12.039 1 89.44 437 LYS B CA 1
ATOM 7789 C C . LYS B 1 437 ? 9.352 -26.531 -11.836 1 89.44 437 LYS B C 1
ATOM 7791 O O . LYS B 1 437 ? 9.844 -26.375 -10.711 1 89.44 437 LYS B O 1
ATOM 7796 N N . ASN B 1 438 ? 9.805 -25.922 -12.867 1 93.31 438 ASN B N 1
ATOM 7797 C CA . ASN B 1 438 ? 11.023 -25.125 -12.773 1 93.31 438 ASN B CA 1
ATOM 7798 C C . ASN B 1 438 ? 10.727 -23.625 -12.875 1 93.31 438 ASN B C 1
ATOM 7800 O O . ASN B 1 438 ? 11.453 -22.797 -12.305 1 93.31 438 ASN B O 1
ATOM 7804 N N . ALA B 1 439 ? 9.68 -23.328 -13.562 1 95.94 439 ALA B N 1
ATOM 7805 C CA . ALA B 1 439 ? 9.352 -21.922 -13.742 1 95.94 439 ALA B CA 1
ATOM 7806 C C . ALA B 1 439 ? 8.555 -21.391 -12.555 1 95.94 439 ALA B C 1
ATOM 7808 O O . ALA B 1 439 ? 7.75 -22.109 -11.969 1 95.94 439 ALA B O 1
ATOM 7809 N N . SER B 1 440 ? 8.883 -20.219 -12.18 1 97.44 440 SER B N 1
ATOM 7810 C CA . SER B 1 440 ? 8.141 -19.516 -11.148 1 97.44 440 SER B CA 1
ATOM 7811 C C . SER B 1 440 ? 7.461 -18.266 -11.703 1 97.44 440 SER B C 1
ATOM 7813 O O . SER B 1 440 ? 7.938 -17.688 -12.68 1 97.44 440 SER B O 1
ATOM 7815 N N . PHE B 1 441 ? 6.344 -17.922 -11.094 1 96.69 441 PHE B N 1
ATOM 7816 C CA . PHE B 1 441 ? 5.598 -16.75 -11.562 1 96.69 441 PHE B CA 1
ATOM 7817 C C . PHE B 1 441 ? 5.438 -15.734 -10.438 1 96.69 441 PHE B C 1
ATOM 7819 O O . PHE B 1 441 ? 5.043 -16.094 -9.32 1 96.69 441 PHE B O 1
ATOM 7826 N N . ILE B 1 442 ? 5.758 -14.477 -10.734 1 97.69 442 ILE B N 1
ATOM 7827 C CA . ILE B 1 442 ? 5.652 -13.398 -9.758 1 97.69 442 ILE B CA 1
ATOM 7828 C C . ILE B 1 442 ? 4.695 -12.328 -10.273 1 97.69 442 ILE B C 1
ATOM 7830 O O . ILE B 1 442 ? 4.793 -11.898 -11.422 1 97.69 442 ILE B O 1
ATOM 7834 N N . TYR B 1 443 ? 3.812 -11.992 -9.453 1 96.19 443 TYR B N 1
ATOM 7835 C CA . TYR B 1 443 ? 2.908 -10.883 -9.734 1 96.19 443 TYR B CA 1
ATOM 7836 C C . TYR B 1 443 ? 3.059 -9.781 -8.688 1 96.19 443 TYR B C 1
ATOM 7838 O O . TYR B 1 443 ? 2.855 -10.023 -7.492 1 96.19 443 TYR B O 1
ATOM 7846 N N . VAL B 1 444 ? 3.422 -8.602 -9.109 1 97.38 444 VAL B N 1
ATOM 7847 C CA . VAL B 1 444 ? 3.555 -7.449 -8.219 1 97.38 444 VAL B CA 1
ATOM 7848 C C . VAL B 1 444 ? 2.502 -6.402 -8.578 1 97.38 444 VAL B C 1
ATOM 7850 O O . VAL B 1 444 ? 2.402 -5.977 -9.727 1 97.38 444 VAL B O 1
ATOM 7853 N N . TYR B 1 445 ? 1.716 -6.012 -7.586 1 93.69 445 TYR B N 1
ATOM 7854 C CA . TYR B 1 445 ? 0.615 -5.094 -7.852 1 93.69 445 TYR B CA 1
ATOM 7855 C C . TYR B 1 445 ? 0.232 -4.32 -6.598 1 93.69 445 TYR B C 1
ATOM 7857 O O . TYR B 1 445 ? 0.58 -4.723 -5.484 1 93.69 445 TYR B O 1
ATOM 7865 N N . PHE B 1 446 ? -0.454 -3.182 -6.773 1 92.56 446 PHE B N 1
ATOM 7866 C CA . PHE B 1 446 ? -1.024 -2.479 -5.633 1 92.56 446 PHE B CA 1
ATOM 7867 C C . PHE B 1 446 ? -2.266 -3.197 -5.117 1 92.56 446 PHE B C 1
ATOM 7869 O O . PHE B 1 446 ? -3.154 -3.547 -5.895 1 92.56 446 PHE B O 1
ATOM 7876 N N . ARG B 1 447 ? -2.299 -3.389 -3.887 1 88.94 447 ARG B N 1
ATOM 7877 C CA . ARG B 1 447 ? -3.426 -4.078 -3.266 1 88.94 447 ARG B CA 1
ATOM 7878 C C . ARG B 1 447 ? -4.621 -3.143 -3.111 1 88.94 447 ARG B C 1
ATOM 7880 O O . ARG B 1 447 ? -5.766 -3.551 -3.322 1 88.94 447 ARG B O 1
ATOM 7887 N N . ASP B 1 448 ? -4.277 -1.897 -2.762 1 84.94 448 ASP B N 1
ATOM 7888 C CA . ASP B 1 448 ? -5.312 -0.911 -2.482 1 84.94 448 ASP B CA 1
ATOM 7889 C C . ASP B 1 448 ? -5.336 0.182 -3.549 1 84.94 448 ASP B C 1
ATOM 7891 O O . ASP B 1 448 ? -4.309 0.47 -4.168 1 84.94 448 ASP B O 1
ATOM 7895 N N . ILE B 1 449 ? -6.453 0.739 -3.686 1 81.81 449 ILE B N 1
ATOM 7896 C CA . ILE B 1 449 ? -6.586 1.804 -4.676 1 81.81 449 ILE B CA 1
ATOM 7897 C C . ILE B 1 449 ? -6.137 3.131 -4.066 1 81.81 449 ILE B C 1
ATOM 7899 O O . ILE B 1 449 ? -5.887 4.098 -4.785 1 81.81 449 ILE B O 1
ATOM 7903 N N . SER B 1 450 ? -6.082 3.111 -2.777 1 84.12 450 SER B N 1
ATOM 7904 C CA . SER B 1 450 ? -5.664 4.324 -2.08 1 84.12 450 SER B CA 1
ATOM 7905 C C . SER B 1 450 ? -4.445 4.062 -1.204 1 84.12 450 SER B C 1
ATOM 7907 O O . SER B 1 450 ? -4.086 2.91 -0.953 1 84.12 450 SER B O 1
ATOM 7909 N N . TYR B 1 451 ? -3.771 5.129 -0.91 1 89.56 451 TYR B N 1
ATOM 7910 C CA . TYR B 1 451 ? -2.645 5.039 0.014 1 89.56 451 TYR B CA 1
ATOM 7911 C C . TYR B 1 451 ? -2.85 5.957 1.213 1 89.56 451 TYR B C 1
ATOM 7913 O O . TYR B 1 451 ? -3.693 6.855 1.178 1 89.56 451 TYR B O 1
ATOM 7921 N N . ILE B 1 452 ? -2.1 5.715 2.266 1 88.75 452 ILE B N 1
ATOM 7922 C CA . ILE B 1 452 ? -2.186 6.508 3.486 1 88.75 452 ILE B CA 1
ATOM 7923 C C . ILE B 1 452 ? -1.197 7.672 3.416 1 88.75 452 ILE B C 1
ATOM 7925 O O . ILE B 1 452 ? -0.041 7.488 3.027 1 88.75 452 ILE B O 1
ATOM 7929 N N . GLU B 1 453 ? -1.668 8.82 3.758 1 91.06 453 GLU B N 1
ATOM 7930 C CA . GLU B 1 453 ? -0.813 10.008 3.771 1 91.06 453 GLU B CA 1
ATOM 7931 C C . GLU B 1 453 ? -0.775 10.641 5.16 1 91.06 453 GLU B C 1
ATOM 7933 O O . GLU B 1 453 ? -1.821 10.914 5.75 1 91.06 453 GLU B O 1
ATOM 7938 N N . TYR B 1 454 ? 0.393 10.844 5.625 1 89.31 454 TYR B N 1
ATOM 7939 C CA . TYR B 1 454 ? 0.639 11.609 6.844 1 89.31 454 TYR B CA 1
ATOM 7940 C C . TYR B 1 454 ? 1.118 13.016 6.516 1 89.31 454 TYR B C 1
ATOM 7942 O O . TYR B 1 454 ? 2.16 13.188 5.879 1 89.31 454 TYR B O 1
ATOM 7950 N N . ARG B 1 455 ? 0.417 13.938 6.941 1 87.5 455 ARG B N 1
ATOM 7951 C CA . ARG B 1 455 ? 0.803 15.328 6.719 1 87.5 455 ARG B CA 1
ATOM 7952 C C . ARG B 1 455 ? 1.157 16.016 8.031 1 87.5 455 ARG B C 1
ATOM 7954 O O . ARG B 1 455 ? 0.281 16.281 8.859 1 87.5 455 ARG B O 1
ATOM 7961 N N . LYS B 1 456 ? 2.34 16.328 8.094 1 84.38 456 LYS B N 1
ATOM 7962 C CA . LYS B 1 456 ? 2.816 17.031 9.281 1 84.38 456 LYS B CA 1
ATOM 7963 C C . LYS B 1 456 ? 2.686 18.547 9.109 1 84.38 456 LYS B C 1
ATOM 7965 O O . LYS B 1 456 ? 3.086 19.094 8.086 1 84.38 456 LYS B O 1
ATOM 7970 N N . GLN B 1 457 ? 2.049 19.141 10.062 1 81.69 457 GLN B N 1
ATOM 7971 C CA . GLN B 1 457 ? 1.839 20.594 10.023 1 81.69 457 GLN B CA 1
ATOM 7972 C C . GLN B 1 457 ? 2.043 21.219 11.406 1 81.69 457 GLN B C 1
ATOM 7974 O O . GLN B 1 457 ? 2.041 20.516 12.414 1 81.69 457 GLN B O 1
ATOM 7979 N N . ASN B 1 458 ? 2.24 22.531 11.312 1 76 458 ASN B N 1
ATOM 7980 C CA . ASN B 1 458 ? 2.328 23.266 12.57 1 76 458 ASN B CA 1
ATOM 7981 C C . ASN B 1 458 ? 0.952 23.484 13.188 1 76 458 ASN B C 1
ATOM 7983 O O . ASN B 1 458 ? -0.008 23.812 12.484 1 76 458 ASN B O 1
ATOM 7987 N N . ILE B 1 459 ? 0.878 23.109 14.5 1 72.06 459 ILE B N 1
ATOM 7988 C CA . ILE B 1 459 ? -0.383 23.359 15.195 1 72.06 459 ILE B CA 1
ATOM 7989 C C . ILE B 1 459 ? -0.648 24.859 15.273 1 72.06 459 ILE B C 1
ATOM 7991 O O . ILE B 1 459 ? -1.753 25.312 14.969 1 72.06 459 ILE B O 1
ATOM 7995 N N . MET B 1 460 ? 0.295 25.531 15.766 1 71.69 460 MET B N 1
ATOM 7996 C CA . MET B 1 460 ? 0.213 26.984 15.914 1 71.69 460 MET B CA 1
ATOM 7997 C C . MET B 1 460 ? 1.372 27.656 15.195 1 71.69 460 MET B C 1
ATOM 7999 O O . MET B 1 460 ? 2.531 27.281 15.383 1 71.69 460 MET B O 1
ATOM 8003 N N . SER B 1 461 ? 0.947 28.5 14.211 1 70.69 461 SER B N 1
ATOM 8004 C CA . SER B 1 461 ? 1.981 29.297 13.555 1 70.69 461 SER B CA 1
ATOM 8005 C C . SER B 1 461 ? 2.424 30.469 14.43 1 70.69 461 SER B C 1
ATOM 8007 O O . SER B 1 461 ? 1.771 30.781 15.422 1 70.69 461 SER B O 1
ATOM 8009 N N . TRP B 1 462 ? 3.539 31.062 14.102 1 71.69 462 TRP B N 1
ATOM 8010 C CA . TRP B 1 462 ? 4.035 32.25 14.797 1 71.69 462 TRP B CA 1
ATOM 8011 C C . TRP B 1 462 ? 3.01 33.375 14.742 1 71.69 462 TRP B C 1
ATOM 8013 O O . TRP B 1 462 ? 2.842 34.094 15.719 1 71.69 462 TRP B O 1
ATOM 8023 N N . ASP B 1 463 ? 2.314 33.312 13.695 1 72.38 463 ASP B N 1
ATOM 8024 C CA . ASP B 1 463 ? 1.313 34.344 13.523 1 72.38 463 ASP B CA 1
ATOM 8025 C C . ASP B 1 463 ? 0.142 34.156 14.484 1 72.38 463 ASP B C 1
ATOM 8027 O O . ASP B 1 463 ? -0.352 35.125 15.078 1 72.38 463 ASP B O 1
ATOM 8031 N N . SER B 1 464 ? -0.142 32.906 14.609 1 75.69 464 SER B N 1
ATOM 8032 C CA . SER B 1 464 ? -1.245 32.594 15.516 1 75.69 464 SER B CA 1
ATOM 8033 C C . SER B 1 464 ? -0.849 32.812 16.969 1 75.69 464 SER B C 1
ATOM 8035 O O . SER B 1 464 ? -1.672 33.25 17.781 1 75.69 464 SER B O 1
ATOM 8037 N N . LEU B 1 465 ? 0.333 32.594 17.203 1 78.75 465 LEU B N 1
ATOM 8038 C CA . LEU B 1 465 ? 0.83 32.844 18.562 1 78.75 465 LEU B CA 1
ATOM 8039 C C . LEU B 1 465 ? 0.818 34.344 18.875 1 78.75 465 LEU B C 1
ATOM 8041 O O . LEU B 1 465 ? 0.393 34.719 19.969 1 78.75 465 LEU B O 1
ATOM 8045 N N . LEU B 1 466 ? 1.232 35.094 17.984 1 78.06 466 LEU B N 1
ATOM 8046 C CA . LEU B 1 466 ? 1.257 36.562 18.188 1 78.06 466 LEU B CA 1
ATOM 8047 C C . LEU B 1 466 ? -0.156 37.094 18.344 1 78.06 466 LEU B C 1
ATOM 8049 O O . LEU B 1 466 ? -0.39 38 19.156 1 78.06 466 LEU B O 1
ATOM 8053 N N . ALA B 1 467 ? -0.941 36.531 17.578 1 76.94 467 ALA B N 1
ATOM 8054 C CA . ALA B 1 467 ? -2.34 36.938 17.688 1 76.94 467 ALA B CA 1
ATOM 8055 C C . ALA B 1 467 ? -2.908 36.594 19.062 1 76.94 467 ALA B C 1
ATOM 8057 O O . ALA B 1 467 ? -3.646 37.375 19.656 1 76.94 467 ALA B O 1
ATOM 8058 N N . SER B 1 468 ? -2.525 35.469 19.516 1 81.38 468 SER B N 1
ATOM 8059 C CA . SER B 1 468 ? -2.992 35.031 20.828 1 81.38 468 SER B CA 1
ATOM 8060 C C . SER B 1 468 ? -2.404 35.906 21.938 1 81.38 468 SER B C 1
ATOM 8062 O O . SER B 1 468 ? -3.084 36.25 22.906 1 81.38 468 SER B O 1
ATOM 8064 N N . PHE B 1 469 ? -1.234 36.344 21.766 1 81.75 469 PHE B N 1
ATOM 8065 C CA . PHE B 1 469 ? -0.606 37.25 22.719 1 81.75 469 PHE B CA 1
ATOM 8066 C C . PHE B 1 469 ? -1.338 38.594 22.75 1 81.75 469 PHE B C 1
ATOM 8068 O O . PHE B 1 469 ? -1.577 39.156 23.812 1 81.75 469 PHE B O 1
ATOM 8075 N N . GLY B 1 470 ? -1.658 39 21.625 1 77.5 4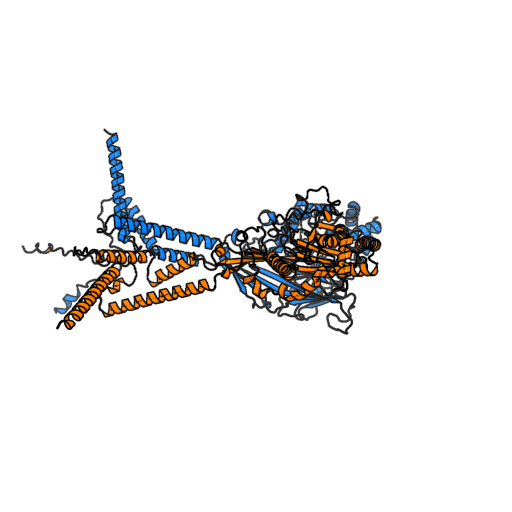70 GLY B N 1
ATOM 8076 C CA . GLY B 1 470 ? -2.418 40.25 21.547 1 77.5 470 GLY B CA 1
ATOM 8077 C C . GLY B 1 470 ? -3.783 40.156 22.188 1 77.5 470 GLY B C 1
ATOM 8078 O O . GLY B 1 470 ? -4.215 41.094 22.875 1 77.5 470 GLY B O 1
ATOM 8079 N N . GLY B 1 471 ? -4.383 39.094 21.922 1 78.12 471 GLY B N 1
ATOM 8080 C CA . GLY B 1 471 ? -5.668 38.844 22.578 1 78.12 471 GLY B CA 1
ATOM 8081 C C . GLY B 1 471 ? -5.574 38.812 24.094 1 78.12 471 GLY B C 1
ATOM 8082 O O . GLY B 1 471 ? -6.426 39.375 24.781 1 78.12 471 GLY B O 1
ATOM 8083 N N . ILE B 1 472 ? -4.562 38.219 24.547 1 81.75 472 ILE B N 1
ATOM 8084 C CA . ILE B 1 472 ? -4.352 38.156 25.984 1 81.75 472 ILE B CA 1
ATOM 8085 C C . ILE B 1 472 ? -4.059 39.531 26.531 1 81.75 472 ILE B C 1
ATOM 8087 O O . ILE B 1 472 ? -4.605 39.938 27.578 1 81.75 472 ILE B O 1
ATOM 8091 N N . PHE B 1 473 ? -3.273 40.281 25.828 1 81.75 473 PHE B N 1
ATOM 8092 C CA . PHE B 1 473 ? -2.922 41.625 26.234 1 81.75 473 PHE B CA 1
ATOM 8093 C C . PHE B 1 473 ? -4.148 42.531 26.234 1 81.75 473 PHE B C 1
ATOM 8095 O O . PHE B 1 473 ? -4.348 43.344 27.156 1 81.75 473 PHE B O 1
ATOM 8102 N N . GLY B 1 474 ? -4.957 42.375 25.266 1 77.62 474 GLY B N 1
ATOM 8103 C CA . GLY B 1 474 ? -6.191 43.156 25.188 1 77.62 474 GLY B CA 1
ATOM 8104 C C . GLY B 1 474 ? -7.199 42.781 26.25 1 77.62 474 GLY B C 1
ATOM 8105 O O . GLY B 1 474 ? -7.852 43.656 26.828 1 77.62 474 GLY B O 1
ATOM 8106 N N . LEU B 1 475 ? -7.242 41.594 26.5 1 77.75 475 LEU B N 1
ATOM 8107 C CA . LEU B 1 475 ? -8.195 41.094 27.484 1 77.75 475 LEU B CA 1
ATOM 8108 C C . LEU B 1 475 ? -7.789 41.531 28.891 1 77.75 475 LEU B C 1
ATOM 8110 O O . LEU B 1 475 ? -8.633 41.938 29.688 1 77.75 475 LEU B O 1
ATOM 8114 N N . CYS B 1 476 ? -6.508 41.5 29.156 1 77.69 476 CYS B N 1
ATOM 8115 C CA . CYS B 1 476 ? -6.055 41.75 30.531 1 77.69 476 CYS B CA 1
ATOM 8116 C C . CYS B 1 476 ? -5.844 43.219 30.781 1 77.69 476 CYS B C 1
ATOM 8118 O O . CYS B 1 476 ? -6.207 43.75 31.844 1 77.69 476 CYS B O 1
ATOM 8120 N N . LEU B 1 477 ? -5.246 44 29.797 1 75.25 477 LEU B N 1
ATOM 8121 C CA . LEU B 1 477 ? -4.832 45.375 30.047 1 75.25 477 LEU B CA 1
ATOM 8122 C C . LEU B 1 477 ? -5.5 46.344 29.078 1 75.25 477 LEU B C 1
ATOM 8124 O O . LEU B 1 477 ? -5.348 47.562 29.203 1 75.25 477 LEU B O 1
ATOM 8128 N N . GLY B 1 478 ? -6.289 45.812 28.203 1 71.94 478 GLY B N 1
ATOM 8129 C CA . GLY B 1 478 ? -6.883 46.656 27.188 1 71.94 478 GLY B CA 1
ATOM 8130 C C . GLY B 1 478 ? -5.852 47.375 26.312 1 71.94 478 GLY B C 1
ATOM 8131 O O . GLY B 1 478 ? -6.094 48.469 25.812 1 71.94 478 GLY B O 1
ATOM 8132 N N . GLY B 1 479 ? -4.637 46.812 26.375 1 73 479 GLY B N 1
ATOM 8133 C CA . GLY B 1 479 ? -3.531 47.469 25.688 1 73 479 GLY B CA 1
ATOM 8134 C C . GLY B 1 479 ? -3.324 46.938 24.266 1 73 479 GLY B C 1
ATOM 8135 O O . GLY B 1 479 ? -3.863 45.875 23.906 1 73 479 GLY B O 1
ATOM 8136 N N . SER B 1 480 ? -2.803 47.781 23.359 1 75.75 480 SER B N 1
ATOM 8137 C CA . SER B 1 480 ? -2.391 47.438 22 1 75.75 480 SER B CA 1
ATOM 8138 C C . SER B 1 480 ? -0.906 47.688 21.781 1 75.75 480 SER B C 1
ATOM 8140 O O . SER B 1 480 ? -0.217 48.156 22.703 1 75.75 480 SER B O 1
ATOM 8142 N N . VAL B 1 481 ? -0.391 47.219 20.703 1 76.62 481 VAL B N 1
ATOM 8143 C CA . VAL B 1 481 ? 0.995 47.5 20.359 1 76.62 481 VAL B CA 1
ATOM 8144 C C . VAL B 1 481 ? 1.221 49.031 20.359 1 76.62 481 VAL B C 1
ATOM 8146 O O . VAL B 1 481 ? 2.285 49.5 20.766 1 76.62 481 VAL B O 1
ATOM 8149 N N . ILE B 1 482 ? 0.193 49.781 20.047 1 74.38 482 ILE B N 1
ATOM 8150 C CA . ILE B 1 482 ? 0.29 51.219 20.016 1 74.38 482 ILE B CA 1
ATOM 8151 C C . ILE B 1 482 ? 0.468 51.75 21.438 1 74.38 482 ILE B C 1
ATOM 8153 O O . ILE B 1 482 ? 1.19 52.719 21.656 1 74.38 482 ILE B O 1
ATOM 8157 N N . SER B 1 483 ? -0.17 51.094 22.375 1 73.56 483 SER B N 1
ATOM 8158 C CA . SER B 1 483 ? -0.017 51.5 23.766 1 73.56 483 SER B CA 1
ATOM 8159 C C . SER B 1 483 ? 1.434 51.375 24.219 1 73.56 483 SER B C 1
ATOM 8161 O O . SER B 1 483 ? 1.912 52.219 25 1 73.56 483 SER B O 1
ATOM 8163 N N . LEU B 1 484 ? 2.004 50.469 23.641 1 74.88 484 LEU B N 1
ATOM 8164 C CA . LEU B 1 484 ? 3.41 50.281 23.984 1 74.88 484 LEU B CA 1
ATOM 8165 C C . LEU B 1 484 ? 4.266 51.375 23.328 1 74.88 484 LEU B C 1
ATOM 8167 O O . LEU B 1 484 ? 5.207 51.875 23.953 1 74.88 484 LEU B O 1
ATOM 8171 N N . VAL B 1 485 ? 3.918 51.719 22.141 1 76.38 485 VAL B N 1
ATOM 8172 C CA . VAL B 1 485 ? 4.645 52.781 21.453 1 76.38 485 VAL B CA 1
ATOM 8173 C C . VAL B 1 485 ? 4.406 54.094 22.156 1 76.38 485 VAL B C 1
ATOM 8175 O O . VAL B 1 485 ? 5.316 54.938 22.266 1 76.38 485 VAL B O 1
ATOM 8178 N N . GLU B 1 486 ? 3.186 54.312 22.656 1 71.94 486 GLU B N 1
ATOM 8179 C CA . GLU B 1 486 ? 2.867 55.5 23.438 1 71.94 486 GLU B CA 1
ATOM 8180 C C . GLU B 1 486 ? 3.748 55.594 24.672 1 71.94 486 GLU B C 1
ATOM 8182 O O . GLU B 1 486 ? 4.262 56.688 24.984 1 71.94 486 GLU B O 1
ATOM 8187 N N . LEU B 1 487 ? 3.896 54.5 25.234 1 72.62 487 LEU B N 1
ATOM 8188 C CA . LEU B 1 487 ? 4.73 54.469 26.438 1 72.62 487 LEU B CA 1
ATOM 8189 C C . LEU B 1 487 ? 6.176 54.812 26.094 1 72.62 487 LEU B C 1
ATOM 8191 O O . LEU B 1 487 ? 6.816 55.594 26.812 1 72.62 487 LEU B O 1
ATOM 8195 N N . LEU B 1 488 ? 6.598 54.281 25.062 1 75.62 488 LEU B N 1
ATOM 8196 C CA . LEU B 1 488 ? 7.969 54.531 24.641 1 75.62 488 LEU B CA 1
ATOM 8197 C C . LEU B 1 488 ? 8.141 56 24.25 1 75.62 488 LEU B C 1
ATOM 8199 O O . LEU B 1 488 ? 9.164 56.625 24.547 1 75.62 488 LEU B O 1
ATOM 8203 N N . TYR B 1 489 ? 7.086 56.5 23.594 1 74.31 489 TYR B N 1
ATOM 8204 C CA . TYR B 1 489 ? 7.082 57.906 23.219 1 74.31 489 TYR B CA 1
ATOM 8205 C C . TYR B 1 489 ? 7.188 58.812 24.453 1 74.31 489 TYR B C 1
ATOM 8207 O O . TYR B 1 489 ? 7.984 59.75 24.469 1 74.31 489 TYR B O 1
ATOM 8215 N N . TYR B 1 490 ? 6.52 58.5 25.5 1 72.44 490 TYR B N 1
ATOM 8216 C CA . TYR B 1 490 ? 6.539 59.281 26.719 1 72.44 490 TYR B CA 1
ATOM 8217 C C . TYR B 1 490 ? 7.883 59.156 27.422 1 72.44 490 TYR B C 1
ATOM 8219 O O . TYR B 1 490 ? 8.422 60.156 27.938 1 72.44 490 TYR B O 1
ATOM 8227 N N . ILE B 1 491 ? 8.422 58 27.312 1 70.69 491 ILE B N 1
ATOM 8228 C CA . ILE B 1 491 ? 9.703 57.781 27.969 1 70.69 491 ILE B CA 1
ATOM 8229 C C . ILE B 1 491 ? 10.797 58.562 27.234 1 70.69 491 ILE B C 1
ATOM 8231 O O . ILE B 1 491 ? 11.633 59.188 27.875 1 70.69 491 ILE B O 1
ATOM 8235 N N . VAL B 1 492 ? 10.734 58.5 25.969 1 73.69 492 VAL B N 1
ATOM 8236 C CA . VAL B 1 492 ? 11.758 59.156 25.156 1 73.69 492 VAL B CA 1
ATOM 8237 C C . VAL B 1 492 ? 11.617 60.656 25.281 1 73.69 492 VAL B C 1
ATOM 8239 O O . VAL B 1 492 ? 12.617 61.375 25.406 1 73.69 492 VAL B O 1
ATOM 8242 N N . ARG B 1 493 ? 10.383 61.156 25.266 1 70.56 493 ARG B N 1
ATOM 8243 C CA . ARG B 1 493 ? 10.133 62.594 25.406 1 70.56 493 ARG B CA 1
ATOM 8244 C C . ARG B 1 493 ? 10.625 63.094 26.75 1 70.56 493 ARG B C 1
ATOM 8246 O O . ARG B 1 493 ? 11.203 64.188 26.844 1 70.56 493 ARG B O 1
ATOM 8253 N N . GLU B 1 494 ? 10.508 62.312 27.719 1 67.56 494 GLU B N 1
ATOM 8254 C CA . GLU B 1 494 ? 10.938 62.719 29.062 1 67.56 494 GLU B CA 1
ATOM 8255 C C . GLU B 1 494 ? 12.453 62.688 29.188 1 67.56 494 GLU B C 1
ATOM 8257 O O . GLU B 1 494 ? 13.047 63.531 29.859 1 67.56 494 GLU B O 1
ATOM 8262 N N . PHE B 1 495 ? 12.977 61.781 28.594 1 65.94 495 PHE B N 1
ATOM 8263 C CA . PHE B 1 495 ? 14.43 61.688 28.625 1 65.94 495 PHE B CA 1
ATOM 8264 C C . PHE B 1 495 ? 15.078 62.875 27.938 1 65.94 495 PHE B C 1
ATOM 8266 O O . PHE B 1 495 ? 16.094 63.375 28.391 1 65.94 495 PHE B O 1
ATOM 8273 N N . PHE B 1 496 ? 14.477 63.25 26.875 1 62 496 PHE B N 1
ATOM 8274 C CA . PHE B 1 496 ? 15.016 64.375 26.156 1 62 496 PHE B CA 1
ATOM 8275 C C . PHE B 1 496 ? 14.711 65.688 26.891 1 62 496 PHE B C 1
ATOM 8277 O O . PHE B 1 496 ? 15.477 66.625 26.812 1 62 496 PHE B O 1
ATOM 8284 N N . TYR B 1 497 ? 13.562 65.75 27.578 1 59.41 497 TYR B N 1
ATOM 8285 C CA . TYR B 1 497 ? 13.234 66.938 28.375 1 59.41 497 TYR B CA 1
ATOM 8286 C C . TYR B 1 497 ? 14.188 67.062 29.562 1 59.41 497 TYR B C 1
ATOM 8288 O O . TYR B 1 497 ? 14.57 68.125 29.938 1 59.41 497 TYR B O 1
ATOM 8296 N N . LEU B 1 498 ? 14.492 66 30.141 1 56.5 498 LEU B N 1
ATOM 8297 C CA . LEU B 1 498 ? 15.43 66.062 31.25 1 56.5 498 LEU B CA 1
ATOM 8298 C C . LEU B 1 498 ? 16.797 66.5 30.797 1 56.5 498 LEU B C 1
ATOM 8300 O O . LEU B 1 498 ? 17.516 67.188 31.547 1 56.5 498 LEU B O 1
ATOM 8304 N N . ARG B 1 499 ? 17.203 66.125 29.719 1 55.03 499 ARG B N 1
ATOM 8305 C CA . ARG B 1 499 ? 18.516 66.625 29.25 1 55.03 499 ARG B CA 1
ATOM 8306 C C . ARG B 1 499 ? 18.484 68.062 28.906 1 55.03 499 ARG B C 1
ATOM 8308 O O . ARG B 1 499 ? 19.516 68.75 29 1 55.03 499 ARG B O 1
ATOM 8315 N N . LYS B 1 500 ? 17.344 68.562 28.359 1 51.72 500 LYS B N 1
ATOM 8316 C CA . LYS B 1 500 ? 17.312 70 28.109 1 51.72 500 LYS B CA 1
ATOM 8317 C C . LYS B 1 500 ? 17.016 70.75 29.391 1 51.72 500 LYS B C 1
ATOM 8319 O O . LYS B 1 500 ? 16.094 70.438 30.125 1 51.72 500 LYS B O 1
ATOM 8324 N N . GLY B 1 501 ? 17.984 71.062 30.281 1 42.66 501 GLY B N 1
ATOM 8325 C CA . GLY B 1 501 ? 18.047 71.875 31.484 1 42.66 501 GLY B CA 1
ATOM 8326 C C . GLY B 1 501 ? 16.891 72.875 31.625 1 42.66 501 GLY B C 1
ATOM 8327 O O . GLY B 1 501 ? 16.859 73.688 32.531 1 42.66 501 GLY B O 1
ATOM 8328 N N . SER B 1 502 ? 16.422 73.688 30.516 1 41.09 502 SER B N 1
ATOM 8329 C CA . SER B 1 502 ? 15.711 74.938 30.562 1 41.09 502 SER B CA 1
ATOM 8330 C C . SER B 1 502 ? 14.328 74.75 31.188 1 41.09 502 SER B C 1
ATOM 8332 O O . SER B 1 502 ? 13.688 73.75 31.031 1 41.09 502 SER B O 1
ATOM 8334 N N . THR B 1 503 ? 13.938 75.625 32.344 1 38.47 503 THR B N 1
ATOM 8335 C CA . THR B 1 503 ? 12.797 76 33.156 1 38.47 503 THR B CA 1
ATOM 8336 C C . THR B 1 503 ? 11.531 76.125 32.312 1 38.47 503 THR B C 1
ATOM 8338 O O . THR B 1 503 ? 10.555 76.75 32.719 1 38.47 503 THR B O 1
ATOM 8341 N N . SER B 1 504 ? 11.617 76.062 31.016 1 37.53 504 SER B N 1
ATOM 8342 C CA . SER B 1 504 ? 10.445 76.688 30.344 1 37.53 504 SER B CA 1
ATOM 8343 C C . SER B 1 504 ? 9.172 75.938 30.75 1 37.53 504 SER B C 1
ATOM 8345 O O . SER B 1 504 ? 9.219 74.75 31.172 1 37.53 504 SER B O 1
ATOM 8347 N N . ALA B 1 505 ? 7.945 76.625 30.484 1 41.66 505 ALA B N 1
ATOM 8348 C CA . ALA B 1 505 ? 6.535 76.562 30.859 1 41.66 505 ALA B CA 1
ATOM 8349 C C . ALA B 1 505 ? 5.938 75.188 30.641 1 41.66 505 ALA B C 1
ATOM 8351 O O . ALA B 1 505 ? 6.211 74.562 29.625 1 41.66 505 ALA B O 1
ATOM 8352 N N . LYS B 1 506 ? 5.324 74.75 31.656 1 43.03 506 LYS B N 1
ATOM 8353 C CA . LYS B 1 506 ? 4.363 73.688 31.953 1 43.03 506 LYS B CA 1
ATOM 8354 C C . LYS B 1 506 ? 3.414 73.438 30.766 1 43.03 506 LYS B C 1
ATOM 8356 O O . LYS B 1 506 ? 2.449 74.188 30.594 1 43.03 506 LYS B O 1
ATOM 8361 N N . ARG B 1 507 ? 3.891 73.25 29.656 1 40.41 507 ARG B N 1
ATOM 8362 C CA . ARG B 1 507 ? 2.854 73.062 28.656 1 40.41 507 ARG B CA 1
ATOM 8363 C C . ARG B 1 507 ? 1.93 71.875 29.047 1 40.41 507 ARG B C 1
ATOM 8365 O O . ARG B 1 507 ? 2.381 70.75 29.234 1 40.41 507 ARG B O 1
ATOM 8372 N N . ASN B 1 508 ? 0.883 72.25 29.922 1 35.53 508 ASN B N 1
ATOM 8373 C CA . ASN B 1 508 ? -0.24 71.375 30.359 1 35.53 508 ASN B CA 1
ATOM 8374 C C . ASN B 1 508 ? -0.794 70.562 29.203 1 35.53 508 ASN B C 1
ATOM 8376 O O . ASN B 1 508 ? -1.351 71.125 28.25 1 35.53 508 ASN B O 1
ATOM 8380 N N . PHE B 1 509 ? -0.16 69.625 28.781 1 38.66 509 PHE B N 1
ATOM 8381 C CA . PHE B 1 509 ? -0.917 68.812 27.891 1 38.66 509 PHE B CA 1
ATOM 8382 C C . PHE B 1 509 ? -2.264 68.438 28.5 1 38.66 509 PHE B C 1
ATOM 8384 O O . PHE B 1 509 ? -2.334 68 29.672 1 38.66 509 PHE B O 1
ATOM 8391 N N . PRO B 1 510 ? -3.412 69.125 28.188 1 35.19 510 PRO B N 1
ATOM 8392 C CA . PRO B 1 510 ? -4.684 68.812 28.844 1 35.19 510 PRO B CA 1
ATOM 8393 C C . PRO B 1 510 ? -4.863 67.312 29.047 1 35.19 510 PRO B C 1
ATOM 8395 O O . PRO B 1 510 ? -4.363 66.5 28.25 1 35.19 510 PRO B O 1
ATOM 8398 N N . ALA B 1 511 ? -5.016 66.875 30.281 1 36.94 511 ALA B N 1
ATOM 8399 C CA . ALA B 1 511 ? -5.203 65.562 30.812 1 36.94 511 ALA B CA 1
ATOM 8400 C C . ALA B 1 511 ? -6.219 64.75 29.969 1 36.94 511 ALA B C 1
ATOM 8402 O O . ALA B 1 511 ? -7.207 65.312 29.5 1 36.94 511 ALA B O 1
ATOM 8403 N N . ALA B 1 512 ? -5.797 63.719 29.438 1 40.19 512 ALA B N 1
ATOM 8404 C CA . ALA B 1 512 ? -6.762 62.906 28.688 1 40.19 512 ALA B CA 1
ATOM 8405 C C . ALA B 1 512 ? -8.094 62.844 29.438 1 40.19 512 ALA B C 1
ATOM 8407 O O . ALA B 1 512 ? -9.156 62.75 28.797 1 40.19 512 ALA B O 1
ATOM 8408 N N . SER B 1 513 ? -8.031 62.875 30.828 1 34.66 513 SER B N 1
ATOM 8409 C CA . SER B 1 513 ? -9.219 62.844 31.672 1 34.66 513 SER B CA 1
ATOM 8410 C C . SER B 1 513 ? -9.898 64.25 31.672 1 34.66 513 SER B C 1
ATOM 8412 O O . SER B 1 513 ? -11.055 64.312 32.094 1 34.66 513 SER B O 1
ATOM 8414 N N . GLU B 1 514 ? -9.141 65.312 31.781 1 34.97 514 GLU B N 1
ATOM 8415 C CA . GLU B 1 514 ? -9.766 66.625 32 1 34.97 514 GLU B CA 1
ATOM 8416 C C . GLU B 1 514 ? -10.711 67 30.859 1 34.97 514 GLU B C 1
ATOM 8418 O O . GLU B 1 514 ? -11.484 67.938 30.953 1 34.97 514 GLU B O 1
ATOM 8423 N N . LEU B 1 515 ? -10.344 66.562 29.75 1 32.94 515 LEU B N 1
ATOM 8424 C CA . LEU B 1 515 ? -11.234 66.938 28.672 1 32.94 515 LEU B CA 1
ATOM 8425 C C . LEU B 1 515 ? -12.648 66.438 28.906 1 32.94 515 LEU B C 1
ATOM 8427 O O . LEU B 1 515 ? -13.594 66.875 28.203 1 32.94 515 LEU B O 1
ATOM 8431 N N . PHE B 1 516 ? -12.727 65.438 29.781 1 32.66 516 PHE B N 1
ATOM 8432 C CA . PHE B 1 516 ? -14.094 65 30.078 1 32.66 516 PHE B CA 1
ATOM 8433 C C . PHE B 1 516 ? -14.75 66 31.062 1 32.66 516 PHE B C 1
ATOM 8435 O O . PHE B 1 516 ? -15.938 65.875 31.359 1 32.66 516 PHE B O 1
ATOM 8442 N N . VAL B 1 517 ? -13.969 66.625 31.984 1 31.33 517 VAL B N 1
ATOM 8443 C CA . VAL B 1 517 ? -14.617 67.5 32.969 1 31.33 517 VAL B CA 1
ATOM 8444 C C . VAL B 1 517 ? -14.797 68.938 32.375 1 31.33 517 VAL B C 1
ATOM 8446 O O . VAL B 1 517 ? -13.828 69.688 32.219 1 31.33 517 VAL B O 1
ATOM 8449 N N . SER B 1 518 ? -15.469 69.125 31.234 1 29.84 518 SER B N 1
ATOM 8450 C CA . SER B 1 518 ? -15.758 70.5 30.906 1 29.84 518 SER B CA 1
ATOM 8451 C C . SER B 1 518 ? -16.297 71.25 32.094 1 29.84 518 SER B C 1
ATOM 8453 O O . SER B 1 518 ? -17.281 70.812 32.719 1 29.84 518 SER B O 1
ATOM 8455 N N . THR B 1 519 ? -15.523 71.938 32.844 1 29.98 519 THR B N 1
ATOM 8456 C CA . THR B 1 519 ? -15.992 72.875 33.812 1 29.98 519 THR B CA 1
ATOM 8457 C C . THR B 1 519 ? -17.062 73.812 33.219 1 29.98 519 THR B C 1
ATOM 8459 O O . THR B 1 519 ? -16.875 74.375 32.125 1 29.98 519 THR B O 1
ATOM 8462 N N . PRO B 1 520 ? -18.344 73.688 33.656 1 31.92 520 PRO B N 1
ATOM 8463 C CA . PRO B 1 520 ? -19.344 74.688 33.25 1 31.92 520 PRO B CA 1
ATOM 8464 C C . PRO B 1 520 ? -18.844 76.125 33.344 1 31.92 520 PRO B C 1
ATOM 8466 O O . PRO B 1 520 ? -18.172 76.5 34.312 1 31.92 520 PRO B O 1
ATOM 8469 N N . LEU B 1 521 ? -18.453 76.688 32.25 1 30.23 521 LEU B N 1
ATOM 8470 C CA . LEU B 1 521 ? -18.219 78.125 32.312 1 30.23 521 LEU B CA 1
ATOM 8471 C C . LEU B 1 521 ? -19.312 78.812 33.125 1 30.23 521 LEU B C 1
ATOM 8473 O O . LEU B 1 521 ? -20.5 78.625 32.875 1 30.23 521 LEU B O 1
ATOM 8477 N N . LYS B 1 522 ? -19.094 79.188 34.406 1 35.59 522 LYS B N 1
ATOM 8478 C CA . LYS B 1 522 ? -19.859 80.062 35.219 1 35.59 522 LYS B CA 1
ATOM 8479 C C . LYS B 1 522 ? -20.281 81.312 34.438 1 35.59 522 LYS B C 1
ATOM 8481 O O . LYS B 1 522 ? -19.422 82.062 34 1 35.59 522 LYS B O 1
ATOM 8486 N N . ASP B 1 523 ? -21.375 81.25 33.656 1 32.78 523 ASP B N 1
ATOM 8487 C CA . ASP B 1 523 ? -22 82.438 33.125 1 32.78 523 ASP B CA 1
ATOM 8488 C C . ASP B 1 523 ? -22.281 83.5 34.219 1 32.78 523 ASP B C 1
ATOM 8490 O O . ASP B 1 523 ? -23.047 83.188 35.156 1 32.78 523 ASP B O 1
ATOM 8494 N N . SER B 1 524 ? -21.375 84.25 34.688 1 33.41 524 SER B N 1
ATOM 8495 C CA . SER B 1 524 ? -21.484 85.375 35.625 1 33.41 524 SER B CA 1
ATOM 8496 C C . SER B 1 524 ? -22.609 86.312 35.25 1 33.41 524 SER B C 1
ATOM 8498 O O . SER B 1 524 ? -22.922 87.25 36 1 33.41 524 SER B O 1
ATOM 8500 N N . LYS B 1 525 ? -23.047 86.438 34.031 1 35.12 525 LYS B N 1
ATOM 8501 C CA . LYS B 1 525 ? -23.734 87.688 33.719 1 35.12 525 LYS B CA 1
ATOM 8502 C C . LYS B 1 525 ? -25.156 87.688 34.25 1 35.12 525 LYS B C 1
ATOM 8504 O O . LYS B 1 525 ? -25.922 88.625 34.031 1 35.12 525 LYS B O 1
ATOM 8509 N N . TRP B 1 526 ? -25.75 86.562 34.656 1 32.31 526 TRP B N 1
ATOM 8510 C CA . TRP B 1 526 ? -27.203 86.688 34.781 1 32.31 526 TRP B CA 1
ATOM 8511 C C . TRP B 1 526 ? -27.562 87.562 36 1 32.31 526 TRP B C 1
ATOM 8513 O O . TRP B 1 526 ? -28.734 87.625 36.375 1 32.31 526 TRP B O 1
ATOM 8523 N N . LYS B 1 527 ? -26.641 88 36.781 1 34.12 527 LYS B N 1
ATOM 8524 C CA . LYS B 1 527 ? -27.188 88.688 37.969 1 34.12 527 LYS B CA 1
ATOM 8525 C C . LYS B 1 527 ? -27.859 90 37.594 1 34.12 527 LYS B C 1
ATOM 8527 O O . LYS B 1 527 ? -28.594 90.562 38.406 1 34.12 527 LYS B O 1
ATOM 8532 N N . LYS B 1 528 ? -27.344 90.688 36.656 1 34.97 528 LYS B N 1
ATOM 8533 C CA . LYS B 1 528 ? -27.641 92.125 36.875 1 34.97 528 LYS B CA 1
ATOM 8534 C C . LYS B 1 528 ? -29.062 92.438 36.438 1 34.97 528 LYS B C 1
ATOM 8536 O O . LYS B 1 528 ? -29.438 93.625 36.344 1 34.97 528 LYS B O 1
ATOM 8541 N N . PHE B 1 529 ? -29.812 91.5 35.875 1 28.3 529 PHE B N 1
ATOM 8542 C CA . PHE B 1 529 ? -31.047 92.125 35.375 1 28.3 529 PHE B CA 1
ATOM 8543 C C . PHE B 1 529 ? -31.938 92.562 36.5 1 28.3 529 PHE B C 1
ATOM 8545 O O . PHE B 1 529 ? -32.906 93.312 36.281 1 28.3 529 PHE B O 1
ATOM 8552 N N . ASN B 1 530 ? -32.094 91.875 37.625 1 28.23 530 ASN B N 1
ATOM 8553 C CA . ASN B 1 530 ? -33.344 92.125 38.312 1 28.23 530 ASN B CA 1
ATOM 8554 C C . ASN B 1 530 ? -33.281 93.375 39.125 1 28.23 530 ASN B C 1
ATOM 8556 O O . ASN B 1 530 ? -34.219 93.75 39.844 1 28.23 530 ASN B O 1
ATOM 8560 N N . GLY B 1 531 ? -32.062 93.812 39.625 1 26.3 531 GLY B N 1
ATOM 8561 C CA . GLY B 1 531 ? -32.25 94.875 40.625 1 26.3 531 GLY B CA 1
ATOM 8562 C C . GLY B 1 531 ? -32.625 96.188 40.062 1 26.3 531 GLY B C 1
ATOM 8563 O O . GLY B 1 531 ? -32.594 97.25 40.75 1 26.3 531 GLY B O 1
ATOM 8564 N N . LYS B 1 532 ? -33.5 96.312 38.969 1 21.81 532 LYS B N 1
ATOM 8565 C CA . LYS B 1 532 ? -34.219 97.562 39.125 1 21.81 532 LYS B CA 1
ATOM 8566 C C . LYS B 1 532 ? -35.219 97.5 40.281 1 21.81 532 LYS B C 1
ATOM 8568 O O . LYS B 1 532 ? -35.906 96.5 40.438 1 21.81 532 LYS B O 1
#

Solvent-accessible surface area (backbone atoms only — not comparable to full-atom values): 57142 Å² total; per-residue (Å²): 120,70,70,64,52,53,56,52,49,51,50,49,48,49,49,48,48,50,50,50,48,51,51,50,51,37,53,45,27,65,64,49,73,43,50,59,43,44,57,50,51,44,83,88,53,52,71,65,54,26,50,51,40,48,49,51,52,52,51,30,50,51,50,38,51,51,49,48,50,50,45,50,48,48,51,66,72,53,39,61,32,40,48,80,42,68,76,44,56,40,66,81,42,71,45,59,13,43,32,42,24,54,28,38,47,27,23,35,75,49,47,52,57,52,41,52,56,38,43,74,70,77,40,51,70,68,57,46,50,43,44,52,42,46,52,30,31,72,64,51,65,57,91,69,89,57,55,59,65,58,50,53,47,51,38,58,73,70,68,47,53,68,51,53,46,50,58,63,20,32,66,52,58,68,70,29,39,71,35,28,27,54,62,74,41,77,48,63,40,58,51,34,35,43,81,39,61,22,63,80,26,70,26,35,25,31,24,57,56,54,62,76,77,62,76,61,66,63,55,78,43,71,58,69,77,31,84,66,59,79,69,45,65,91,64,56,57,76,74,29,63,21,59,60,42,83,40,62,39,93,49,46,32,73,69,34,25,38,36,38,24,32,35,73,52,67,87,38,51,45,7,27,77,37,49,35,66,31,31,38,38,35,42,32,56,25,58,41,56,58,61,48,65,42,48,73,44,77,46,44,60,13,22,39,31,44,37,35,34,42,46,37,34,37,40,52,45,77,71,51,70,76,45,54,57,88,73,59,59,43,40,52,72,84,68,47,81,92,35,91,71,72,44,38,47,40,42,49,48,49,42,36,47,49,42,40,26,69,76,63,60,23,34,52,62,36,50,94,63,84,88,54,51,61,44,52,83,75,43,32,62,53,50,61,75,39,44,59,65,44,38,42,44,68,72,30,34,80,68,69,54,64,54,52,38,52,36,57,46,76,46,77,45,77,49,74,48,76,42,76,60,70,96,78,80,84,75,44,92,69,54,56,96,54,56,56,69,50,34,21,38,42,32,39,20,30,65,44,60,38,22,38,34,39,37,37,36,66,65,65,49,71,66,54,48,51,50,37,45,48,9,30,39,10,16,33,39,33,36,52,74,62,49,52,49,51,48,48,50,52,50,52,51,47,54,52,50,63,67,49,79,77,84,76,76,81,73,75,71,71,53,75,82,54,65,74,60,73,69,78,75,78,75,73,70,75,65,68,69,70,76,114,120,68,71,64,52,54,57,51,50,51,50,48,48,49,49,48,49,48,50,50,49,51,51,47,50,37,52,44,26,37,58,49,73,41,60,62,43,43,56,50,50,43,82,89,50,53,70,67,54,24,50,50,38,48,50,51,52,52,51,31,50,52,52,36,49,51,52,47,49,52,52,49,49,49,51,68,72,50,42,65,40,51,25,70,42,68,69,44,55,39,59,80,40,70,45,59,12,42,32,43,25,54,28,39,47,27,23,34,76,47,47,51,56,53,42,52,54,37,44,75,70,73,39,50,70,68,59,46,51,44,45,51,44,45,52,32,29,74,64,50,66,56,93,68,89,55,54,58,65,60,49,53,48,52,39,56,73,70,69,46,54,67,52,54,49,50,57,64,20,31,66,51,57,68,69,30,38,72,36,27,26,54,55,73,41,78,47,62,38,58,53,33,34,43,79,39,60,22,64,80,27,70,26,36,24,31,23,58,54,53,60,71,79,59,78,64,67,66,57,63,52,77,60,57,76,30,82,69,58,78,66,46,65,92,62,58,56,76,74,28,63,21,60,59,42,85,39,60,40,42,42,46,32,73,66,35,25,39,37,36,24,32,34,75,54,69,88,37,60,59,10,56,77,45,101,58,70,30,31,39,37,37,42,30,56,25,57,40,58,56,61,47,88,49,48,78,45,78,46,46,58,14,20,40,30,43,37,35,32,41,46,38,34,37,39,52,44,77,72,53,69,76,46,55,56,89,74,60,58,42,39,53,69,84,71,44,80,92,33,90,70,72,44,39,45,40,42,49,48,49,42,34,47,49,45,39,27,70,77,63,61,24,32,53,63,35,51,95,64,86,88,56,50,62,42,50,80,76,44,33,62,50,49,63,74,41,45,68,68,44,62,60,59,80,73,31,39,82,67,73,54,62,52,53,42,54,35,59,46,75,47,77,45,80,49,74,50,76,41,68,51,43,94,35,67,46,77,44,90,70,53,56,94,53,55,58,67,50,34,20,37,40,32,39,19,30,48,36,52,38,22,38,35,38,36,38,36,66,66,64,48,74,58,50,49,51,18,50,46,17,31,44,37,26,71,51,38,43,30,19,55,40,49,51,51,52,48,49,50,52,51,52,53,48,54,54,48,63,68,50,78,75,84,74,78,80,76,72,68,77,44,64,59,49,71,71,57,69,71,76,77,79,75,74,70,77,64,73,71,66,81,114